Protein AF-A0A8S1KYD4-F1 (afdb_monomer)

Nearest PDB structures (foldseek):
  8vc2-assembly1_A  TM=4.734E-01  e=2.415E-01  Bombyx mori
  8vv3-assembly1_A  TM=3.948E-01  e=2.323E-01  Bombyx mori
  8vc1-assembly1_A  TM=5.417E-01  e=1.604E+00  Bombyx mori

Sequence (1238 aa):
MNNICITQVKTSLGDNGNINSLERNEKHRQAYSKVLQLKSFNLIQSETRVDTPAKDIDEAELPLREHFYKDTLKRSATFLKVASEEMNRYETEWHWKFFFEFLFYHIMFYNLFGPFMVLFFWKWPGMPLMINMRFLKHHPQFYFQLLLWLGSLAGGYWYMFDQKNIVTLTEVVFTQFALLIRAVVIAAKYATLSEERIKLYKQEVLSEEMFTFDLMMWDWRLQTPKVLFLEQLRFLKRRELDPDFYKIDFLCQPHPKTVKNLIQVDVGFYREWLEQQEESLIAPIIDNTFNCFFIFGFLVNAYQKVHTPGGFSKYVVIQSLILSLTPCLLRVQYFYEVDVGVIDILRIIINVLTTFQGFFGSFVFLQIGLYDLQRKFYILDQCCYMLNIKEQKYSSGRKLLPTINFNNPITFQAWSMLRGMAFDYGRTYDFRIQGFYSLIFIGWIFLFLFGIGVLLNFIHIDFFQTTILSEMLLILTGFIGYYLWHGARLNEYYERFDILLEDVRNMYVDMLRKKEQYFILNLEITNAIHKKFVNLLKSQTNSIETITQYINLIIEEIDDAIRQLNYDERHNPFKIYGIRITLNFLQSLVVGVFTLVGFAVHRVSYKMIQKFTPKLYQYKCLIIIFYKMQSRSSQSIKQIDADTPIQNTTEEGKFIKSVRRAQQIRQLLTVNTPVKTLAIYQLDAAPLKEYNPQKQLSKQITFDEVNNEELQRYKAEWHWDVFFEFLFYHLLFFIFFGPFVVLFLFKYPGIILLKNMRFIKPSASFYMQTLLWIGSALGGLMYFIQDKSVITMTEIIFMWFAISTRSVVIAAKYATLSTARIKLYKTEELPEEMFNFDLMFQDWFEQSSKVLFLEQYRALRRHEQEFSLYKFDFLLDPNKKTSEAIKTTNICFYVEWAMKQQMKQTDPIIENLYYNGFHIFGYLVNYYQKTNSSSSFYKYMIFFSLFYGISPIFIRLQHFMENIPDWQDIIRLIINFLTSLQAFFGSVIFLAIGIYDFRRKFFLLDQCLYMLSAKKVIYPTARKLIPTINFNNPLTLQAWSIIRSLSFDYGQTYNLRVQGFYSLIFVANIVLIFISLGLILDLIQIDMFQLILLGEMALILIGFTAYYLFLGASLNEYFDSFETLLDDVKSIYQDILRMREQYFQNNIQPINDVHKIFVSIIRDQIGIDVDTVKDYIELIIEELDNNQRQLAYDKRNNPFKLYGVVITFNLLKSVGVGLSTIFSYAIQQRLSNKEKLE

Mean predicted aligned error: 13.19 Å

Foldseek 3Di:
DDDDDDDDDDDDDDDDDPDDPVVVVVVVVVVVVVVVVVVVVVVVVPPPPPCPDDPPPPPVCVVVVVVVVVVVVVVLVVVVVVLVVVLVVLDWDFAVVLLVVQLVVLLCCQAPQQLNVCVVCCPPLHDLLCVLLLSDDPDVVNVLSSLLSVLLVLLVVCCVPPPQCLRPPLLNVLLSVLSSLLSSLVSLLRSGDDPVVVVCSSPDNDDPVVSVVSNCQVCLLVVDVVQLVSLVSSLCSVVLHDQVLLWFAFLDQFDVVLVVLLQVLDCVVVCVVVVVPPDDDPDCADPRIGGLSSVLSSLLVVLCVVCPCVVVLVVLLVVLLCLLCLLVVLCVVVPVVDPQDPVSVVSSVSSSVSSSSSSSSSSSLLSSVVSLLVSLVSQLVLLLQLLDLDPDPDDDDDNRGHNTDLLDLSNVVSSLSSNSSSLCRCVSSLSSNLSSLLVLVVVLVVLLVVLLCPLLVVDDDDPSSNVSSVVVNVVSCVSSLVVLVSLQVQLVSLVSVLVSLVVVLVLLVVCLVCVCCVLPVVHDDPRPSSNSSSVVLNVVDNDSVVVNVSSVVSNVSSVVSNVVSVCCSVPPGRDRVNHRRHPVVSVQVVVVSCVSVVLSVVLVVVVVCVVCVVVVVVVVVVVVVVCVVVVPDDDDDDDDDDDDDDDDDDDDDDDDDDHFDDDDDYDDDDDDDDDDDDDDDDDDDDDDDDDDDPPPPPDDPDPVVVVVVLLVPLDWAFAVVLLVVQLVLLLCQQANQNLNVCVVPCVPPHPLLCVLCLSPPDDPVSVLSSLLSVLLVCLVCQVPVDPDAPDDPLLNVLLSVLSSLLSSLVSLLRRGDDPVVVVCSSPDRDDPVVSVVSNCQPCVLQVPLVLLVSLLSSLCVVVVHDQVLLWFDFLDDQPPVLVVLLVPLPNCVVVVVVCVVPPPDDDVVVVVRTRRNSSVLSSLLVVLCVVVPSVVLLVVLLVVLLCLLCVLVVLVVVVCVVPPDDPVNVVSSVSSSVSSSSSNSSSSSLLSSLVSLLVSLLSQLLQLLQQLDPDDDPDRPDDHNGHHTDLLDLSNLVSSLSSNSSSLCRPVSSVSSNLSSLLVLVVVLVVLLVVVLCVLLVVDDDDPSSVVSSVVVSCVSVVSSLVSLVSLQVQLVSLVSVLVSLVVVLVLLVVCLVCLCCCQVVVDADPSPSNNSSSVVLCVVQNRDNVSSNVSSVVSNVSSVVSSVVSVVCSPPPGRDRVNHRRHVVVSSVPSRVVVVSVSVSNSNSSVVVVVVD

Secondary structure (DSSP, 8-state):
---------PPPP-------HHHHHHHHHHHHHHHHHHHHHHTTT-------------TTHHHHHHHHHHHHHHHHHHHHHHHHHHHT-------HHHHHHHHHHHHHIIIIIGGGHHHHHIIIIIHHHHHHTTSSSSSHHHHHHHHHHHHHHHHHHHHHH-TT--S-HHHHHHHHHHHHHHHHHHHHHHHTS-HHHHHHHHHSPPPHHHHHHHH-SHHHHHT-HHHHHHHHHHHHHHHT--GGG-EE-BSSPPPHHHHHHHHTS--HHHHHHHTTT------SEETTEEEHHHHHHHHHHHHHHHS-THHHHHHHHHHHHHHHHHHHHTTTTGGGTS---HHHHHHHHHHHHHHHHHHHHHHHHHHHHHHHHHHHHHHHHHHHHHH--S----SS----SPPB-TT-HHHHHHHHHHHHHHHHTTHHHHHHHHHHHHHHHHHHHHHHHHHHHHHTTSS---HHHHHHHHHHHHHHHHHHHHHHHHHHHHTHHHHHHHHHHHHHHHHHHHHHHTHIIIIIS-PPPSSHHHHHHHHHHHHH-S-HHHHHHHHHHHHHHHHHHHHHHHHHHHHSS-EETTEEP-HHHHHHHHHHHHHHHHHHHHHHHHHHHHHHHHHHHHHHHHHHHHHHHH--S-------------------------------------------PPPPPPPP-PPPPP--GGGSGGGPPPHHHHHHHHHH-------HHHHHHHHHHHHIIIIIIGGGGHHHHIIIIIHHHHHHTTSSS-SHHHHHHHHHHHHHHHHHHHHHH-TT-SS-HHHHHHHHHHHHHHHHHHHHHHHTS-HHHHHHHHHSPPPHHHHHHHHTSHHHHHT-HHHHHHHHHHHHHHTT--GGG-EE-BSSPPPHHHHHHHHT-S-HHHHHHHHHHH-S---TTHHHH-EEHHHHHHHHHHHHHHHS-HHHHHHHHHHHHHHHHHHHHHHHHHHHTSSPPPHHHHHHHHHHHHHHHHHHHHHHHHHHHHHHHHHHHHHHHHHHHHHH-SS--S--SSPP-SPPB-TT-HHHHHHHHHHHHHHHHTTHHHHHHHHHHHHHHHHHHHHHHHHHHHHHTTSS---HHHHHHHHHHHHHHHHHHHHHHHHHHHHHHHHHHHHHHHHHHHHHHHHHHHTHIIIIIS-PPPSSHHHHHHHHHHHHHH-S-HHHHHHHHHHHHHHHHHHHHHHHHHHHHSS-EETTEE--HHHHHHHHHHHHHHHHHHHHHHHHHHTTT-

Radius of gyration: 38.57 Å; Cα contacts (8 Å, |Δi|>4): 1069; chains: 1; bounding box: 122×98×120 Å

Structure (mmCIF, N/CA/C/O backbone):
data_AF-A0A8S1KYD4-F1
#
_entry.id   AF-A0A8S1KYD4-F1
#
loop_
_atom_site.group_PDB
_atom_site.id
_atom_site.type_symbol
_atom_site.label_atom_id
_atom_site.label_alt_id
_atom_site.label_comp_id
_atom_site.label_asym_id
_atom_site.label_entity_id
_atom_site.label_seq_id
_atom_site.pdbx_PDB_ins_code
_atom_site.Cartn_x
_atom_site.Cartn_y
_atom_site.Cartn_z
_atom_site.occupancy
_atom_site.B_iso_or_equiv
_atom_site.auth_seq_id
_atom_site.auth_comp_id
_atom_site.auth_asym_id
_atom_site.auth_atom_id
_atom_site.pdbx_PDB_model_num
ATOM 1 N N . MET A 1 1 ? -3.338 15.303 69.216 1.00 32.19 1 MET A N 1
ATOM 2 C CA . MET A 1 1 ? -4.446 16.259 69.004 1.00 32.19 1 MET A CA 1
ATOM 3 C C . MET A 1 1 ? -5.190 15.765 67.764 1.00 32.19 1 MET A C 1
ATOM 5 O O . MET A 1 1 ? -4.743 16.065 66.670 1.00 32.19 1 MET A O 1
ATOM 9 N N . ASN A 1 2 ? -6.173 14.854 67.819 1.00 29.73 2 ASN A N 1
ATOM 10 C CA . ASN A 1 2 ? -7.147 14.506 68.878 1.00 29.73 2 ASN A CA 1
ATOM 11 C C . ASN A 1 2 ? -8.016 15.733 69.208 1.00 29.73 2 ASN A C 1
ATOM 13 O O . ASN A 1 2 ? -7.482 16.678 69.776 1.00 29.73 2 ASN A O 1
ATOM 17 N N . ASN A 1 3 ? -9.303 15.787 68.843 1.00 31.06 3 ASN A N 1
ATOM 18 C CA . ASN A 1 3 ? -10.345 14.912 69.399 1.00 31.06 3 ASN A CA 1
ATOM 19 C C . ASN A 1 3 ? -11.659 14.842 68.573 1.00 31.06 3 ASN A C 1
ATOM 21 O O . ASN A 1 3 ? -12.039 15.818 67.945 1.00 31.06 3 ASN A O 1
ATOM 25 N N . ILE A 1 4 ? -12.368 13.709 68.720 1.00 33.22 4 ILE A N 1
ATOM 26 C CA . ILE A 1 4 ? -13.837 13.559 68.890 1.00 33.22 4 ILE A CA 1
ATOM 27 C C . ILE A 1 4 ? -14.771 14.213 67.840 1.00 33.22 4 ILE A C 1
ATOM 29 O O . ILE A 1 4 ? -15.013 15.412 67.878 1.00 33.22 4 ILE A O 1
ATOM 33 N N . CYS A 1 5 ? -15.502 13.384 67.078 1.00 25.30 5 CYS A N 1
ATOM 34 C CA . CYS A 1 5 ? -16.863 12.991 67.489 1.00 25.30 5 CYS A CA 1
ATOM 35 C C . CYS A 1 5 ? -17.354 11.711 66.780 1.00 25.30 5 CYS A C 1
ATOM 37 O O . CYS A 1 5 ? -17.036 11.476 65.618 1.00 25.30 5 CYS A O 1
ATOM 39 N N . ILE A 1 6 ? -18.136 10.891 67.488 1.00 32.72 6 ILE A N 1
ATOM 40 C CA . ILE A 1 6 ? -18.883 9.742 66.953 1.00 32.72 6 ILE A CA 1
ATOM 41 C C . ILE A 1 6 ? -20.345 9.956 67.338 1.00 32.72 6 ILE A C 1
ATOM 43 O O . ILE A 1 6 ? -20.637 10.197 68.509 1.00 32.72 6 ILE A O 1
ATOM 47 N N . THR A 1 7 ? -21.269 9.814 66.389 1.00 27.17 7 THR A N 1
ATOM 48 C CA . THR A 1 7 ? -22.710 9.847 66.670 1.00 27.17 7 THR A CA 1
ATOM 49 C C . THR A 1 7 ? -23.337 8.532 66.224 1.00 27.17 7 THR A C 1
ATOM 51 O O . THR A 1 7 ? -23.346 8.204 65.041 1.00 27.17 7 THR A O 1
ATOM 54 N N . GLN A 1 8 ? -23.837 7.752 67.183 1.00 28.97 8 GLN A N 1
ATOM 55 C CA . GLN A 1 8 ? -24.590 6.532 66.899 1.00 28.97 8 GLN A CA 1
ATOM 56 C C . GLN A 1 8 ? -26.005 6.891 66.433 1.00 28.97 8 GLN A C 1
ATOM 58 O O . GLN A 1 8 ? -26.682 7.682 67.087 1.00 28.97 8 GLN A O 1
ATOM 63 N N . VAL A 1 9 ? -26.491 6.233 65.381 1.00 27.05 9 VAL A N 1
ATOM 64 C CA . VAL A 1 9 ? -27.929 6.151 65.089 1.00 27.05 9 VAL A CA 1
ATOM 65 C C . VAL A 1 9 ? -28.392 4.752 65.479 1.00 27.05 9 VAL A C 1
ATOM 67 O O . VAL A 1 9 ? -27.976 3.767 64.873 1.00 27.05 9 VAL A O 1
ATOM 70 N N . LYS A 1 10 ? -29.228 4.653 66.518 1.00 28.36 10 LYS A N 1
ATOM 71 C CA . LYS A 1 10 ? -29.883 3.392 66.888 1.00 28.36 10 LYS A CA 1
ATOM 72 C C . LYS A 1 10 ? -30.996 3.085 65.888 1.00 28.36 10 LYS A C 1
ATOM 74 O O . LYS A 1 10 ? -31.871 3.918 65.675 1.00 28.36 10 LYS A O 1
ATOM 79 N N . THR A 1 11 ? -31.002 1.876 65.343 1.00 34.34 11 THR A N 1
ATOM 80 C CA . THR A 1 11 ? -32.152 1.319 64.627 1.00 34.34 11 THR A CA 1
ATOM 81 C C . THR A 1 11 ? -33.165 0.761 65.628 1.00 34.34 11 THR A C 1
ATOM 83 O O . THR A 1 11 ? -32.878 -0.190 66.353 1.00 34.34 11 THR A O 1
ATOM 86 N N . SER A 1 12 ? -34.365 1.339 65.673 1.00 30.02 12 SER A N 1
ATOM 87 C CA . SER A 1 12 ? -35.539 0.722 66.303 1.00 30.02 12 SER A CA 1
ATOM 88 C C . SER A 1 12 ? -36.321 -0.087 65.265 1.00 30.02 12 SER A C 1
ATOM 90 O O . SER A 1 12 ? -36.543 0.388 64.153 1.00 30.02 12 SER A O 1
ATOM 92 N N . LEU A 1 13 ? -36.726 -1.305 65.627 1.00 38.00 13 LEU A N 1
ATOM 93 C CA . LEU A 1 13 ? -37.612 -2.165 64.830 1.00 38.00 13 LEU A CA 1
ATOM 94 C C . LEU A 1 13 ? -39.088 -1.751 64.991 1.00 38.00 13 LEU A C 1
ATOM 96 O O . LEU A 1 13 ? -39.462 -1.246 66.047 1.00 38.00 13 LEU A O 1
ATOM 100 N N . GLY A 1 14 ? -39.908 -2.044 63.972 1.00 36.81 14 GLY A N 1
ATOM 101 C CA . GLY A 1 14 ? -41.341 -1.703 63.882 1.00 36.81 14 GLY A CA 1
ATOM 102 C C . GLY A 1 14 ? -41.542 -0.360 63.170 1.00 36.81 14 GLY A C 1
ATOM 103 O O . GLY A 1 14 ? -41.134 0.671 63.684 1.00 36.81 14 GLY A O 1
ATOM 104 N N . ASP A 1 15 ? -42.068 -0.308 61.945 1.00 31.56 15 ASP A N 1
ATOM 105 C CA . ASP A 1 15 ? -43.441 -0.730 61.637 1.00 31.56 15 ASP A CA 1
ATOM 106 C C . ASP A 1 15 ? -43.651 -1.189 60.175 1.00 31.56 15 ASP A C 1
ATOM 108 O O . ASP A 1 15 ? -42.830 -0.917 59.295 1.00 31.56 15 ASP A O 1
ATOM 112 N N . ASN A 1 16 ? -44.786 -1.841 59.894 1.00 44.22 16 ASN A N 1
ATOM 113 C CA . ASN A 1 16 ? -45.174 -2.243 58.532 1.00 44.22 16 ASN A CA 1
ATOM 114 C C . ASN A 1 16 ? -45.817 -1.072 57.763 1.00 44.22 16 ASN A C 1
ATOM 116 O O . ASN A 1 16 ? -47.027 -0.861 57.836 1.00 44.22 16 ASN A O 1
ATOM 120 N N . GLY A 1 17 ? -45.019 -0.333 56.986 1.00 37.38 17 GLY A N 1
ATOM 121 C CA . GLY A 1 17 ? -45.486 0.780 56.151 1.00 37.38 17 GLY A CA 1
ATOM 122 C C . GLY A 1 17 ? -45.016 0.677 54.700 1.00 37.38 17 GLY A C 1
ATOM 123 O O . GLY A 1 17 ? -43.816 0.634 54.431 1.00 37.38 17 GLY A O 1
ATOM 124 N N . ASN A 1 18 ? -45.958 0.682 53.753 1.00 49.31 18 ASN A N 1
ATOM 125 C CA . ASN A 1 18 ? -45.669 0.613 52.318 1.00 49.31 18 ASN A CA 1
ATOM 126 C C . ASN A 1 18 ? -45.222 1.998 51.797 1.00 49.31 18 ASN A C 1
ATOM 128 O O . ASN A 1 18 ? -46.024 2.774 51.279 1.00 49.31 18 ASN A O 1
ATOM 132 N N . ILE A 1 19 ? -43.950 2.349 52.014 1.00 43.16 19 ILE A N 1
ATOM 133 C CA . ILE A 1 19 ? -43.373 3.648 51.630 1.00 43.16 19 ILE A CA 1
ATOM 134 C C . ILE A 1 19 ? -42.789 3.557 50.216 1.00 43.16 19 ILE A C 1
ATOM 136 O O . ILE A 1 19 ? -41.868 2.780 49.965 1.00 43.16 19 ILE A O 1
ATOM 140 N N . ASN A 1 20 ? -43.296 4.392 49.304 1.00 50.53 20 ASN A N 1
ATOM 141 C CA . ASN A 1 20 ? -42.856 4.435 47.910 1.00 50.53 20 ASN A CA 1
ATOM 142 C C . ASN A 1 20 ? -41.340 4.672 47.795 1.00 50.53 20 ASN A C 1
ATOM 144 O O . ASN A 1 20 ? -40.815 5.693 48.247 1.00 50.53 20 ASN A O 1
ATOM 148 N N . SER A 1 21 ? -40.644 3.766 47.100 1.00 47.03 21 SER A N 1
ATOM 149 C CA . SER A 1 21 ? -39.211 3.891 46.791 1.00 47.03 21 SER A CA 1
ATOM 150 C C . SER A 1 21 ? -38.891 5.180 46.026 1.00 47.03 21 SER A C 1
ATOM 152 O O . SER A 1 21 ? -37.834 5.776 46.248 1.00 47.03 21 SER A O 1
ATOM 154 N N . LEU A 1 22 ? -39.839 5.657 45.208 1.00 52.69 22 LEU A N 1
ATOM 155 C CA . LEU A 1 22 ? -39.785 6.955 44.537 1.00 52.69 22 LEU A CA 1
ATOM 156 C C . LEU A 1 22 ? -39.503 8.097 45.521 1.00 52.69 22 LEU A C 1
ATOM 158 O O . LEU A 1 22 ? -38.555 8.840 45.317 1.00 52.69 22 LEU A O 1
ATOM 162 N N . GLU A 1 23 ? -40.255 8.209 46.620 1.00 55.19 23 GLU A N 1
ATOM 163 C CA . GLU A 1 23 ? -40.146 9.342 47.551 1.00 55.19 23 GLU A CA 1
ATOM 164 C C . GLU A 1 23 ? -38.813 9.334 48.321 1.00 55.19 23 GLU A C 1
ATOM 166 O O . GLU A 1 23 ? -38.245 10.383 48.636 1.00 55.19 23 GLU A O 1
ATOM 171 N N . ARG A 1 24 ? -38.266 8.139 48.582 1.00 53.31 24 ARG A N 1
ATOM 172 C CA . ARG A 1 24 ? -36.937 7.977 49.185 1.00 53.31 24 ARG A CA 1
ATOM 173 C C . ARG A 1 24 ? -35.830 8.411 48.219 1.00 53.31 24 ARG A C 1
ATOM 175 O O . ARG A 1 24 ? -34.892 9.086 48.643 1.00 53.31 24 ARG A O 1
ATOM 182 N N . ASN A 1 25 ? -35.969 8.089 46.932 1.00 57.16 25 ASN A N 1
ATOM 183 C CA . ASN A 1 25 ? -35.056 8.532 45.877 1.00 57.16 25 ASN A CA 1
ATOM 184 C C . ASN A 1 25 ? -35.199 10.034 45.574 1.00 57.16 25 ASN A C 1
ATOM 186 O O . ASN A 1 25 ? -34.192 10.706 45.373 1.00 57.16 25 ASN A O 1
ATOM 190 N N . GLU A 1 26 ? -36.416 10.578 45.625 1.00 61.47 26 GLU A N 1
ATOM 191 C CA . GLU A 1 26 ? -36.728 12.008 45.504 1.00 61.47 26 GLU A CA 1
ATOM 192 C C . GLU A 1 26 ? -36.025 12.805 46.612 1.00 61.47 26 GLU A C 1
ATOM 194 O O . GLU A 1 26 ? -35.261 13.733 46.344 1.00 61.47 26 GLU A O 1
ATOM 199 N N . LYS A 1 27 ? -36.179 12.376 47.873 1.00 59.94 27 LYS A N 1
ATOM 200 C CA . LYS A 1 27 ? -35.513 12.995 49.029 1.00 59.94 27 LYS A CA 1
ATOM 201 C C . LYS A 1 27 ? -33.990 12.842 48.980 1.00 59.94 27 LYS A C 1
ATOM 203 O O . LYS A 1 27 ? -33.290 13.791 49.330 1.00 59.94 27 LYS A O 1
ATOM 208 N N . HIS A 1 28 ? -33.458 11.721 48.481 1.00 53.34 28 HIS A N 1
ATOM 209 C CA . HIS A 1 28 ? -32.018 11.592 48.226 1.00 53.34 28 HIS A CA 1
ATOM 210 C C . HIS A 1 28 ? -31.530 12.529 47.110 1.00 53.34 28 HIS A C 1
ATOM 212 O O . HIS A 1 28 ? -30.513 13.193 47.305 1.00 53.34 28 HIS A O 1
ATOM 218 N N . ARG A 1 29 ? -32.252 12.660 45.987 1.00 55.88 29 ARG A N 1
ATOM 219 C CA . ARG A 1 29 ? -31.930 13.618 44.911 1.00 55.88 29 ARG A CA 1
ATOM 220 C C . ARG A 1 29 ? -31.967 15.061 45.409 1.00 55.88 29 ARG A C 1
ATOM 222 O O . ARG A 1 29 ? -31.025 15.805 45.157 1.00 55.88 29 ARG A O 1
ATOM 229 N N . GLN A 1 30 ? -32.988 15.449 46.172 1.00 62.81 30 GLN A N 1
ATOM 230 C CA . GLN A 1 30 ? -33.095 16.795 46.748 1.00 62.81 30 GLN A CA 1
ATOM 231 C C . GLN A 1 30 ? -31.995 17.080 47.785 1.00 62.81 30 GLN A C 1
ATOM 233 O O . GLN A 1 30 ? -31.451 18.186 47.812 1.00 62.81 30 GLN A O 1
ATOM 238 N N . ALA A 1 31 ? -31.605 16.090 48.596 1.00 52.38 31 ALA A N 1
ATOM 239 C CA . ALA A 1 31 ? -30.459 16.209 49.497 1.00 52.38 31 ALA A CA 1
ATOM 240 C C . ALA A 1 31 ? -29.138 16.369 48.722 1.00 52.38 31 ALA A C 1
ATOM 242 O O . ALA A 1 31 ? -28.358 17.270 49.027 1.00 52.38 31 ALA A O 1
ATOM 243 N N . TYR A 1 32 ? -28.907 15.559 47.683 1.00 48.53 32 TYR A N 1
ATOM 244 C CA . TYR A 1 32 ? -27.705 15.637 46.845 1.00 48.53 32 TYR A CA 1
ATOM 245 C C . TYR A 1 32 ? -27.633 16.964 46.070 1.00 48.53 32 TYR A C 1
ATOM 247 O O . TYR A 1 32 ? -26.585 17.605 46.034 1.00 48.53 32 TYR A O 1
ATOM 255 N N . SER A 1 33 ? -28.771 17.439 45.550 1.00 52.16 33 SER A N 1
ATOM 256 C CA . SER A 1 33 ? -28.925 18.756 44.921 1.00 52.16 33 SER A CA 1
ATOM 257 C C . SER A 1 33 ? -28.580 19.895 45.884 1.00 52.16 33 SER A C 1
ATOM 259 O O . SER A 1 33 ? -27.851 20.810 45.508 1.00 52.16 33 SER A O 1
ATOM 261 N N . LYS A 1 34 ? -29.046 19.842 47.140 1.00 49.34 34 LYS A N 1
ATOM 262 C CA . LYS A 1 34 ? -28.678 20.840 48.159 1.00 49.34 34 LYS A CA 1
ATOM 263 C C . LYS A 1 34 ? -27.200 20.768 48.544 1.00 49.34 34 LYS A C 1
ATOM 265 O O . LYS A 1 34 ? -26.590 21.812 48.740 1.00 49.34 34 LYS A O 1
ATOM 270 N N . VAL A 1 35 ? -26.601 19.577 48.606 1.00 52.72 35 VAL A N 1
ATOM 271 C CA . VAL A 1 35 ? -25.153 19.417 48.845 1.00 52.72 35 VAL A CA 1
ATOM 272 C C . VAL A 1 35 ? -24.324 19.971 47.678 1.00 52.72 35 VAL A C 1
ATOM 274 O O . VAL A 1 35 ? -23.296 20.601 47.918 1.00 52.72 35 VAL A O 1
ATOM 277 N N . LEU A 1 36 ? -24.782 19.816 46.431 1.00 42.66 36 LEU A N 1
ATOM 278 C CA . LEU A 1 36 ? -24.165 20.433 45.251 1.00 42.66 36 LEU A CA 1
ATOM 279 C C . LEU A 1 36 ? -24.289 21.964 45.266 1.00 42.66 36 LEU A C 1
ATOM 281 O O . LEU A 1 36 ? -23.274 22.642 45.127 1.00 42.66 36 LEU A O 1
ATOM 285 N N . GLN A 1 37 ? -25.479 22.512 45.532 1.00 45.59 37 GLN A N 1
ATOM 286 C CA . GLN A 1 37 ? -25.691 23.964 45.651 1.00 45.59 37 GLN A CA 1
ATOM 287 C C . GLN A 1 37 ? -24.893 24.589 46.810 1.00 45.59 37 GLN A C 1
ATOM 289 O O . GLN A 1 37 ? -24.357 25.688 46.681 1.00 45.59 37 GLN A O 1
ATOM 294 N N . LEU A 1 38 ? -24.754 23.879 47.936 1.00 41.72 38 LEU A N 1
ATOM 295 C CA . LEU A 1 38 ? -23.893 24.306 49.041 1.00 41.72 38 LEU A CA 1
ATOM 296 C C . LEU A 1 38 ? -22.402 24.190 48.694 1.00 41.72 38 LEU A C 1
ATOM 298 O O . LEU A 1 38 ? -21.616 24.996 49.186 1.00 41.72 38 LEU A O 1
ATOM 302 N N . LYS A 1 39 ? -21.986 23.255 47.830 1.00 40.69 39 LYS A N 1
ATOM 303 C CA . LYS A 1 39 ? -20.613 23.231 47.298 1.00 40.69 39 LYS A CA 1
ATOM 304 C C . LYS A 1 39 ? -20.344 24.400 46.352 1.00 40.69 39 LYS A C 1
ATOM 306 O O . LYS A 1 39 ? -19.317 25.049 46.515 1.00 40.69 39 LYS A O 1
ATOM 311 N N . SER A 1 40 ? -21.247 24.700 45.415 1.00 37.00 40 SER A N 1
ATOM 312 C CA . SER A 1 40 ? -21.054 25.805 44.465 1.00 37.00 40 SER A CA 1
ATOM 313 C C . SER A 1 40 ? -21.040 27.174 45.151 1.00 37.00 40 SER A C 1
ATOM 315 O O . SER A 1 40 ? -20.246 28.026 44.769 1.00 37.00 40 SER A O 1
ATOM 317 N N . PHE A 1 41 ? -21.837 27.377 46.209 1.00 37.03 41 PHE A N 1
ATOM 318 C CA . PHE A 1 41 ? -21.755 28.601 47.016 1.00 37.03 41 PHE A CA 1
ATOM 319 C C . PHE A 1 41 ? -20.476 28.680 47.863 1.00 37.03 41 PHE A C 1
ATOM 321 O O . PHE A 1 41 ? -19.841 29.731 47.903 1.00 37.03 41 PHE A O 1
ATOM 328 N N . ASN A 1 42 ? -20.057 27.587 48.514 1.00 37.53 42 ASN A N 1
ATOM 329 C CA . ASN A 1 42 ? -18.852 27.620 49.351 1.00 37.53 42 ASN A CA 1
ATOM 330 C C . ASN A 1 42 ? -17.552 27.733 48.537 1.00 37.53 42 ASN A C 1
ATOM 332 O O . ASN A 1 42 ? -16.622 28.376 49.015 1.00 37.53 42 ASN A O 1
ATOM 336 N N . LEU A 1 43 ? -17.478 27.212 47.302 1.00 38.12 43 LEU A N 1
ATOM 337 C CA . LEU A 1 43 ? -16.293 27.403 46.445 1.00 38.12 43 LEU A CA 1
ATOM 338 C C . LEU A 1 43 ? -16.018 28.878 46.093 1.00 38.12 43 LEU A C 1
ATOM 340 O O . LEU A 1 43 ? -14.887 29.206 45.753 1.00 38.12 43 LEU A O 1
ATOM 344 N N . ILE A 1 44 ? -17.014 29.764 46.207 1.00 40.50 44 ILE A N 1
ATOM 345 C CA . ILE A 1 44 ? -16.871 31.211 45.964 1.00 40.50 44 ILE A CA 1
ATOM 346 C C . ILE A 1 44 ? -16.410 31.964 47.235 1.00 40.50 44 ILE A C 1
ATOM 348 O O . ILE A 1 44 ? -16.033 33.130 47.160 1.00 40.50 44 ILE A O 1
ATOM 352 N N . GLN A 1 45 ? -16.392 31.313 48.408 1.00 38.81 45 GLN A N 1
ATOM 353 C CA . GLN A 1 45 ? -15.966 31.926 49.680 1.00 38.81 45 GLN A CA 1
ATOM 354 C C . GLN A 1 45 ? -14.877 31.156 50.446 1.00 38.81 45 GLN A C 1
ATOM 356 O O . GLN A 1 45 ? -14.369 31.670 51.440 1.00 38.81 45 GLN A O 1
ATOM 361 N N . SER A 1 46 ? -14.469 29.967 49.994 1.00 37.59 46 SER A N 1
ATOM 362 C CA . SER A 1 46 ? -13.374 29.195 50.593 1.00 37.59 46 SER A CA 1
ATOM 363 C C . SER A 1 46 ? -12.057 29.296 49.812 1.00 37.59 46 SER A C 1
ATOM 365 O O . SER A 1 46 ? -11.354 28.292 49.654 1.00 37.59 46 SER A O 1
ATOM 367 N N . GLU A 1 47 ? -11.676 30.498 49.364 1.00 38.56 47 GLU A N 1
ATOM 368 C CA . GLU A 1 47 ? -10.243 30.781 49.239 1.00 38.56 47 GLU A CA 1
ATOM 369 C C . GLU A 1 47 ? -9.623 30.612 50.628 1.00 38.56 47 GLU A C 1
ATOM 371 O O . GLU A 1 47 ? -10.040 31.244 51.602 1.00 38.56 47 GLU A O 1
ATOM 376 N N . THR A 1 48 ? -8.641 29.720 50.753 1.00 39.50 48 THR A N 1
ATOM 377 C CA . THR A 1 48 ? -7.943 29.535 52.023 1.00 39.50 48 THR A CA 1
ATOM 378 C C . THR A 1 48 ? -7.149 30.792 52.334 1.00 39.50 48 THR A C 1
ATOM 380 O O . THR A 1 48 ? -6.068 30.992 51.774 1.00 39.50 48 THR A O 1
ATOM 383 N N . ARG A 1 49 ? -7.667 31.604 53.260 1.00 36.88 49 ARG A N 1
ATOM 384 C CA . ARG A 1 49 ? -6.939 32.706 53.887 1.00 36.88 49 ARG A CA 1
ATOM 385 C C . ARG A 1 49 ? -5.767 32.130 54.683 1.00 36.88 49 ARG A C 1
ATOM 387 O O . ARG A 1 49 ? -5.854 31.865 55.877 1.00 36.88 49 ARG A O 1
ATOM 394 N N . VAL A 1 50 ? -4.669 31.872 53.981 1.00 38.31 50 VAL A N 1
ATOM 395 C CA . VAL A 1 50 ? -3.354 31.775 54.599 1.00 38.31 50 VAL A CA 1
ATOM 396 C C . VAL A 1 50 ? -3.048 33.188 55.062 1.00 38.31 50 VAL A C 1
ATOM 398 O O . VAL A 1 50 ? -2.864 34.069 54.225 1.00 38.31 50 VAL A O 1
ATOM 401 N N . ASP A 1 51 ? -3.013 33.408 56.373 1.00 39.28 51 ASP A N 1
ATOM 402 C CA . ASP A 1 51 ? -2.611 34.689 56.954 1.00 39.28 51 ASP A CA 1
ATOM 403 C C . ASP A 1 51 ? -1.091 34.884 56.786 1.00 39.28 51 ASP A C 1
ATOM 405 O O . ASP A 1 51 ? -0.310 34.898 57.739 1.00 39.28 51 ASP A O 1
ATOM 409 N N . THR A 1 52 ? -0.649 35.037 55.534 1.00 43.59 52 THR A N 1
ATOM 410 C CA . THR A 1 52 ? 0.575 35.777 55.242 1.00 43.59 52 THR A CA 1
ATOM 411 C C . THR A 1 52 ? 0.396 37.171 55.835 1.00 43.59 52 THR A C 1
ATOM 413 O O . THR A 1 52 ? -0.611 37.812 55.519 1.00 43.59 52 THR A O 1
ATOM 416 N N . PRO A 1 53 ? 1.322 37.656 56.682 1.00 42.38 53 PRO A N 1
ATOM 417 C CA . PRO A 1 53 ? 1.180 38.967 57.295 1.00 42.38 53 PRO A CA 1
ATOM 418 C C . PRO A 1 53 ? 1.045 40.025 56.204 1.00 42.38 53 PRO A C 1
ATOM 420 O O . PRO A 1 53 ? 1.723 39.942 55.176 1.00 42.38 53 PRO A O 1
ATOM 423 N N . ALA A 1 54 ? 0.178 41.008 56.440 1.00 42.19 54 ALA A N 1
ATOM 424 C CA . ALA A 1 54 ? -0.058 42.110 55.520 1.00 42.19 54 ALA A CA 1
ATOM 425 C C . ALA A 1 54 ? 1.210 42.969 55.380 1.00 42.19 54 ALA A C 1
ATOM 427 O O . ALA A 1 54 ? 1.398 43.963 56.072 1.00 42.19 54 ALA A O 1
ATOM 428 N N . LYS A 1 55 ? 2.091 42.564 54.462 1.00 50.59 55 LYS A N 1
ATOM 429 C CA . LYS A 1 55 ? 2.815 43.525 53.641 1.00 50.59 55 LYS A CA 1
ATOM 430 C C . LYS A 1 55 ? 1.770 44.236 52.802 1.00 50.59 55 LYS A C 1
ATOM 432 O O . LYS A 1 55 ? 1.012 43.563 52.101 1.00 50.59 55 LYS A O 1
ATOM 437 N N . ASP A 1 56 ? 1.766 45.558 52.858 1.00 53.22 56 ASP A N 1
ATOM 438 C CA . ASP A 1 56 ? 0.981 46.374 51.947 1.00 53.22 56 ASP A CA 1
ATOM 439 C C . ASP A 1 56 ? 1.341 45.976 50.511 1.00 53.22 56 ASP A C 1
ATOM 441 O O . ASP A 1 56 ? 2.500 46.061 50.093 1.00 53.22 56 ASP A O 1
ATOM 445 N N . ILE A 1 57 ? 0.357 45.444 49.785 1.00 56.53 57 ILE A N 1
ATOM 446 C CA . ILE A 1 57 ? 0.506 45.162 48.361 1.00 56.53 57 ILE A CA 1
ATOM 447 C C . ILE A 1 57 ? 0.397 46.519 47.684 1.00 56.53 57 ILE A C 1
ATOM 449 O O . ILE A 1 57 ? -0.702 47.052 47.552 1.00 56.53 57 ILE A O 1
ATOM 453 N N . ASP A 1 58 ? 1.555 47.073 47.329 1.00 62.47 58 ASP A N 1
ATOM 454 C CA . ASP A 1 58 ? 1.689 48.332 46.603 1.00 62.47 58 ASP A CA 1
ATOM 455 C C . ASP A 1 58 ? 0.678 48.367 45.445 1.00 62.47 58 ASP A C 1
ATOM 457 O O . ASP A 1 58 ? 0.611 47.428 44.644 1.00 62.47 58 ASP A O 1
ATOM 461 N N . GLU A 1 59 ? -0.132 49.426 45.359 1.00 63.25 59 GLU A N 1
ATOM 462 C CA . GLU A 1 59 ? -1.173 49.542 44.330 1.00 63.25 59 GLU A CA 1
ATOM 463 C C . GLU A 1 59 ? -0.574 49.514 42.909 1.00 63.25 59 GLU A C 1
ATOM 465 O O . GLU A 1 59 ? -1.264 49.163 41.951 1.00 63.25 59 GLU A O 1
ATOM 470 N N . ALA A 1 60 ? 0.736 49.762 42.771 1.00 65.81 60 ALA A N 1
ATOM 471 C CA . ALA A 1 60 ? 1.496 49.547 41.542 1.00 65.81 60 ALA A CA 1
ATOM 472 C C . ALA A 1 60 ? 1.577 48.070 41.075 1.00 65.81 60 ALA A C 1
ATOM 474 O O . ALA A 1 60 ? 1.748 47.826 39.877 1.00 65.81 60 ALA A O 1
ATOM 475 N N . GLU A 1 61 ? 1.433 47.067 41.956 1.00 59.31 61 GLU A N 1
ATOM 476 C CA . GLU A 1 61 ? 1.415 45.643 41.563 1.00 59.31 61 GLU A CA 1
ATOM 477 C C . GLU A 1 61 ? 0.067 45.184 40.981 1.00 59.31 61 GLU A C 1
ATOM 479 O O . GLU A 1 61 ? 0.028 44.219 40.211 1.00 59.31 61 GLU A O 1
ATOM 484 N N . LEU A 1 62 ? -1.044 45.847 41.315 1.00 72.12 62 LEU A N 1
ATOM 485 C CA . LEU A 1 62 ? -2.385 45.455 40.858 1.00 72.12 62 LEU A CA 1
ATOM 486 C C . LEU A 1 62 ? -2.518 45.467 39.319 1.00 72.12 62 LEU A C 1
ATOM 488 O O . LEU A 1 62 ? -2.926 44.441 38.766 1.00 72.12 62 LEU A O 1
ATOM 492 N N . PRO A 1 63 ? -2.095 46.525 38.592 1.00 71.69 63 PRO A N 1
ATOM 493 C CA . PRO A 1 63 ? -2.061 46.525 37.126 1.00 71.69 63 PRO A CA 1
ATOM 494 C C . PRO A 1 63 ? -1.162 45.433 36.528 1.00 71.69 63 PRO A C 1
ATOM 496 O O . PRO A 1 63 ? -1.487 44.868 35.483 1.00 71.69 63 PRO A O 1
ATOM 499 N N . LEU A 1 64 ? -0.047 45.098 37.190 1.00 67.00 64 LEU A N 1
ATOM 500 C CA . LEU A 1 64 ? 0.860 44.027 36.762 1.00 67.00 64 LEU A CA 1
ATOM 501 C C . LEU A 1 64 ? 0.208 42.645 36.903 1.00 67.00 64 LEU A C 1
ATOM 503 O O . LEU A 1 64 ? 0.282 41.841 35.972 1.00 67.00 64 LEU A O 1
ATOM 507 N N . ARG A 1 65 ? -0.490 42.382 38.017 1.00 69.75 65 ARG A N 1
ATOM 508 C CA . ARG A 1 65 ? -1.271 41.147 38.204 1.00 69.75 65 ARG A CA 1
ATOM 509 C C . ARG A 1 65 ? -2.439 41.055 37.229 1.00 69.75 65 ARG A C 1
ATOM 511 O O . ARG A 1 65 ? -2.637 40.000 36.632 1.00 69.75 65 ARG A O 1
ATOM 518 N N . GLU A 1 66 ? -3.182 42.141 37.023 1.00 72.56 66 GLU A N 1
ATOM 519 C CA . GLU A 1 66 ? -4.320 42.143 36.100 1.00 72.56 66 GLU A CA 1
ATOM 520 C C . GLU A 1 66 ? -3.864 41.947 34.642 1.00 72.56 66 GLU A C 1
ATOM 522 O O . GLU A 1 66 ? -4.475 41.173 33.901 1.00 72.56 66 GLU A O 1
ATOM 527 N N . HIS A 1 67 ? -2.744 42.560 34.235 1.00 71.19 67 HIS A N 1
ATOM 528 C CA . HIS A 1 67 ? -2.137 42.302 32.929 1.00 71.19 67 HIS A CA 1
ATOM 529 C C . HIS A 1 67 ? -1.661 40.847 32.807 1.00 71.19 67 HIS A C 1
ATOM 531 O O . HIS A 1 67 ? -1.944 40.210 31.790 1.00 71.19 67 HIS A O 1
ATOM 537 N N . PHE A 1 68 ? -0.983 40.297 33.820 1.00 71.38 68 PHE A N 1
ATOM 538 C CA . PHE A 1 68 ? -0.526 38.902 33.817 1.00 71.38 68 PHE A CA 1
ATOM 539 C C . PHE A 1 68 ? -1.699 37.915 33.709 1.00 71.38 68 PHE A C 1
ATOM 541 O O . PHE A 1 68 ? -1.636 36.955 32.936 1.00 71.38 68 PHE A O 1
ATOM 548 N N . TYR A 1 69 ? -2.799 38.178 34.418 1.00 66.88 69 TYR A N 1
ATOM 549 C CA . TYR A 1 69 ? -4.014 37.364 34.374 1.00 66.88 69 TYR A CA 1
ATOM 550 C C . TYR A 1 69 ? -4.716 37.453 33.009 1.00 66.88 69 TYR A C 1
ATOM 552 O O . TYR A 1 69 ? -5.020 36.424 32.405 1.00 66.88 69 TYR A O 1
ATOM 560 N N . LYS A 1 70 ? -4.884 38.665 32.456 1.00 69.69 70 LYS A N 1
ATOM 561 C CA . LYS A 1 70 ? -5.436 38.877 31.103 1.00 69.69 70 LYS A CA 1
ATOM 562 C C . LYS A 1 70 ? -4.581 38.226 30.014 1.00 69.69 70 LYS A C 1
ATOM 564 O O . LYS A 1 70 ? -5.132 37.658 29.073 1.00 69.69 70 LYS A O 1
ATOM 569 N N . ASP A 1 71 ? -3.254 38.271 30.128 1.00 66.00 71 ASP A N 1
ATOM 570 C CA . ASP A 1 71 ? -2.362 37.649 29.145 1.00 66.00 71 ASP A CA 1
ATOM 571 C C . ASP A 1 71 ? -2.344 36.115 29.279 1.00 66.00 71 ASP A C 1
ATOM 573 O O . ASP A 1 71 ? -2.360 35.412 28.270 1.00 66.00 71 ASP A O 1
ATOM 577 N N . THR A 1 72 ? -2.440 35.583 30.504 1.00 63.12 72 THR A N 1
ATOM 578 C CA . THR A 1 72 ? -2.628 34.142 30.757 1.00 63.12 72 THR A CA 1
ATOM 579 C C . THR A 1 72 ? -3.948 33.640 30.166 1.00 63.12 72 THR A C 1
ATOM 581 O O . THR A 1 72 ? -3.931 32.674 29.405 1.00 63.12 72 THR A O 1
ATOM 584 N N . LEU A 1 73 ? -5.070 34.333 30.408 1.00 65.00 73 LEU A N 1
ATOM 585 C CA . LEU A 1 73 ? -6.373 34.022 29.799 1.00 65.00 73 LEU A CA 1
ATOM 586 C C . LEU A 1 73 ? -6.339 34.104 28.266 1.00 65.00 73 LEU A C 1
ATOM 588 O O . LEU A 1 73 ? -6.916 33.269 27.573 1.00 65.00 73 LEU A O 1
ATOM 592 N N . LYS A 1 74 ? -5.635 35.093 27.707 1.00 69.75 74 LYS A N 1
ATOM 593 C CA . LYS A 1 74 ? -5.478 35.233 26.254 1.00 69.75 74 LYS A CA 1
ATOM 594 C C . LYS A 1 74 ? -4.664 34.083 25.656 1.00 69.75 74 LYS A C 1
ATOM 596 O O . LYS A 1 74 ? -5.005 33.600 24.573 1.00 69.75 74 LYS A O 1
ATOM 601 N N . ARG A 1 75 ? -3.618 33.617 26.346 1.00 62.31 75 ARG A N 1
ATOM 602 C CA . ARG A 1 75 ? -2.820 32.449 25.936 1.00 62.31 75 ARG A CA 1
ATOM 603 C C . ARG A 1 75 ? -3.594 31.144 26.088 1.00 62.31 75 ARG A C 1
ATOM 605 O O . ARG A 1 75 ? -3.560 30.346 25.155 1.00 62.31 75 ARG A O 1
ATOM 612 N N . SER A 1 76 ? -4.331 30.938 27.184 1.00 59.59 76 SER A N 1
ATOM 613 C CA . SER A 1 76 ? -5.156 29.736 27.359 1.00 59.59 76 SER A CA 1
ATOM 614 C C . SER A 1 76 ? -6.270 29.681 26.313 1.00 59.59 76 SER A C 1
ATOM 616 O O . SER A 1 76 ? -6.367 28.677 25.618 1.00 59.59 76 SER A O 1
ATOM 618 N N . ALA A 1 77 ? -7.010 30.769 26.071 1.00 64.31 77 ALA A N 1
ATOM 619 C CA . ALA A 1 77 ? -8.028 30.836 25.016 1.00 64.31 77 ALA A CA 1
ATOM 620 C C . ALA A 1 77 ? -7.447 30.612 23.604 1.00 64.31 77 ALA A C 1
ATOM 622 O O . ALA A 1 77 ? -8.010 29.861 22.804 1.00 64.31 77 ALA A O 1
ATOM 623 N N . THR A 1 78 ? -6.285 31.205 23.296 1.00 61.59 78 THR A N 1
ATOM 624 C CA . THR A 1 78 ? -5.589 30.967 22.017 1.00 61.59 78 THR A CA 1
ATOM 625 C C . THR A 1 78 ? -5.163 29.504 21.889 1.00 61.59 78 THR A C 1
ATOM 627 O O . THR A 1 78 ? -5.346 28.898 20.832 1.00 61.59 78 THR A O 1
ATOM 630 N N . PHE A 1 79 ? -4.639 28.904 22.962 1.00 60.53 79 PHE A N 1
ATOM 631 C CA . PHE A 1 79 ? -4.262 27.498 22.955 1.00 60.53 79 PHE A CA 1
ATOM 632 C C . PHE A 1 79 ? -5.475 26.562 22.911 1.00 60.53 79 PHE A C 1
ATOM 634 O O . PHE A 1 79 ? -5.395 25.565 22.214 1.00 60.53 79 PHE A O 1
ATOM 641 N N . LEU A 1 80 ? -6.604 26.877 23.546 1.00 61.66 80 LEU A N 1
ATOM 642 C CA . LEU A 1 80 ? -7.844 26.093 23.474 1.00 61.66 80 LEU A CA 1
ATOM 643 C C . LEU A 1 80 ? -8.455 26.117 22.067 1.00 61.66 80 LEU A C 1
ATOM 645 O O . LEU A 1 80 ? -8.920 25.085 21.577 1.00 61.66 80 LEU A O 1
ATOM 649 N N . LYS A 1 81 ? -8.362 27.249 21.354 1.00 67.94 81 LYS A N 1
ATOM 650 C CA . LYS A 1 81 ? -8.681 27.299 19.919 1.00 67.94 81 LYS A CA 1
ATOM 651 C C . LYS A 1 81 ? -7.749 26.391 19.107 1.00 67.94 81 LYS A C 1
ATOM 653 O O . LYS A 1 81 ? -8.223 25.589 18.309 1.00 67.94 81 LYS A O 1
ATOM 658 N N . VAL A 1 82 ? -6.434 26.460 19.335 1.00 62.00 82 VAL A N 1
ATOM 659 C CA . VAL A 1 82 ? -5.484 25.548 18.671 1.00 62.00 82 VAL A CA 1
ATOM 660 C C . VAL A 1 82 ? -5.766 24.091 19.054 1.00 62.00 82 VAL A C 1
ATOM 662 O O . VAL A 1 82 ? -5.766 23.235 18.184 1.00 62.00 82 VAL A O 1
ATOM 665 N N . ALA A 1 83 ? -6.067 23.786 20.314 1.00 62.75 83 ALA A N 1
ATOM 666 C CA . ALA A 1 83 ? -6.331 22.438 20.799 1.00 62.75 83 ALA A CA 1
ATOM 667 C C . ALA A 1 83 ? -7.611 21.853 20.192 1.00 62.75 83 ALA A C 1
ATOM 669 O O . ALA A 1 83 ? -7.587 20.707 19.769 1.00 62.75 83 ALA A O 1
ATOM 670 N N . SER A 1 84 ? -8.692 22.627 20.065 1.00 67.25 84 SER A N 1
ATOM 671 C CA . SER A 1 84 ? -9.921 22.184 19.386 1.00 67.25 84 SER A CA 1
ATOM 672 C C . SER A 1 84 ? -9.720 22.000 17.873 1.00 67.25 84 SER A C 1
ATOM 674 O O . SER A 1 84 ? -10.156 20.994 17.310 1.00 67.25 84 SER A O 1
ATOM 676 N N . GLU A 1 85 ? -8.968 22.888 17.216 1.00 68.62 85 GLU A N 1
ATOM 677 C CA . GLU A 1 85 ? -8.532 22.697 15.826 1.00 68.62 85 GLU A CA 1
ATOM 678 C C . GLU A 1 85 ? -7.648 21.445 15.635 1.00 68.62 85 GLU A C 1
ATOM 680 O O . GLU A 1 85 ? -7.805 20.717 14.656 1.00 68.62 85 GLU A O 1
ATOM 685 N N . GLU A 1 86 ? -6.728 21.166 16.561 1.00 65.56 86 GLU A N 1
ATOM 686 C CA . GLU A 1 86 ? -5.853 19.984 16.557 1.00 65.56 86 GLU A CA 1
ATOM 687 C C . GLU A 1 86 ? -6.603 18.699 16.953 1.00 65.56 86 GLU A C 1
ATOM 689 O O . GLU A 1 86 ? -6.316 17.631 16.417 1.00 65.56 86 GLU A O 1
ATOM 694 N N . MET A 1 87 ? -7.614 18.780 17.824 1.00 66.81 87 MET A N 1
ATOM 695 C CA . MET A 1 87 ? -8.537 17.678 18.127 1.00 66.81 87 MET A CA 1
ATOM 696 C C . MET A 1 87 ? -9.431 17.346 16.933 1.00 66.81 87 MET A C 1
ATOM 698 O O . MET A 1 87 ? -9.909 16.221 16.831 1.00 66.81 87 MET A O 1
ATOM 702 N N . ASN A 1 88 ? -9.663 18.271 16.004 1.00 67.06 88 ASN A N 1
ATOM 703 C CA . ASN A 1 88 ? -10.311 17.966 14.724 1.00 67.06 88 ASN A CA 1
ATOM 704 C C . ASN A 1 88 ? -9.325 17.432 13.665 1.00 67.06 88 ASN A C 1
ATOM 706 O O . ASN A 1 88 ? -9.748 16.994 12.600 1.00 67.06 88 ASN A O 1
ATOM 710 N N . ARG A 1 89 ? -8.026 17.383 13.987 1.00 65.94 89 ARG A N 1
ATOM 711 C CA . ARG A 1 89 ? -6.923 16.863 13.160 1.00 65.94 89 ARG A CA 1
ATOM 712 C C . ARG A 1 89 ? -6.184 15.734 13.904 1.00 65.94 89 ARG A C 1
ATOM 714 O O . ARG A 1 89 ? -4.966 15.755 14.056 1.00 65.94 89 ARG A O 1
ATOM 721 N N . TYR A 1 90 ? -6.949 14.768 14.420 1.00 76.12 90 TYR A N 1
ATOM 722 C CA . TYR A 1 90 ? -6.455 13.683 15.281 1.00 76.12 90 TYR A CA 1
ATOM 723 C C . TYR A 1 90 ? -5.695 12.574 14.526 1.00 76.12 90 TYR A C 1
ATOM 725 O O . TYR A 1 90 ? -4.870 11.866 15.112 1.00 76.12 90 TYR A O 1
ATOM 733 N N . GLU A 1 91 ? -5.931 12.435 13.223 1.00 76.38 91 GLU A N 1
ATOM 734 C CA . GLU A 1 91 ? -5.153 11.573 12.331 1.00 76.38 91 GLU A CA 1
ATOM 735 C C . GLU A 1 91 ? -3.854 12.254 11.877 1.00 76.38 91 GLU A C 1
ATOM 737 O O . GLU A 1 91 ? -3.740 13.477 11.818 1.00 76.38 91 GLU A O 1
ATOM 742 N N . THR A 1 92 ? -2.858 11.453 11.502 1.00 82.31 92 THR A N 1
ATOM 743 C CA . THR A 1 92 ? -1.669 11.941 10.796 1.00 82.31 92 THR A CA 1
ATOM 744 C C . THR A 1 92 ? -1.456 11.097 9.549 1.00 82.31 92 THR A C 1
ATOM 746 O O . THR A 1 92 ? -1.378 9.874 9.634 1.00 82.31 92 THR A O 1
ATOM 749 N N . GLU A 1 93 ? -1.330 11.769 8.410 1.00 84.06 93 GLU A N 1
ATOM 750 C CA . GLU A 1 93 ? -0.981 11.189 7.114 1.00 84.06 93 GLU A CA 1
ATOM 751 C C . GLU A 1 93 ? 0.442 11.619 6.711 1.00 84.06 93 GLU A C 1
ATOM 753 O O . GLU A 1 93 ? 0.992 12.582 7.251 1.00 84.06 93 GLU A O 1
ATOM 758 N N . TRP A 1 94 ? 1.050 10.920 5.745 1.00 88.06 94 TRP A N 1
ATOM 759 C CA . TRP A 1 94 ? 2.334 11.310 5.150 1.00 88.06 94 TRP A CA 1
ATOM 760 C C . TRP A 1 94 ? 2.136 11.809 3.715 1.00 88.06 94 TRP A C 1
ATOM 762 O O . TRP A 1 94 ? 1.987 11.038 2.762 1.00 88.06 94 TRP A O 1
ATOM 772 N N . HIS A 1 95 ? 2.165 13.126 3.540 1.00 87.50 95 HIS A N 1
ATOM 773 C CA . HIS A 1 95 ? 1.937 13.774 2.256 1.00 87.50 95 HIS A CA 1
ATOM 774 C C . HIS A 1 95 ? 3.247 13.917 1.460 1.00 87.50 95 HIS A C 1
ATOM 776 O O . HIS A 1 95 ? 3.949 14.928 1.549 1.00 87.50 95 HIS A O 1
ATOM 782 N N . TRP A 1 96 ? 3.551 12.935 0.600 1.00 86.50 96 TRP A N 1
ATOM 783 C CA . TRP A 1 96 ? 4.730 12.953 -0.290 1.00 86.50 96 TRP A CA 1
ATOM 784 C C . TRP A 1 96 ? 4.879 14.242 -1.117 1.00 86.50 96 TRP A C 1
ATOM 786 O O . TRP A 1 96 ? 5.996 14.692 -1.358 1.00 86.50 96 TRP A O 1
ATOM 796 N N . LYS A 1 97 ? 3.763 14.866 -1.514 1.00 91.19 97 LYS A N 1
ATOM 797 C CA . LYS A 1 97 ? 3.739 16.173 -2.192 1.00 91.19 97 LYS A CA 1
ATOM 798 C C . LYS A 1 97 ? 4.446 17.251 -1.365 1.00 91.19 97 LYS A C 1
ATOM 800 O O . LYS A 1 97 ? 5.343 17.911 -1.879 1.00 91.19 97 LYS A O 1
ATOM 805 N N . PHE A 1 98 ? 4.080 17.398 -0.090 1.00 94.12 98 PHE A N 1
ATOM 806 C CA . PHE A 1 98 ? 4.707 18.370 0.808 1.00 94.12 98 PHE A CA 1
ATOM 807 C C . PHE A 1 98 ? 6.128 17.945 1.174 1.00 94.12 98 PHE A C 1
ATOM 809 O O . PHE A 1 98 ? 7.008 18.797 1.225 1.00 94.12 98 PHE A O 1
ATOM 816 N N . PHE A 1 99 ? 6.393 16.642 1.325 1.00 93.81 99 PHE A N 1
ATOM 817 C CA . PHE A 1 99 ? 7.761 16.159 1.501 1.00 93.81 99 PHE A CA 1
ATOM 818 C C . PHE A 1 99 ? 8.694 16.675 0.387 1.00 93.81 99 PHE A C 1
ATOM 820 O O . PHE A 1 99 ? 9.691 17.332 0.678 1.00 93.81 99 PHE A O 1
ATOM 827 N N . PHE A 1 100 ? 8.363 16.442 -0.888 1.00 91.06 100 PHE A N 1
ATOM 828 C CA . PHE A 1 100 ? 9.217 16.881 -1.997 1.00 91.06 100 PHE A CA 1
ATOM 829 C C . PHE A 1 100 ? 9.214 18.404 -2.200 1.00 91.06 100 PHE A C 1
ATOM 831 O O . PHE A 1 100 ? 10.267 18.962 -2.502 1.00 91.06 100 PHE A O 1
ATOM 838 N N . GLU A 1 101 ? 8.083 19.086 -1.981 1.00 93.62 101 GLU A N 1
ATOM 839 C CA . GLU A 1 101 ? 7.991 20.554 -2.050 1.00 93.62 101 GLU A CA 1
ATOM 840 C C . GLU A 1 101 ? 8.950 21.224 -1.046 1.00 93.62 101 GLU A C 1
ATOM 842 O O . GLU A 1 101 ? 9.784 22.049 -1.422 1.00 93.62 101 GLU A O 1
ATOM 847 N N . PHE A 1 102 ? 8.893 20.821 0.226 1.00 95.19 102 PHE A N 1
ATOM 848 C CA . PHE A 1 102 ? 9.730 21.407 1.271 1.00 95.19 102 PHE A CA 1
ATOM 849 C C . PHE A 1 102 ? 11.175 20.894 1.240 1.00 95.19 102 PHE A C 1
ATOM 851 O O . PHE A 1 102 ? 12.077 21.662 1.580 1.00 95.19 102 PHE A O 1
ATOM 858 N N . LEU A 1 103 ? 11.433 19.658 0.789 1.00 93.56 103 LEU A N 1
ATOM 859 C CA . LEU A 1 103 ? 12.796 19.179 0.529 1.00 93.56 103 LEU A CA 1
ATOM 860 C C . LEU A 1 103 ? 13.474 20.046 -0.537 1.00 93.56 103 LEU A C 1
ATOM 862 O O . LEU A 1 103 ? 14.594 20.507 -0.321 1.00 93.56 103 LEU A O 1
ATOM 866 N N . PHE A 1 104 ? 12.780 20.322 -1.646 1.00 93.88 104 PHE A N 1
ATOM 867 C CA . PHE A 1 104 ? 13.275 21.215 -2.691 1.00 93.88 104 PHE A CA 1
ATOM 868 C C . PHE A 1 104 ? 13.596 22.604 -2.126 1.00 93.88 104 PHE A C 1
ATOM 870 O O . PHE A 1 104 ? 14.714 23.078 -2.313 1.00 93.88 104 PHE A O 1
ATOM 877 N N . TYR A 1 105 ? 12.690 23.224 -1.357 1.00 94.69 105 TYR A N 1
ATOM 878 C CA . TYR A 1 105 ? 12.958 24.544 -0.769 1.00 94.69 105 TYR A CA 1
ATOM 879 C C . TYR A 1 105 ? 14.219 24.579 0.110 1.00 94.69 105 TYR A C 1
ATOM 881 O O . TYR A 1 105 ? 15.010 25.514 -0.003 1.00 94.69 105 TYR A O 1
ATOM 889 N N . HIS A 1 106 ? 14.456 23.558 0.941 1.00 94.88 106 HIS A N 1
ATOM 890 C CA . HIS A 1 106 ? 15.634 23.524 1.816 1.00 94.88 106 HIS A CA 1
ATOM 891 C C . HIS A 1 106 ? 16.927 23.172 1.064 1.00 94.88 106 HIS A C 1
ATOM 893 O O . HIS A 1 106 ? 17.981 23.705 1.406 1.00 94.88 106 HIS A O 1
ATOM 899 N N . ILE A 1 107 ? 16.863 22.359 0.001 1.00 92.50 107 ILE A N 1
ATOM 900 C CA . ILE A 1 107 ? 18.003 22.150 -0.907 1.00 92.50 107 ILE A CA 1
ATOM 901 C C . ILE A 1 107 ? 18.378 23.474 -1.588 1.00 92.50 107 ILE A C 1
ATOM 903 O O . ILE A 1 107 ? 19.534 23.886 -1.495 1.00 92.50 107 ILE A O 1
ATOM 907 N N . MET A 1 108 ? 17.413 24.179 -2.194 1.00 92.81 108 MET A N 1
ATOM 908 C CA . MET A 1 108 ? 17.649 25.469 -2.861 1.00 92.81 108 MET A CA 1
ATOM 909 C C . MET A 1 108 ? 18.211 26.527 -1.896 1.00 92.81 108 MET A C 1
ATOM 911 O O . MET A 1 108 ? 19.097 27.292 -2.282 1.00 92.81 108 MET A O 1
ATOM 915 N N . PHE A 1 109 ? 17.751 26.549 -0.639 1.00 94.62 109 PHE A N 1
ATOM 916 C CA . PHE A 1 109 ? 18.302 27.427 0.393 1.00 94.62 109 PHE A CA 1
ATOM 917 C C . PHE A 1 109 ? 19.753 27.053 0.751 1.00 94.62 109 PHE A C 1
ATOM 919 O O . PHE A 1 109 ? 20.629 27.904 0.641 1.00 94.62 109 PHE A O 1
ATOM 926 N N . TYR A 1 110 ? 20.042 25.801 1.136 1.00 93.19 110 TYR A N 1
ATOM 927 C CA . TYR A 1 110 ? 21.380 25.412 1.621 1.00 93.19 110 TYR A CA 1
ATOM 928 C C . TYR A 1 110 ? 22.457 25.279 0.527 1.00 93.19 110 TYR A C 1
ATOM 930 O O . TYR A 1 110 ? 23.641 25.375 0.847 1.00 93.19 110 TYR A O 1
ATOM 938 N N . ASN A 1 111 ? 22.081 25.057 -0.739 1.00 88.81 111 ASN A N 1
ATOM 939 C CA . ASN A 1 111 ? 23.034 24.796 -1.833 1.00 88.81 111 ASN A CA 1
ATOM 940 C C . ASN A 1 111 ? 23.250 25.999 -2.764 1.00 88.81 111 ASN A C 1
ATOM 942 O O . ASN A 1 111 ? 24.314 26.103 -3.363 1.00 88.81 111 ASN A O 1
ATOM 946 N N . LEU A 1 112 ? 22.244 26.867 -2.943 1.00 88.88 112 LEU A N 1
ATOM 947 C CA . LEU A 1 112 ? 22.245 27.858 -4.029 1.00 88.88 112 LEU A CA 1
ATOM 948 C C . LEU A 1 112 ? 21.997 29.284 -3.532 1.00 88.88 112 LEU A C 1
ATOM 950 O O . LEU A 1 112 ? 22.876 30.134 -3.636 1.00 88.88 112 LEU A O 1
ATOM 954 N N . PHE A 1 113 ? 20.808 29.570 -2.998 1.00 93.06 113 PHE A N 1
ATOM 955 C CA . PHE A 1 113 ? 20.359 30.957 -2.835 1.00 93.06 113 PHE A CA 1
ATOM 956 C C . PHE A 1 113 ? 20.457 31.512 -1.409 1.00 93.06 113 PHE A C 1
ATOM 958 O O . PHE A 1 113 ? 20.564 32.728 -1.250 1.00 93.06 113 PHE A O 1
ATOM 965 N N . GLY A 1 114 ? 20.374 30.668 -0.375 1.00 93.44 114 GLY A N 1
ATOM 966 C CA . GLY A 1 114 ? 20.307 31.111 1.021 1.00 93.44 114 GLY A CA 1
ATOM 967 C C . GLY A 1 114 ? 19.290 32.248 1.230 1.00 93.44 114 GLY A C 1
ATOM 968 O O . GLY A 1 114 ? 18.151 32.133 0.766 1.00 93.44 114 GLY A O 1
ATOM 969 N N . PRO A 1 115 ? 19.664 33.377 1.865 1.00 91.88 115 PRO A N 1
ATOM 970 C CA . PRO A 1 115 ? 18.747 34.498 2.089 1.00 91.88 115 PRO A CA 1
ATOM 971 C C . PRO A 1 115 ? 18.242 35.142 0.783 1.00 91.88 115 PRO A C 1
ATOM 973 O O . PRO A 1 115 ? 17.130 35.668 0.752 1.00 91.88 115 PRO A O 1
ATOM 976 N N . PHE A 1 116 ? 18.991 35.052 -0.324 1.00 93.12 116 PHE A N 1
ATOM 977 C CA . PHE A 1 116 ? 18.564 35.578 -1.627 1.00 93.12 116 PHE A CA 1
ATOM 978 C C . PHE A 1 116 ? 17.427 34.769 -2.265 1.00 93.12 116 PHE A C 1
ATOM 980 O O . PHE A 1 116 ? 16.804 35.242 -3.214 1.00 93.12 116 PHE A O 1
ATOM 987 N N . MET A 1 117 ? 17.087 33.591 -1.723 1.00 89.81 117 MET A N 1
ATOM 988 C CA . MET A 1 117 ? 15.933 32.795 -2.162 1.00 89.81 117 MET A CA 1
ATOM 989 C C . MET A 1 117 ? 14.638 33.621 -2.148 1.00 89.81 117 MET A C 1
ATOM 991 O O . MET A 1 117 ? 13.772 33.460 -3.005 1.00 89.81 117 MET A O 1
ATOM 995 N N . VAL A 1 118 ? 14.542 34.569 -1.218 1.00 84.56 118 VAL A N 1
ATOM 996 C CA . VAL A 1 118 ? 13.421 35.500 -1.068 1.00 84.56 118 VAL A CA 1
ATOM 997 C C . VAL A 1 118 ? 13.163 36.314 -2.340 1.00 84.56 118 VAL A C 1
ATOM 999 O O . VAL A 1 118 ? 12.004 36.549 -2.665 1.00 84.56 118 VAL A O 1
ATOM 1002 N N . LEU A 1 119 ? 14.199 36.678 -3.106 1.00 86.94 119 LEU A N 1
ATOM 1003 C CA . LEU A 1 119 ? 14.052 37.434 -4.359 1.00 86.94 119 LEU A CA 1
ATOM 1004 C C . LEU A 1 119 ? 13.315 36.622 -5.436 1.00 86.94 119 LEU A C 1
ATOM 1006 O O . LEU A 1 119 ? 12.461 37.154 -6.142 1.00 86.94 119 LEU A O 1
ATOM 1010 N N . PHE A 1 120 ? 13.610 35.323 -5.529 1.00 82.81 120 PHE A N 1
ATOM 1011 C CA . PHE A 1 120 ? 12.992 34.416 -6.499 1.00 82.81 120 PHE A CA 1
ATOM 1012 C C . PHE A 1 120 ? 11.592 33.960 -6.066 1.00 82.81 120 PHE A C 1
ATOM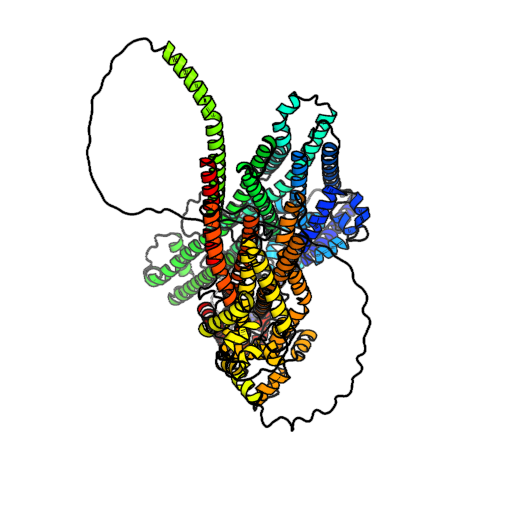 1014 O O . PHE A 1 120 ? 10.694 33.838 -6.897 1.00 82.81 120 PHE A O 1
ATOM 1021 N N . PHE A 1 121 ? 11.390 33.728 -4.764 1.00 82.12 121 PHE A N 1
ATOM 1022 C CA . PHE A 1 121 ? 10.179 33.100 -4.223 1.00 82.12 121 PHE A CA 1
ATOM 1023 C C . PHE A 1 121 ? 9.184 34.085 -3.558 1.00 82.12 121 PHE A C 1
ATOM 1025 O O . PHE A 1 121 ? 8.165 33.655 -3.010 1.00 82.12 121 PHE A O 1
ATOM 1032 N N . TRP A 1 122 ? 9.414 35.407 -3.646 1.00 80.12 122 TRP A N 1
ATOM 1033 C CA . TRP A 1 122 ? 8.537 36.453 -3.077 1.00 80.12 122 TRP A CA 1
ATOM 1034 C C . TRP A 1 122 ? 7.068 36.313 -3.503 1.00 80.12 122 TRP A C 1
ATOM 1036 O O . TRP A 1 122 ? 6.162 36.415 -2.676 1.00 80.12 122 TRP A O 1
ATOM 1046 N N . LYS A 1 123 ? 6.826 36.083 -4.803 1.00 79.56 123 LYS A N 1
ATOM 1047 C CA . LYS A 1 123 ? 5.473 35.963 -5.382 1.00 79.56 123 LYS A CA 1
ATOM 1048 C C . LYS A 1 123 ? 4.886 34.550 -5.293 1.00 79.56 123 LYS A C 1
ATOM 1050 O O . LYS A 1 123 ? 3.673 34.403 -5.396 1.00 79.56 123 LYS A O 1
ATOM 1055 N N . TRP A 1 124 ? 5.718 33.522 -5.132 1.00 76.38 124 TRP A N 1
ATOM 1056 C CA . TRP A 1 124 ? 5.294 32.123 -5.046 1.00 76.38 124 TRP A CA 1
ATOM 1057 C C . TRP A 1 124 ? 6.402 31.289 -4.381 1.00 76.38 124 TRP A C 1
ATOM 1059 O O . TRP A 1 124 ? 7.524 31.324 -4.879 1.00 76.38 124 TRP A O 1
ATOM 1069 N N . PRO A 1 125 ? 6.140 30.542 -3.289 1.00 74.44 125 PRO A N 1
ATOM 1070 C CA . PRO A 1 125 ? 4.854 30.349 -2.611 1.00 74.44 125 PRO A CA 1
ATOM 1071 C C . PRO A 1 125 ? 4.416 31.511 -1.699 1.00 74.44 125 PRO A C 1
ATOM 1073 O O . PRO A 1 125 ? 3.297 31.459 -1.201 1.00 74.44 125 PRO A O 1
ATOM 1076 N N . GLY A 1 126 ? 5.248 32.541 -1.491 1.00 86.31 126 GLY A N 1
ATOM 1077 C CA . GLY A 1 126 ? 4.880 33.749 -0.740 1.00 86.31 126 GLY A CA 1
ATOM 1078 C C . GLY A 1 126 ? 5.688 34.002 0.541 1.00 86.31 126 GLY A C 1
ATOM 1079 O O . GLY A 1 126 ? 6.250 33.093 1.157 1.00 86.31 126 GLY A O 1
ATOM 1080 N N . MET A 1 127 ? 5.720 35.272 0.955 1.00 92.25 127 MET A N 1
ATOM 1081 C CA . MET A 1 127 ? 6.491 35.765 2.108 1.00 92.25 127 MET A CA 1
ATOM 1082 C C . MET A 1 127 ? 6.172 35.109 3.466 1.00 92.25 127 MET A C 1
ATOM 1084 O O . MET A 1 127 ? 7.131 34.818 4.188 1.00 92.25 127 MET A O 1
ATOM 1088 N N . PRO A 1 128 ? 4.904 34.815 3.836 1.00 94.69 128 PRO A N 1
ATOM 1089 C CA . PRO A 1 128 ? 4.606 34.139 5.100 1.00 94.69 128 PRO A CA 1
ATOM 1090 C C . PRO A 1 128 ? 5.329 32.794 5.226 1.00 94.69 128 PRO A C 1
ATOM 1092 O O . PRO A 1 128 ? 5.910 32.512 6.272 1.00 94.69 128 PRO A O 1
ATOM 1095 N N . LEU A 1 129 ? 5.424 32.015 4.138 1.00 93.94 129 LEU A N 1
ATOM 1096 C CA . LEU A 1 129 ? 6.133 30.735 4.168 1.00 93.94 129 LEU A CA 1
ATOM 1097 C C . LEU A 1 129 ? 7.636 30.906 4.414 1.00 93.94 129 LEU A C 1
ATOM 1099 O O . LEU A 1 129 ? 8.210 30.161 5.203 1.00 93.94 129 LEU A O 1
ATOM 1103 N N . MET A 1 130 ? 8.278 31.897 3.790 1.00 94.12 130 MET A N 1
ATOM 1104 C CA . MET A 1 130 ? 9.711 32.172 3.989 1.00 94.12 130 MET A CA 1
ATOM 1105 C C . MET A 1 130 ? 10.011 32.608 5.433 1.00 94.12 130 MET A C 1
ATOM 1107 O O . MET A 1 130 ? 11.019 32.207 6.023 1.00 94.12 130 MET A O 1
ATOM 1111 N N . ILE A 1 131 ? 9.101 33.375 6.039 1.00 93.88 131 ILE A N 1
ATOM 1112 C CA . ILE A 1 131 ? 9.151 33.733 7.461 1.00 93.88 131 ILE A CA 1
ATOM 1113 C C . ILE A 1 131 ? 8.977 32.482 8.336 1.00 93.88 131 ILE A C 1
ATOM 1115 O O . ILE A 1 131 ? 9.802 32.243 9.220 1.00 93.88 131 ILE A O 1
ATOM 1119 N N . ASN A 1 132 ? 7.973 31.647 8.054 1.00 94.50 132 ASN A N 1
ATOM 1120 C CA . ASN A 1 132 ? 7.663 30.438 8.821 1.00 94.50 132 ASN A CA 1
ATOM 1121 C C . ASN A 1 132 ? 8.748 29.347 8.707 1.00 94.50 132 ASN A C 1
ATOM 1123 O O . ASN A 1 132 ? 9.020 28.661 9.689 1.00 94.50 132 ASN A O 1
ATOM 1127 N N . MET A 1 133 ? 9.433 29.222 7.563 1.00 93.75 133 MET A N 1
ATOM 1128 C CA . MET A 1 133 ? 10.619 28.360 7.386 1.00 93.75 133 MET A CA 1
ATOM 1129 C C . MET A 1 133 ? 11.895 28.935 8.037 1.00 93.75 133 MET A C 1
ATOM 1131 O O . MET A 1 133 ? 12.942 28.286 8.045 1.00 93.75 133 MET A O 1
ATOM 1135 N N . ARG A 1 134 ? 11.813 30.136 8.632 1.00 94.00 134 ARG A N 1
ATOM 1136 C CA . ARG A 1 134 ? 12.926 30.870 9.261 1.00 94.00 134 ARG A CA 1
ATOM 1137 C C . ARG A 1 134 ? 14.051 31.226 8.282 1.00 94.00 134 ARG A C 1
ATOM 1139 O O . ARG A 1 134 ? 15.215 31.234 8.668 1.00 94.00 134 ARG A O 1
ATOM 1146 N N . PHE A 1 135 ? 13.696 31.560 7.039 1.00 93.62 135 PHE A N 1
ATOM 1147 C CA . PHE A 1 135 ? 14.621 32.073 6.017 1.00 93.62 135 PHE A CA 1
ATOM 1148 C C . PHE A 1 135 ? 14.775 33.610 6.066 1.00 93.62 135 PHE A C 1
ATOM 1150 O O . PHE A 1 135 ? 15.594 34.158 5.336 1.00 93.62 135 PHE A O 1
ATOM 1157 N N . LEU A 1 136 ? 13.992 34.303 6.909 1.00 88.94 136 LEU A N 1
ATOM 1158 C CA . LEU A 1 136 ? 13.928 35.775 6.974 1.00 88.94 136 LEU A CA 1
ATOM 1159 C C . LEU A 1 136 ? 13.888 36.385 8.383 1.00 88.94 136 LEU A C 1
ATOM 1161 O O . LEU A 1 136 ? 14.515 37.410 8.630 1.00 88.94 136 LEU A O 1
ATOM 1165 N N . LYS A 1 137 ? 13.091 35.823 9.301 1.00 87.44 137 LYS A N 1
ATOM 1166 C CA . LYS A 1 137 ? 12.820 36.460 10.600 1.00 87.44 137 LYS A CA 1
ATOM 1167 C C . LYS A 1 137 ? 14.021 36.334 11.536 1.00 87.44 137 LYS A C 1
ATOM 1169 O O . LYS A 1 137 ? 14.469 35.216 11.789 1.00 87.44 137 LYS A O 1
ATOM 1174 N N . HIS A 1 138 ? 14.461 37.454 12.116 1.00 89.94 138 HIS A N 1
ATOM 1175 C CA . HIS A 1 138 ? 15.465 37.494 13.184 1.00 89.94 138 HIS A CA 1
ATOM 1176 C C . HIS A 1 138 ? 15.072 36.557 14.337 1.00 89.94 138 HIS A C 1
ATOM 1178 O O . HIS A 1 138 ? 14.153 36.823 15.107 1.00 89.94 138 HIS A O 1
ATOM 1184 N N . HIS A 1 139 ? 15.747 35.412 14.398 1.00 90.12 139 HIS A N 1
ATOM 1185 C CA . HIS A 1 139 ? 15.490 34.308 15.317 1.00 90.12 139 HIS A CA 1
ATOM 1186 C C . HIS A 1 139 ? 16.745 33.418 15.321 1.00 90.12 139 HIS A C 1
ATOM 1188 O O . HIS A 1 139 ? 17.349 33.271 14.254 1.00 90.12 139 HIS A O 1
ATOM 1194 N N . PRO A 1 140 ? 17.153 32.769 16.430 1.00 89.50 140 PRO A N 1
ATOM 1195 C CA . PRO A 1 140 ? 18.378 31.959 16.456 1.00 89.50 140 PRO A CA 1
ATOM 1196 C C . PRO A 1 140 ? 18.450 30.894 15.350 1.00 89.50 140 PRO A C 1
ATOM 1198 O O . PRO A 1 140 ? 19.522 30.629 14.813 1.00 89.50 140 PRO A O 1
ATOM 1201 N N . GLN A 1 141 ? 17.307 30.336 14.934 1.00 88.94 141 GLN A N 1
ATOM 1202 C CA . GLN A 1 141 ? 17.251 29.373 13.827 1.00 88.94 141 GLN A CA 1
ATOM 1203 C C . GLN A 1 141 ? 17.518 29.986 12.441 1.00 88.94 141 GLN A C 1
ATOM 1205 O O . GLN A 1 141 ? 18.006 29.271 11.573 1.00 88.94 141 GLN A O 1
ATOM 1210 N N . PHE A 1 142 ? 17.239 31.274 12.213 1.00 92.75 142 PHE A N 1
ATOM 1211 C CA . PHE A 1 142 ? 17.608 31.944 10.959 1.00 92.75 142 PHE A CA 1
ATOM 1212 C C . PHE A 1 142 ? 19.130 32.068 10.853 1.00 92.75 142 PHE A C 1
ATOM 1214 O O . PHE A 1 142 ? 19.713 31.584 9.888 1.00 92.75 142 PHE A O 1
ATOM 1221 N N . TYR A 1 143 ? 19.787 32.599 11.890 1.00 93.12 143 TYR A N 1
ATOM 1222 C CA . TYR A 1 143 ? 21.251 32.693 11.946 1.00 93.12 143 TYR A CA 1
ATOM 1223 C C . TYR A 1 143 ? 21.927 31.318 11.838 1.00 93.12 143 TYR A C 1
ATOM 1225 O O . TYR A 1 143 ? 22.915 31.164 11.124 1.00 93.12 143 TYR A O 1
ATOM 1233 N N . PHE A 1 144 ? 21.348 30.294 12.472 1.00 90.56 144 PHE A N 1
ATOM 1234 C CA . PHE A 1 144 ? 21.792 28.906 12.343 1.00 90.56 144 PHE A CA 1
ATOM 1235 C C . PHE A 1 144 ? 21.737 28.415 10.883 1.00 90.56 144 PHE A C 1
ATOM 1237 O O . PHE A 1 144 ? 22.680 27.786 10.410 1.00 90.56 144 PHE A O 1
ATOM 1244 N N . GLN A 1 145 ? 20.648 28.691 10.156 1.00 92.19 145 GLN A N 1
ATOM 1245 C CA . GLN A 1 145 ? 20.508 28.303 8.747 1.00 92.19 145 GLN A CA 1
ATOM 1246 C C . GLN A 1 145 ? 21.398 29.130 7.810 1.00 92.19 145 GLN A C 1
ATOM 1248 O O . GLN A 1 145 ? 21.947 28.582 6.857 1.00 92.19 145 GLN A O 1
ATOM 1253 N N . LEU A 1 146 ? 21.582 30.419 8.104 1.00 93.06 146 LEU A N 1
ATOM 1254 C CA . LEU A 1 146 ? 22.483 31.310 7.378 1.00 93.06 146 LEU A CA 1
ATOM 1255 C C . LEU A 1 146 ? 23.938 30.826 7.470 1.00 93.06 146 LEU A C 1
ATOM 1257 O O . LEU A 1 146 ? 24.623 30.785 6.453 1.00 93.06 146 LEU A O 1
ATOM 1261 N N . LEU A 1 147 ? 24.384 30.396 8.658 1.00 92.31 147 LEU A N 1
ATOM 1262 C CA . LEU A 1 147 ? 25.724 29.838 8.870 1.00 92.31 147 LEU A CA 1
ATOM 1263 C C . LEU A 1 147 ? 25.958 28.562 8.044 1.00 92.31 147 LEU A C 1
ATOM 1265 O O . LEU A 1 147 ? 27.007 28.432 7.418 1.00 92.31 147 LEU A O 1
ATOM 1269 N N . LEU A 1 148 ? 24.964 27.667 7.973 1.00 92.12 148 LEU A N 1
ATOM 1270 C CA . LEU A 1 148 ? 25.033 26.462 7.137 1.00 92.12 148 LEU A CA 1
ATOM 1271 C C . LEU A 1 148 ? 25.173 26.783 5.643 1.00 92.12 148 LEU A C 1
ATOM 1273 O O . LEU A 1 148 ? 25.975 26.154 4.959 1.00 92.12 148 LEU A O 1
ATOM 1277 N N . TRP A 1 149 ? 24.411 27.757 5.134 1.00 95.06 149 TRP A N 1
ATOM 1278 C CA . TRP A 1 149 ? 24.521 28.187 3.736 1.00 95.06 149 TRP A CA 1
ATOM 1279 C C . TRP A 1 149 ? 25.865 28.873 3.449 1.00 95.06 149 TRP A C 1
ATOM 1281 O O . TRP A 1 149 ? 26.506 28.545 2.454 1.00 95.06 149 TRP A O 1
ATOM 1291 N N . LEU A 1 150 ? 26.334 29.761 4.334 1.00 94.12 150 LEU A N 1
ATOM 1292 C CA . LEU A 1 150 ? 27.646 30.405 4.197 1.00 94.12 150 LEU A CA 1
ATOM 1293 C C . LEU A 1 150 ? 28.782 29.375 4.174 1.00 94.12 150 LEU A C 1
ATOM 1295 O O . LEU A 1 150 ? 29.666 29.468 3.329 1.00 94.12 150 LEU A O 1
ATOM 1299 N N . GLY A 1 151 ? 28.741 28.374 5.056 1.00 91.75 151 GLY A N 1
ATOM 1300 C CA . GLY A 1 151 ? 29.727 27.295 5.094 1.00 91.75 151 GLY A CA 1
ATOM 1301 C C . GLY A 1 151 ? 29.680 26.371 3.873 1.00 91.75 151 GLY A C 1
ATOM 1302 O O . GLY A 1 151 ? 30.725 26.023 3.327 1.00 91.75 151 GLY A O 1
ATOM 1303 N N . SER A 1 152 ? 28.476 26.039 3.396 1.00 92.56 152 SER A N 1
ATOM 1304 C CA . SER A 1 152 ? 28.239 25.293 2.150 1.00 92.56 152 SER A CA 1
ATOM 1305 C C . SER A 1 152 ? 28.849 26.005 0.936 1.00 92.56 152 SER A C 1
ATOM 1307 O O . SER A 1 152 ? 29.639 25.423 0.189 1.00 92.56 152 SER A O 1
ATOM 1309 N N . LEU A 1 153 ? 28.536 27.297 0.786 1.00 92.50 153 LEU A N 1
ATOM 1310 C CA . LEU A 1 153 ? 29.023 28.145 -0.299 1.00 92.50 153 LEU A CA 1
ATOM 1311 C C . LEU A 1 153 ? 30.537 28.363 -0.208 1.00 92.50 153 LEU A C 1
ATOM 1313 O O . LEU A 1 153 ? 31.217 28.302 -1.228 1.00 92.50 153 LEU A O 1
ATOM 1317 N N . ALA A 1 154 ? 31.080 28.559 0.997 1.00 91.38 154 ALA A N 1
ATOM 1318 C CA . ALA A 1 154 ? 32.516 28.692 1.214 1.00 91.38 154 ALA A CA 1
ATOM 1319 C C . ALA A 1 154 ? 33.275 27.401 0.865 1.00 91.38 154 ALA A C 1
ATOM 1321 O O . ALA A 1 154 ? 34.262 27.464 0.138 1.00 91.38 154 ALA A O 1
ATOM 1322 N N . GLY A 1 155 ? 32.787 26.231 1.296 1.00 88.75 155 GLY A N 1
ATOM 1323 C CA . GLY A 1 155 ? 33.377 24.934 0.949 1.00 88.75 155 GLY A CA 1
ATOM 1324 C C . GLY A 1 155 ? 33.392 24.674 -0.561 1.00 88.75 155 GLY A C 1
ATOM 1325 O O . GLY A 1 155 ? 34.425 24.293 -1.108 1.00 88.75 155 GLY A O 1
ATOM 1326 N N . GLY A 1 156 ? 32.277 24.953 -1.248 1.00 87.38 156 GLY A N 1
ATOM 1327 C CA . GLY A 1 156 ? 32.195 24.859 -2.710 1.00 87.38 156 GLY A CA 1
ATOM 1328 C C . GLY A 1 156 ? 33.105 25.860 -3.433 1.00 87.38 156 GLY A C 1
ATOM 1329 O O . GLY A 1 156 ? 33.802 25.485 -4.372 1.00 87.38 156 GLY A O 1
ATOM 1330 N N . TYR A 1 157 ? 33.155 27.114 -2.971 1.00 91.50 157 TYR A N 1
ATOM 1331 C CA . TYR A 1 157 ? 34.049 28.140 -3.514 1.00 91.50 157 TYR A CA 1
ATOM 1332 C C . TYR A 1 157 ? 35.524 27.755 -3.343 1.00 91.50 157 TYR A C 1
ATOM 1334 O O . TYR A 1 157 ? 36.294 27.845 -4.296 1.00 91.50 157 TYR A O 1
ATOM 1342 N N . TRP A 1 158 ? 35.930 27.284 -2.160 1.00 91.50 158 TRP A N 1
ATOM 1343 C CA . TRP A 1 158 ? 37.307 26.849 -1.935 1.00 91.50 158 TRP A CA 1
ATOM 1344 C C . TRP A 1 158 ? 37.660 25.647 -2.808 1.00 91.50 158 TRP A C 1
ATOM 1346 O O . TRP A 1 158 ? 38.677 25.707 -3.479 1.00 91.50 158 TRP A O 1
ATOM 1356 N N . TYR A 1 159 ? 36.811 24.623 -2.916 1.00 88.56 159 TYR A N 1
ATOM 1357 C CA . TYR A 1 159 ? 37.084 23.507 -3.830 1.00 88.56 159 TYR A CA 1
ATOM 1358 C C . TYR A 1 159 ? 37.251 23.945 -5.303 1.00 88.56 159 TYR A C 1
ATOM 1360 O O . TYR A 1 159 ? 38.107 23.417 -6.005 1.00 88.56 159 TYR A O 1
ATOM 1368 N N . MET A 1 160 ? 36.481 24.935 -5.769 1.00 88.31 160 MET A N 1
ATOM 1369 C CA . MET A 1 160 ? 36.552 25.418 -7.158 1.00 88.31 160 MET A CA 1
ATOM 1370 C C . MET A 1 160 ? 37.733 26.358 -7.457 1.00 88.31 160 MET A C 1
ATOM 1372 O O . MET A 1 160 ? 38.122 26.471 -8.619 1.00 88.31 160 MET A O 1
ATOM 1376 N N . PHE A 1 161 ? 38.280 27.058 -6.455 1.00 89.19 161 PHE A N 1
ATOM 1377 C CA . PHE A 1 161 ? 39.269 28.132 -6.659 1.00 89.19 161 PHE A CA 1
ATOM 1378 C C . PHE A 1 161 ? 40.571 27.990 -5.846 1.00 89.19 161 PHE A C 1
ATOM 1380 O O . PHE A 1 161 ? 41.512 28.753 -6.069 1.00 89.19 161 PHE A O 1
ATOM 1387 N N . ASP A 1 162 ? 40.671 27.037 -4.915 1.00 84.69 162 ASP A N 1
ATOM 1388 C CA . ASP A 1 162 ? 41.873 26.806 -4.110 1.00 84.69 162 ASP A CA 1
ATOM 1389 C C . ASP A 1 162 ? 42.856 25.850 -4.795 1.00 84.69 162 ASP A C 1
ATOM 1391 O O . ASP A 1 162 ? 42.730 24.630 -4.712 1.00 84.69 162 ASP A O 1
ATOM 1395 N N . GLN A 1 163 ? 43.909 26.404 -5.396 1.00 84.94 163 GLN A N 1
ATOM 1396 C CA . GLN A 1 163 ? 44.973 25.619 -6.036 1.00 84.94 163 GLN A CA 1
ATOM 1397 C C . GLN A 1 163 ? 45.684 24.644 -5.072 1.00 84.94 163 GLN A C 1
ATOM 1399 O O . GLN A 1 163 ? 46.235 23.641 -5.524 1.00 84.94 163 GLN A O 1
ATOM 1404 N N . LYS A 1 164 ? 45.639 24.885 -3.750 1.00 83.75 164 LYS A N 1
ATOM 1405 C CA . LYS A 1 164 ? 46.179 23.967 -2.729 1.00 83.75 164 LYS A CA 1
ATOM 1406 C C . LYS A 1 164 ? 45.302 22.728 -2.465 1.00 83.75 164 LYS A C 1
ATOM 1408 O O . LYS A 1 164 ? 45.768 21.809 -1.795 1.00 83.75 164 LYS A O 1
ATOM 1413 N N . ASN A 1 165 ? 44.057 22.681 -2.957 1.00 82.75 165 ASN A N 1
ATOM 1414 C CA . ASN A 1 165 ? 43.082 21.611 -2.691 1.00 82.75 165 ASN A CA 1
ATOM 1415 C C . ASN A 1 165 ? 42.855 21.320 -1.184 1.00 82.75 165 ASN A C 1
ATOM 1417 O O . ASN A 1 165 ? 42.662 20.171 -0.778 1.00 82.75 165 ASN A O 1
ATOM 1421 N N . ILE A 1 166 ? 42.871 22.350 -0.325 1.00 84.62 166 ILE A N 1
ATOM 1422 C CA . ILE A 1 166 ? 42.729 22.181 1.136 1.00 84.62 166 ILE A CA 1
ATOM 1423 C C . ILE A 1 166 ? 41.357 21.619 1.510 1.00 84.62 166 ILE A C 1
ATOM 1425 O O . ILE A 1 166 ? 41.263 20.814 2.439 1.00 84.62 166 ILE A O 1
ATOM 1429 N N . VAL A 1 167 ? 40.309 22.001 0.779 1.00 84.06 167 VAL A N 1
ATOM 1430 C CA . VAL A 1 167 ? 38.983 21.377 0.860 1.00 84.06 167 VAL A CA 1
ATOM 1431 C C . VAL A 1 167 ? 38.808 20.476 -0.356 1.00 84.06 167 VAL A C 1
ATOM 1433 O O . VAL A 1 167 ? 38.822 20.941 -1.493 1.00 84.06 167 VAL A O 1
ATOM 1436 N N . THR A 1 168 ? 38.662 19.178 -0.111 1.00 82.81 168 THR A N 1
ATOM 1437 C CA . THR A 1 168 ? 38.537 18.162 -1.163 1.00 82.81 168 THR A CA 1
ATOM 1438 C C . THR A 1 168 ? 37.103 18.034 -1.675 1.00 82.81 168 THR A C 1
ATOM 1440 O O . THR A 1 168 ? 36.143 18.299 -0.950 1.00 82.81 168 THR A O 1
ATOM 1443 N N . LEU A 1 169 ? 36.937 17.519 -2.901 1.00 81.25 169 LEU A N 1
ATOM 1444 C CA . LEU A 1 169 ? 35.622 17.134 -3.434 1.00 81.25 169 LEU A CA 1
ATOM 1445 C C . LEU A 1 169 ? 34.869 16.205 -2.467 1.00 81.25 169 LEU A C 1
ATOM 1447 O O . LEU A 1 169 ? 33.671 16.372 -2.253 1.00 81.25 169 LEU A O 1
ATOM 1451 N N . THR A 1 170 ? 35.584 15.262 -1.849 1.00 76.81 170 THR A N 1
ATOM 1452 C CA . THR A 1 170 ? 35.064 14.319 -0.850 1.00 76.81 170 THR A CA 1
ATOM 1453 C C . THR A 1 170 ? 34.401 15.041 0.323 1.00 76.81 170 THR A C 1
ATOM 1455 O O . THR A 1 170 ? 33.309 14.669 0.742 1.00 76.81 170 THR A O 1
ATOM 1458 N N . GLU A 1 171 ? 35.027 16.106 0.824 1.00 81.88 171 GLU A N 1
ATOM 1459 C CA . GLU A 1 171 ? 34.490 16.922 1.914 1.00 81.88 171 GLU A CA 1
ATOM 1460 C C . GLU A 1 171 ? 33.323 17.800 1.477 1.00 81.88 171 GLU A C 1
ATOM 1462 O O . GLU A 1 171 ? 32.353 17.902 2.221 1.00 81.88 171 GLU A O 1
ATOM 1467 N N . VAL A 1 172 ? 33.361 18.387 0.275 1.00 83.69 172 VAL A N 1
ATOM 1468 C CA . VAL A 1 172 ? 32.206 19.133 -0.253 1.00 83.69 172 VAL A CA 1
ATOM 1469 C C . VAL A 1 172 ? 31.001 18.202 -0.388 1.00 83.69 172 VAL A C 1
ATOM 1471 O O . VAL A 1 172 ? 29.921 18.530 0.098 1.00 83.69 172 VAL A O 1
ATOM 1474 N N . VAL A 1 173 ? 31.183 17.010 -0.965 1.00 80.94 173 VAL A N 1
ATOM 1475 C CA . VAL A 1 173 ? 30.138 15.976 -1.071 1.00 80.94 173 VAL A CA 1
ATOM 1476 C C . VAL A 1 173 ? 29.628 15.554 0.311 1.00 80.94 173 VAL A C 1
ATOM 1478 O O . VAL A 1 173 ? 28.420 15.408 0.494 1.00 80.94 173 VAL A O 1
ATOM 1481 N N . PHE A 1 174 ? 30.509 15.411 1.302 1.00 81.50 174 PHE A N 1
ATOM 1482 C CA . PHE A 1 174 ? 30.136 15.056 2.672 1.00 81.50 174 PHE A CA 1
ATOM 1483 C C . PHE A 1 174 ? 29.343 16.169 3.383 1.00 81.50 174 PHE A C 1
ATOM 1485 O O . PHE A 1 174 ? 28.311 15.892 3.999 1.00 81.50 174 PHE A O 1
ATOM 1492 N N . THR A 1 175 ? 29.741 17.433 3.213 1.00 86.38 175 THR A N 1
ATOM 1493 C CA . THR A 1 175 ? 28.996 18.611 3.684 1.00 86.38 175 THR A CA 1
ATOM 1494 C C . THR A 1 175 ? 27.620 18.693 3.016 1.00 86.38 175 THR A C 1
ATOM 1496 O O . THR A 1 175 ? 26.614 18.847 3.714 1.00 86.38 175 THR A O 1
ATOM 1499 N N . GLN A 1 176 ? 27.524 18.491 1.694 1.00 87.69 176 GLN A N 1
ATOM 1500 C CA . GLN A 1 176 ? 26.224 18.455 1.010 1.00 87.69 176 GLN A CA 1
ATOM 1501 C C . GLN A 1 176 ? 25.367 17.252 1.427 1.00 87.69 176 GLN A C 1
ATOM 1503 O O . GLN A 1 176 ? 24.149 17.383 1.530 1.00 87.69 176 GLN A O 1
ATOM 1508 N N . PHE A 1 177 ? 25.961 16.101 1.751 1.00 83.81 177 PHE A N 1
ATOM 1509 C CA . PHE A 1 177 ? 25.235 14.953 2.299 1.00 83.81 177 PHE A CA 1
ATOM 1510 C C . PHE A 1 177 ? 24.665 15.247 3.698 1.00 83.81 177 PHE A C 1
ATOM 1512 O O . PHE A 1 177 ? 23.496 14.955 3.959 1.00 83.81 177 PHE A O 1
ATOM 1519 N N . ALA A 1 178 ? 25.432 15.901 4.577 1.00 86.44 178 ALA A N 1
ATOM 1520 C CA . ALA A 1 178 ? 24.955 16.343 5.890 1.00 86.44 178 ALA A CA 1
ATOM 1521 C C . ALA A 1 178 ? 23.808 17.372 5.776 1.00 86.44 178 ALA A C 1
ATOM 1523 O O . ALA A 1 178 ? 22.819 17.297 6.514 1.00 86.44 178 ALA A O 1
ATOM 1524 N N . LEU A 1 179 ? 23.901 18.302 4.818 1.00 89.44 179 LEU A N 1
ATOM 1525 C CA . LEU A 1 179 ? 22.853 19.281 4.506 1.00 89.44 179 LEU A CA 1
ATOM 1526 C C . LEU A 1 179 ? 21.614 18.635 3.867 1.00 89.44 179 LEU A C 1
ATOM 1528 O O . LEU A 1 179 ? 20.491 19.024 4.194 1.00 89.44 179 LEU A O 1
ATOM 1532 N N . LEU A 1 180 ? 21.790 17.617 3.021 1.00 88.25 180 LEU A N 1
ATOM 1533 C CA . LEU A 1 180 ? 20.699 16.837 2.439 1.00 88.25 180 LEU A CA 1
ATOM 1534 C C . LEU A 1 180 ? 19.940 16.065 3.520 1.00 88.25 180 LEU A C 1
ATOM 1536 O O . LEU A 1 180 ? 18.721 16.197 3.601 1.00 88.25 180 LEU A O 1
ATOM 1540 N N . ILE A 1 181 ? 20.633 15.324 4.394 1.00 86.69 181 ILE A N 1
ATOM 1541 C CA . ILE A 1 181 ? 20.003 14.638 5.535 1.00 86.69 181 ILE A CA 1
ATOM 1542 C C . ILE A 1 181 ? 19.202 15.644 6.372 1.00 86.69 181 ILE A C 1
ATOM 1544 O O . ILE A 1 181 ? 18.028 15.411 6.667 1.00 86.69 181 ILE A O 1
ATOM 1548 N N . ARG A 1 182 ? 19.791 16.802 6.691 1.00 89.44 182 ARG A N 1
ATOM 1549 C CA . ARG A 1 182 ? 19.101 17.870 7.421 1.00 89.44 182 ARG A CA 1
ATOM 1550 C C . ARG A 1 182 ? 17.837 18.351 6.697 1.00 89.44 182 ARG A C 1
ATOM 1552 O O . ARG A 1 182 ? 16.794 18.511 7.333 1.00 89.44 182 ARG A O 1
ATOM 1559 N N . ALA A 1 183 ? 17.907 18.570 5.384 1.00 92.31 183 ALA A N 1
ATOM 1560 C CA . ALA A 1 183 ? 16.759 18.966 4.574 1.00 92.31 183 ALA A CA 1
ATOM 1561 C C . ALA A 1 183 ? 15.656 17.889 4.570 1.00 92.31 183 ALA A C 1
ATOM 1563 O O . ALA A 1 183 ? 14.479 18.238 4.631 1.00 92.31 183 ALA A O 1
ATOM 1564 N N . VAL A 1 184 ? 16.009 16.595 4.601 1.00 89.25 184 VAL A N 1
ATOM 1565 C CA . VAL A 1 184 ? 15.047 15.486 4.748 1.00 89.25 184 VAL A CA 1
ATOM 1566 C C . VAL A 1 184 ? 14.368 15.504 6.127 1.00 89.25 184 VAL A C 1
ATOM 1568 O O . VAL A 1 184 ? 13.151 15.335 6.171 1.00 89.25 184 VAL A O 1
ATOM 1571 N N . VAL A 1 185 ? 15.076 15.774 7.239 1.00 90.19 185 VAL A N 1
ATOM 1572 C CA . VAL A 1 185 ? 14.435 15.946 8.572 1.00 90.19 185 VAL A CA 1
ATOM 1573 C C . VAL A 1 185 ? 13.393 17.063 8.531 1.00 90.19 185 VAL A C 1
ATOM 1575 O O . VAL A 1 185 ? 12.268 16.905 9.009 1.00 90.19 185 VAL A O 1
ATOM 1578 N N . ILE A 1 186 ? 13.759 18.209 7.955 1.00 90.88 186 ILE A N 1
ATOM 1579 C CA . ILE A 1 186 ? 12.879 19.377 7.922 1.00 90.88 186 ILE A CA 1
ATOM 1580 C C . ILE A 1 186 ? 11.681 19.117 6.997 1.00 90.88 186 ILE A C 1
ATOM 1582 O O . ILE A 1 186 ? 10.545 19.404 7.371 1.00 90.88 186 ILE A O 1
ATOM 1586 N N . ALA A 1 187 ? 11.894 18.501 5.834 1.00 93.81 187 ALA A N 1
ATOM 1587 C CA . ALA A 1 187 ? 10.821 18.077 4.940 1.00 93.81 187 ALA A CA 1
ATOM 1588 C C . ALA A 1 187 ? 9.880 17.042 5.589 1.00 93.81 187 ALA A C 1
ATOM 1590 O O . ALA A 1 187 ? 8.668 17.112 5.386 1.00 93.81 187 ALA A O 1
ATOM 1591 N N . ALA A 1 188 ? 10.401 16.136 6.426 1.00 90.19 188 ALA A N 1
ATOM 1592 C CA . ALA A 1 188 ? 9.600 15.163 7.169 1.00 90.19 188 ALA A CA 1
ATOM 1593 C C . ALA A 1 188 ? 8.637 15.822 8.174 1.00 90.19 188 ALA A C 1
ATOM 1595 O O . ALA A 1 188 ? 7.513 15.344 8.322 1.00 90.19 188 ALA A O 1
ATOM 1596 N N . LYS A 1 189 ? 9.007 16.958 8.797 1.00 92.19 189 LYS A N 1
ATOM 1597 C CA . LYS A 1 189 ? 8.056 17.785 9.572 1.00 92.19 189 LYS A CA 1
ATOM 1598 C C . LYS A 1 189 ? 6.853 18.149 8.696 1.00 92.19 189 LYS A C 1
ATOM 1600 O O . LYS A 1 189 ? 5.729 17.783 9.033 1.00 92.19 189 LYS A O 1
ATOM 1605 N N . TYR A 1 190 ? 7.091 18.836 7.576 1.00 93.38 190 TYR A N 1
ATOM 1606 C CA . TYR A 1 190 ? 6.031 19.355 6.700 1.00 93.38 190 TYR A CA 1
ATOM 1607 C C . TYR A 1 190 ? 5.205 18.255 6.018 1.00 93.38 190 TYR A C 1
ATOM 1609 O O . TYR A 1 190 ? 4.015 18.448 5.791 1.00 93.38 190 TYR A O 1
ATOM 1617 N N . ALA A 1 191 ? 5.793 17.085 5.762 1.00 92.12 191 ALA A N 1
ATOM 1618 C CA . ALA A 1 191 ? 5.088 15.916 5.236 1.00 92.12 191 ALA A CA 1
ATOM 1619 C C . ALA A 1 191 ? 3.975 15.393 6.165 1.00 92.12 191 ALA A C 1
ATOM 1621 O O . ALA A 1 191 ? 3.033 14.779 5.675 1.00 92.12 191 ALA A O 1
ATOM 1622 N N . THR A 1 192 ? 4.072 15.650 7.476 1.00 91.25 192 THR A N 1
ATOM 1623 C CA . THR A 1 192 ? 3.088 15.232 8.501 1.00 91.25 192 THR A CA 1
ATOM 1624 C C . THR A 1 192 ? 2.115 16.336 8.931 1.00 91.25 192 THR A C 1
ATOM 1626 O O . THR A 1 192 ? 1.410 16.181 9.925 1.00 91.25 192 THR A O 1
ATOM 1629 N N . LEU A 1 193 ? 2.085 17.473 8.227 1.00 89.69 193 LEU A N 1
ATOM 1630 C CA . LEU A 1 193 ? 1.130 18.554 8.483 1.00 89.69 193 LEU A CA 1
ATOM 1631 C C . LEU A 1 193 ? -0.030 18.473 7.488 1.00 89.69 193 LEU A C 1
ATOM 1633 O O . LEU A 1 193 ? 0.203 18.347 6.286 1.00 89.69 193 LEU A O 1
ATOM 1637 N N . SER A 1 194 ? -1.265 18.609 7.978 1.00 86.56 194 SER A N 1
ATOM 1638 C CA . SER A 1 194 ? -2.466 18.584 7.136 1.00 86.56 194 SER A CA 1
ATOM 1639 C C . SER A 1 194 ? -2.443 19.671 6.054 1.00 86.56 194 SER A C 1
ATOM 1641 O O . SER A 1 194 ? -1.824 20.728 6.221 1.00 86.56 194 SER A O 1
ATOM 1643 N N . GLU A 1 195 ? -3.181 19.461 4.956 1.00 87.81 195 GLU A N 1
ATOM 1644 C CA . GLU A 1 195 ? -3.322 20.468 3.892 1.00 87.81 195 GLU A CA 1
ATOM 1645 C C . GLU A 1 195 ? -3.739 21.851 4.423 1.00 87.81 195 GLU A C 1
ATOM 1647 O O . GLU A 1 195 ? -3.311 22.871 3.891 1.00 87.81 195 GLU A O 1
ATOM 1652 N N . GLU A 1 196 ? -4.586 21.892 5.452 1.00 86.81 196 GLU A N 1
ATOM 1653 C CA . GLU A 1 196 ? -5.059 23.120 6.101 1.00 86.81 196 GLU A CA 1
ATOM 1654 C C . GLU A 1 196 ? -3.935 23.841 6.839 1.00 86.81 196 GLU A C 1
ATOM 1656 O O . GLU A 1 196 ? -3.745 25.041 6.653 1.00 86.81 196 GLU A O 1
ATOM 1661 N N . ARG A 1 197 ? -3.129 23.107 7.617 1.00 87.62 197 ARG A N 1
ATOM 1662 C CA . ARG A 1 197 ? -1.959 23.680 8.284 1.00 87.62 197 ARG A CA 1
ATOM 1663 C C . ARG A 1 197 ? -0.939 24.149 7.246 1.00 87.62 197 ARG A C 1
ATOM 1665 O O . ARG A 1 197 ? -0.406 25.239 7.398 1.00 87.62 197 ARG A O 1
ATOM 1672 N N . ILE A 1 198 ? -0.727 23.418 6.148 1.00 92.69 198 ILE A N 1
ATOM 1673 C CA . ILE A 1 198 ? 0.144 23.863 5.042 1.00 92.69 198 ILE A CA 1
ATOM 1674 C C . ILE A 1 198 ? -0.407 25.101 4.306 1.00 92.69 198 ILE A C 1
ATOM 1676 O O . ILE A 1 198 ? 0.386 25.943 3.884 1.00 92.69 198 ILE A O 1
ATOM 1680 N N . LYS A 1 199 ? -1.733 25.264 4.184 1.00 91.12 199 LYS A N 1
ATOM 1681 C CA . LYS A 1 199 ? -2.360 26.510 3.699 1.00 91.12 199 LYS A CA 1
ATOM 1682 C C . LYS A 1 199 ? -2.069 27.666 4.664 1.00 91.12 199 LYS A C 1
ATOM 1684 O O . LYS A 1 199 ? -1.520 28.673 4.225 1.00 91.12 199 LYS A O 1
ATOM 1689 N N . LEU A 1 200 ? -2.274 27.468 5.969 1.00 89.69 200 LEU A N 1
ATOM 1690 C CA . LEU A 1 200 ? -1.950 28.452 7.010 1.00 89.69 200 LEU A CA 1
ATOM 1691 C C . LEU A 1 200 ? -0.466 28.868 6.973 1.00 89.69 200 LEU A C 1
ATOM 1693 O O . LEU A 1 200 ? -0.170 30.055 6.911 1.00 89.69 200 LEU A O 1
ATOM 1697 N N . TYR A 1 201 ? 0.467 27.910 6.878 1.00 93.00 201 TYR A N 1
ATOM 1698 C CA . TYR A 1 201 ? 1.911 28.165 6.712 1.00 93.00 201 TYR A CA 1
ATOM 1699 C C . TYR A 1 201 ? 2.251 29.042 5.492 1.00 93.00 201 TYR A C 1
ATOM 1701 O O . TYR A 1 201 ? 3.298 29.691 5.493 1.00 93.00 201 TYR A O 1
ATOM 1709 N N . LYS A 1 202 ? 1.414 29.035 4.445 1.00 93.25 202 LYS A N 1
ATOM 1710 C CA . LYS A 1 202 ? 1.590 29.821 3.211 1.00 93.25 202 LYS A CA 1
ATOM 1711 C C . LYS A 1 202 ? 0.863 31.171 3.249 1.00 93.25 202 LYS A C 1
ATOM 1713 O O . LYS A 1 202 ? 1.305 32.097 2.576 1.00 93.25 202 LYS A O 1
ATOM 1718 N N . GLN A 1 203 ? -0.218 31.282 4.021 1.00 92.75 203 GLN A N 1
ATOM 1719 C CA . GLN A 1 203 ? -1.088 32.462 4.082 1.00 92.75 203 GLN A CA 1
ATOM 1720 C C . GLN A 1 203 ? -0.749 33.409 5.243 1.00 92.75 203 GLN A C 1
ATOM 1722 O O . GLN A 1 203 ? -0.805 34.623 5.065 1.00 92.75 203 GLN A O 1
ATOM 1727 N N . GLU A 1 204 ? -0.363 32.880 6.404 1.00 93.50 204 GLU A N 1
ATOM 1728 C CA . GLU A 1 204 ? -0.216 33.635 7.654 1.00 93.50 204 GLU A CA 1
ATOM 1729 C C . GLU A 1 204 ? 1.156 33.410 8.302 1.00 93.50 204 GLU A C 1
ATOM 1731 O O . GLU A 1 204 ? 1.780 32.361 8.142 1.00 93.50 204 GLU A O 1
ATOM 1736 N N . VAL A 1 205 ? 1.651 34.400 9.050 1.00 93.12 205 VAL A N 1
ATOM 1737 C CA . VAL A 1 205 ? 2.864 34.249 9.870 1.00 93.12 205 VAL A CA 1
ATOM 1738 C C . VAL A 1 205 ? 2.464 33.646 11.211 1.00 93.12 205 VAL A C 1
ATOM 1740 O O . VAL A 1 205 ? 1.726 34.266 11.973 1.00 93.12 205 VAL A O 1
ATOM 1743 N N . LEU A 1 206 ? 2.958 32.443 11.505 1.00 90.75 206 LEU A N 1
ATOM 1744 C CA . LEU A 1 206 ? 2.571 31.708 12.709 1.00 90.75 206 LEU A CA 1
ATOM 1745 C C . LEU A 1 206 ? 3.176 32.329 13.976 1.00 90.75 206 LEU A C 1
ATOM 1747 O O . LEU A 1 206 ? 4.260 32.925 13.950 1.00 90.75 206 LEU A O 1
ATOM 1751 N N . SER A 1 207 ? 2.499 32.135 15.111 1.00 89.31 207 SER A N 1
ATOM 1752 C CA . SER A 1 207 ? 3.057 32.491 16.418 1.00 89.31 207 SER A CA 1
ATOM 1753 C C . SER A 1 207 ? 4.264 31.609 16.761 1.00 89.31 207 SER A C 1
ATOM 1755 O O . SER A 1 207 ? 4.408 30.486 16.267 1.00 89.31 207 SER A O 1
ATOM 1757 N N . GLU A 1 208 ? 5.146 32.110 17.630 1.00 85.88 208 GLU A N 1
ATOM 1758 C CA . GLU A 1 208 ? 6.322 31.347 18.066 1.00 85.88 208 GLU A CA 1
ATOM 1759 C C . GLU A 1 208 ? 5.913 30.037 18.756 1.00 85.88 208 GLU A C 1
ATOM 1761 O O . GLU A 1 208 ? 6.446 28.987 18.406 1.00 85.88 208 GLU A O 1
ATOM 1766 N N . GLU A 1 209 ? 4.904 30.079 19.636 1.00 82.31 209 GLU A N 1
ATOM 1767 C CA . GLU A 1 209 ? 4.368 28.906 20.345 1.00 82.31 209 GLU A CA 1
ATOM 1768 C C . GLU A 1 209 ? 3.814 27.833 19.389 1.00 82.31 209 GLU A C 1
ATOM 1770 O O . GLU A 1 209 ? 4.049 26.638 19.575 1.00 82.31 209 GLU A O 1
ATOM 1775 N N . MET A 1 210 ? 3.106 28.254 18.335 1.00 83.06 210 MET A N 1
ATOM 1776 C CA . MET A 1 210 ? 2.544 27.360 17.317 1.00 83.06 210 MET A CA 1
ATOM 1777 C C . MET A 1 210 ? 3.650 26.711 16.475 1.00 83.06 210 MET A C 1
ATOM 1779 O O . MET A 1 210 ? 3.601 25.518 16.174 1.00 83.06 210 MET A O 1
ATOM 1783 N N . PHE A 1 211 ? 4.700 27.468 16.150 1.00 85.94 211 PHE A N 1
ATOM 1784 C CA . PHE A 1 211 ? 5.859 26.942 15.437 1.00 85.94 211 PHE A CA 1
ATOM 1785 C C . PHE A 1 211 ? 6.717 25.994 16.295 1.00 85.94 211 PHE A C 1
ATOM 1787 O O . PHE A 1 211 ? 7.212 24.994 15.764 1.00 85.94 211 PHE A O 1
ATOM 1794 N N . THR A 1 212 ? 6.914 26.273 17.592 1.00 83.50 212 THR A N 1
ATOM 1795 C CA . THR A 1 212 ? 7.653 25.373 18.499 1.00 83.50 212 THR A CA 1
ATOM 1796 C C . THR A 1 212 ? 6.890 24.078 18.742 1.00 83.50 212 THR A C 1
ATOM 1798 O O . THR A 1 212 ? 7.501 23.010 18.675 1.00 83.50 212 THR A O 1
ATOM 1801 N N . PHE A 1 213 ? 5.564 24.160 18.898 1.00 81.31 213 PHE A N 1
ATOM 1802 C CA . PHE A 1 213 ? 4.685 22.994 18.960 1.00 81.31 213 PHE A CA 1
ATOM 1803 C C . PHE A 1 213 ? 4.815 22.137 17.691 1.00 81.31 213 PHE A C 1
ATOM 1805 O O . PHE A 1 213 ? 5.177 20.964 17.774 1.00 81.31 213 PHE A O 1
ATOM 1812 N N . ASP A 1 214 ? 4.660 22.735 16.503 1.00 84.38 214 ASP A N 1
ATOM 1813 C CA . ASP A 1 214 ? 4.790 22.026 15.222 1.00 84.38 214 ASP A CA 1
ATOM 1814 C C . ASP A 1 214 ? 6.169 21.384 15.015 1.00 84.38 214 ASP A C 1
ATOM 1816 O O . ASP A 1 214 ? 6.293 20.389 14.293 1.00 84.38 214 ASP A O 1
ATOM 1820 N N . LEU A 1 215 ? 7.225 21.959 15.597 1.00 81.62 215 LEU A N 1
ATOM 1821 C CA . LEU A 1 215 ? 8.585 21.430 15.518 1.00 81.62 215 LEU A CA 1
ATOM 1822 C C . LEU A 1 215 ? 8.731 20.099 16.279 1.00 81.62 215 LEU A C 1
ATOM 1824 O O . LEU A 1 215 ? 9.532 19.269 15.857 1.00 81.62 215 LEU A O 1
ATOM 1828 N N . MET A 1 216 ? 7.953 19.874 17.348 1.00 77.94 216 MET A N 1
ATOM 1829 C CA . MET A 1 216 ? 7.929 18.646 18.167 1.00 77.94 216 MET A CA 1
ATOM 1830 C C . MET A 1 216 ? 9.320 18.119 18.585 1.00 77.94 216 MET A C 1
ATOM 1832 O O . MET A 1 216 ? 9.526 16.916 18.688 1.00 77.94 216 MET A O 1
ATOM 1836 N N . MET A 1 217 ? 10.304 18.997 18.805 1.00 78.69 217 MET A N 1
ATOM 1837 C CA . MET A 1 217 ? 11.662 18.592 19.213 1.00 78.69 217 MET A CA 1
ATOM 1838 C C . MET A 1 217 ? 11.839 18.679 20.732 1.00 78.69 217 MET A C 1
ATOM 1840 O O . MET A 1 217 ? 12.150 17.686 21.386 1.00 78.69 217 MET A O 1
ATOM 1844 N N . TRP A 1 218 ? 11.624 19.863 21.311 1.00 82.44 218 TRP A N 1
ATOM 1845 C CA . TRP A 1 218 ? 11.857 20.089 22.740 1.00 82.44 218 TRP A CA 1
ATOM 1846 C C . TRP A 1 218 ? 10.684 19.625 23.596 1.00 82.44 218 TRP A C 1
ATOM 1848 O O . TRP A 1 218 ? 10.892 18.808 24.489 1.00 82.44 218 TRP A O 1
ATOM 1858 N N . ASP A 1 219 ? 9.460 20.025 23.256 1.00 82.62 219 ASP A N 1
ATOM 1859 C CA . ASP A 1 219 ? 8.256 19.617 23.992 1.00 82.62 219 ASP A CA 1
ATOM 1860 C C . ASP A 1 219 ? 8.059 18.091 23.962 1.00 82.62 219 ASP A C 1
ATOM 1862 O O . ASP A 1 219 ? 7.651 17.499 24.958 1.00 82.62 219 ASP A O 1
ATOM 1866 N N . TRP A 1 220 ? 8.451 17.428 22.865 1.00 87.19 220 TRP A N 1
ATOM 1867 C CA . TRP A 1 220 ? 8.410 15.966 22.743 1.00 87.19 220 TRP A CA 1
ATOM 1868 C C . TRP A 1 220 ? 9.525 15.246 23.522 1.00 87.19 220 TRP A C 1
ATOM 1870 O O . TRP A 1 220 ? 9.316 14.152 24.051 1.00 87.19 220 TRP A O 1
ATOM 1880 N N . ARG A 1 221 ? 10.714 15.854 23.644 1.00 85.56 221 ARG A N 1
ATOM 1881 C CA . ARG A 1 221 ? 11.787 15.350 24.521 1.00 85.56 221 ARG A CA 1
ATOM 1882 C C . ARG A 1 221 ? 11.429 15.524 26.002 1.00 85.56 221 ARG A C 1
ATOM 1884 O O . ARG A 1 221 ? 11.798 14.680 26.817 1.00 85.56 221 ARG A O 1
ATOM 1891 N N . LEU A 1 222 ? 10.738 16.614 26.338 1.00 86.50 222 LEU A N 1
ATOM 1892 C CA . LEU A 1 222 ? 10.357 16.980 27.703 1.00 86.50 222 LEU A CA 1
ATOM 1893 C C . LEU A 1 222 ? 9.027 16.370 28.163 1.00 86.50 222 LEU A C 1
ATOM 1895 O O . LEU A 1 222 ? 8.844 16.257 29.368 1.00 86.50 222 LEU A O 1
ATOM 1899 N N . GLN A 1 223 ? 8.141 15.958 27.249 1.00 89.44 223 GLN A N 1
ATOM 1900 C CA . GLN A 1 223 ? 6.797 15.427 27.536 1.00 89.44 223 GLN A CA 1
ATOM 1901 C C . GLN A 1 223 ? 6.052 16.254 28.587 1.00 89.44 223 GLN A C 1
ATOM 1903 O O . GLN A 1 223 ? 5.658 15.764 29.643 1.00 89.44 223 GLN A O 1
ATOM 1908 N N . THR A 1 224 ? 5.881 17.542 28.290 1.00 86.50 224 THR A N 1
ATOM 1909 C CA . THR A 1 224 ? 5.079 18.432 29.135 1.00 86.50 224 THR A CA 1
ATOM 1910 C C . THR A 1 224 ? 3.645 17.885 29.262 1.00 86.50 224 THR A C 1
ATOM 1912 O O . THR A 1 224 ? 3.160 17.254 28.316 1.00 86.50 224 THR A O 1
ATOM 1915 N N . PRO A 1 225 ? 2.922 18.134 30.375 1.00 81.88 225 PRO A N 1
ATOM 1916 C CA . PRO A 1 225 ? 1.550 17.639 30.556 1.00 81.88 225 PRO A CA 1
ATOM 1917 C C . PRO A 1 225 ? 0.618 17.968 29.379 1.00 81.88 225 PRO A C 1
ATOM 1919 O O . PRO A 1 225 ? -0.184 17.139 28.959 1.00 81.88 225 PRO A O 1
ATOM 1922 N N . LYS A 1 226 ? 0.821 19.145 28.772 1.00 81.06 226 LYS A N 1
ATOM 1923 C CA . LYS A 1 226 ? 0.195 19.616 27.527 1.00 81.06 226 LYS A CA 1
ATOM 1924 C C . LYS A 1 226 ? 0.353 18.635 26.352 1.00 81.06 226 LYS A C 1
ATOM 1926 O O . LYS A 1 226 ? -0.615 18.373 25.646 1.00 81.06 226 LYS A O 1
ATOM 1931 N N . VAL A 1 227 ? 1.556 18.096 26.133 1.00 85.12 227 VAL A N 1
ATOM 1932 C CA . VAL A 1 227 ? 1.839 17.119 25.063 1.00 85.12 227 VAL A CA 1
ATOM 1933 C C . VAL A 1 227 ? 1.228 15.759 25.388 1.00 85.12 227 VAL A C 1
ATOM 1935 O O . VAL A 1 227 ? 0.611 15.154 24.514 1.00 85.12 227 VAL A O 1
ATOM 1938 N N . LEU A 1 228 ? 1.357 15.305 26.640 1.00 86.81 228 LEU A N 1
ATOM 1939 C CA . LEU A 1 228 ? 0.782 14.036 27.092 1.00 86.81 228 LEU A CA 1
ATOM 1940 C C . LEU A 1 228 ? -0.734 14.012 26.890 1.00 86.81 228 LEU A C 1
ATOM 1942 O O . LEU A 1 228 ? -1.244 13.121 26.216 1.00 86.81 228 LEU A O 1
ATOM 1946 N N . PHE A 1 229 ? -1.435 15.029 27.392 1.00 83.75 229 PHE A N 1
ATOM 1947 C CA . PHE A 1 229 ? -2.887 15.117 27.288 1.00 83.75 229 PHE A CA 1
ATOM 1948 C C . PHE A 1 229 ? -3.378 15.212 25.838 1.00 83.75 229 PHE A C 1
ATOM 1950 O O . PHE A 1 229 ? -4.310 14.500 25.466 1.00 83.75 229 PHE A O 1
ATOM 1957 N N . LEU A 1 230 ? -2.731 16.025 24.992 1.00 82.19 230 LEU A N 1
ATOM 1958 C CA . LEU A 1 230 ? -3.095 16.116 23.574 1.00 82.19 230 LEU A CA 1
ATOM 1959 C C . LEU A 1 230 ? -2.950 14.771 22.852 1.00 82.19 230 LEU A C 1
ATOM 1961 O O . LEU A 1 230 ? -3.816 14.421 22.054 1.00 82.19 230 LEU A O 1
ATOM 1965 N N . GLU A 1 231 ? -1.902 13.993 23.130 1.00 87.31 231 GLU A N 1
ATOM 1966 C CA . GLU A 1 231 ? -1.756 12.656 22.543 1.00 87.31 231 GLU A CA 1
ATOM 1967 C C . GLU A 1 231 ? -2.765 11.649 23.099 1.00 87.31 231 GLU A C 1
ATOM 1969 O O . GLU A 1 231 ? -3.249 10.805 22.347 1.00 87.31 231 G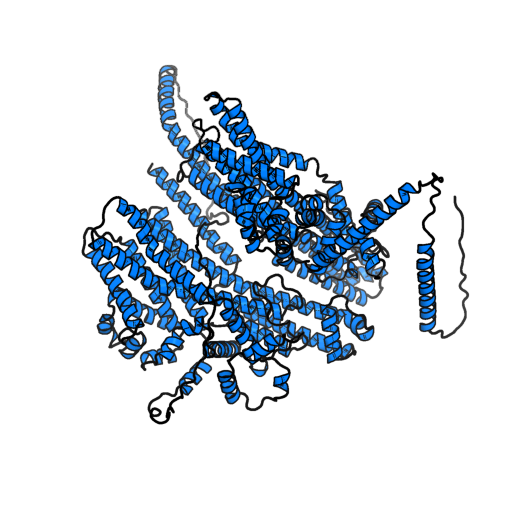LU A O 1
ATOM 1974 N N . GLN A 1 232 ? -3.137 11.757 24.377 1.00 87.50 232 GLN A N 1
ATOM 1975 C CA . GLN A 1 232 ? -4.170 10.912 24.980 1.00 87.50 232 GLN A CA 1
ATOM 1976 C C . GLN A 1 232 ? -5.558 11.193 24.381 1.00 87.50 232 GLN A C 1
ATOM 1978 O O . GLN A 1 232 ? -6.252 10.258 23.985 1.00 87.50 232 GLN A O 1
ATOM 1983 N N . LEU A 1 233 ? -5.927 12.469 24.222 1.00 82.69 233 LEU A N 1
ATOM 1984 C CA . LEU A 1 233 ? -7.138 12.891 23.509 1.00 82.69 233 LEU A CA 1
ATOM 1985 C C . LEU A 1 233 ? -7.135 12.437 22.044 1.00 82.69 233 LEU A C 1
ATOM 1987 O O . LEU A 1 233 ? -8.128 11.899 21.552 1.00 82.69 233 LEU A O 1
ATOM 1991 N N . ARG A 1 234 ? -6.014 12.642 21.337 1.00 86.00 234 ARG A N 1
ATOM 1992 C CA . ARG A 1 234 ? -5.854 12.203 19.944 1.00 86.00 234 ARG A CA 1
ATOM 1993 C C . ARG A 1 234 ? -5.986 10.684 19.819 1.00 86.00 234 ARG A C 1
ATOM 1995 O O . ARG A 1 234 ? -6.593 10.240 18.853 1.00 86.00 234 ARG A O 1
ATOM 2002 N N . PHE A 1 235 ? -5.483 9.899 20.776 1.00 87.81 235 PHE A N 1
ATOM 2003 C CA . PHE A 1 235 ? -5.696 8.449 20.819 1.00 87.81 235 PHE A CA 1
ATOM 2004 C C . PHE A 1 235 ? -7.177 8.087 20.990 1.00 87.81 235 PHE A C 1
ATOM 2006 O O . PHE A 1 235 ? -7.690 7.323 20.172 1.00 87.81 235 PHE A O 1
ATOM 2013 N N . LEU A 1 236 ? -7.874 8.646 21.994 1.00 83.94 236 LEU A N 1
ATOM 2014 C CA . LEU A 1 236 ? -9.296 8.338 22.207 1.00 83.94 236 LEU A CA 1
ATOM 2015 C C . LEU A 1 236 ? -10.113 8.653 20.952 1.00 83.94 236 LEU A C 1
ATOM 2017 O O . LEU A 1 236 ? -10.869 7.806 20.487 1.00 83.94 236 LEU A O 1
ATOM 2021 N N . LYS A 1 237 ? -9.882 9.817 20.331 1.00 81.12 237 LYS A N 1
ATOM 2022 C CA . LYS A 1 237 ? -10.590 10.212 19.107 1.00 81.12 237 LYS A CA 1
ATOM 2023 C C . LYS A 1 237 ? -10.171 9.405 17.867 1.00 81.12 237 LYS A C 1
ATOM 2025 O O . LYS A 1 237 ? -11.020 9.139 17.029 1.00 81.12 237 LYS A O 1
ATOM 2030 N N . ARG A 1 238 ? -8.917 8.928 17.773 1.00 82.25 238 ARG A N 1
ATOM 2031 C CA . ARG A 1 238 ? -8.468 7.955 16.745 1.00 82.25 238 ARG A CA 1
ATOM 2032 C C . ARG A 1 238 ? -9.111 6.571 16.887 1.00 82.25 238 ARG A C 1
ATOM 2034 O O . ARG A 1 238 ? -9.113 5.822 15.915 1.00 82.25 238 ARG A O 1
ATOM 2041 N N . ARG A 1 239 ? -9.587 6.204 18.080 1.00 80.12 239 ARG A N 1
ATOM 2042 C CA . ARG A 1 239 ? -10.232 4.910 18.365 1.00 80.12 239 ARG A CA 1
ATOM 2043 C C . ARG A 1 239 ? -11.745 5.014 18.597 1.00 80.12 239 ARG A C 1
ATOM 2045 O O . ARG A 1 239 ? -12.381 3.981 18.769 1.00 80.12 239 ARG A O 1
ATOM 2052 N N . GLU A 1 240 ? -12.295 6.230 18.578 1.00 77.12 240 GLU A N 1
ATOM 2053 C CA . GLU A 1 240 ? -13.700 6.555 18.880 1.00 77.12 240 GLU A CA 1
ATOM 2054 C C . GLU A 1 240 ? -14.143 6.083 20.284 1.00 77.12 240 GLU A C 1
ATOM 2056 O O . GLU A 1 240 ? -15.288 5.679 20.494 1.00 77.12 240 GLU A O 1
ATOM 2061 N N . LEU A 1 241 ? -13.210 6.122 21.245 1.00 76.31 241 LEU A N 1
ATOM 2062 C CA . LEU A 1 241 ? -13.384 5.612 22.608 1.00 76.31 241 LEU A CA 1
ATOM 2063 C C . LEU A 1 241 ? -13.975 6.652 23.560 1.00 76.31 241 LEU A C 1
ATOM 2065 O O . LEU A 1 241 ? -13.521 7.796 23.625 1.00 76.31 241 LEU A O 1
ATOM 2069 N N . ASP A 1 242 ? -14.924 6.186 24.363 1.00 71.81 242 ASP A N 1
ATOM 2070 C CA . ASP A 1 242 ? -15.559 6.915 25.454 1.00 71.81 242 ASP A CA 1
ATOM 2071 C C . ASP A 1 242 ? -14.630 6.970 26.700 1.00 71.81 242 ASP A C 1
ATOM 2073 O O . ASP A 1 242 ? -14.162 5.920 27.165 1.00 71.81 242 ASP A O 1
ATOM 2077 N N . PRO A 1 243 ? -14.331 8.166 27.258 1.00 72.19 243 PRO A N 1
ATOM 2078 C CA . PRO A 1 243 ? -13.504 8.322 28.457 1.00 72.19 243 PRO A CA 1
ATOM 2079 C C . PRO A 1 243 ? -14.034 7.634 29.725 1.00 72.19 243 PRO A C 1
ATOM 2081 O O . PRO A 1 243 ? -13.247 7.400 30.647 1.00 72.19 243 PRO A O 1
ATOM 2084 N N . ASP A 1 244 ? -15.328 7.322 29.827 1.00 70.81 244 ASP A N 1
ATOM 2085 C CA . ASP A 1 244 ? -15.900 6.795 31.071 1.00 70.81 244 ASP A CA 1
ATOM 2086 C C . ASP A 1 244 ? -15.568 5.311 31.308 1.00 70.81 244 ASP A C 1
ATOM 2088 O O . ASP A 1 244 ? -15.494 4.869 32.460 1.00 70.81 244 ASP A O 1
ATOM 2092 N N . PHE A 1 245 ? -15.244 4.565 30.248 1.00 75.00 245 PHE A N 1
ATOM 2093 C CA . PHE A 1 245 ? -14.724 3.192 30.321 1.00 75.00 245 PHE A CA 1
ATOM 2094 C C . PHE A 1 245 ? -13.225 3.145 30.664 1.00 75.00 245 PHE A C 1
ATOM 2096 O O . PHE A 1 245 ? -12.669 2.075 30.894 1.00 75.00 245 PHE A O 1
ATOM 2103 N N . TYR A 1 246 ? -12.542 4.293 30.748 1.00 84.19 246 TYR A N 1
ATOM 2104 C CA . TYR A 1 246 ? -11.082 4.395 30.871 1.00 84.19 246 TYR A CA 1
ATOM 2105 C C . TYR A 1 246 ? -10.546 4.128 32.300 1.00 84.19 246 TYR A C 1
ATOM 2107 O O . TYR A 1 246 ? -9.634 4.809 32.777 1.00 84.19 246 TYR A O 1
ATOM 2115 N N . LYS A 1 247 ? -11.114 3.145 33.017 1.00 88.75 247 LYS A N 1
ATOM 2116 C CA . LYS A 1 247 ? -10.923 2.891 34.461 1.00 88.75 247 LYS A CA 1
ATOM 2117 C C . LYS A 1 247 ? -10.429 1.458 34.722 1.00 88.75 247 LYS A C 1
ATOM 2119 O O . LYS A 1 247 ? -11.093 0.493 34.361 1.00 88.75 247 LYS A O 1
ATOM 2124 N N . ILE A 1 248 ? -9.277 1.318 35.384 1.00 92.50 248 ILE A N 1
ATOM 2125 C CA . ILE A 1 248 ? -8.664 0.026 35.750 1.00 92.50 248 ILE A CA 1
ATOM 2126 C C . ILE A 1 248 ? -8.765 -0.214 37.257 1.00 92.50 248 ILE A C 1
ATOM 2128 O O . ILE A 1 248 ? -8.298 0.601 38.052 1.00 92.50 248 ILE A O 1
ATOM 2132 N N . ASP A 1 249 ? -9.307 -1.366 37.643 1.00 93.62 249 ASP A N 1
ATOM 2133 C CA . ASP A 1 249 ? -9.171 -1.944 38.979 1.00 93.62 249 ASP A CA 1
ATOM 2134 C C . ASP A 1 249 ? -7.955 -2.892 39.058 1.00 93.62 249 ASP A C 1
ATOM 2136 O O . ASP A 1 249 ? -7.518 -3.495 38.072 1.00 93.62 249 ASP A O 1
ATOM 2140 N N . PHE A 1 250 ? -7.391 -3.049 40.252 1.00 91.75 250 PHE A N 1
ATOM 2141 C CA . PHE A 1 250 ? -6.201 -3.856 40.492 1.00 91.75 250 PHE A CA 1
ATOM 2142 C C . PHE A 1 250 ? -6.466 -4.966 41.505 1.00 91.75 250 PHE A C 1
ATOM 2144 O O . PHE A 1 250 ? -6.976 -4.728 42.597 1.00 91.75 250 PHE A O 1
ATOM 2151 N N . LEU A 1 251 ? -5.991 -6.181 41.206 1.00 86.62 251 LEU A N 1
ATOM 2152 C CA . LEU A 1 251 ? -6.155 -7.347 42.082 1.00 86.62 251 LEU A CA 1
ATOM 2153 C C . LEU A 1 251 ? -5.581 -7.111 43.493 1.00 86.62 251 LEU A C 1
ATOM 2155 O O . LEU A 1 251 ? -6.028 -7.717 44.465 1.00 86.62 251 LEU A O 1
ATOM 2159 N N . CYS A 1 252 ? -4.588 -6.231 43.623 1.00 86.62 252 CYS A N 1
ATOM 2160 C CA . CYS A 1 252 ? -4.070 -5.722 44.891 1.00 86.62 252 CYS A CA 1
ATOM 2161 C C . CYS A 1 252 ? -3.943 -4.198 44.810 1.00 86.62 252 CYS A C 1
ATOM 2163 O O . CYS A 1 252 ? -3.586 -3.683 43.758 1.00 86.62 252 CYS A O 1
ATOM 2165 N N . GLN A 1 253 ? -4.119 -3.489 45.926 1.00 84.75 253 GLN A N 1
ATOM 2166 C CA . GLN A 1 253 ? -3.849 -2.048 46.003 1.00 84.75 253 GLN A CA 1
ATOM 2167 C C . GLN A 1 253 ? -2.423 -1.705 45.523 1.00 84.75 253 GLN A C 1
ATOM 2169 O O . GLN A 1 253 ? -1.465 -2.344 45.979 1.00 84.75 253 GLN A O 1
ATOM 2174 N N . PRO A 1 254 ? -2.234 -0.697 44.646 1.00 87.31 254 PRO A N 1
ATOM 2175 C CA . PRO A 1 254 ? -0.906 -0.196 44.317 1.00 87.31 254 PRO A CA 1
ATOM 2176 C C . PRO A 1 254 ? -0.181 0.313 45.569 1.00 87.31 254 PRO A C 1
ATOM 2178 O O . PRO A 1 254 ? -0.784 0.878 46.480 1.00 87.31 254 PRO A O 1
ATOM 2181 N N . HIS A 1 255 ? 1.142 0.146 45.616 1.00 89.44 255 HIS A N 1
ATOM 2182 C CA . HIS A 1 255 ? 1.947 0.585 46.759 1.00 89.44 255 HIS A CA 1
ATOM 2183 C C . HIS A 1 255 ? 1.713 2.088 47.055 1.00 89.44 255 HIS A C 1
ATOM 2185 O O . HIS A 1 255 ? 1.717 2.876 46.107 1.00 89.44 255 HIS A O 1
ATOM 2191 N N . PRO A 1 256 ? 1.588 2.550 48.320 1.00 88.75 256 PRO A N 1
ATOM 2192 C CA . PRO A 1 256 ? 1.179 3.932 48.625 1.00 88.75 256 PRO A CA 1
ATOM 2193 C C . PRO A 1 256 ? 2.039 5.029 47.973 1.00 88.75 256 PRO A C 1
ATOM 2195 O O . PRO A 1 256 ? 1.540 6.094 47.616 1.00 88.75 256 PRO A O 1
ATOM 2198 N N . LYS A 1 257 ? 3.333 4.761 47.739 1.00 87.12 257 LYS A N 1
ATOM 2199 C CA . LYS A 1 257 ? 4.222 5.657 46.973 1.00 87.12 257 LYS A CA 1
ATOM 2200 C C . LYS A 1 257 ? 3.834 5.771 45.488 1.00 87.12 257 LYS A C 1
ATOM 2202 O O . LYS A 1 257 ? 3.972 6.848 44.922 1.00 87.12 257 LYS A O 1
ATOM 2207 N N . THR A 1 258 ? 3.352 4.693 44.868 1.00 86.75 258 THR A N 1
ATOM 2208 C CA . THR A 1 258 ? 2.786 4.693 43.508 1.00 86.75 258 THR A CA 1
ATOM 2209 C C . THR A 1 258 ? 1.499 5.513 43.476 1.00 86.75 258 THR A C 1
ATOM 2211 O O . THR A 1 258 ? 1.406 6.428 42.667 1.00 86.75 258 THR A O 1
ATOM 2214 N N . VAL A 1 259 ? 0.568 5.270 44.407 1.00 85.62 259 VAL A N 1
ATOM 2215 C CA . VAL A 1 259 ? -0.694 6.029 44.524 1.00 85.62 259 VAL A CA 1
ATOM 2216 C C . VAL A 1 259 ? -0.422 7.529 44.684 1.00 85.62 259 VAL A C 1
ATOM 2218 O O . VAL A 1 259 ? -0.938 8.336 43.914 1.00 85.62 259 VAL A O 1
ATOM 2221 N N . LYS A 1 260 ? 0.474 7.912 45.605 1.00 86.88 260 LYS A N 1
ATOM 2222 C CA . LYS A 1 260 ? 0.890 9.312 45.779 1.00 86.88 260 LYS A CA 1
ATOM 2223 C C . LYS A 1 260 ? 1.499 9.902 44.503 1.00 86.88 260 LYS A C 1
ATOM 2225 O O . LYS A 1 260 ? 1.137 11.010 44.132 1.00 86.88 260 LYS A O 1
ATOM 2230 N N . ASN A 1 261 ? 2.388 9.179 43.820 1.00 85.31 261 ASN A N 1
ATOM 2231 C CA . ASN A 1 261 ? 2.992 9.652 42.570 1.00 85.31 261 ASN A CA 1
ATOM 2232 C C . ASN A 1 261 ? 1.976 9.803 41.422 1.00 85.31 261 ASN A C 1
ATOM 2234 O O . ASN A 1 261 ? 2.194 10.646 40.559 1.00 85.31 261 ASN A O 1
ATOM 2238 N N . LEU A 1 262 ? 0.915 8.989 41.397 1.00 83.38 262 LEU A N 1
ATOM 2239 C CA . LEU A 1 262 ? -0.151 9.026 40.390 1.00 83.38 262 LEU A CA 1
ATOM 2240 C C . LEU A 1 262 ? -1.093 10.218 40.623 1.00 83.38 262 LEU A C 1
ATOM 2242 O O . LEU A 1 262 ? -1.414 10.933 39.681 1.00 83.38 262 LEU A O 1
ATOM 2246 N N . ILE A 1 263 ? -1.439 10.504 41.884 1.00 80.25 263 ILE A N 1
ATOM 2247 C CA . ILE A 1 263 ? -2.159 11.731 42.281 1.00 80.25 263 ILE A CA 1
ATOM 2248 C C . ILE A 1 263 ? -1.294 12.989 42.047 1.00 80.25 263 ILE A C 1
ATOM 2250 O O . ILE A 1 263 ? -1.820 14.061 41.777 1.00 80.25 263 ILE A O 1
ATOM 2254 N N . GLN A 1 264 ? 0.037 12.864 42.130 1.00 82.50 264 GLN A N 1
ATOM 2255 C CA . GLN A 1 264 ? 1.009 13.934 41.853 1.00 82.50 264 GLN A CA 1
ATOM 2256 C C . GLN A 1 264 ? 1.451 14.025 40.377 1.00 82.50 264 GLN A C 1
ATOM 2258 O O . GLN A 1 264 ? 2.453 14.682 40.084 1.00 82.50 264 GLN A O 1
ATOM 2263 N N . VAL A 1 265 ? 0.749 13.380 39.438 1.00 78.19 265 VAL A N 1
ATOM 2264 C CA . VAL A 1 265 ? 0.884 13.722 38.014 1.00 78.19 265 VAL A CA 1
ATOM 2265 C C . VAL A 1 265 ? 0.276 15.109 37.828 1.00 78.19 265 VAL A C 1
ATOM 2267 O O . VAL A 1 265 ? -0.884 15.316 38.169 1.00 78.19 265 VAL A O 1
ATOM 2270 N N . ASP A 1 266 ? 1.058 16.064 37.321 1.00 66.62 266 ASP A N 1
ATOM 2271 C CA . ASP A 1 266 ? 0.546 17.406 37.053 1.00 66.62 266 ASP A CA 1
ATOM 2272 C C . ASP A 1 266 ? -0.498 17.347 35.932 1.00 66.62 266 ASP A C 1
ATOM 2274 O O . ASP A 1 266 ? -0.196 17.029 34.781 1.00 66.62 266 ASP A O 1
ATOM 2278 N N . VAL A 1 267 ? -1.737 17.625 36.323 1.00 61.84 267 VAL A N 1
ATOM 2279 C CA . VAL A 1 267 ? -2.934 17.623 35.488 1.00 61.84 267 VAL A CA 1
ATOM 2280 C C . VAL A 1 267 ? -3.608 18.998 35.483 1.00 61.84 267 VAL A C 1
ATOM 2282 O O . VAL A 1 267 ? -4.805 19.083 35.225 1.00 61.84 267 VAL A O 1
ATOM 2285 N N . GLY A 1 268 ? -2.865 20.086 35.743 1.00 61.84 268 GLY A N 1
ATOM 2286 C CA . GLY A 1 268 ? -3.412 21.451 35.732 1.00 61.84 268 GLY A CA 1
ATOM 2287 C C . GLY A 1 268 ? -4.224 21.754 34.467 1.00 61.84 268 GLY A C 1
ATOM 2288 O O . GLY A 1 268 ? -5.384 22.141 34.556 1.00 61.84 268 GLY A O 1
ATOM 2289 N N . PHE A 1 269 ? -3.683 21.421 33.291 1.00 64.12 269 PHE A N 1
ATOM 2290 C CA . PHE A 1 269 ? -4.393 21.611 32.021 1.00 64.12 269 PHE A CA 1
ATOM 2291 C C . PHE A 1 269 ? -5.586 20.651 31.804 1.00 64.12 269 PHE A C 1
ATOM 2293 O O . PHE A 1 269 ? -6.546 21.005 31.128 1.00 64.12 269 PHE A O 1
ATOM 2300 N N . TYR A 1 270 ? -5.566 19.447 32.389 1.00 64.75 270 TYR A N 1
ATOM 2301 C CA . TYR A 1 270 ? -6.715 18.523 32.355 1.00 64.75 270 TYR A CA 1
ATOM 2302 C C . TYR A 1 270 ? -7.887 19.091 33.161 1.00 64.75 270 TYR A C 1
ATOM 2304 O O . TYR A 1 270 ? -9.033 19.016 32.730 1.00 64.75 270 TYR A O 1
ATOM 2312 N N . ARG A 1 271 ? -7.581 19.698 34.317 1.00 64.19 271 ARG A N 1
ATOM 2313 C CA . ARG A 1 271 ? -8.555 20.401 35.152 1.00 64.19 271 ARG A CA 1
ATOM 2314 C C . ARG A 1 271 ? -9.134 21.609 34.415 1.00 64.19 271 ARG A C 1
ATOM 2316 O O . ARG A 1 271 ? -10.347 21.667 34.280 1.00 64.19 271 ARG A O 1
ATOM 2323 N N . GLU A 1 272 ? -8.288 22.495 33.882 1.00 66.88 272 GLU A N 1
ATOM 2324 C CA . GLU A 1 272 ? -8.729 23.664 33.097 1.00 66.88 272 GLU A CA 1
ATOM 2325 C C . GLU A 1 272 ? -9.635 23.278 31.915 1.00 66.88 272 GLU A C 1
ATOM 2327 O O . GLU A 1 272 ? -10.562 24.013 31.583 1.00 66.88 272 GLU A O 1
ATOM 2332 N N . TRP A 1 273 ? -9.378 22.131 31.275 1.00 65.44 273 TRP A N 1
ATOM 2333 C CA . TRP A 1 273 ? -10.197 21.627 30.172 1.00 65.44 273 TRP A CA 1
ATOM 2334 C C . TRP A 1 273 ? -11.538 21.040 30.647 1.00 65.44 273 TRP A C 1
ATOM 2336 O O . TRP A 1 273 ? -12.572 21.352 30.062 1.00 65.44 273 TRP A O 1
ATOM 2346 N N . LEU A 1 274 ? -11.551 20.243 31.724 1.00 61.78 274 LEU A N 1
ATOM 2347 C CA . LEU A 1 274 ? -12.789 19.689 32.295 1.00 61.78 274 LEU A CA 1
ATOM 2348 C C . LEU A 1 274 ? -13.700 20.771 32.888 1.00 61.78 274 LEU A C 1
ATOM 2350 O O . LEU A 1 274 ? -14.909 20.736 32.676 1.00 61.78 274 LEU A O 1
ATOM 2354 N N . GLU A 1 275 ? -13.128 21.774 33.557 1.00 63.84 275 GLU A N 1
ATOM 2355 C CA . GLU A 1 275 ? -13.857 22.929 34.106 1.00 63.84 275 GLU A CA 1
ATOM 2356 C C . GLU A 1 275 ? -14.567 23.766 33.017 1.00 63.84 275 GLU A C 1
ATOM 2358 O O . GLU A 1 275 ? -15.415 24.592 33.343 1.00 63.84 275 GLU A O 1
ATOM 2363 N N . GLN A 1 276 ? -14.278 23.528 31.728 1.00 65.00 276 GLN A N 1
ATOM 2364 C CA . GLN A 1 276 ? -14.928 24.161 30.572 1.00 65.00 276 GLN A CA 1
ATOM 2365 C C . GLN A 1 276 ? -15.917 23.261 29.809 1.00 65.00 276 GLN A C 1
ATOM 2367 O O . GLN A 1 276 ? -16.492 23.713 28.819 1.00 65.00 276 GLN A O 1
ATOM 2372 N N . GLN A 1 277 ? -16.102 21.995 30.192 1.00 59.28 277 GLN A N 1
ATOM 2373 C CA . GLN A 1 277 ? -17.066 21.096 29.532 1.00 59.28 277 GLN A CA 1
ATOM 2374 C C . GLN A 1 277 ? -18.390 20.946 30.297 1.00 59.28 277 GLN A C 1
ATOM 2376 O O . GLN A 1 277 ? -19.300 20.317 29.777 1.00 59.28 277 GLN A O 1
ATOM 2381 N N . GLU A 1 278 ? -18.504 21.489 31.516 1.00 52.53 278 GLU A N 1
ATOM 2382 C CA . GLU A 1 278 ? -19.625 21.288 32.468 1.00 52.53 278 GLU A CA 1
ATOM 2383 C C . GLU A 1 278 ? -19.916 19.816 32.860 1.00 52.53 278 GLU A C 1
ATOM 2385 O O . GLU A 1 278 ? -20.737 19.554 33.741 1.00 52.53 278 GLU A O 1
ATOM 2390 N N . GLU A 1 279 ? -19.202 18.853 32.274 1.00 48.34 279 GLU A N 1
ATOM 2391 C CA . GLU A 1 279 ? -19.306 17.422 32.554 1.00 48.34 279 GLU A CA 1
ATOM 2392 C C . GLU A 1 279 ? -18.495 16.979 33.793 1.00 48.34 279 GLU A C 1
ATOM 2394 O O . GLU A 1 279 ? -17.831 17.764 34.474 1.00 48.34 279 GLU A O 1
ATOM 2399 N N . SER A 1 280 ? -18.649 15.706 34.169 1.00 50.53 280 SER A N 1
ATOM 2400 C CA . SER A 1 280 ? -18.453 15.258 35.553 1.00 50.53 280 SER A CA 1
ATOM 2401 C C . SER A 1 280 ? -17.009 15.308 36.090 1.00 50.53 280 SER A C 1
ATOM 2403 O O . SER A 1 280 ? -16.018 15.291 35.361 1.00 50.53 280 SER A O 1
ATOM 2405 N N . LEU A 1 281 ? -16.892 15.322 37.425 1.00 54.69 281 LEU A N 1
ATOM 2406 C CA . LEU A 1 281 ? -15.623 15.302 38.162 1.00 54.69 281 LEU A CA 1
ATOM 2407 C C . LEU A 1 281 ? -14.833 14.000 37.920 1.00 54.69 281 LEU A C 1
ATOM 2409 O O . LEU A 1 281 ? -14.915 13.064 38.719 1.00 54.69 281 LEU A O 1
ATOM 2413 N N . ILE A 1 282 ? -14.000 13.966 36.875 1.00 56.84 282 ILE A N 1
ATOM 2414 C CA . ILE A 1 282 ? -13.063 12.859 36.628 1.00 56.84 282 ILE A CA 1
ATOM 2415 C C . ILE A 1 282 ? -11.945 12.872 37.683 1.00 56.84 282 ILE A C 1
ATOM 2417 O O . ILE A 1 282 ? -10.865 13.440 37.502 1.00 56.84 282 ILE A O 1
ATOM 2421 N N . ALA A 1 283 ? -12.209 12.230 38.820 1.00 63.50 283 ALA A N 1
ATOM 2422 C CA . ALA A 1 283 ? -11.215 12.009 39.858 1.00 63.50 283 ALA A CA 1
ATOM 2423 C C . ALA A 1 283 ? -10.155 10.978 39.402 1.00 63.50 283 ALA A C 1
ATOM 2425 O O . ALA A 1 283 ? -10.483 10.023 38.695 1.00 63.50 283 ALA A O 1
ATOM 2426 N N . PRO A 1 284 ? -8.885 11.105 39.842 1.00 66.06 284 PRO A N 1
ATOM 2427 C CA . PRO A 1 284 ? -7.825 10.144 39.508 1.00 66.06 284 PRO A CA 1
ATOM 2428 C C . PRO A 1 284 ? -8.088 8.734 40.056 1.00 66.06 284 PRO A C 1
ATOM 2430 O O . PRO A 1 284 ? -7.542 7.758 39.536 1.00 66.06 284 PRO A O 1
ATOM 2433 N N . ILE A 1 285 ? -8.885 8.645 41.127 1.00 73.50 285 ILE A N 1
ATOM 2434 C CA . ILE A 1 285 ? -9.276 7.416 41.815 1.00 73.50 285 ILE A CA 1
ATOM 2435 C C . ILE A 1 285 ? -10.755 7.540 42.192 1.00 73.50 285 ILE A C 1
ATOM 2437 O O . ILE A 1 285 ? -11.137 8.530 42.818 1.00 73.50 285 ILE A O 1
ATOM 2441 N N . ILE A 1 286 ? -11.558 6.532 41.852 1.00 67.25 286 ILE A N 1
ATOM 2442 C CA . ILE A 1 286 ? -12.959 6.385 42.276 1.00 67.25 286 ILE A CA 1
ATOM 2443 C C . ILE A 1 286 ? -13.128 4.943 42.754 1.00 67.25 286 ILE A C 1
ATOM 2445 O O . ILE A 1 286 ? -12.885 4.017 41.985 1.00 67.25 286 ILE A O 1
ATOM 2449 N N . ASP A 1 287 ? -13.477 4.746 44.027 1.00 71.00 287 ASP A N 1
ATOM 2450 C CA . ASP A 1 287 ? -13.755 3.433 44.635 1.00 71.00 287 ASP A CA 1
ATOM 2451 C C . ASP A 1 287 ? -12.691 2.347 44.363 1.00 71.00 287 ASP A C 1
ATOM 2453 O O . ASP A 1 287 ? -12.985 1.168 44.184 1.00 71.00 287 ASP A O 1
ATOM 2457 N N . ASN A 1 288 ? -11.418 2.762 44.395 1.00 77.25 288 ASN A N 1
ATOM 2458 C CA . ASN A 1 288 ? -10.204 1.986 44.079 1.00 77.25 288 ASN A CA 1
ATOM 2459 C C . ASN A 1 288 ? -9.954 1.689 42.592 1.00 77.25 288 ASN A C 1
ATOM 2461 O O . ASN A 1 288 ? -8.883 1.183 42.263 1.00 77.25 288 ASN A O 1
ATOM 2465 N N . THR A 1 289 ? -10.855 2.077 41.689 1.00 85.00 289 THR A N 1
ATOM 2466 C CA . THR A 1 289 ? -10.549 2.144 40.254 1.00 85.00 289 THR A CA 1
ATOM 2467 C C . THR A 1 289 ? -9.663 3.358 39.961 1.00 85.00 289 THR A C 1
ATOM 2469 O O . THR A 1 289 ? -9.828 4.425 40.557 1.00 85.00 289 THR A O 1
ATOM 2472 N N . PHE A 1 290 ? -8.706 3.199 39.049 1.00 88.44 290 PHE A N 1
ATOM 2473 C CA . PHE A 1 290 ? -7.733 4.214 38.649 1.00 88.44 290 PHE A CA 1
ATOM 2474 C C . PHE A 1 290 ? -7.966 4.609 37.191 1.00 88.44 290 PHE A C 1
ATOM 2476 O O . PHE A 1 290 ? -8.016 3.748 36.309 1.00 88.44 290 PHE A O 1
ATOM 2483 N N . ASN A 1 291 ? -8.066 5.908 36.910 1.00 88.38 291 ASN A N 1
ATOM 2484 C CA . ASN A 1 291 ? -8.262 6.377 35.539 1.00 88.38 291 ASN A CA 1
ATOM 2485 C C . ASN A 1 291 ? -6.960 6.246 34.712 1.00 88.38 291 ASN A C 1
ATOM 2487 O O . ASN A 1 291 ? -5.877 6.683 35.119 1.00 88.38 291 ASN A O 1
ATOM 2491 N N . CYS A 1 292 ? -7.064 5.653 33.522 1.00 90.12 292 CYS A N 1
ATOM 2492 C CA . CYS A 1 292 ? -5.934 5.308 32.664 1.00 90.12 292 CYS A CA 1
ATOM 2493 C C . CYS A 1 292 ? -5.173 6.516 32.091 1.00 90.12 292 CYS A C 1
ATOM 2495 O O . CYS A 1 292 ? -3.987 6.369 31.789 1.00 90.12 292 CYS A O 1
ATOM 2497 N N . PHE A 1 293 ? -5.770 7.716 32.021 1.00 86.94 293 PHE A N 1
ATOM 2498 C CA . PHE A 1 293 ? -5.028 8.952 31.723 1.00 86.94 293 PHE A CA 1
ATOM 2499 C C . PHE A 1 293 ? -3.905 9.176 32.748 1.00 86.94 293 PHE A C 1
ATOM 2501 O O . PHE A 1 293 ? -2.755 9.439 32.381 1.00 86.94 293 PHE A O 1
ATOM 2508 N N . PHE A 1 294 ? -4.229 9.016 34.034 1.00 88.69 294 PHE A N 1
ATOM 2509 C CA . PHE A 1 294 ? -3.300 9.206 35.146 1.00 88.69 294 PHE A CA 1
ATOM 2510 C C . PHE A 1 294 ? -2.288 8.064 35.234 1.00 88.69 294 PHE A C 1
ATOM 2512 O O . PHE A 1 294 ? -1.112 8.323 35.483 1.00 88.69 294 PHE A O 1
ATOM 2519 N N . ILE A 1 295 ? -2.702 6.818 34.962 1.00 92.81 295 ILE A N 1
ATOM 2520 C CA . ILE A 1 295 ? -1.782 5.672 34.855 1.00 92.81 295 ILE A CA 1
ATOM 2521 C C . ILE A 1 295 ? -0.741 5.930 33.756 1.00 92.81 295 ILE A C 1
ATOM 2523 O O . ILE A 1 295 ? 0.459 5.836 34.010 1.00 92.81 295 ILE A O 1
ATOM 2527 N N . PHE A 1 296 ? -1.175 6.301 32.550 1.00 93.31 296 PHE A N 1
ATOM 2528 C CA . PHE A 1 296 ? -0.279 6.539 31.419 1.00 93.31 296 PHE A CA 1
ATOM 2529 C C . PHE A 1 296 ? 0.667 7.726 31.672 1.00 93.31 296 PHE A C 1
ATOM 2531 O O . PHE A 1 296 ? 1.883 7.601 31.501 1.00 93.31 296 PHE A O 1
ATOM 2538 N N . GLY A 1 297 ? 0.138 8.851 32.167 1.00 91.25 297 GLY A N 1
ATOM 2539 C CA . GLY A 1 297 ? 0.942 10.012 32.560 1.00 91.25 297 GLY A CA 1
ATOM 2540 C C . GLY A 1 297 ? 1.946 9.683 33.671 1.00 91.25 297 GLY A C 1
ATOM 2541 O O . GLY A 1 297 ? 3.100 10.111 33.615 1.00 91.25 297 GLY A O 1
ATOM 2542 N N . PHE A 1 298 ? 1.560 8.863 34.652 1.00 93.38 298 PHE A N 1
ATOM 2543 C CA . PHE A 1 298 ? 2.464 8.346 35.680 1.00 93.38 298 PHE A CA 1
ATOM 2544 C C . PHE A 1 298 ? 3.583 7.481 35.080 1.00 93.38 298 PHE A C 1
ATOM 2546 O O . PHE A 1 298 ? 4.742 7.662 35.455 1.00 93.38 298 PHE A O 1
ATOM 2553 N N . LEU A 1 299 ? 3.278 6.589 34.130 1.00 94.75 299 LEU A N 1
ATOM 2554 C CA . LEU A 1 299 ? 4.276 5.725 33.490 1.00 94.75 299 LEU A CA 1
ATOM 2555 C C . LEU A 1 299 ? 5.291 6.511 32.643 1.00 94.75 299 LEU A C 1
ATOM 2557 O O . LEU A 1 299 ? 6.490 6.237 32.741 1.00 94.75 299 LEU A O 1
ATOM 2561 N N . VAL A 1 300 ? 4.863 7.532 31.888 1.00 93.06 300 VAL A N 1
ATOM 2562 C CA . VAL A 1 300 ? 5.799 8.421 31.167 1.00 93.06 300 VAL A CA 1
ATOM 2563 C C . VAL A 1 300 ? 6.685 9.197 32.147 1.00 93.06 300 VAL A C 1
ATOM 2565 O O . VAL A 1 300 ? 7.912 9.184 32.016 1.00 93.06 300 VAL A O 1
ATOM 2568 N N . ASN A 1 301 ? 6.088 9.802 33.177 1.00 91.25 301 ASN A N 1
ATOM 2569 C CA . ASN A 1 301 ? 6.828 10.534 34.206 1.00 91.25 301 ASN A CA 1
ATOM 2570 C C . ASN A 1 301 ? 7.810 9.629 34.978 1.00 91.25 301 ASN A C 1
ATOM 2572 O O . ASN A 1 301 ? 8.899 10.067 35.356 1.00 91.25 301 ASN A O 1
ATOM 2576 N N . ALA A 1 302 ? 7.460 8.360 35.209 1.00 92.12 302 ALA A N 1
ATOM 2577 C CA . ALA A 1 302 ? 8.344 7.373 35.826 1.00 92.12 302 ALA A CA 1
ATOM 2578 C C . ALA A 1 302 ? 9.532 7.022 34.916 1.00 92.12 302 ALA A C 1
ATOM 2580 O O . ALA A 1 302 ? 10.672 7.012 35.388 1.00 92.12 302 ALA A O 1
ATOM 2581 N N . TYR A 1 303 ? 9.295 6.814 33.614 1.00 92.19 303 TYR A N 1
ATOM 2582 C CA . TYR A 1 303 ? 10.359 6.582 32.635 1.00 92.19 303 TYR A CA 1
ATOM 2583 C C . TYR A 1 303 ? 11.365 7.743 32.601 1.00 92.19 303 TYR A C 1
ATOM 2585 O O . TYR A 1 303 ? 12.570 7.507 32.717 1.00 92.19 303 TYR A O 1
ATOM 2593 N N . GLN A 1 304 ? 10.884 8.989 32.514 1.00 89.75 304 GLN A N 1
ATOM 2594 C CA . GLN A 1 304 ? 11.733 10.187 32.459 1.00 89.75 304 GLN A CA 1
ATOM 2595 C C . GLN A 1 304 ? 12.561 10.408 33.731 1.00 89.75 304 GLN A C 1
ATOM 2597 O O . GLN A 1 304 ? 13.734 10.772 33.643 1.00 89.75 304 GLN A O 1
ATOM 2602 N N . LYS A 1 305 ? 11.976 10.161 34.914 1.00 89.06 305 LYS A N 1
ATOM 2603 C CA . LYS A 1 305 ? 12.679 10.269 36.207 1.00 89.06 305 LYS A CA 1
ATOM 2604 C C . LYS A 1 305 ? 13.850 9.287 36.324 1.00 89.06 305 LYS A C 1
ATOM 2606 O O . LYS A 1 305 ? 14.815 9.589 37.020 1.00 89.06 305 LYS A O 1
ATOM 2611 N N . VAL A 1 306 ? 13.786 8.139 35.644 1.00 87.19 306 VAL A N 1
ATOM 2612 C CA . VAL A 1 306 ? 14.895 7.172 35.561 1.00 87.19 306 VAL A CA 1
ATOM 2613 C C . VAL A 1 306 ? 15.884 7.556 34.453 1.00 87.19 306 VAL A C 1
ATOM 2615 O O . VAL A 1 306 ? 17.091 7.594 34.684 1.00 87.19 306 VAL A O 1
ATOM 2618 N N . HIS A 1 307 ? 15.392 7.886 33.258 1.00 82.94 307 HIS A N 1
ATOM 2619 C CA . HIS A 1 307 ? 16.209 8.104 32.060 1.00 82.94 307 HIS A CA 1
ATOM 2620 C C . HIS A 1 307 ? 16.474 9.595 31.823 1.00 82.94 307 HIS A C 1
ATOM 2622 O O . HIS A 1 307 ? 16.044 10.164 30.815 1.00 82.94 307 HIS A O 1
ATOM 2628 N N . THR A 1 308 ? 17.165 10.246 32.765 1.00 71.06 308 THR A N 1
ATOM 2629 C CA . THR A 1 308 ? 17.396 11.700 32.695 1.00 71.06 308 THR A CA 1
ATOM 2630 C C . THR A 1 308 ? 18.175 12.096 31.422 1.00 71.06 308 THR A C 1
ATOM 2632 O O . THR A 1 308 ? 19.195 11.476 31.105 1.00 71.06 308 THR A O 1
ATOM 2635 N N . PRO A 1 309 ? 17.770 13.138 30.660 1.00 63.34 309 PRO A N 1
ATOM 2636 C CA . PRO A 1 309 ? 18.296 13.339 29.300 1.00 63.34 309 PRO A CA 1
ATOM 2637 C C . PRO A 1 309 ? 19.760 13.815 29.182 1.00 63.34 309 PRO A C 1
ATOM 2639 O O . PRO A 1 309 ? 20.210 14.083 28.066 1.00 63.34 309 PRO A O 1
ATOM 2642 N N . GLY A 1 310 ? 20.487 13.987 30.293 1.00 67.81 310 GLY A N 1
ATOM 2643 C CA . GLY A 1 310 ? 21.764 14.714 30.348 1.00 67.81 310 GLY A CA 1
ATOM 2644 C C . GLY A 1 310 ? 22.974 13.964 29.778 1.00 67.81 310 GLY A C 1
ATOM 2645 O O . GLY A 1 310 ? 23.789 14.561 29.074 1.00 67.81 310 GLY A O 1
ATOM 2646 N N . GLY A 1 311 ? 23.085 12.652 30.017 1.00 70.12 311 GLY A N 1
ATOM 2647 C CA . GLY A 1 311 ? 24.150 11.828 29.417 1.00 70.12 311 GLY A CA 1
ATOM 2648 C C . GLY A 1 311 ? 23.987 11.652 27.901 1.00 70.12 311 GLY A C 1
ATOM 2649 O O . GLY A 1 311 ? 24.956 11.479 27.168 1.00 70.12 311 GLY A O 1
ATOM 2650 N N . PHE A 1 312 ? 22.749 11.764 27.424 1.00 65.88 312 PHE A N 1
ATOM 2651 C CA . PHE A 1 312 ? 22.327 11.391 26.077 1.00 65.88 312 PHE A CA 1
ATOM 2652 C C . PHE A 1 312 ? 22.661 12.463 25.026 1.00 65.88 312 PHE A C 1
ATOM 2654 O O . PHE A 1 312 ? 23.111 12.142 23.926 1.00 65.88 312 PHE A O 1
ATOM 2661 N N . SER A 1 313 ? 22.544 13.749 25.384 1.00 71.19 313 SER A N 1
ATOM 2662 C CA . SER A 1 313 ? 22.999 14.861 24.532 1.00 71.19 313 SER A CA 1
ATOM 2663 C C . SER A 1 313 ? 24.517 14.900 24.351 1.00 71.19 313 SER A C 1
ATOM 2665 O O . SER A 1 313 ? 24.972 15.320 23.290 1.00 71.19 313 SER A O 1
ATOM 2667 N N . LYS A 1 314 ? 25.302 14.425 25.331 1.00 81.06 314 LYS A N 1
ATOM 2668 C CA . LYS A 1 314 ? 26.764 14.303 25.179 1.00 81.06 314 LYS A CA 1
ATOM 2669 C C . LYS A 1 314 ? 27.111 13.338 24.045 1.00 81.06 314 LYS A C 1
ATOM 2671 O O . LYS A 1 314 ? 27.942 13.668 23.210 1.00 81.06 314 LYS A O 1
ATOM 2676 N N . TYR A 1 315 ? 26.417 12.200 23.974 1.00 81.75 315 TYR A N 1
ATOM 2677 C CA . TYR A 1 315 ? 26.613 11.196 22.925 1.00 81.75 315 TYR A CA 1
ATOM 2678 C C . TYR A 1 315 ? 26.367 11.764 21.519 1.00 81.75 315 TYR A C 1
ATOM 2680 O O . TYR A 1 315 ? 27.209 11.608 20.642 1.00 81.75 315 TYR A O 1
ATOM 2688 N N . VAL A 1 316 ? 25.271 12.509 21.332 1.00 81.38 316 VAL A N 1
ATOM 2689 C CA . VAL A 1 316 ? 24.941 13.149 20.045 1.00 81.38 316 VAL A CA 1
ATOM 2690 C C . VAL A 1 316 ? 25.981 14.193 19.633 1.00 81.38 316 VAL A C 1
ATOM 2692 O O . VAL A 1 316 ? 26.378 14.227 18.468 1.00 81.38 316 VAL A O 1
ATOM 2695 N N . VAL A 1 317 ? 26.455 15.025 20.569 1.00 85.19 317 VAL A N 1
ATOM 2696 C CA . VAL A 1 317 ? 27.538 15.987 20.298 1.00 85.19 317 VAL A CA 1
ATOM 2697 C C . VAL A 1 317 ? 28.818 15.252 19.898 1.00 85.19 317 VAL A C 1
ATOM 2699 O O . VAL A 1 317 ? 29.401 15.589 18.875 1.00 85.19 317 VAL A O 1
ATOM 2702 N N . ILE A 1 318 ? 29.217 14.215 20.643 1.00 86.69 318 ILE A N 1
ATOM 2703 C CA . ILE A 1 318 ? 30.427 13.425 20.368 1.00 86.69 318 ILE A CA 1
ATOM 2704 C C . ILE A 1 318 ? 30.347 12.739 18.996 1.00 86.69 318 ILE A C 1
ATOM 2706 O O . ILE A 1 318 ? 31.287 12.845 18.218 1.00 86.69 318 ILE A O 1
ATOM 2710 N N . GLN A 1 319 ? 29.228 12.096 18.652 1.00 82.06 319 GLN A N 1
ATOM 2711 C CA . GLN A 1 319 ? 29.052 11.430 17.353 1.00 82.06 319 GLN A CA 1
ATOM 2712 C C . GLN A 1 319 ? 29.061 12.419 16.179 1.00 82.06 319 GLN A C 1
ATOM 2714 O O . GLN A 1 319 ? 29.689 12.152 15.157 1.00 82.06 319 GLN A O 1
ATOM 2719 N N . SER A 1 320 ? 28.415 13.579 16.342 1.00 86.50 320 SER A N 1
ATOM 2720 C CA . SER A 1 320 ? 28.438 14.653 15.336 1.00 86.50 320 SER A CA 1
ATOM 2721 C C . SER A 1 320 ? 29.850 15.216 15.156 1.00 86.50 320 SER A C 1
ATOM 2723 O O . SER A 1 320 ? 30.260 15.499 14.034 1.00 86.50 320 SER A O 1
ATOM 2725 N N . LEU A 1 321 ? 30.596 15.356 16.260 1.00 88.06 321 LEU A N 1
ATOM 2726 C CA . LEU A 1 321 ? 31.962 15.871 16.276 1.00 88.06 321 LEU A CA 1
ATOM 2727 C C . LEU A 1 321 ? 32.938 14.893 15.614 1.00 88.06 321 LEU A C 1
ATOM 2729 O O . LEU A 1 321 ? 33.675 15.313 14.729 1.00 88.06 321 LEU A O 1
ATOM 2733 N N . ILE A 1 322 ? 32.888 13.603 15.967 1.00 84.94 322 ILE A N 1
ATOM 2734 C CA . ILE A 1 322 ? 33.697 12.545 15.339 1.00 84.94 322 ILE A CA 1
ATOM 2735 C C . ILE A 1 322 ? 33.490 12.558 13.822 1.00 84.94 322 ILE A C 1
ATOM 2737 O O . ILE A 1 322 ? 34.452 12.759 13.090 1.00 84.94 322 ILE A O 1
ATOM 2741 N N . LEU A 1 323 ? 32.239 12.463 13.353 1.00 81.12 323 LEU A N 1
ATOM 2742 C CA . LEU A 1 323 ? 31.935 12.484 11.918 1.00 81.12 323 LEU A CA 1
ATOM 2743 C C . LEU A 1 323 ? 32.430 13.757 11.223 1.00 81.12 323 LEU A C 1
ATOM 2745 O O . LEU A 1 323 ? 32.957 13.673 10.120 1.00 81.12 323 LEU A O 1
ATOM 2749 N N . SER A 1 324 ? 32.300 14.926 11.858 1.00 83.94 324 SER A N 1
ATOM 2750 C CA . SER A 1 324 ? 32.818 16.178 11.292 1.00 83.94 324 SER A CA 1
ATOM 2751 C C . SER A 1 324 ? 34.345 16.268 11.265 1.00 83.94 324 SER A C 1
ATOM 2753 O O . SER A 1 324 ? 34.888 16.981 10.426 1.00 83.94 324 SER A O 1
ATOM 2755 N N . LEU A 1 325 ? 35.037 15.553 12.158 1.00 85.81 325 LEU A N 1
ATOM 2756 C CA . LEU A 1 325 ? 36.494 15.568 12.269 1.00 85.81 325 LEU A CA 1
ATOM 2757 C C . LEU A 1 325 ? 37.175 14.476 11.439 1.00 85.81 325 LEU A C 1
ATOM 2759 O O . LEU A 1 325 ? 38.293 14.724 10.997 1.00 85.81 325 LEU A O 1
ATOM 2763 N N . THR A 1 326 ? 36.545 13.322 11.179 1.00 80.75 326 THR A N 1
ATOM 2764 C CA . THR A 1 326 ? 37.132 12.216 10.388 1.00 80.75 326 THR A CA 1
ATOM 2765 C C . THR A 1 326 ? 37.831 12.702 9.099 1.00 80.75 326 THR A C 1
ATOM 2767 O O . THR A 1 326 ? 39.017 12.403 8.940 1.00 80.75 326 THR A O 1
ATOM 2770 N N . PRO A 1 327 ?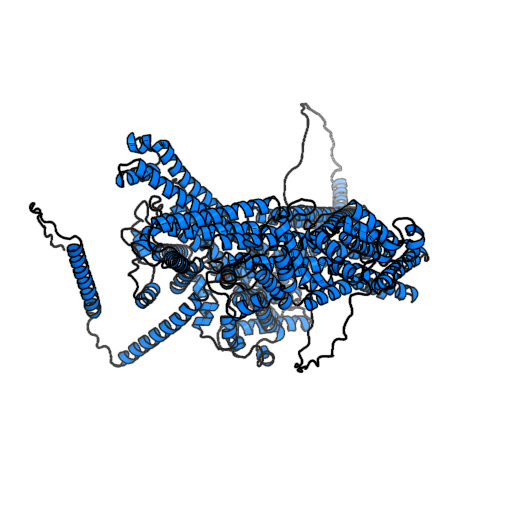 37.207 13.510 8.209 1.00 74.38 327 PRO A N 1
ATOM 2771 C CA . PRO A 1 327 ? 37.851 13.946 6.960 1.00 74.38 327 PRO A CA 1
ATOM 2772 C C . PRO A 1 327 ? 39.059 14.877 7.149 1.00 74.38 327 PRO A C 1
ATOM 2774 O O . PRO A 1 327 ? 39.907 14.980 6.263 1.00 74.38 327 PRO A O 1
ATOM 2777 N N . CYS A 1 328 ? 39.151 15.544 8.303 1.00 77.94 328 CYS A N 1
ATOM 2778 C CA . CYS A 1 328 ? 40.303 16.351 8.695 1.00 77.94 328 CYS A CA 1
ATOM 2779 C C . CYS A 1 328 ? 41.394 15.481 9.336 1.00 77.94 328 CYS A C 1
ATOM 2781 O O . CYS A 1 328 ? 42.562 15.591 8.974 1.00 77.94 328 CYS A O 1
ATOM 2783 N N . LEU A 1 329 ? 41.023 14.596 10.269 1.00 79.62 329 LEU A N 1
ATOM 2784 C CA . LEU A 1 329 ? 41.945 13.722 11.003 1.00 79.62 329 LEU A CA 1
ATOM 2785 C C . LEU A 1 329 ? 42.676 12.756 10.066 1.00 79.62 329 LEU A C 1
ATOM 2787 O O . LEU A 1 329 ? 43.896 12.634 10.145 1.00 79.62 329 LEU A O 1
ATOM 2791 N N . LEU A 1 330 ? 41.959 12.153 9.113 1.00 72.31 330 LEU A N 1
ATOM 2792 C CA . LEU A 1 330 ? 42.540 11.293 8.076 1.00 72.31 330 LEU A CA 1
ATOM 2793 C C . LEU A 1 330 ? 43.489 12.038 7.114 1.00 72.31 330 LEU A C 1
ATOM 2795 O O . LEU A 1 330 ? 44.235 11.389 6.386 1.00 72.31 330 LEU A O 1
ATOM 2799 N N . ARG A 1 331 ? 43.493 13.381 7.110 1.00 70.75 331 ARG A N 1
ATOM 2800 C CA . ARG A 1 331 ? 44.403 14.217 6.303 1.00 70.75 331 ARG A CA 1
ATOM 2801 C C . ARG A 1 331 ? 45.486 14.927 7.113 1.00 70.75 331 ARG A C 1
ATOM 2803 O O . ARG A 1 331 ? 46.299 15.625 6.518 1.00 70.75 331 ARG A O 1
ATOM 2810 N N . VAL A 1 332 ? 45.587 14.689 8.425 1.00 76.56 332 VAL A N 1
ATOM 2811 C CA . VAL A 1 332 ? 46.685 15.225 9.256 1.00 76.56 332 VAL A CA 1
ATOM 2812 C C . VAL A 1 332 ? 48.057 14.849 8.689 1.00 76.56 332 VAL A C 1
ATOM 2814 O O . VAL A 1 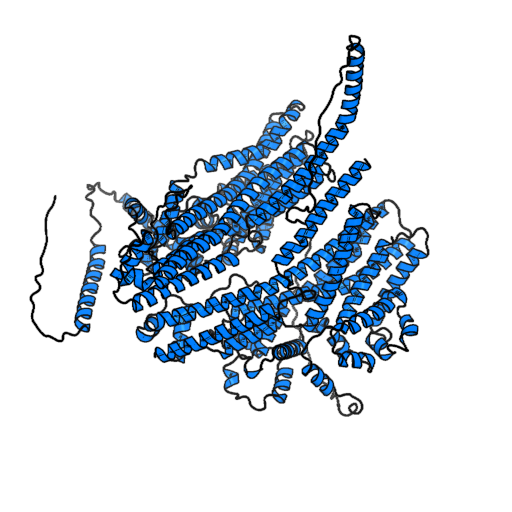332 ? 48.954 15.681 8.703 1.00 76.56 332 VAL A O 1
ATOM 2817 N N . GLN A 1 333 ? 48.208 13.654 8.104 1.00 68.38 333 GLN A N 1
ATOM 2818 C CA . GLN A 1 333 ? 49.445 13.263 7.419 1.00 68.38 333 GLN A CA 1
ATOM 2819 C C . GLN A 1 333 ? 49.748 14.136 6.185 1.00 68.38 333 GLN A C 1
ATOM 2821 O O . GLN A 1 333 ? 50.882 14.568 6.020 1.00 68.38 333 GLN A O 1
ATOM 2826 N N . TYR A 1 334 ? 48.745 14.460 5.363 1.00 71.12 334 TYR A N 1
ATOM 2827 C CA . TYR A 1 334 ? 48.900 15.345 4.199 1.00 71.12 334 TYR A CA 1
ATOM 2828 C C . TYR A 1 334 ? 49.185 16.801 4.612 1.00 71.12 334 TYR A C 1
ATOM 2830 O O . TYR A 1 334 ? 49.948 17.504 3.957 1.00 71.12 334 TYR A O 1
ATOM 2838 N N . PHE A 1 335 ? 48.645 17.249 5.750 1.00 76.56 335 PHE A N 1
ATOM 2839 C CA . PHE A 1 335 ? 48.943 18.567 6.322 1.00 76.56 335 PHE A CA 1
ATOM 2840 C C . PHE A 1 335 ? 50.375 18.710 6.877 1.00 76.56 335 PHE A C 1
ATOM 2842 O O . PHE A 1 335 ? 50.770 19.828 7.192 1.00 76.56 335 PHE A O 1
ATOM 2849 N N . TYR A 1 336 ? 51.164 17.631 6.966 1.00 78.25 336 TYR A N 1
ATOM 2850 C CA . TYR A 1 336 ? 52.616 17.712 7.196 1.00 78.25 336 TYR A CA 1
ATOM 2851 C C . TYR A 1 336 ? 53.432 17.881 5.899 1.00 78.25 336 TYR A C 1
ATOM 2853 O O . TYR A 1 336 ? 54.609 18.223 5.973 1.00 78.25 336 TYR A O 1
ATOM 2861 N N . GLU A 1 337 ? 52.832 17.651 4.726 1.00 78.62 337 GLU A N 1
ATOM 2862 C CA . GLU A 1 337 ? 53.493 17.731 3.410 1.00 78.62 337 GLU A CA 1
ATOM 2863 C C . GLU A 1 337 ? 53.187 19.050 2.666 1.00 78.62 337 GLU A C 1
ATOM 2865 O O . GLU A 1 337 ? 53.759 19.318 1.610 1.00 78.62 337 GLU A O 1
ATOM 2870 N N . VAL A 1 338 ? 52.298 19.889 3.213 1.00 79.00 338 VAL A N 1
ATOM 2871 C CA . VAL A 1 338 ? 51.820 21.145 2.612 1.00 79.00 338 VAL A CA 1
ATOM 2872 C C . VAL A 1 338 ? 51.928 22.287 3.623 1.00 79.00 338 VAL A C 1
ATOM 2874 O O . VAL A 1 338 ? 51.503 22.137 4.765 1.00 79.00 338 VAL A O 1
ATOM 2877 N N . ASP A 1 339 ? 52.404 23.462 3.199 1.00 84.62 339 ASP A N 1
ATOM 2878 C CA . ASP A 1 339 ? 52.403 24.676 4.030 1.00 84.62 339 ASP A CA 1
ATOM 2879 C C . ASP A 1 339 ? 50.966 25.151 4.325 1.00 84.62 339 ASP A C 1
ATOM 2881 O O . ASP A 1 339 ? 50.354 25.889 3.541 1.00 84.62 339 ASP A O 1
ATOM 2885 N N . VAL A 1 340 ? 50.408 24.726 5.461 1.00 85.88 340 VAL A N 1
ATOM 2886 C CA . VAL A 1 340 ? 49.071 25.107 5.946 1.00 85.88 340 VAL A CA 1
ATOM 2887 C C . VAL A 1 340 ? 49.145 26.445 6.695 1.00 85.88 340 VAL A C 1
ATOM 2889 O O . VAL A 1 340 ? 49.641 26.527 7.817 1.00 85.88 340 VAL A O 1
ATOM 2892 N N . GLY A 1 341 ? 48.625 27.514 6.087 1.00 89.38 341 GLY A N 1
ATOM 2893 C CA . GLY A 1 341 ? 48.551 28.841 6.705 1.00 89.38 341 GLY A CA 1
ATOM 2894 C C . GLY A 1 341 ? 47.350 29.021 7.644 1.00 89.38 341 GLY A C 1
ATOM 2895 O O . GLY A 1 341 ? 46.417 28.222 7.665 1.00 89.38 341 GLY A O 1
ATOM 2896 N N . VAL A 1 342 ? 47.303 30.140 8.378 1.00 88.19 342 VAL A N 1
ATOM 2897 C CA . VAL A 1 342 ? 46.179 30.471 9.289 1.00 88.19 342 VAL A CA 1
ATOM 2898 C C . VAL A 1 342 ? 44.829 30.533 8.557 1.00 88.19 342 VAL A C 1
ATOM 2900 O O . VAL A 1 342 ? 43.810 30.092 9.088 1.00 88.19 342 VAL A O 1
ATOM 2903 N N . ILE A 1 343 ? 44.819 31.025 7.312 1.00 85.56 343 ILE A N 1
ATOM 2904 C CA . ILE A 1 343 ? 43.632 31.019 6.440 1.00 85.56 343 ILE A CA 1
ATOM 2905 C C . ILE A 1 343 ? 43.181 29.581 6.156 1.00 85.56 343 ILE A C 1
ATOM 2907 O O . ILE A 1 343 ? 41.989 29.294 6.165 1.00 85.56 343 ILE A O 1
ATOM 2911 N N . ASP A 1 344 ? 44.126 28.671 5.952 1.00 85.62 344 ASP A N 1
ATOM 2912 C CA . ASP A 1 344 ? 43.871 27.286 5.563 1.00 85.62 344 ASP A CA 1
ATOM 2913 C C . ASP A 1 344 ? 43.282 26.493 6.745 1.00 85.62 344 ASP A C 1
ATOM 2915 O O . ASP A 1 344 ? 42.303 25.764 6.583 1.00 85.62 344 ASP A O 1
ATOM 2919 N N . ILE A 1 345 ? 43.771 26.756 7.965 1.00 86.62 345 ILE A N 1
ATOM 2920 C CA . ILE A 1 345 ? 43.162 26.292 9.223 1.00 86.62 345 ILE A CA 1
ATOM 2921 C C . ILE A 1 345 ? 41.727 26.830 9.370 1.00 86.62 345 ILE A C 1
ATOM 2923 O O . ILE A 1 345 ? 40.817 26.078 9.723 1.00 86.62 345 ILE A O 1
ATOM 2927 N N . LEU A 1 346 ? 41.487 28.111 9.064 1.00 86.50 346 LEU A N 1
ATOM 2928 C CA . LEU A 1 346 ? 40.149 28.708 9.141 1.00 86.50 346 LEU A CA 1
ATOM 2929 C C . LEU A 1 346 ? 39.163 28.066 8.144 1.00 86.50 346 LEU A C 1
ATOM 2931 O O . LEU A 1 346 ? 38.005 27.842 8.502 1.00 86.50 346 LEU A O 1
ATOM 2935 N N . ARG A 1 347 ? 39.616 27.705 6.932 1.00 87.25 347 ARG A N 1
ATOM 2936 C CA . ARG A 1 347 ? 38.811 26.951 5.948 1.00 87.25 347 ARG A CA 1
ATOM 2937 C C . ARG A 1 347 ? 38.370 25.598 6.505 1.00 87.25 347 ARG A C 1
ATOM 2939 O O . ARG A 1 347 ? 37.186 25.264 6.447 1.00 87.25 347 ARG A O 1
ATOM 2946 N N . ILE A 1 348 ? 39.313 24.855 7.089 1.00 85.62 348 ILE A N 1
ATOM 2947 C CA . ILE A 1 348 ? 39.060 23.557 7.729 1.00 85.62 348 ILE A CA 1
ATOM 2948 C C . ILE A 1 348 ? 38.044 23.719 8.868 1.00 85.62 348 ILE A C 1
ATOM 2950 O O . ILE A 1 348 ? 37.034 23.018 8.881 1.00 85.62 348 ILE A O 1
ATOM 2954 N N . ILE A 1 349 ? 38.245 24.684 9.774 1.00 88.62 349 ILE A N 1
ATOM 2955 C CA . ILE A 1 349 ? 37.327 24.956 10.894 1.00 88.62 349 ILE A CA 1
ATOM 2956 C C . ILE A 1 349 ? 35.907 25.254 10.395 1.00 88.62 349 ILE A C 1
ATOM 2958 O O . ILE A 1 349 ? 34.948 24.694 10.925 1.00 88.62 349 ILE A O 1
ATOM 2962 N N . ILE A 1 350 ? 35.746 26.088 9.363 1.00 88.75 350 ILE A N 1
ATOM 2963 C CA . ILE A 1 350 ? 34.425 26.425 8.810 1.00 88.75 350 ILE A CA 1
ATOM 2964 C C . ILE A 1 350 ? 33.749 25.191 8.194 1.00 88.75 350 ILE A C 1
ATOM 2966 O O . ILE A 1 350 ? 32.563 24.959 8.448 1.00 88.75 350 ILE A O 1
ATOM 2970 N N . ASN A 1 351 ? 34.479 24.355 7.448 1.00 86.88 351 ASN A N 1
ATOM 2971 C CA . ASN A 1 351 ? 33.915 23.133 6.868 1.00 86.88 351 ASN A CA 1
ATOM 2972 C C . ASN A 1 351 ? 33.527 22.097 7.945 1.00 86.88 351 ASN A C 1
ATOM 2974 O O . ASN A 1 351 ? 32.425 21.544 7.903 1.00 86.88 351 ASN A O 1
ATOM 2978 N N . VAL A 1 352 ? 34.380 21.895 8.958 1.00 88.06 352 VAL A N 1
ATOM 2979 C CA . VAL A 1 352 ? 34.107 21.024 10.118 1.00 88.06 352 VAL A CA 1
ATOM 2980 C C . VAL A 1 352 ? 32.873 21.511 10.882 1.00 88.06 352 VAL A C 1
ATOM 2982 O O . VAL A 1 352 ? 31.963 20.721 11.129 1.00 88.06 352 VAL A O 1
ATOM 2985 N N . LEU A 1 353 ? 32.781 22.807 11.204 1.00 88.94 353 LEU A N 1
ATOM 2986 C CA . LEU A 1 353 ? 31.624 23.380 11.902 1.00 88.94 353 LEU A CA 1
ATOM 2987 C C . LEU A 1 353 ? 30.327 23.216 11.098 1.00 88.94 353 LEU A C 1
ATOM 2989 O O . LEU A 1 353 ? 29.309 22.828 11.666 1.00 88.94 353 LEU A O 1
ATOM 2993 N N . THR A 1 354 ? 30.365 23.439 9.783 1.00 88.88 354 THR A N 1
ATOM 2994 C CA . THR A 1 354 ? 29.203 23.267 8.890 1.00 88.88 354 THR A CA 1
ATOM 2995 C C . THR A 1 354 ? 28.736 21.810 8.863 1.00 88.88 354 THR A C 1
ATOM 2997 O O . THR A 1 354 ? 27.548 21.522 9.033 1.00 88.88 354 THR A O 1
ATOM 3000 N N . THR A 1 355 ? 29.684 20.881 8.732 1.00 86.38 355 THR A N 1
ATOM 3001 C CA . THR A 1 355 ? 29.450 19.431 8.744 1.00 86.38 355 THR A CA 1
ATOM 3002 C C . THR A 1 355 ? 28.848 18.980 10.077 1.00 86.38 355 THR A C 1
ATOM 3004 O O . THR A 1 355 ? 27.783 18.356 10.107 1.00 86.38 355 THR A O 1
ATOM 3007 N N . PHE A 1 356 ? 29.473 19.373 11.193 1.00 90.94 356 PHE A N 1
ATOM 3008 C CA . PHE A 1 356 ? 28.985 19.148 12.555 1.00 90.94 356 PHE A CA 1
ATOM 3009 C C . PHE A 1 356 ? 27.551 19.655 12.723 1.00 90.94 356 PHE A C 1
ATOM 3011 O O . PHE A 1 356 ? 26.691 18.948 13.241 1.00 90.94 356 PHE A O 1
ATOM 3018 N N . GLN A 1 357 ? 27.271 20.869 12.253 1.00 88.06 357 GLN A N 1
ATOM 3019 C CA . GLN A 1 357 ? 25.987 21.546 12.403 1.00 88.06 357 GLN A CA 1
ATOM 3020 C C . GLN A 1 357 ? 24.867 20.907 11.549 1.00 88.06 357 GLN A C 1
ATOM 3022 O O . GLN A 1 357 ? 23.697 20.895 11.961 1.00 88.06 357 GLN A O 1
ATOM 3027 N N . GLY A 1 358 ? 25.212 20.327 10.393 1.00 82.88 358 GLY A N 1
ATOM 3028 C CA . GLY A 1 358 ? 24.323 19.491 9.578 1.00 82.88 358 GLY A CA 1
ATOM 3029 C C . GLY A 1 358 ? 23.970 18.169 10.269 1.00 82.88 358 GLY A C 1
ATOM 3030 O O . GLY A 1 358 ? 22.788 17.855 10.459 1.00 82.88 358 GLY A O 1
ATOM 3031 N N . PHE A 1 359 ? 24.987 17.435 10.730 1.00 85.00 359 PHE A N 1
ATOM 3032 C CA . PHE A 1 359 ? 24.809 16.164 11.436 1.00 85.00 359 PHE A CA 1
ATOM 3033 C C . PHE A 1 359 ? 24.115 16.314 12.793 1.00 85.00 359 PHE A C 1
ATOM 3035 O O . PHE A 1 359 ? 23.193 15.556 13.080 1.00 85.00 359 PHE A O 1
ATOM 3042 N N . PHE A 1 360 ? 24.475 17.314 13.600 1.00 88.50 360 PHE A N 1
ATOM 3043 C CA . PHE A 1 360 ? 23.958 17.499 14.959 1.00 88.50 360 PHE A CA 1
ATOM 3044 C C . PHE A 1 360 ? 22.432 17.611 15.007 1.00 88.50 360 PHE A C 1
ATOM 3046 O O . PHE A 1 360 ? 21.789 16.912 15.787 1.00 88.50 360 PHE A O 1
ATOM 3053 N N . GLY A 1 361 ? 21.825 18.426 14.136 1.00 85.06 361 GLY A N 1
ATOM 3054 C CA . GLY A 1 361 ? 20.360 18.525 14.068 1.00 85.06 361 GLY A CA 1
ATOM 3055 C C . GLY A 1 361 ? 19.690 17.197 13.695 1.00 85.06 361 GLY A C 1
ATOM 3056 O O . GLY A 1 361 ? 18.633 16.861 14.227 1.00 85.06 361 GLY A O 1
ATOM 3057 N N . SER A 1 362 ? 20.346 16.426 12.828 1.00 86.06 362 SER A N 1
ATOM 3058 C CA . SER A 1 362 ? 19.866 15.140 12.322 1.00 86.06 362 SER A CA 1
ATOM 3059 C C . SER A 1 362 ? 19.985 14.029 13.370 1.00 86.06 362 SER A C 1
ATOM 3061 O O . SER A 1 362 ? 19.032 13.282 13.590 1.00 86.06 362 SER A O 1
ATOM 3063 N N . PHE A 1 363 ? 21.106 13.965 14.094 1.00 86.44 363 PHE A N 1
ATOM 3064 C CA . PHE A 1 363 ? 21.293 13.027 15.199 1.00 86.44 363 PHE A CA 1
ATOM 3065 C C . PHE A 1 363 ? 20.446 13.380 16.422 1.00 86.44 363 PHE A C 1
ATOM 3067 O O . PHE A 1 363 ? 19.924 12.462 17.043 1.00 86.44 363 PHE A O 1
ATOM 3074 N N . VAL A 1 364 ? 20.206 14.661 16.742 1.00 87.31 364 VAL A N 1
ATOM 3075 C CA . VAL A 1 364 ? 19.225 15.030 17.785 1.00 87.31 364 VAL A CA 1
ATOM 3076 C C . VAL A 1 364 ? 17.842 14.459 17.450 1.00 87.31 364 VAL A C 1
ATOM 3078 O O . VAL A 1 364 ? 17.204 13.883 18.328 1.00 87.31 364 VAL A O 1
ATOM 3081 N N . PHE A 1 365 ? 17.400 14.559 16.192 1.00 87.81 365 PHE A N 1
ATOM 3082 C CA . PHE A 1 365 ? 16.112 14.018 15.753 1.00 87.81 365 PHE A CA 1
ATOM 3083 C C . PHE A 1 365 ? 16.051 12.477 15.843 1.00 87.81 365 PHE A C 1
ATOM 3085 O O . PHE A 1 365 ? 15.153 11.942 16.492 1.00 87.81 365 PHE A O 1
ATOM 3092 N N . LEU A 1 366 ? 17.047 11.765 15.291 1.00 85.94 366 LEU A N 1
ATOM 3093 C CA . LEU A 1 366 ? 17.182 10.298 15.413 1.00 85.94 366 LEU A CA 1
ATOM 3094 C C . LEU A 1 366 ? 17.125 9.835 16.875 1.00 85.94 366 LEU A C 1
ATOM 3096 O O . LEU A 1 366 ? 16.428 8.884 17.228 1.00 85.94 366 LEU A O 1
ATOM 3100 N N . GLN A 1 367 ? 17.863 10.536 17.732 1.00 86.25 367 GLN A N 1
ATOM 3101 C CA . GLN A 1 367 ? 18.071 10.169 19.123 1.00 86.25 367 GLN A CA 1
ATOM 3102 C C . GLN A 1 367 ? 16.817 10.396 19.984 1.00 86.25 367 GLN A C 1
ATOM 3104 O O . GLN A 1 367 ? 16.540 9.600 20.882 1.00 86.25 367 GLN A O 1
ATOM 3109 N N . ILE A 1 368 ? 16.016 11.431 19.699 1.00 88.50 368 ILE A N 1
ATOM 3110 C CA . ILE A 1 368 ? 14.701 11.609 20.338 1.00 88.50 368 ILE A CA 1
ATOM 3111 C C . ILE A 1 368 ? 13.742 10.486 19.897 1.00 88.50 368 ILE A C 1
ATOM 3113 O O . ILE A 1 368 ? 13.013 9.965 20.737 1.00 88.50 368 ILE A O 1
ATOM 3117 N N . GLY A 1 369 ? 13.796 10.037 18.637 1.00 89.31 369 GLY A N 1
ATOM 3118 C CA . GLY A 1 369 ? 13.019 8.879 18.169 1.00 89.31 369 GLY A CA 1
ATOM 3119 C C . GLY A 1 369 ? 13.391 7.556 18.848 1.00 89.31 369 GLY A C 1
ATOM 3120 O O . GLY A 1 369 ? 12.514 6.771 19.204 1.00 89.31 369 GLY A O 1
ATOM 3121 N N . LEU A 1 370 ? 14.680 7.328 19.119 1.00 88.06 370 LEU A N 1
ATOM 3122 C CA . LEU A 1 370 ? 15.132 6.175 19.909 1.00 88.06 370 LEU A CA 1
ATOM 3123 C C . LEU A 1 370 ? 14.667 6.247 21.373 1.00 88.06 370 LEU A C 1
ATOM 3125 O O . LEU A 1 370 ? 14.285 5.225 21.941 1.00 88.06 370 LEU A O 1
ATOM 3129 N N . TYR A 1 371 ? 14.652 7.440 21.974 1.00 88.12 371 TYR A N 1
ATOM 3130 C CA . TYR A 1 371 ? 14.108 7.662 23.321 1.00 88.12 371 TYR A CA 1
ATOM 3131 C C . TYR A 1 371 ? 12.591 7.439 23.383 1.00 88.12 371 TYR A C 1
ATOM 3133 O O . TYR A 1 371 ? 12.073 6.997 24.408 1.00 88.12 371 TYR A O 1
ATOM 3141 N N . ASP A 1 372 ? 11.875 7.711 22.289 1.00 91.12 372 ASP A N 1
ATOM 3142 C CA . ASP A 1 372 ? 10.441 7.447 22.200 1.00 91.12 372 ASP A CA 1
ATOM 3143 C C . ASP A 1 372 ? 10.134 5.948 22.158 1.00 91.12 372 ASP A C 1
ATOM 3145 O O . ASP A 1 372 ? 9.379 5.460 22.996 1.00 91.12 372 ASP A O 1
ATOM 3149 N N . LEU A 1 373 ? 10.815 5.188 21.289 1.00 91.00 373 LEU A N 1
ATOM 3150 C CA . LEU A 1 373 ? 10.707 3.723 21.273 1.00 91.00 373 LEU A CA 1
ATOM 3151 C C . LEU A 1 373 ? 11.048 3.111 22.642 1.00 91.00 373 LEU A C 1
ATOM 3153 O O . LEU A 1 373 ? 10.325 2.242 23.126 1.00 91.00 373 LEU A O 1
ATOM 3157 N N . GLN A 1 374 ? 12.095 3.602 23.316 1.00 91.56 374 GLN A N 1
ATOM 3158 C CA . GLN A 1 374 ? 12.440 3.160 24.673 1.00 91.56 374 GLN A CA 1
ATOM 3159 C C . GLN A 1 374 ? 11.342 3.467 25.705 1.00 91.56 374 GLN A C 1
ATOM 3161 O O . GLN A 1 374 ? 11.080 2.634 26.577 1.00 91.56 374 GLN A O 1
ATOM 3166 N N . ARG A 1 375 ? 10.663 4.614 25.589 1.00 92.50 375 ARG A N 1
ATOM 3167 C CA . ARG A 1 375 ? 9.493 4.951 26.413 1.00 92.50 375 ARG A CA 1
ATOM 3168 C C . ARG A 1 375 ? 8.315 4.018 26.118 1.00 92.50 375 ARG A C 1
ATOM 3170 O O . ARG A 1 375 ? 7.693 3.541 27.065 1.00 92.50 375 ARG A O 1
ATOM 3177 N N . LYS A 1 376 ? 8.052 3.690 24.845 1.00 94.69 376 LYS A N 1
ATOM 3178 C CA . LYS A 1 376 ? 7.026 2.704 24.456 1.00 94.69 376 LYS A CA 1
ATOM 3179 C C . LYS A 1 376 ? 7.308 1.334 25.069 1.00 94.69 376 LYS A C 1
ATOM 3181 O O . LYS A 1 376 ? 6.427 0.797 25.732 1.00 94.69 376 LYS A O 1
ATOM 3186 N N . PHE A 1 377 ? 8.533 0.805 24.964 1.00 94.19 377 PHE A N 1
ATOM 3187 C CA . PHE A 1 377 ? 8.889 -0.471 25.611 1.00 94.19 377 PHE A CA 1
ATOM 3188 C C . PHE A 1 377 ? 8.667 -0.442 27.119 1.00 94.19 377 PHE A C 1
ATOM 3190 O O . PHE A 1 377 ? 8.148 -1.405 27.665 1.00 94.19 377 PHE A O 1
ATOM 3197 N N . TYR A 1 378 ? 9.007 0.660 27.790 1.00 94.62 378 TYR A N 1
ATOM 3198 C CA . TYR A 1 378 ? 8.791 0.783 29.229 1.00 94.62 378 TYR A CA 1
ATOM 3199 C C . TYR A 1 378 ? 7.305 0.725 29.612 1.00 94.62 378 TYR A C 1
ATOM 3201 O O . TYR A 1 378 ? 6.949 0.062 30.585 1.00 94.62 378 TYR A O 1
ATOM 3209 N N . ILE A 1 379 ? 6.429 1.389 28.851 1.00 95.38 379 ILE A N 1
ATOM 3210 C CA . ILE A 1 379 ? 4.980 1.361 29.096 1.00 95.38 379 ILE A CA 1
ATOM 3211 C C . ILE A 1 379 ? 4.414 -0.032 28.771 1.00 95.38 379 ILE A C 1
ATOM 3213 O O . ILE A 1 379 ? 3.651 -0.581 29.565 1.00 95.38 379 ILE A O 1
ATOM 3217 N N . LEU A 1 380 ? 4.831 -0.640 27.656 1.00 95.81 380 LEU A N 1
ATOM 3218 C CA . LEU A 1 380 ? 4.387 -1.973 27.232 1.00 95.81 380 LEU A CA 1
ATOM 3219 C C . LEU A 1 380 ? 4.886 -3.091 28.168 1.00 95.81 380 LEU A C 1
ATOM 3221 O O . LEU A 1 380 ? 4.116 -3.999 28.471 1.00 95.81 380 LEU A O 1
ATOM 3225 N N . ASP A 1 381 ? 6.110 -3.001 28.704 1.00 94.44 381 ASP A N 1
ATOM 3226 C CA . ASP A 1 381 ? 6.619 -3.898 29.757 1.00 94.44 381 ASP A CA 1
ATOM 3227 C C . ASP A 1 381 ? 5.721 -3.823 31.009 1.00 94.44 381 ASP A C 1
ATOM 3229 O O . ASP A 1 381 ? 5.355 -4.857 31.567 1.00 94.44 381 ASP A O 1
ATOM 3233 N N . GLN A 1 382 ? 5.283 -2.627 31.429 1.00 95.00 382 GLN A N 1
ATOM 3234 C CA . GLN A 1 382 ? 4.346 -2.488 32.558 1.00 95.00 382 GLN A CA 1
ATOM 3235 C C . GLN A 1 382 ? 2.942 -3.020 32.209 1.00 95.00 382 GLN A C 1
ATOM 3237 O O . GLN A 1 382 ? 2.314 -3.646 33.061 1.00 95.00 382 GLN A O 1
ATOM 3242 N N . CYS A 1 383 ? 2.481 -2.878 30.961 1.00 95.94 383 CYS A N 1
ATOM 3243 C CA . CYS A 1 383 ? 1.241 -3.513 30.493 1.00 95.94 383 CYS A CA 1
ATOM 3244 C C . CYS A 1 383 ? 1.339 -5.053 30.514 1.00 95.94 383 CYS A C 1
ATOM 3246 O O . CYS A 1 383 ? 0.365 -5.714 30.867 1.00 95.94 383 CYS A O 1
ATOM 3248 N N . CYS A 1 384 ? 2.510 -5.635 30.217 1.00 94.81 384 CYS A N 1
ATOM 3249 C CA . CYS A 1 384 ? 2.763 -7.074 30.379 1.00 94.81 384 CYS A CA 1
ATOM 3250 C C . CYS A 1 384 ? 2.751 -7.475 31.864 1.00 94.81 384 CYS A C 1
ATOM 3252 O O . CYS A 1 384 ? 2.156 -8.484 32.241 1.00 94.81 384 CYS A O 1
ATOM 3254 N N . TYR A 1 385 ? 3.361 -6.665 32.738 1.00 92.81 385 TYR A N 1
ATOM 3255 C CA . TYR A 1 385 ? 3.342 -6.896 34.186 1.00 92.81 385 TYR A CA 1
ATOM 3256 C C . TYR A 1 385 ? 1.930 -6.822 34.780 1.00 92.81 385 TYR A C 1
ATOM 3258 O O . TYR A 1 385 ? 1.672 -7.485 35.785 1.00 92.81 385 TYR A O 1
ATOM 3266 N N . MET A 1 386 ? 1.035 -6.046 34.168 1.00 94.69 386 MET A N 1
ATOM 3267 C CA . MET A 1 386 ? -0.381 -5.945 34.524 1.00 94.69 386 MET A CA 1
ATOM 3268 C C . MET A 1 386 ? -1.186 -7.202 34.150 1.00 94.69 386 MET A C 1
ATOM 3270 O O . MET A 1 386 ? -2.108 -7.532 34.892 1.00 94.69 386 MET A O 1
ATOM 3274 N N . LEU A 1 387 ? -0.807 -7.938 33.094 1.00 94.25 387 LEU A N 1
ATOM 3275 C CA . LEU A 1 387 ? -1.403 -9.242 32.749 1.00 94.25 387 LEU A CA 1
ATOM 3276 C C . LEU A 1 387 ? -0.826 -10.434 33.531 1.00 94.25 387 LEU A C 1
ATOM 3278 O O . LEU A 1 387 ? -1.495 -11.450 33.687 1.00 94.25 387 LEU A O 1
ATOM 3282 N N . ASN A 1 388 ? 0.434 -10.381 33.967 1.00 90.31 388 ASN A N 1
ATOM 3283 C CA . ASN A 1 388 ? 1.116 -11.619 34.350 1.00 90.31 388 ASN A CA 1
ATOM 3284 C C . ASN A 1 388 ? 0.548 -12.277 35.636 1.00 90.31 388 ASN A C 1
ATOM 3286 O O . ASN A 1 388 ? 0.567 -11.683 36.722 1.00 90.31 388 ASN A O 1
ATOM 3290 N N . ILE A 1 389 ? 0.101 -13.534 35.486 1.00 86.31 389 ILE A N 1
ATOM 3291 C CA . ILE A 1 389 ? -0.424 -14.451 36.519 1.00 86.31 389 ILE A CA 1
ATOM 3292 C C . ILE A 1 389 ? 0.638 -15.375 37.155 1.00 86.31 389 ILE A C 1
ATOM 3294 O O . ILE A 1 389 ? 0.317 -16.205 38.008 1.00 86.31 389 ILE A O 1
ATOM 3298 N N . LYS A 1 390 ? 1.905 -15.260 36.741 1.00 83.94 390 LYS A N 1
ATOM 3299 C CA . LYS A 1 390 ? 3.059 -16.035 37.227 1.00 83.94 390 LYS A CA 1
ATOM 3300 C C . LYS A 1 390 ? 4.080 -15.087 37.868 1.00 83.94 390 LYS A C 1
ATOM 3302 O O . LYS A 1 390 ? 4.338 -14.001 37.351 1.00 83.94 390 LYS A O 1
ATOM 3307 N N . GLU A 1 391 ? 4.721 -15.501 38.963 1.00 68.50 391 GLU A N 1
ATOM 3308 C CA . GLU A 1 391 ? 5.808 -14.728 39.592 1.00 68.50 391 GLU A CA 1
ATOM 3309 C C . GLU A 1 391 ? 7.109 -14.804 38.771 1.00 68.50 391 GLU A C 1
ATOM 3311 O O . GLU A 1 391 ? 8.064 -15.503 39.111 1.00 68.50 391 GLU A O 1
ATOM 3316 N N . GLN A 1 392 ? 7.160 -14.081 37.652 1.00 62.72 392 GLN A N 1
ATOM 3317 C CA . GLN A 1 392 ? 8.362 -13.995 36.826 1.00 62.72 392 GLN A CA 1
ATOM 3318 C C . GLN A 1 392 ? 9.356 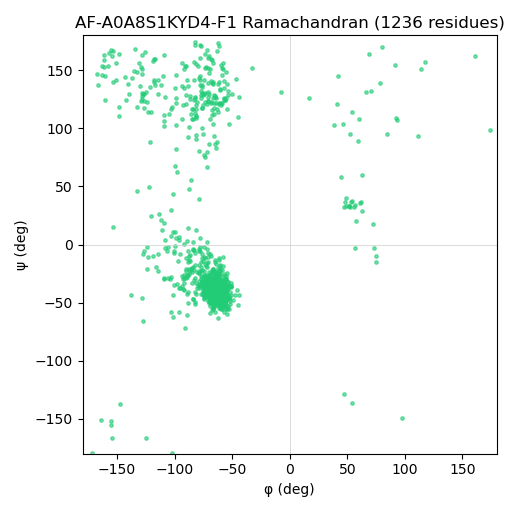-12.963 37.377 1.00 62.72 392 GLN A C 1
ATOM 3320 O O . GLN A 1 392 ? 9.046 -11.780 37.539 1.00 62.72 392 GLN A O 1
ATOM 3325 N N . LYS A 1 393 ? 10.603 -13.403 37.593 1.00 56.72 393 LYS A N 1
ATOM 3326 C CA . LYS A 1 393 ? 11.756 -12.531 37.867 1.00 56.72 393 LYS A CA 1
ATOM 3327 C C . LYS A 1 393 ? 12.204 -11.828 36.579 1.00 56.72 393 LYS A C 1
ATOM 3329 O O . LYS A 1 393 ? 13.191 -12.220 35.961 1.00 56.72 393 LYS A O 1
ATOM 3334 N N . TYR A 1 394 ? 11.463 -10.804 36.165 1.00 54.34 394 TYR A N 1
ATOM 3335 C CA . TYR A 1 394 ? 11.830 -9.970 35.020 1.00 54.34 394 TYR A CA 1
ATOM 3336 C C . TYR A 1 394 ? 13.165 -9.243 35.241 1.00 54.34 394 TYR A C 1
ATOM 3338 O O . TYR A 1 394 ? 13.455 -8.746 36.329 1.00 54.34 394 TYR A O 1
ATOM 3346 N N . SER A 1 395 ? 13.981 -9.177 34.189 1.00 47.81 395 SER A N 1
ATOM 3347 C CA . SER A 1 395 ? 15.399 -8.802 34.262 1.00 47.81 395 SER A CA 1
ATOM 3348 C C . SER A 1 395 ? 15.698 -7.304 34.115 1.00 47.81 395 SER A C 1
ATOM 3350 O O . SER A 1 395 ? 16.829 -6.895 34.366 1.00 47.81 395 SER A O 1
ATOM 3352 N N . SER A 1 396 ? 14.726 -6.482 33.702 1.00 50.22 396 SER A N 1
ATOM 3353 C CA . SER A 1 396 ? 14.969 -5.109 33.218 1.00 50.22 396 SER A CA 1
ATOM 3354 C C . SER A 1 396 ? 14.231 -3.988 33.958 1.00 50.22 396 SER A C 1
ATOM 3356 O O . SER A 1 396 ? 14.541 -2.820 33.728 1.00 50.22 396 SER A O 1
ATOM 3358 N N . GLY A 1 397 ? 13.267 -4.277 34.840 1.00 60.91 397 GLY A N 1
ATOM 3359 C CA . GLY A 1 397 ? 12.465 -3.218 35.461 1.00 60.91 397 GLY A CA 1
ATOM 3360 C C . GLY A 1 397 ? 11.728 -3.624 36.733 1.00 60.91 397 GLY A C 1
ATOM 3361 O O . GLY A 1 397 ? 11.354 -4.777 36.922 1.00 60.91 397 GLY A O 1
ATOM 3362 N N . ARG A 1 398 ? 11.480 -2.642 37.608 1.00 74.25 398 ARG A N 1
ATOM 3363 C CA . ARG A 1 398 ? 10.591 -2.812 38.766 1.00 74.25 398 ARG A CA 1
ATOM 3364 C C . ARG A 1 398 ? 9.136 -2.746 38.289 1.00 74.25 398 ARG A C 1
ATOM 3366 O O . ARG A 1 398 ? 8.763 -1.775 37.630 1.00 74.25 398 ARG A O 1
ATOM 3373 N N . LYS A 1 399 ? 8.320 -3.739 38.652 1.00 87.50 399 LYS A N 1
ATOM 3374 C CA . LYS A 1 399 ? 6.856 -3.695 38.504 1.00 87.50 399 LYS A CA 1
ATOM 3375 C C . LYS A 1 399 ? 6.317 -2.542 39.363 1.00 87.50 399 LYS A C 1
ATOM 3377 O O . LYS A 1 399 ? 6.488 -2.559 40.580 1.00 87.50 399 LYS A O 1
ATOM 3382 N N . LEU A 1 400 ? 5.760 -1.506 38.729 1.00 90.62 400 LEU A N 1
ATOM 3383 C CA . LEU A 1 400 ? 5.228 -0.319 39.419 1.00 90.62 400 LEU A CA 1
ATOM 3384 C C . LEU A 1 400 ? 3.742 -0.452 39.750 1.00 90.62 400 LEU A C 1
ATOM 3386 O O . LEU A 1 400 ? 3.288 0.092 40.761 1.00 90.62 400 LEU A O 1
ATOM 3390 N N . LEU A 1 401 ? 3.014 -1.154 38.882 1.00 92.69 401 LEU A N 1
ATOM 3391 C CA . LEU A 1 401 ? 1.576 -1.374 38.951 1.00 92.69 401 LEU A CA 1
ATOM 3392 C C . LEU A 1 401 ? 1.286 -2.847 39.301 1.00 92.69 401 LEU A C 1
ATOM 3394 O O . LEU A 1 401 ? 2.045 -3.725 38.883 1.00 92.69 401 LEU A O 1
ATOM 3398 N N . PRO A 1 402 ? 0.228 -3.146 40.071 1.00 91.31 402 PRO A N 1
ATOM 3399 C CA . PRO A 1 402 ? -0.212 -4.518 40.336 1.00 91.31 402 PRO A CA 1
ATOM 3400 C C . PRO A 1 402 ? -0.659 -5.268 39.067 1.00 91.31 402 PRO A C 1
ATOM 3402 O O . PRO A 1 402 ? -0.776 -4.691 37.989 1.00 91.31 402 PRO A O 1
ATOM 3405 N N . THR A 1 403 ? -0.941 -6.567 39.205 1.00 92.62 403 THR A N 1
ATOM 3406 C CA . THR A 1 403 ? -1.763 -7.294 38.216 1.00 92.62 403 THR A CA 1
ATOM 3407 C C . THR A 1 403 ? -3.195 -6.741 38.271 1.00 92.62 403 THR A C 1
ATOM 3409 O O . THR A 1 403 ? -3.682 -6.437 39.366 1.00 92.62 403 THR A O 1
ATOM 3412 N N . ILE A 1 404 ? -3.853 -6.567 37.123 1.00 94.75 404 ILE A N 1
ATOM 3413 C CA . ILE A 1 404 ? -5.224 -6.025 37.063 1.00 94.75 404 ILE A CA 1
ATOM 3414 C C . ILE A 1 404 ? -6.255 -7.018 37.613 1.00 94.75 404 ILE A C 1
ATOM 3416 O O . ILE A 1 404 ? -5.976 -8.210 37.758 1.00 94.75 404 ILE A O 1
ATOM 3420 N N . ASN A 1 405 ? -7.447 -6.528 37.945 1.00 92.56 405 ASN A N 1
ATOM 3421 C CA . ASN A 1 405 ? -8.550 -7.393 38.349 1.00 92.56 405 ASN A CA 1
ATOM 3422 C C . ASN A 1 405 ? -9.264 -7.991 37.118 1.00 92.56 405 ASN A C 1
ATOM 3424 O O . ASN A 1 405 ? -10.218 -7.406 36.612 1.00 92.56 405 ASN A O 1
ATOM 3428 N N . PHE A 1 406 ? -8.825 -9.168 36.653 1.00 89.19 406 PHE A N 1
ATOM 3429 C CA . PHE A 1 406 ? -9.445 -9.872 35.513 1.00 89.19 406 PHE A CA 1
ATOM 3430 C C . PHE A 1 406 ? -10.920 -10.249 35.727 1.00 89.19 406 PHE A C 1
ATOM 3432 O O . PHE A 1 406 ? -11.629 -10.465 34.752 1.00 89.19 406 PHE A O 1
ATOM 3439 N N . ASN A 1 407 ? -11.416 -10.280 36.973 1.00 88.12 407 ASN A N 1
ATOM 3440 C CA . ASN A 1 407 ? -12.843 -10.500 37.225 1.00 88.12 407 ASN A CA 1
ATOM 3441 C C . ASN A 1 407 ? -13.716 -9.296 36.826 1.00 88.12 407 ASN A C 1
ATOM 3443 O O . ASN A 1 407 ? -14.934 -9.413 36.904 1.00 88.12 407 ASN A O 1
ATOM 3447 N N . ASN A 1 408 ? -13.147 -8.144 36.453 1.00 89.62 408 ASN A N 1
ATOM 3448 C CA . ASN A 1 408 ? -13.900 -6.990 35.967 1.00 89.62 408 ASN A CA 1
ATOM 3449 C C . ASN A 1 408 ? -13.650 -6.799 34.453 1.00 89.62 408 ASN A C 1
ATOM 3451 O O . ASN A 1 408 ? -12.540 -6.402 34.082 1.00 89.62 408 ASN A O 1
ATOM 3455 N N . PRO A 1 409 ? -14.648 -7.021 33.573 1.00 86.75 409 PRO A N 1
ATOM 3456 C CA . PRO A 1 409 ? -14.459 -6.889 32.127 1.00 86.75 409 PRO A CA 1
ATOM 3457 C C . PRO A 1 409 ? -14.086 -5.455 31.717 1.00 86.75 409 PRO A C 1
ATOM 3459 O O . PRO A 1 409 ? -13.164 -5.272 30.929 1.00 86.75 409 PRO A O 1
ATOM 3462 N N . ILE A 1 410 ? -14.663 -4.426 32.354 1.00 87.00 410 ILE A N 1
ATOM 3463 C CA . ILE A 1 410 ? -14.337 -3.009 32.084 1.00 87.00 410 ILE A CA 1
ATOM 3464 C C . ILE A 1 410 ? -12.848 -2.734 32.347 1.00 87.00 410 ILE A C 1
ATOM 3466 O O . ILE A 1 410 ? -12.180 -2.060 31.570 1.00 87.00 410 ILE A O 1
ATOM 3470 N N . THR A 1 411 ? -12.294 -3.312 33.416 1.00 91.38 411 THR A N 1
ATOM 3471 C CA . THR A 1 411 ? -10.860 -3.203 33.744 1.00 91.38 411 THR A CA 1
ATOM 3472 C C . THR A 1 411 ? -9.971 -3.841 32.679 1.00 91.38 411 THR A C 1
ATOM 3474 O O . THR A 1 411 ? -8.889 -3.333 32.377 1.00 91.38 411 THR A O 1
ATOM 3477 N N . PHE A 1 412 ? -10.412 -4.959 32.111 1.00 88.81 412 PHE A N 1
ATOM 3478 C CA . PHE A 1 412 ? -9.682 -5.677 31.079 1.00 88.81 412 PHE A CA 1
ATOM 3479 C C . PHE A 1 412 ? -9.760 -4.957 29.719 1.00 88.81 412 PHE A C 1
ATOM 3481 O O . PHE A 1 412 ? -8.730 -4.751 29.069 1.00 88.81 412 PHE A O 1
ATOM 3488 N N . GLN A 1 413 ? -10.940 -4.447 29.357 1.00 88.56 413 GLN A N 1
ATOM 3489 C CA . GLN A 1 413 ? -11.152 -3.564 28.210 1.00 88.56 413 GLN A CA 1
ATOM 3490 C C . GLN A 1 413 ? -10.260 -2.310 28.320 1.00 88.56 413 GLN A C 1
ATOM 3492 O O . GLN A 1 413 ? -9.464 -2.028 27.421 1.00 88.56 413 GLN A O 1
ATOM 3497 N N . ALA A 1 414 ? -10.283 -1.621 29.469 1.00 91.56 414 ALA A N 1
ATOM 3498 C CA . ALA A 1 414 ? -9.453 -0.450 29.758 1.00 91.56 414 ALA A CA 1
ATOM 3499 C C . ALA A 1 414 ? -7.942 -0.749 29.705 1.00 91.56 414 ALA A C 1
ATOM 3501 O O . ALA A 1 414 ? -7.164 0.077 29.221 1.00 91.56 414 ALA A O 1
ATOM 3502 N N . TRP A 1 415 ? -7.504 -1.940 30.133 1.00 95.00 415 TRP A N 1
ATOM 3503 C CA . TRP A 1 415 ? -6.123 -2.395 29.931 1.00 95.00 415 TRP A CA 1
ATOM 3504 C C . TRP A 1 415 ? -5.782 -2.558 28.441 1.00 95.00 415 TRP A C 1
ATOM 3506 O O . TRP A 1 415 ? -4.716 -2.107 28.010 1.00 95.00 415 TRP A O 1
ATOM 3516 N N . SER A 1 416 ? -6.677 -3.135 27.631 1.00 92.62 416 SER A N 1
ATOM 3517 C CA . SER A 1 416 ? -6.445 -3.294 26.187 1.00 92.62 416 SER A CA 1
ATOM 3518 C C . SER A 1 416 ? -6.374 -1.938 25.476 1.00 92.62 416 SER A C 1
ATOM 3520 O O . SER A 1 416 ? -5.543 -1.748 24.580 1.00 92.62 416 SER A O 1
ATOM 3522 N N . MET A 1 417 ? -7.159 -0.955 25.932 1.00 89.88 417 MET A N 1
ATOM 3523 C CA . MET A 1 417 ? -7.050 0.428 25.470 1.00 89.88 417 MET A CA 1
ATOM 3524 C C . MET A 1 417 ? -5.737 1.091 25.920 1.00 89.88 417 MET A C 1
ATOM 3526 O O . MET A 1 417 ? -5.074 1.720 25.099 1.00 89.88 417 MET A O 1
ATOM 3530 N N . LEU A 1 418 ? -5.298 0.909 27.174 1.00 94.69 418 LEU A N 1
ATOM 3531 C CA . LEU A 1 418 ? -4.016 1.428 27.682 1.00 94.69 418 LEU A CA 1
ATOM 3532 C C . LEU A 1 418 ? -2.815 0.862 26.897 1.00 94.69 418 LEU A C 1
ATOM 3534 O O . LEU A 1 418 ? -1.891 1.605 26.553 1.00 94.69 418 LEU A O 1
ATOM 3538 N N . ARG A 1 419 ? -2.855 -0.430 26.546 1.00 95.44 419 ARG A N 1
ATOM 3539 C CA . ARG A 1 419 ? -1.926 -1.076 25.602 1.00 95.44 419 ARG A CA 1
ATOM 3540 C C . ARG A 1 419 ? -1.989 -0.405 24.225 1.00 95.44 419 ARG A C 1
ATOM 3542 O O . ARG A 1 419 ? -0.947 -0.045 23.678 1.00 95.44 419 ARG A O 1
ATOM 3549 N N . GLY A 1 420 ? -3.187 -0.218 23.669 1.00 92.38 420 GLY A N 1
ATOM 3550 C CA . GLY A 1 420 ? -3.390 0.460 22.384 1.00 92.38 420 GLY A CA 1
ATOM 3551 C C . GLY A 1 420 ? -2.810 1.879 22.369 1.00 92.38 420 GLY A C 1
ATOM 3552 O O . GLY A 1 420 ? -2.108 2.249 21.427 1.00 92.38 420 GLY A O 1
ATOM 3553 N N . MET A 1 421 ? -3.022 2.635 23.449 1.00 93.50 421 MET A N 1
ATOM 3554 C CA . MET A 1 421 ? -2.470 3.972 23.671 1.00 93.50 421 MET A CA 1
ATOM 3555 C C . MET A 1 421 ? -0.939 3.939 23.718 1.00 93.50 421 MET A C 1
ATOM 3557 O O . MET A 1 421 ? -0.300 4.798 23.125 1.00 93.50 421 MET A O 1
ATOM 3561 N N . ALA A 1 422 ? -0.326 2.930 24.341 1.00 94.62 422 ALA A N 1
ATOM 3562 C CA . ALA A 1 422 ? 1.131 2.784 24.391 1.00 94.62 422 ALA A CA 1
ATOM 3563 C C . ALA A 1 422 ? 1.786 2.494 23.025 1.00 94.62 422 ALA A C 1
ATOM 3565 O O . ALA A 1 422 ? 2.911 2.940 22.787 1.00 94.62 422 ALA A O 1
ATOM 3566 N N . PHE A 1 423 ? 1.096 1.800 22.113 1.00 93.31 423 PHE A N 1
ATOM 3567 C CA . PHE A 1 423 ? 1.549 1.647 20.725 1.00 93.31 423 PHE A CA 1
ATOM 3568 C C . PHE A 1 423 ? 1.349 2.934 19.903 1.00 93.31 423 PHE A C 1
ATOM 3570 O O . PHE A 1 423 ? 2.271 3.371 19.209 1.00 93.31 423 PHE A O 1
ATOM 3577 N N . ASP A 1 424 ? 0.164 3.545 19.991 1.00 91.75 424 ASP A N 1
ATOM 3578 C CA . ASP A 1 424 ? -0.292 4.669 19.153 1.00 91.75 424 ASP A CA 1
ATOM 3579 C C . ASP A 1 424 ? 0.206 6.057 19.613 1.00 91.75 424 ASP A C 1
ATOM 3581 O O . ASP A 1 424 ? 0.216 7.018 18.844 1.00 91.75 424 ASP A O 1
ATOM 3585 N N . TYR A 1 425 ? 0.669 6.173 20.855 1.00 92.19 425 TYR A N 1
ATOM 3586 C CA . TYR A 1 425 ? 1.287 7.374 21.414 1.00 92.19 425 TYR A CA 1
ATOM 3587 C C . TYR A 1 425 ? 2.400 7.925 20.515 1.00 92.19 425 TYR A C 1
ATOM 3589 O O . TYR A 1 425 ? 3.293 7.189 20.098 1.00 92.19 425 TYR A O 1
ATOM 3597 N N . GLY A 1 426 ? 2.369 9.221 20.197 1.00 89.00 426 GLY A N 1
ATOM 3598 C CA . GLY A 1 426 ? 3.406 9.842 19.376 1.00 89.00 426 GLY A CA 1
ATOM 3599 C C . GLY A 1 426 ? 3.364 9.458 17.899 1.00 89.00 426 GLY A C 1
ATOM 3600 O O . GLY A 1 426 ? 4.345 9.697 17.199 1.00 89.00 426 GLY A O 1
ATOM 3601 N N . ARG A 1 427 ? 2.248 8.912 17.390 1.00 88.38 427 ARG A N 1
ATOM 3602 C CA . ARG A 1 427 ? 2.046 8.544 15.972 1.00 88.38 427 ARG A CA 1
ATOM 3603 C C . ARG A 1 427 ? 2.492 9.625 14.983 1.00 88.38 427 ARG A C 1
ATOM 3605 O O . ARG A 1 427 ? 3.120 9.306 13.976 1.00 88.38 427 ARG A O 1
ATOM 3612 N N . THR A 1 428 ? 2.248 10.903 15.283 1.00 85.81 428 THR A N 1
ATOM 3613 C CA . THR A 1 428 ? 2.720 12.032 14.459 1.00 85.81 428 THR A CA 1
ATOM 3614 C C . THR A 1 428 ? 4.246 12.089 14.374 1.00 85.81 428 THR A C 1
ATOM 3616 O O . THR A 1 428 ? 4.804 12.348 13.310 1.00 85.81 428 THR A O 1
ATOM 3619 N N . TYR A 1 429 ? 4.932 11.827 15.487 1.00 87.75 429 TYR A N 1
ATOM 3620 C CA . TYR A 1 429 ? 6.388 11.812 15.570 1.00 87.75 429 TYR A CA 1
ATOM 3621 C C . TYR A 1 429 ? 6.970 10.541 14.930 1.00 87.75 429 TYR A C 1
ATOM 3623 O O . TYR A 1 429 ? 7.894 10.639 14.123 1.00 87.75 429 TYR A O 1
ATOM 3631 N N . ASP A 1 430 ? 6.357 9.377 15.171 1.00 88.38 430 ASP A N 1
ATOM 3632 C CA . ASP A 1 430 ? 6.698 8.110 14.511 1.00 88.38 430 ASP A CA 1
ATOM 3633 C C . ASP A 1 430 ? 6.626 8.214 12.983 1.00 88.38 430 ASP A C 1
ATOM 3635 O O . ASP A 1 430 ? 7.558 7.776 12.314 1.00 88.38 430 ASP A O 1
ATOM 3639 N N . PHE A 1 431 ? 5.605 8.856 12.400 1.00 87.31 431 PHE A N 1
ATOM 3640 C CA . PHE A 1 431 ? 5.559 9.072 10.946 1.00 87.31 431 PHE A CA 1
ATOM 3641 C C . PHE A 1 431 ? 6.727 9.927 10.431 1.00 87.31 431 PHE A C 1
ATOM 3643 O O . PHE A 1 431 ? 7.304 9.607 9.387 1.00 87.31 431 PHE A O 1
ATOM 3650 N N . ARG A 1 432 ? 7.132 10.976 11.167 1.00 89.88 432 ARG A N 1
ATOM 3651 C CA . ARG A 1 432 ? 8.315 11.788 10.818 1.00 89.88 432 ARG A CA 1
ATOM 3652 C C . ARG A 1 432 ? 9.583 10.937 10.837 1.00 89.88 432 ARG A C 1
ATOM 3654 O O . ARG A 1 432 ? 10.390 11.023 9.913 1.00 89.88 432 ARG A O 1
ATOM 3661 N N . ILE A 1 433 ? 9.748 10.105 11.866 1.00 88.94 433 ILE A N 1
ATOM 3662 C CA . ILE A 1 433 ? 10.915 9.233 12.025 1.00 88.94 433 ILE A CA 1
ATOM 3663 C C . ILE A 1 433 ? 10.920 8.128 10.958 1.00 88.94 433 ILE A C 1
ATOM 3665 O O . ILE A 1 433 ? 11.935 7.937 10.292 1.00 88.94 433 ILE A O 1
ATOM 3669 N N . GLN A 1 434 ? 9.800 7.437 10.736 1.00 86.31 434 GLN A N 1
ATOM 3670 C CA . GLN A 1 434 ? 9.671 6.381 9.728 1.00 86.31 434 GLN A CA 1
ATOM 3671 C C . GLN A 1 434 ? 9.955 6.917 8.323 1.00 86.31 434 GLN A C 1
ATOM 3673 O O . GLN A 1 434 ? 10.716 6.287 7.590 1.00 86.31 434 GLN A O 1
ATOM 3678 N N . GLY A 1 435 ? 9.418 8.084 7.949 1.00 84.12 435 GLY A N 1
ATOM 3679 C CA . GLY A 1 435 ? 9.715 8.730 6.666 1.00 84.12 435 GLY A CA 1
ATOM 3680 C C . GLY A 1 435 ? 11.184 9.151 6.526 1.00 84.12 435 GLY A C 1
ATOM 3681 O O . GLY A 1 435 ? 11.778 9.000 5.456 1.00 84.12 435 GLY A O 1
ATOM 3682 N N . PHE A 1 436 ? 11.809 9.591 7.620 1.00 87.75 436 PHE A N 1
ATOM 3683 C CA . PHE A 1 436 ? 13.228 9.941 7.660 1.00 87.75 436 PHE A CA 1
ATOM 3684 C C . PHE A 1 436 ? 14.155 8.720 7.525 1.00 87.75 436 PHE A C 1
ATOM 3686 O O . PHE A 1 436 ? 14.988 8.679 6.618 1.00 87.75 436 PHE A O 1
ATOM 3693 N N . TYR A 1 437 ? 13.975 7.689 8.361 1.00 85.06 437 TYR A N 1
ATOM 3694 C CA . TYR A 1 437 ? 14.732 6.434 8.274 1.00 85.06 437 TYR A CA 1
ATOM 3695 C C . TYR A 1 437 ? 14.488 5.704 6.956 1.00 85.06 437 TYR A C 1
ATOM 3697 O O . TYR A 1 437 ? 15.419 5.105 6.434 1.00 85.06 437 TYR A O 1
ATOM 3705 N N . SER A 1 438 ? 13.279 5.781 6.390 1.00 81.62 438 SER A N 1
ATOM 3706 C CA . SER A 1 438 ? 12.982 5.277 5.045 1.00 81.62 438 SER A CA 1
ATOM 3707 C C . SER A 1 438 ? 13.963 5.864 4.019 1.00 81.62 438 SER A C 1
ATOM 3709 O O . SER A 1 438 ? 14.652 5.131 3.309 1.00 81.62 438 SER A O 1
ATOM 3711 N N . LEU A 1 439 ? 14.100 7.190 3.980 1.00 81.88 439 LEU A N 1
ATOM 3712 C CA . LEU A 1 439 ? 14.947 7.861 2.991 1.00 81.88 439 LEU A CA 1
ATOM 3713 C C . LEU A 1 439 ? 16.445 7.707 3.282 1.00 81.88 439 LEU A C 1
ATOM 3715 O O . LEU A 1 439 ? 17.214 7.483 2.346 1.00 81.88 439 LEU A O 1
ATOM 3719 N N . ILE A 1 440 ? 16.853 7.714 4.556 1.00 83.31 440 ILE A N 1
ATOM 3720 C CA . ILE A 1 440 ? 18.213 7.314 4.947 1.00 83.31 440 ILE A CA 1
ATOM 3721 C C . ILE A 1 440 ? 18.501 5.866 4.527 1.00 83.31 440 ILE A C 1
ATOM 3723 O O . ILE A 1 440 ? 19.603 5.591 4.068 1.00 83.31 440 ILE A O 1
ATOM 3727 N N . PHE A 1 441 ? 17.539 4.946 4.620 1.00 80.19 441 PHE A N 1
ATOM 3728 C CA . PHE A 1 441 ? 17.722 3.548 4.226 1.00 80.19 441 PHE A CA 1
ATOM 3729 C C . PHE A 1 441 ? 17.888 3.384 2.709 1.00 80.19 441 PHE A C 1
ATOM 3731 O O . PHE A 1 441 ? 18.739 2.606 2.290 1.00 80.19 441 PHE A O 1
ATOM 3738 N N . ILE A 1 442 ? 17.184 4.162 1.872 1.00 75.56 442 ILE A N 1
ATOM 3739 C CA . ILE A 1 442 ? 17.485 4.214 0.425 1.00 75.56 442 ILE A CA 1
ATOM 3740 C C . ILE A 1 442 ? 18.880 4.802 0.169 1.00 75.56 442 ILE A C 1
ATOM 3742 O O . ILE A 1 442 ? 19.634 4.236 -0.622 1.00 75.56 442 ILE A O 1
ATOM 3746 N N . GLY A 1 443 ? 19.247 5.895 0.846 1.00 76.75 443 GLY A N 1
ATOM 3747 C CA . GLY A 1 443 ? 20.588 6.481 0.737 1.00 76.75 443 GLY A CA 1
ATOM 3748 C C . GLY A 1 443 ? 21.692 5.507 1.164 1.00 76.75 443 GLY A C 1
ATOM 3749 O O . GLY A 1 443 ? 22.717 5.403 0.500 1.00 76.75 443 GLY A O 1
ATOM 3750 N N . TRP A 1 444 ? 21.451 4.730 2.219 1.00 83.56 444 TRP A N 1
ATOM 3751 C CA . TRP A 1 444 ? 22.339 3.677 2.700 1.00 83.56 444 TRP A CA 1
ATOM 3752 C C . TRP A 1 444 ? 22.414 2.494 1.732 1.00 83.56 444 TRP A C 1
ATOM 3754 O O . TRP A 1 444 ? 23.521 2.054 1.455 1.00 83.56 444 TRP A O 1
ATOM 3764 N N . ILE A 1 445 ? 21.303 2.027 1.142 1.00 72.50 445 ILE A N 1
ATOM 3765 C CA . ILE A 1 445 ? 21.341 1.003 0.078 1.00 72.50 445 ILE A CA 1
ATOM 3766 C C . ILE A 1 445 ? 22.200 1.498 -1.093 1.00 72.50 445 ILE A C 1
ATOM 3768 O O . ILE A 1 445 ? 23.041 0.753 -1.588 1.00 72.50 445 ILE A O 1
ATOM 3772 N N . PHE A 1 446 ? 22.037 2.757 -1.512 1.00 73.06 446 PHE A N 1
ATOM 3773 C CA . PHE A 1 446 ? 22.845 3.337 -2.585 1.00 73.06 446 PHE A CA 1
ATOM 3774 C C . PHE A 1 446 ? 24.336 3.419 -2.213 1.00 73.06 446 PHE A C 1
ATOM 3776 O O . PHE A 1 446 ? 25.172 2.943 -2.975 1.00 73.06 446 PHE A O 1
ATOM 3783 N N . LEU A 1 447 ? 24.679 3.941 -1.029 1.00 75.00 447 LEU A N 1
ATOM 3784 C CA . LEU A 1 447 ? 26.063 4.002 -0.534 1.00 75.00 447 LEU A CA 1
ATOM 3785 C C . LEU A 1 447 ? 26.681 2.608 -0.327 1.00 75.00 447 LEU A C 1
ATOM 3787 O O . LEU A 1 447 ? 27.873 2.429 -0.553 1.00 75.00 447 LEU A O 1
ATOM 3791 N N . PHE A 1 448 ? 25.881 1.614 0.060 1.00 74.94 448 PHE A N 1
ATOM 3792 C CA . PHE A 1 448 ? 26.295 0.222 0.226 1.00 74.94 448 PHE A CA 1
ATOM 3793 C C . PHE A 1 448 ? 26.583 -0.446 -1.125 1.00 74.94 448 PHE A C 1
ATOM 3795 O O . PHE A 1 448 ? 27.626 -1.075 -1.289 1.00 74.94 448 PHE A O 1
ATOM 3802 N N . LEU A 1 449 ? 25.718 -0.248 -2.125 1.00 70.81 449 LEU A N 1
ATOM 3803 C CA . LEU A 1 449 ? 25.944 -0.714 -3.498 1.00 70.81 449 LEU A CA 1
ATOM 3804 C C . LEU A 1 449 ? 27.130 0.005 -4.161 1.00 70.81 449 LEU A C 1
ATOM 3806 O O . LEU A 1 449 ? 27.920 -0.636 -4.849 1.00 70.81 449 LEU A O 1
ATOM 3810 N N . PHE A 1 450 ? 27.303 1.306 -3.910 1.00 72.00 450 PHE A N 1
ATOM 3811 C CA . PHE A 1 450 ? 28.467 2.078 -4.351 1.00 72.00 450 PHE A CA 1
ATOM 3812 C C . PHE A 1 450 ? 29.758 1.576 -3.683 1.00 72.00 450 PHE A C 1
ATOM 3814 O O . PHE A 1 450 ? 30.742 1.327 -4.372 1.00 72.00 450 PHE A O 1
ATOM 3821 N N . GLY A 1 451 ? 29.740 1.324 -2.369 1.00 70.88 451 GLY A N 1
ATOM 3822 C CA . GLY A 1 451 ? 30.855 0.724 -1.629 1.00 70.88 451 GLY A CA 1
ATOM 3823 C C . GLY A 1 451 ? 31.206 -0.689 -2.095 1.00 70.88 451 GLY A C 1
ATOM 3824 O O . GLY A 1 451 ? 32.384 -1.020 -2.199 1.00 70.88 451 GLY A O 1
ATOM 3825 N N . ILE A 1 452 ? 30.215 -1.499 -2.475 1.00 68.12 452 ILE A N 1
ATOM 3826 C CA . ILE A 1 452 ? 30.450 -2.764 -3.180 1.00 68.12 452 ILE A CA 1
ATOM 3827 C C . ILE A 1 452 ? 31.093 -2.496 -4.550 1.00 68.12 452 ILE A C 1
ATOM 3829 O O . ILE A 1 452 ? 32.095 -3.124 -4.870 1.00 68.12 452 ILE A O 1
ATOM 3833 N N . GLY A 1 453 ? 30.603 -1.533 -5.335 1.00 69.00 453 GLY A N 1
ATOM 3834 C CA . GLY A 1 453 ? 31.216 -1.136 -6.611 1.00 69.00 453 GLY A CA 1
ATOM 3835 C C . GLY A 1 453 ? 32.693 -0.735 -6.485 1.00 69.00 453 GLY A C 1
ATOM 3836 O O . GLY A 1 453 ? 33.511 -1.131 -7.315 1.00 69.00 453 GLY A O 1
ATOM 3837 N N . VAL A 1 454 ? 33.048 -0.027 -5.413 1.00 70.19 454 VAL A N 1
ATOM 3838 C CA . VAL A 1 454 ? 34.431 0.319 -5.046 1.00 70.19 454 VAL A CA 1
ATOM 3839 C C . VAL A 1 454 ? 35.244 -0.920 -4.669 1.00 70.19 454 VAL A C 1
ATOM 3841 O O . VAL A 1 454 ? 36.277 -1.185 -5.277 1.00 70.19 454 VAL A O 1
ATOM 3844 N N . LEU A 1 455 ? 34.776 -1.717 -3.701 1.00 65.75 455 LEU A N 1
ATOM 3845 C CA . LEU A 1 455 ? 35.491 -2.908 -3.216 1.00 65.75 455 LEU A CA 1
ATOM 3846 C C . LEU A 1 455 ? 35.650 -3.985 -4.302 1.00 65.75 455 LEU A C 1
ATOM 3848 O O . LEU A 1 455 ? 36.575 -4.796 -4.253 1.00 65.75 455 LEU A O 1
ATOM 3852 N N . LEU A 1 456 ? 34.767 -3.986 -5.303 1.00 66.25 456 LEU A N 1
ATOM 3853 C CA . LEU A 1 456 ? 34.853 -4.843 -6.480 1.00 66.25 456 LEU A CA 1
ATOM 3854 C C . LEU A 1 456 ? 35.653 -4.223 -7.643 1.00 66.25 456 LEU A C 1
ATOM 3856 O O . LEU A 1 456 ? 35.781 -4.866 -8.688 1.00 66.25 456 LEU A O 1
ATOM 3860 N N . ASN A 1 457 ? 36.230 -3.030 -7.469 1.00 67.94 457 ASN A N 1
ATOM 3861 C CA . ASN A 1 457 ? 36.991 -2.303 -8.489 1.00 67.94 457 ASN A CA 1
ATOM 3862 C C . ASN A 1 457 ? 36.184 -2.117 -9.799 1.00 67.94 457 ASN A C 1
ATOM 3864 O O . ASN A 1 457 ? 36.714 -2.210 -10.904 1.00 67.94 457 ASN A O 1
ATOM 3868 N N . PHE A 1 458 ? 34.877 -1.869 -9.679 1.00 64.19 458 PHE A N 1
ATOM 3869 C CA . PHE A 1 458 ? 34.058 -1.298 -10.756 1.00 64.19 458 PHE A CA 1
ATOM 3870 C C . PHE A 1 458 ? 34.108 0.236 -10.740 1.00 64.19 458 PHE A C 1
ATOM 3872 O O . PHE A 1 458 ? 33.860 0.872 -11.760 1.00 64.19 458 PHE A O 1
ATOM 3879 N N . ILE A 1 459 ? 34.432 0.827 -9.586 1.00 68.81 459 ILE A N 1
ATOM 3880 C CA . ILE A 1 459 ? 34.568 2.270 -9.388 1.00 68.81 459 ILE A CA 1
ATOM 3881 C C . ILE A 1 459 ? 35.940 2.526 -8.765 1.00 68.81 459 ILE A C 1
ATOM 3883 O O . ILE A 1 459 ? 36.221 2.057 -7.663 1.00 68.81 459 ILE A O 1
ATOM 3887 N N . HIS A 1 460 ? 36.796 3.264 -9.470 1.00 74.62 460 HIS A N 1
ATOM 3888 C CA . HIS A 1 460 ? 38.084 3.698 -8.939 1.00 74.62 460 HIS A CA 1
ATOM 3889 C C . HIS A 1 460 ? 37.896 4.956 -8.083 1.00 74.62 460 HIS A C 1
ATOM 3891 O O . HIS A 1 460 ? 37.558 6.015 -8.605 1.00 74.62 460 HIS A O 1
ATOM 3897 N N . ILE A 1 461 ? 38.135 4.826 -6.778 1.00 75.56 461 ILE A N 1
ATOM 3898 C CA . ILE A 1 461 ? 38.277 5.939 -5.828 1.00 75.56 461 ILE A CA 1
ATOM 3899 C C . ILE A 1 461 ? 39.579 5.770 -5.041 1.00 75.56 461 ILE A C 1
ATOM 3901 O O . ILE A 1 461 ? 40.157 4.679 -5.021 1.00 75.56 461 ILE A O 1
ATOM 3905 N N . ASP A 1 462 ? 40.052 6.834 -4.398 1.00 76.62 462 ASP A N 1
ATOM 3906 C CA . ASP A 1 462 ? 41.270 6.766 -3.589 1.00 76.62 462 ASP A CA 1
ATOM 3907 C C . ASP A 1 462 ? 41.042 6.091 -2.212 1.00 76.62 462 ASP A C 1
ATOM 3909 O O . ASP A 1 462 ? 39.919 5.780 -1.793 1.00 76.62 462 ASP A O 1
ATOM 3913 N N . PHE A 1 463 ? 42.135 5.822 -1.490 1.00 72.94 463 PHE A N 1
ATOM 3914 C CA . PHE A 1 463 ? 42.096 5.165 -0.178 1.00 72.94 463 PHE A CA 1
ATOM 3915 C C . PHE A 1 463 ? 41.406 6.016 0.908 1.00 72.94 463 PHE A C 1
ATOM 3917 O O . PHE A 1 463 ? 40.744 5.478 1.798 1.00 72.94 463 PHE A O 1
ATOM 3924 N N . PHE A 1 464 ? 41.512 7.342 0.826 1.00 67.19 464 PHE A N 1
ATOM 3925 C CA . PHE A 1 464 ? 40.906 8.284 1.767 1.00 67.19 464 PHE A CA 1
ATOM 3926 C C . PHE A 1 464 ? 39.382 8.355 1.565 1.00 67.19 464 PHE A C 1
ATOM 3928 O O . PHE A 1 464 ? 38.621 8.201 2.522 1.00 67.19 464 PHE A O 1
ATOM 3935 N N . GLN A 1 465 ? 38.932 8.447 0.312 1.00 72.06 465 GLN A N 1
ATOM 3936 C CA . GLN A 1 465 ? 37.534 8.317 -0.101 1.00 72.06 465 GLN A CA 1
ATOM 3937 C C . GLN A 1 465 ? 36.948 6.960 0.315 1.00 72.06 465 GLN A C 1
ATOM 3939 O O . GLN A 1 465 ? 35.841 6.907 0.850 1.00 72.06 465 GLN A O 1
ATOM 3944 N N . THR A 1 466 ? 37.706 5.870 0.141 1.00 72.06 466 THR A N 1
ATOM 3945 C CA . THR A 1 466 ? 37.311 4.523 0.593 1.00 72.06 466 THR A CA 1
ATOM 3946 C C . THR A 1 466 ? 37.128 4.470 2.112 1.00 72.06 466 THR A C 1
ATOM 3948 O O . THR A 1 466 ? 36.143 3.911 2.596 1.00 72.06 466 THR A O 1
ATOM 3951 N N . THR A 1 467 ? 38.038 5.089 2.871 1.00 71.69 467 THR A N 1
ATOM 3952 C CA . THR A 1 467 ? 37.981 5.121 4.340 1.00 71.69 467 THR A CA 1
ATOM 3953 C C . THR A 1 467 ? 36.758 5.902 4.828 1.00 71.69 467 THR A C 1
ATOM 3955 O O . THR A 1 467 ? 35.954 5.349 5.580 1.00 71.69 467 THR A O 1
ATOM 3958 N N . ILE A 1 468 ? 36.535 7.123 4.321 1.00 70.31 468 ILE A N 1
ATOM 3959 C CA . ILE A 1 468 ? 35.351 7.940 4.651 1.00 70.31 468 ILE A CA 1
ATOM 3960 C C . ILE A 1 468 ? 34.053 7.202 4.307 1.00 70.31 468 ILE A C 1
ATOM 3962 O O . ILE A 1 468 ? 33.147 7.129 5.139 1.00 70.31 468 ILE A O 1
ATOM 3966 N N . LEU A 1 469 ? 33.967 6.603 3.115 1.00 74.44 469 LEU A N 1
ATOM 3967 C CA . LEU A 1 469 ? 32.805 5.815 2.704 1.00 74.44 469 LEU A CA 1
ATOM 3968 C C . LEU A 1 469 ? 32.550 4.640 3.662 1.00 74.44 469 LEU A C 1
ATOM 3970 O O . LEU A 1 469 ? 31.397 4.368 3.995 1.00 74.44 469 LEU A O 1
ATOM 3974 N N . SER A 1 470 ? 33.605 3.973 4.140 1.00 72.69 470 SER A N 1
ATOM 3975 C CA . SER A 1 470 ? 33.486 2.864 5.092 1.00 72.69 470 SER A CA 1
ATOM 3976 C C . SER A 1 470 ? 32.999 3.309 6.479 1.00 72.69 470 SER A C 1
ATOM 3978 O O . SER A 1 470 ? 32.127 2.649 7.044 1.00 72.69 470 SER A O 1
ATOM 3980 N N . GLU A 1 471 ? 33.459 4.456 6.996 1.00 75.44 471 GLU A N 1
ATOM 3981 C CA . GLU A 1 471 ? 32.975 5.023 8.264 1.00 75.44 471 GLU A CA 1
ATOM 3982 C C . GLU A 1 471 ? 31.518 5.494 8.159 1.00 75.44 471 GLU A C 1
ATOM 3984 O O . GLU A 1 471 ? 30.700 5.180 9.028 1.00 75.44 471 GLU A O 1
ATOM 3989 N N . MET A 1 472 ? 31.159 6.176 7.065 1.00 73.88 472 MET A N 1
ATOM 3990 C CA . MET A 1 472 ? 29.772 6.555 6.771 1.00 73.88 472 MET A CA 1
ATOM 3991 C C . MET A 1 472 ? 28.858 5.330 6.741 1.00 73.88 472 MET A C 1
ATOM 3993 O O . MET A 1 472 ? 27.807 5.317 7.385 1.00 73.88 472 MET A O 1
ATOM 3997 N N . LEU A 1 473 ? 29.263 4.290 6.010 1.00 77.75 473 LEU A N 1
ATOM 3998 C CA . LEU A 1 473 ? 28.516 3.047 5.867 1.00 77.75 473 LEU A CA 1
ATOM 3999 C C . LEU A 1 473 ? 28.388 2.337 7.220 1.00 77.75 473 LEU A C 1
ATOM 4001 O O . LEU A 1 473 ? 27.280 1.942 7.576 1.00 77.75 473 LEU A O 1
ATOM 4005 N N . LEU A 1 474 ? 29.460 2.240 8.013 1.00 80.25 474 LEU A N 1
ATOM 4006 C CA . LEU A 1 474 ? 29.441 1.649 9.354 1.00 80.25 474 LEU A CA 1
ATOM 4007 C C . LEU A 1 474 ? 28.471 2.383 10.293 1.00 80.25 474 LEU A C 1
ATOM 4009 O O . LEU A 1 474 ? 27.618 1.749 10.915 1.00 80.25 474 LEU A O 1
ATOM 4013 N N . ILE A 1 475 ? 28.561 3.713 10.371 1.00 77.75 475 ILE A N 1
ATOM 4014 C CA . ILE A 1 475 ? 27.759 4.515 11.304 1.00 77.75 475 ILE A CA 1
ATOM 4015 C C . ILE A 1 475 ? 26.284 4.542 10.881 1.00 77.75 475 ILE A C 1
ATOM 4017 O O . ILE A 1 475 ? 25.405 4.353 11.726 1.00 77.75 475 ILE A O 1
ATOM 4021 N N . LEU A 1 476 ? 25.989 4.680 9.583 1.00 79.69 476 LEU A N 1
ATOM 4022 C CA . LEU A 1 476 ? 24.623 4.553 9.067 1.00 79.69 476 LEU A CA 1
ATOM 4023 C C . LEU A 1 476 ? 24.060 3.145 9.317 1.00 79.69 476 LEU A C 1
ATOM 4025 O O . LEU A 1 476 ? 22.936 3.031 9.802 1.00 79.69 476 LEU A O 1
ATOM 4029 N N . THR A 1 477 ? 24.839 2.080 9.087 1.00 82.31 477 THR A N 1
ATOM 4030 C CA . THR A 1 477 ? 24.423 0.698 9.407 1.00 82.31 477 THR A CA 1
ATOM 4031 C C . THR A 1 477 ? 24.114 0.547 10.896 1.00 82.31 477 THR A C 1
ATOM 4033 O O . THR A 1 477 ? 23.104 -0.058 11.247 1.00 82.31 477 THR A O 1
ATOM 4036 N N . GLY A 1 478 ? 24.931 1.140 11.773 1.00 85.06 478 GLY A N 1
ATOM 4037 C CA . GLY A 1 478 ? 24.709 1.150 13.219 1.00 85.06 478 GLY A CA 1
ATOM 4038 C C . GLY A 1 478 ? 23.388 1.817 13.609 1.00 85.06 478 GLY A C 1
ATOM 4039 O O . GLY A 1 478 ? 22.558 1.192 14.267 1.00 85.06 478 GLY A O 1
ATOM 4040 N N . PHE A 1 479 ? 23.145 3.055 13.165 1.00 82.50 479 PHE A N 1
ATOM 4041 C CA . PHE A 1 479 ? 21.909 3.784 13.485 1.00 82.50 479 PHE A CA 1
ATOM 4042 C C . PHE A 1 479 ? 20.652 3.136 12.888 1.00 82.50 479 PHE A C 1
ATOM 4044 O O . PHE A 1 479 ? 19.641 3.012 13.584 1.00 82.50 479 PHE A O 1
ATOM 4051 N N . ILE A 1 480 ? 20.700 2.722 11.617 1.00 85.81 480 ILE A N 1
ATOM 4052 C CA . ILE A 1 480 ? 19.570 2.079 10.932 1.00 85.81 480 ILE A CA 1
ATOM 4053 C C . ILE A 1 480 ? 19.301 0.705 11.551 1.00 85.81 480 ILE A C 1
ATOM 4055 O O . ILE A 1 480 ? 18.159 0.404 11.884 1.00 85.81 480 ILE A O 1
ATOM 4059 N N . GLY A 1 481 ? 20.338 -0.110 11.761 1.00 87.69 481 GLY A N 1
ATOM 4060 C CA . GLY A 1 481 ? 20.229 -1.442 12.355 1.00 87.69 481 GLY A CA 1
ATOM 4061 C C . GLY A 1 481 ? 19.703 -1.412 13.790 1.00 87.69 481 GLY A C 1
ATOM 4062 O O . GLY A 1 481 ? 18.829 -2.205 14.130 1.00 87.69 481 GLY A O 1
ATOM 4063 N N . TYR A 1 482 ? 20.157 -0.461 14.611 1.00 89.56 482 TYR A N 1
ATOM 4064 C CA . TYR A 1 482 ? 19.677 -0.283 15.986 1.00 89.56 482 TYR A CA 1
ATOM 4065 C C . TYR A 1 482 ? 18.200 0.143 16.038 1.00 89.56 482 TYR A C 1
ATOM 4067 O O . TYR A 1 482 ? 17.427 -0.389 16.835 1.00 89.56 482 TYR A O 1
ATOM 4075 N N . TYR A 1 483 ? 17.773 1.046 15.149 1.00 88.94 483 TYR A N 1
ATOM 4076 C CA . TYR A 1 483 ? 16.370 1.461 15.050 1.00 88.94 483 TYR A CA 1
ATOM 4077 C C . TYR A 1 483 ? 15.468 0.364 14.463 1.00 88.94 483 TYR A C 1
ATOM 4079 O O . TYR A 1 483 ? 14.391 0.111 14.996 1.00 88.94 483 TYR A O 1
ATOM 4087 N N . LEU A 1 484 ? 15.928 -0.362 13.436 1.00 89.56 484 LEU A N 1
ATOM 4088 C CA . LEU A 1 484 ? 15.249 -1.553 12.910 1.00 89.56 484 LEU A CA 1
ATOM 4089 C C . LEU A 1 484 ? 15.119 -2.655 13.968 1.00 89.56 484 LEU A C 1
ATOM 4091 O O . LEU A 1 484 ? 14.097 -3.335 14.001 1.00 89.56 484 LEU A O 1
ATOM 4095 N N . TRP A 1 485 ? 16.123 -2.839 14.831 1.00 94.06 485 TRP A N 1
ATOM 4096 C CA . TRP A 1 485 ? 16.077 -3.817 15.920 1.00 94.06 485 TRP A CA 1
ATOM 4097 C C . TRP A 1 485 ? 15.035 -3.444 16.975 1.00 94.06 485 TRP A C 1
ATOM 4099 O O . TRP A 1 485 ? 14.216 -4.283 17.347 1.00 94.06 485 TRP A O 1
ATOM 4109 N N . HIS A 1 486 ? 14.995 -2.178 17.394 1.00 92.38 486 HIS A N 1
ATOM 4110 C CA . HIS A 1 486 ? 13.942 -1.683 18.284 1.00 92.38 486 HIS A CA 1
ATOM 4111 C C . HIS A 1 486 ? 12.554 -1.764 17.631 1.00 92.38 486 HIS A C 1
ATOM 4113 O O . HIS A 1 486 ? 11.616 -2.237 18.263 1.00 92.38 486 HIS A O 1
ATOM 4119 N N . GLY A 1 487 ? 12.415 -1.409 16.352 1.00 92.25 487 GLY A N 1
ATOM 4120 C CA . GLY A 1 487 ? 11.164 -1.565 15.601 1.00 92.25 487 GLY A CA 1
ATOM 4121 C C . GLY A 1 487 ? 10.704 -3.025 15.466 1.00 92.25 487 GLY A C 1
ATOM 4122 O O . GLY A 1 487 ? 9.516 -3.317 15.597 1.00 92.25 487 GLY A O 1
ATOM 4123 N N . ALA A 1 488 ? 11.640 -3.962 15.276 1.00 92.81 488 ALA A N 1
ATOM 4124 C CA . ALA A 1 488 ? 11.366 -5.399 15.323 1.00 92.81 488 ALA A CA 1
ATOM 4125 C C . ALA A 1 488 ? 10.894 -5.843 16.714 1.00 92.81 488 ALA A C 1
ATOM 4127 O O . ALA A 1 488 ? 9.905 -6.565 16.813 1.00 92.81 488 ALA A O 1
ATOM 4128 N N . ARG A 1 489 ? 11.564 -5.380 17.778 1.00 94.31 489 ARG A N 1
ATOM 4129 C CA . ARG A 1 489 ? 11.193 -5.670 19.168 1.00 94.31 489 ARG A CA 1
ATOM 4130 C C . ARG A 1 489 ? 9.842 -5.056 19.550 1.00 94.31 489 ARG A C 1
ATOM 4132 O O . ARG A 1 489 ? 9.110 -5.671 20.312 1.00 94.31 489 ARG A O 1
ATOM 4139 N N . LEU A 1 490 ? 9.458 -3.899 19.001 1.00 93.44 490 LEU A N 1
ATOM 4140 C CA . LEU A 1 490 ? 8.116 -3.335 19.206 1.00 93.44 490 LEU A CA 1
ATOM 4141 C C . LEU A 1 490 ? 7.035 -4.287 18.683 1.00 93.44 490 LEU A C 1
ATOM 4143 O O . LEU A 1 490 ? 6.034 -4.515 19.353 1.00 93.44 490 LEU A O 1
ATOM 4147 N N . ASN A 1 491 ? 7.288 -4.913 17.532 1.00 94.31 491 ASN A N 1
ATOM 4148 C CA . ASN A 1 491 ? 6.396 -5.911 16.945 1.00 94.31 491 ASN A CA 1
ATOM 4149 C C . ASN A 1 491 ? 6.409 -7.278 17.657 1.00 94.31 491 ASN A C 1
ATOM 4151 O O . ASN A 1 491 ? 5.533 -8.089 17.374 1.00 94.31 491 ASN A O 1
ATOM 4155 N N . GLU A 1 492 ? 7.364 -7.527 18.557 1.00 94.50 492 GLU A N 1
ATOM 4156 C CA . GLU A 1 492 ? 7.430 -8.716 19.424 1.00 94.50 492 GLU A CA 1
ATOM 4157 C C . GLU A 1 492 ? 6.466 -8.601 20.621 1.00 94.50 492 GLU A C 1
ATOM 4159 O O . GLU A 1 492 ? 6.044 -9.606 21.185 1.00 94.50 492 GLU A O 1
ATOM 4164 N N . TYR A 1 493 ? 6.065 -7.382 21.014 1.00 95.44 493 TYR A N 1
ATOM 4165 C CA . TYR A 1 493 ? 5.104 -7.208 22.110 1.00 95.44 493 TYR A CA 1
ATOM 4166 C C . TYR A 1 493 ? 3.713 -7.756 21.773 1.00 95.44 493 TYR A C 1
ATOM 4168 O O . TYR A 1 493 ? 3.028 -8.183 22.693 1.00 95.44 493 TYR A O 1
ATOM 4176 N N . TYR A 1 494 ? 3.314 -7.811 20.497 1.00 94.88 494 TYR A N 1
ATOM 4177 C CA . TYR A 1 494 ? 2.061 -8.461 20.090 1.00 94.88 494 TYR A CA 1
ATOM 4178 C C . TYR A 1 494 ? 2.053 -9.947 20.484 1.00 94.88 494 TYR A C 1
ATOM 4180 O O . TYR A 1 494 ? 1.216 -10.350 21.282 1.00 94.88 494 TYR A O 1
ATOM 4188 N N . GLU A 1 495 ? 3.061 -10.712 20.056 1.00 92.12 495 GLU A N 1
ATOM 4189 C CA . GLU A 1 495 ? 3.263 -12.126 20.423 1.00 92.12 495 GLU A CA 1
ATOM 4190 C C . GLU A 1 495 ? 3.344 -12.327 21.951 1.00 92.12 495 GLU A C 1
ATOM 4192 O O . GLU A 1 495 ? 2.761 -13.257 22.503 1.00 92.12 495 GLU A O 1
ATOM 4197 N N . ARG A 1 496 ? 4.001 -11.409 22.674 1.00 94.25 496 ARG A N 1
ATOM 4198 C CA . ARG A 1 496 ? 4.073 -11.452 24.147 1.00 94.25 496 ARG A CA 1
ATOM 4199 C C . ARG A 1 496 ? 2.730 -11.193 24.835 1.00 94.25 496 ARG A C 1
ATOM 4201 O O . ARG A 1 496 ? 2.483 -11.789 25.880 1.00 94.25 496 ARG A O 1
ATOM 4208 N N . PHE A 1 497 ? 1.893 -10.298 24.306 1.00 96.12 497 PHE A N 1
ATOM 4209 C CA . PHE A 1 497 ? 0.546 -10.080 24.838 1.00 96.12 497 PHE A CA 1
ATOM 4210 C C . PHE A 1 497 ? -0.366 -11.262 24.516 1.00 96.12 497 PHE A C 1
ATOM 4212 O O . PHE A 1 497 ? -1.080 -11.694 25.408 1.00 96.12 497 PHE A O 1
ATOM 4219 N N . ASP A 1 498 ? -0.288 -11.817 23.307 1.00 94.31 498 ASP A N 1
ATOM 4220 C CA . ASP A 1 498 ? -1.076 -12.971 22.856 1.00 94.31 498 ASP A CA 1
ATOM 4221 C C . ASP A 1 498 ? -0.853 -14.179 23.785 1.00 94.31 498 ASP A C 1
ATOM 4223 O O . ASP A 1 498 ? -1.790 -14.680 24.404 1.00 94.31 498 ASP A O 1
ATOM 4227 N N . ILE A 1 499 ? 0.416 -14.524 24.044 1.00 94.31 499 ILE A N 1
ATOM 4228 C CA . ILE A 1 499 ? 0.808 -15.578 24.997 1.00 94.31 499 ILE A CA 1
ATOM 4229 C C . ILE A 1 499 ? 0.307 -15.291 26.425 1.00 94.31 499 ILE A C 1
ATOM 4231 O O . ILE A 1 499 ? -0.115 -16.215 27.120 1.00 94.31 499 ILE A O 1
ATOM 4235 N N . LEU A 1 500 ? 0.360 -14.036 26.891 1.00 95.00 500 LEU A N 1
ATOM 4236 C CA . LEU A 1 500 ? -0.107 -13.665 28.236 1.00 95.00 500 LEU A CA 1
ATOM 4237 C C . LEU A 1 500 ? -1.638 -13.674 28.358 1.00 95.00 500 LEU A C 1
ATOM 4239 O O . LEU A 1 500 ? -2.150 -13.992 29.431 1.00 95.00 500 LEU A O 1
ATOM 4243 N N . LEU A 1 501 ? -2.362 -13.339 27.289 1.00 95.50 501 LEU A N 1
ATOM 4244 C CA . LEU A 1 501 ? -3.819 -13.409 27.240 1.00 95.50 501 LEU A CA 1
ATOM 4245 C C . LEU A 1 501 ? -4.292 -14.862 27.194 1.00 95.50 501 LEU A C 1
ATOM 4247 O O . LEU A 1 501 ? -5.144 -15.231 27.997 1.00 95.50 501 LEU A O 1
ATOM 4251 N N . GLU A 1 502 ? -3.675 -15.709 26.368 1.00 94.88 502 GLU A N 1
ATOM 4252 C CA . GLU A 1 502 ? -3.973 -17.145 26.328 1.00 94.88 502 GLU A CA 1
ATOM 4253 C C . GLU A 1 502 ? -3.629 -17.833 27.671 1.00 94.88 502 GLU A C 1
ATOM 4255 O O . GLU A 1 502 ? -4.353 -18.724 28.115 1.00 94.88 502 GLU A O 1
ATOM 4260 N N . ASP A 1 503 ? -2.599 -17.377 28.399 1.00 94.06 503 ASP A N 1
ATOM 4261 C CA . ASP A 1 503 ? -2.306 -17.809 29.781 1.00 94.06 503 ASP A CA 1
ATOM 4262 C C . ASP A 1 503 ? -3.464 -17.498 30.759 1.00 94.06 503 ASP A C 1
ATOM 4264 O O . ASP A 1 503 ? -3.857 -18.352 31.561 1.00 94.06 503 ASP A O 1
ATOM 4268 N N . VAL A 1 504 ? -4.025 -16.281 30.703 1.00 94.50 504 VAL A N 1
ATOM 4269 C CA . VAL A 1 504 ? -5.166 -15.856 31.544 1.00 94.50 504 VAL A CA 1
ATOM 4270 C C . VAL A 1 504 ? -6.448 -16.583 31.127 1.00 94.50 504 VAL A C 1
ATOM 4272 O O . VAL A 1 504 ? -7.201 -17.058 31.977 1.00 94.50 504 VAL A O 1
ATOM 4275 N N . ARG A 1 505 ? -6.666 -16.746 29.823 1.00 95.56 505 ARG A N 1
ATOM 4276 C CA . ARG A 1 505 ? -7.784 -17.488 29.240 1.00 95.56 505 ARG A CA 1
ATOM 4277 C C . ARG A 1 505 ? -7.809 -18.942 29.707 1.00 95.56 505 ARG A C 1
ATOM 4279 O O . ARG A 1 505 ? -8.821 -19.408 30.226 1.00 95.56 505 ARG A O 1
ATOM 4286 N N . ASN A 1 506 ? -6.677 -19.644 29.612 1.00 94.06 506 ASN A N 1
ATOM 4287 C CA . ASN A 1 506 ? -6.569 -21.035 30.056 1.00 94.06 506 ASN A CA 1
ATOM 4288 C C . ASN A 1 506 ? -6.753 -21.189 31.573 1.00 94.06 506 ASN A C 1
ATOM 4290 O O . ASN A 1 506 ? -7.277 -22.212 32.012 1.00 94.06 506 ASN A O 1
ATOM 4294 N N . MET A 1 507 ? -6.405 -20.179 32.381 1.00 94.06 507 MET A N 1
ATOM 4295 C CA . MET A 1 507 ? -6.747 -20.164 33.809 1.00 94.06 507 MET A CA 1
ATOM 4296 C C . MET A 1 507 ? -8.273 -20.188 34.022 1.00 94.06 507 MET A C 1
ATOM 4298 O O . MET A 1 507 ? -8.755 -20.975 34.836 1.00 94.06 507 MET A O 1
ATOM 4302 N N . TYR A 1 508 ? -9.038 -19.382 33.280 1.00 94.88 508 TYR A N 1
ATOM 4303 C CA . TYR A 1 508 ? -10.503 -19.360 33.369 1.00 94.88 508 TYR A CA 1
ATOM 4304 C C . TYR A 1 508 ? -11.167 -20.616 32.776 1.00 94.88 508 TYR A C 1
ATOM 4306 O O . TYR A 1 508 ? -12.106 -21.151 33.369 1.00 94.88 508 TYR A O 1
ATOM 4314 N N . VAL A 1 509 ? -10.638 -21.164 31.678 1.00 93.81 509 VAL A N 1
ATOM 4315 C CA . VAL A 1 509 ? -11.083 -22.459 31.126 1.00 93.81 509 VAL A CA 1
ATOM 4316 C C . VAL A 1 509 ? -10.850 -23.602 32.127 1.00 93.81 509 VAL A C 1
ATOM 4318 O O . VAL A 1 509 ? -11.708 -24.474 32.281 1.00 93.81 509 VAL A O 1
ATOM 4321 N N . ASP A 1 510 ? -9.739 -23.591 32.869 1.00 93.06 510 ASP A N 1
ATOM 4322 C CA . ASP A 1 510 ? -9.476 -24.570 33.931 1.00 93.06 510 ASP A CA 1
ATOM 4323 C C . ASP A 1 510 ? -10.407 -24.384 35.148 1.00 93.06 510 ASP A C 1
ATOM 4325 O O . ASP A 1 510 ? -10.887 -25.377 35.703 1.00 93.06 510 ASP A O 1
ATOM 4329 N N . MET A 1 511 ? -10.750 -23.137 35.513 1.00 93.56 511 MET A N 1
ATOM 4330 C CA . MET A 1 511 ? -11.782 -22.851 36.525 1.00 93.56 511 MET A CA 1
ATOM 4331 C C . MET A 1 511 ? -13.153 -23.409 36.124 1.00 93.56 511 MET A C 1
ATOM 4333 O O . MET A 1 511 ? -13.810 -24.031 36.957 1.00 93.56 511 MET A O 1
ATOM 4337 N N . LEU A 1 512 ? -13.576 -23.238 34.864 1.00 94.56 512 LEU A N 1
ATOM 4338 C CA . LEU A 1 512 ? -14.819 -23.824 34.343 1.00 94.56 512 LEU A CA 1
ATOM 4339 C C . LEU A 1 512 ? -14.780 -25.354 34.383 1.00 94.56 512 LEU A C 1
ATOM 4341 O O . LEU A 1 512 ? -15.704 -25.988 34.895 1.00 94.56 512 LEU A O 1
ATOM 4345 N N . ARG A 1 513 ? -13.690 -25.951 33.885 1.00 94.19 513 ARG A N 1
ATOM 4346 C CA . ARG A 1 513 ? -13.503 -27.407 33.822 1.00 94.19 513 ARG A CA 1
ATOM 4347 C C . ARG A 1 513 ? -13.516 -28.071 35.202 1.00 94.19 513 ARG A C 1
ATOM 4349 O O . ARG A 1 513 ? -13.920 -29.225 35.314 1.00 94.19 513 ARG A O 1
ATOM 4356 N N . LYS A 1 514 ? -13.075 -27.361 36.244 1.00 94.69 514 LYS A N 1
ATOM 4357 C CA . LYS A 1 514 ? -12.996 -27.845 37.633 1.00 94.69 514 LYS A CA 1
ATOM 4358 C C . LYS A 1 514 ? -13.981 -27.141 38.569 1.00 94.69 514 LYS A C 1
ATOM 4360 O O . LYS A 1 514 ? -13.785 -27.167 39.785 1.00 94.69 514 LYS A O 1
ATOM 4365 N N . LYS A 1 515 ? -15.046 -26.528 38.040 1.00 94.81 515 LYS A N 1
ATOM 4366 C CA . LYS A 1 515 ? -15.947 -25.665 38.823 1.00 94.81 515 LYS A CA 1
ATOM 4367 C C . LYS A 1 515 ? -16.518 -26.348 40.071 1.00 94.81 515 LYS A C 1
ATOM 4369 O O . LYS A 1 515 ? -16.554 -25.744 41.135 1.00 94.81 515 LYS A O 1
ATOM 4374 N N . GLU A 1 516 ? -16.851 -27.632 39.995 1.00 94.06 516 GLU A N 1
ATOM 4375 C CA . GLU A 1 516 ? -17.298 -28.417 41.154 1.00 94.06 516 GLU A CA 1
ATOM 4376 C C . GLU A 1 516 ? -16.204 -28.554 42.228 1.00 94.06 516 GLU A C 1
ATOM 4378 O O . GLU A 1 516 ? -16.455 -28.341 43.413 1.00 94.06 516 GLU A O 1
ATOM 4383 N N . GLN A 1 517 ? -14.961 -28.834 41.825 1.00 93.19 517 GLN A N 1
ATOM 4384 C CA . GLN A 1 517 ? -13.826 -28.992 42.740 1.00 93.19 517 GLN A CA 1
ATOM 4385 C C . GLN A 1 517 ? -13.487 -27.676 43.452 1.00 93.19 517 GLN A C 1
ATOM 4387 O O . GLN A 1 517 ? -13.226 -27.664 44.656 1.00 93.19 517 GLN A O 1
ATOM 4392 N N . TYR A 1 518 ? -13.516 -26.562 42.718 1.00 92.44 518 TYR A N 1
ATOM 4393 C CA . TYR A 1 518 ? -13.159 -25.252 43.252 1.00 92.44 518 TYR A CA 1
ATOM 4394 C C . TYR A 1 518 ? -14.298 -24.579 44.019 1.00 92.44 518 TYR A C 1
ATOM 4396 O O . TYR A 1 518 ? -14.033 -24.005 45.078 1.00 92.44 518 TYR A O 1
ATOM 4404 N N . PHE A 1 519 ? -15.547 -24.661 43.548 1.00 92.12 519 PHE A N 1
ATOM 4405 C CA . PHE A 1 519 ? -16.682 -23.940 44.138 1.00 92.12 519 PHE A CA 1
ATOM 4406 C C . PHE A 1 519 ? -17.531 -24.783 45.106 1.00 92.12 519 PHE A C 1
ATOM 4408 O O . PHE A 1 519 ? -17.946 -24.232 46.121 1.00 92.12 519 PHE A O 1
ATOM 4415 N N . ILE A 1 520 ? -17.708 -26.097 44.886 1.00 90.38 520 ILE A N 1
ATOM 4416 C CA . ILE A 1 520 ? -18.409 -26.991 45.838 1.00 90.38 520 ILE A CA 1
ATOM 4417 C C . ILE A 1 520 ? -17.423 -27.578 46.853 1.00 90.38 520 ILE A C 1
ATOM 4419 O O . ILE A 1 520 ? -17.546 -27.364 48.057 1.00 90.38 520 ILE A O 1
ATOM 4423 N N . LEU A 1 521 ? -16.423 -28.322 46.368 1.00 91.12 521 LEU A N 1
ATOM 4424 C CA . LEU A 1 521 ? -15.546 -29.138 47.219 1.00 91.12 521 LEU A CA 1
ATOM 4425 C C . LEU A 1 521 ? -14.450 -28.326 47.929 1.00 91.12 521 LEU A C 1
ATOM 4427 O O . LEU A 1 521 ? -13.704 -28.880 48.730 1.00 91.12 521 LEU A O 1
ATOM 4431 N N . ASN A 1 522 ? -14.361 -27.018 47.656 1.00 88.69 522 ASN A N 1
ATOM 4432 C CA . ASN A 1 522 ? -13.409 -26.084 48.268 1.00 88.69 522 ASN A CA 1
ATOM 4433 C C . ASN A 1 522 ? -11.935 -26.536 48.191 1.00 88.69 522 ASN A C 1
ATOM 4435 O O . ASN A 1 522 ? -11.137 -26.221 49.073 1.00 88.69 522 ASN A O 1
ATOM 4439 N N . LEU A 1 523 ? -11.565 -27.251 47.123 1.00 90.69 523 LEU A N 1
ATOM 4440 C CA . LEU A 1 523 ? -10.232 -27.825 46.950 1.00 90.69 523 LEU A CA 1
ATOM 4441 C C . LEU A 1 523 ? -9.143 -26.737 46.923 1.00 90.69 523 LEU A C 1
ATOM 4443 O O . LEU A 1 523 ? -9.267 -25.728 46.225 1.00 90.69 523 LEU A O 1
ATOM 4447 N N . GLU A 1 524 ? -8.064 -26.943 47.684 1.00 86.50 524 GLU A N 1
ATOM 4448 C CA . GLU A 1 524 ? -6.980 -25.967 47.830 1.00 86.50 524 GLU A CA 1
ATOM 4449 C C . GLU A 1 524 ? -6.214 -25.743 46.516 1.00 86.50 524 GLU A C 1
ATOM 4451 O O . GLU A 1 524 ? -5.547 -26.631 45.985 1.00 86.50 524 GLU A O 1
ATOM 4456 N N . ILE A 1 525 ? -6.267 -24.511 46.011 1.00 86.25 525 ILE A N 1
ATOM 4457 C CA . ILE A 1 525 ? -5.574 -24.099 44.788 1.00 86.25 525 ILE A CA 1
ATOM 4458 C C . ILE A 1 525 ? -4.141 -23.673 45.129 1.00 86.25 525 ILE A C 1
ATOM 4460 O O . ILE A 1 525 ? -3.930 -22.783 45.953 1.00 86.25 525 ILE A O 1
ATOM 4464 N N . THR A 1 526 ? -3.151 -24.280 44.474 1.00 80.81 526 THR A N 1
ATOM 4465 C CA . THR A 1 526 ? -1.719 -24.048 44.746 1.00 80.81 526 THR A CA 1
ATOM 4466 C C . THR A 1 526 ? -1.189 -22.724 44.188 1.00 80.81 526 THR A C 1
ATOM 4468 O O . THR A 1 526 ? -0.316 -22.107 44.795 1.00 80.81 526 THR A O 1
ATOM 4471 N N . ASN A 1 527 ? -1.715 -22.246 43.055 1.00 82.62 527 ASN A N 1
ATOM 4472 C CA . ASN A 1 527 ? -1.381 -20.924 42.521 1.00 82.62 527 ASN A CA 1
ATOM 4473 C C . ASN A 1 527 ? -2.118 -19.839 43.330 1.00 82.62 527 ASN A C 1
ATOM 4475 O O . ASN A 1 527 ? -3.347 -19.776 43.317 1.00 82.62 527 ASN A O 1
ATOM 4479 N N . ALA A 1 528 ? -1.371 -18.957 44.000 1.00 79.06 528 ALA A N 1
ATOM 4480 C CA . ALA A 1 528 ? -1.923 -17.924 44.879 1.00 79.06 528 ALA A CA 1
ATOM 4481 C C . ALA A 1 528 ? -2.850 -16.912 44.171 1.00 79.06 528 ALA A C 1
ATOM 4483 O O . ALA A 1 528 ? -3.806 -16.431 44.780 1.00 79.06 528 ALA A O 1
ATOM 4484 N N . ILE A 1 529 ? -2.606 -16.610 42.891 1.00 77.06 529 ILE A N 1
ATOM 4485 C CA . ILE A 1 529 ? -3.443 -15.708 42.086 1.00 77.06 529 ILE A CA 1
ATOM 4486 C C . ILE A 1 529 ? -4.751 -16.410 41.696 1.00 77.06 529 ILE A C 1
ATOM 4488 O O . ILE A 1 529 ? -5.825 -15.860 41.927 1.00 77.06 529 ILE A O 1
ATOM 4492 N N . HIS A 1 530 ? -4.686 -17.661 41.229 1.00 84.25 530 HIS A N 1
ATOM 4493 C CA . HIS A 1 530 ? -5.870 -18.487 40.947 1.00 84.25 530 HIS A CA 1
ATOM 4494 C C . HIS A 1 530 ? -6.714 -18.691 42.229 1.00 84.25 530 HIS A C 1
ATOM 4496 O O . HIS A 1 530 ? -7.923 -18.456 42.215 1.00 84.25 530 HIS A O 1
ATOM 4502 N N . LYS A 1 531 ? -6.082 -19.007 43.373 1.00 88.06 531 LYS A N 1
ATOM 4503 C CA . LYS A 1 531 ? -6.742 -19.106 44.692 1.00 88.06 531 LYS A CA 1
ATOM 4504 C C . LYS A 1 531 ? -7.463 -17.808 45.064 1.00 88.06 531 LYS A C 1
ATOM 4506 O O . LYS A 1 531 ? -8.591 -17.846 45.551 1.00 88.06 531 LYS A O 1
ATOM 4511 N N . LYS A 1 532 ? -6.840 -16.655 44.800 1.00 86.44 532 LYS A N 1
ATOM 4512 C CA . LYS A 1 532 ? -7.447 -15.345 45.049 1.00 86.44 532 LYS A CA 1
ATOM 4513 C C . LYS A 1 532 ? -8.647 -15.069 44.136 1.00 86.44 532 LYS A C 1
ATOM 4515 O O . LYS A 1 532 ? -9.654 -14.587 44.644 1.00 86.44 532 LYS A O 1
ATOM 4520 N N . PHE A 1 533 ? -8.586 -15.413 42.849 1.00 85.81 533 PHE A N 1
ATOM 4521 C CA . PHE A 1 533 ? -9.720 -15.245 41.930 1.00 85.81 533 PHE A CA 1
ATOM 4522 C C . PHE A 1 533 ? -10.916 -16.132 42.285 1.00 85.81 533 PHE A C 1
ATOM 4524 O O . PHE A 1 533 ? -12.036 -15.629 42.339 1.00 85.81 533 PHE A O 1
ATOM 4531 N N . VAL A 1 534 ? -10.697 -17.408 42.620 1.00 89.25 534 VAL A N 1
ATOM 4532 C CA . VAL A 1 534 ? -11.777 -18.304 43.079 1.00 89.25 534 VAL A CA 1
ATOM 4533 C C . VAL A 1 534 ? -12.405 -17.804 44.383 1.00 89.25 534 VAL A C 1
ATOM 4535 O O . VAL A 1 534 ? -13.628 -17.821 44.511 1.00 89.25 534 VAL A O 1
ATOM 4538 N N . ASN A 1 535 ? -11.609 -17.288 45.324 1.00 90.50 535 ASN A N 1
ATOM 4539 C CA . ASN A 1 535 ? -12.141 -16.665 46.540 1.00 90.50 535 ASN A CA 1
ATOM 4540 C C . ASN A 1 535 ? -12.945 -15.384 46.245 1.00 90.50 535 ASN A C 1
ATOM 4542 O O . ASN A 1 535 ? -13.947 -15.135 46.911 1.00 90.50 535 ASN A O 1
ATOM 4546 N N . LEU A 1 536 ? -12.538 -14.590 45.248 1.00 88.12 536 LEU A N 1
ATOM 4547 C CA . LEU A 1 536 ? -13.245 -13.370 44.852 1.00 88.12 536 LEU A CA 1
ATOM 4548 C C . LEU A 1 536 ? -14.593 -13.710 44.189 1.00 88.12 536 LEU A C 1
ATOM 4550 O O . LEU A 1 536 ? -15.612 -13.171 44.610 1.00 88.12 536 LEU A O 1
ATOM 4554 N N . LEU A 1 537 ? -14.633 -14.688 43.276 1.00 89.19 537 LEU A N 1
ATOM 4555 C CA . LEU A 1 537 ? -15.881 -15.187 42.671 1.00 89.19 537 LEU A CA 1
ATOM 4556 C C . LEU A 1 537 ? -16.861 -15.724 43.731 1.00 89.19 537 LEU A C 1
ATOM 4558 O O . LEU A 1 537 ? -18.029 -15.339 43.734 1.00 89.19 537 LEU A O 1
ATOM 4562 N N . LYS A 1 538 ? -16.376 -16.524 44.695 1.00 89.94 538 LYS A N 1
ATOM 4563 C CA . LYS A 1 538 ? -17.178 -16.993 45.846 1.00 89.94 538 LYS A CA 1
ATOM 4564 C C . LYS A 1 538 ? -17.737 -15.860 46.706 1.00 89.94 538 LYS A C 1
ATOM 4566 O O . LYS A 1 538 ? -18.795 -16.015 47.301 1.00 89.94 538 LYS A O 1
ATOM 4571 N N . SER A 1 539 ? -17.032 -14.731 46.801 1.00 90.56 539 SER A N 1
ATOM 4572 C CA . SER A 1 539 ? -17.518 -13.562 47.546 1.00 90.56 539 SER A CA 1
ATOM 4573 C C . SER A 1 539 ? -18.584 -12.754 46.794 1.00 90.56 539 SER A C 1
ATOM 4575 O O . SER A 1 539 ? -19.275 -11.952 47.416 1.00 90.56 539 SER A O 1
ATOM 4577 N N . GLN A 1 540 ? -18.735 -12.972 45.481 1.00 88.31 540 GLN A N 1
ATOM 4578 C CA . GLN A 1 540 ? -19.727 -12.299 44.637 1.00 88.31 540 GLN A CA 1
ATOM 4579 C C . GLN A 1 540 ? -21.032 -13.103 44.505 1.00 88.31 540 GLN A C 1
ATOM 4581 O O . GLN A 1 540 ? -22.104 -12.505 44.450 1.00 88.31 540 GLN A O 1
ATOM 4586 N N . THR A 1 541 ? -20.975 -14.439 44.456 1.00 88.69 541 THR A N 1
ATOM 4587 C CA . THR A 1 541 ? -22.172 -15.298 44.374 1.00 88.69 541 THR A CA 1
ATOM 4588 C C . THR A 1 541 ? -21.908 -16.730 44.858 1.00 88.69 541 THR A C 1
ATOM 4590 O O . THR A 1 541 ? -20.793 -17.241 44.764 1.00 88.69 541 THR A O 1
ATOM 4593 N N . ASN A 1 542 ? -22.967 -17.389 45.339 1.00 88.69 542 ASN A N 1
ATOM 4594 C CA . ASN A 1 542 ? -22.974 -18.808 45.712 1.00 88.69 542 ASN A CA 1
ATOM 4595 C C . ASN A 1 542 ? -23.493 -19.736 44.588 1.00 88.69 542 ASN A C 1
ATOM 4597 O O . ASN A 1 542 ? -23.425 -20.953 44.743 1.00 88.69 542 ASN A O 1
ATOM 4601 N N . SER A 1 543 ? -24.037 -19.203 43.482 1.00 95.12 543 SER A N 1
ATOM 4602 C CA . SER A 1 543 ? -24.548 -20.021 42.365 1.00 95.12 543 SER A CA 1
ATOM 4603 C C . SER A 1 543 ? -23.439 -20.372 41.376 1.00 95.12 543 SER A C 1
ATOM 4605 O O . SER A 1 543 ? -22.745 -19.500 40.849 1.00 95.12 543 SER A O 1
ATOM 4607 N N . ILE A 1 544 ? -23.313 -21.664 41.077 1.00 92.81 544 ILE A N 1
ATOM 4608 C CA . ILE A 1 544 ? -22.326 -22.200 40.132 1.00 92.81 544 ILE A CA 1
ATOM 4609 C C . ILE A 1 544 ? -22.712 -21.833 38.698 1.00 92.81 544 ILE A C 1
ATOM 4611 O O . ILE A 1 544 ? -21.841 -21.631 37.856 1.00 92.81 544 ILE A O 1
ATOM 4615 N N . GLU A 1 545 ? -24.004 -21.704 38.419 1.00 93.69 545 GLU A N 1
ATOM 4616 C CA . GLU A 1 545 ? -24.582 -21.287 37.143 1.00 93.69 545 GLU A CA 1
ATOM 4617 C C . GLU A 1 545 ? -24.201 -19.832 36.865 1.00 93.69 545 GLU A C 1
ATOM 4619 O O . GLU A 1 545 ? -23.620 -19.548 35.818 1.00 93.69 545 GLU A O 1
ATOM 4624 N N . THR A 1 546 ? -24.401 -18.937 37.842 1.00 91.75 546 THR A N 1
ATOM 4625 C CA . THR A 1 546 ? -23.960 -17.537 37.753 1.00 91.75 546 THR A CA 1
ATOM 4626 C C . THR A 1 546 ? -22.441 -17.433 37.597 1.00 91.75 546 THR A C 1
ATOM 4628 O O . THR A 1 546 ? -21.972 -16.688 36.742 1.00 91.75 546 THR A O 1
ATOM 4631 N N . ILE A 1 547 ? -21.652 -18.216 38.346 1.00 91.75 547 ILE A N 1
ATOM 4632 C CA . ILE A 1 547 ? -20.185 -18.262 38.178 1.00 91.75 547 ILE A CA 1
ATOM 4633 C C . ILE A 1 547 ? -19.800 -18.780 36.780 1.00 91.75 547 ILE A C 1
ATOM 4635 O O . ILE A 1 547 ? -18.884 -18.245 36.162 1.00 91.75 547 ILE A O 1
ATOM 4639 N N . THR A 1 548 ? -20.507 -19.784 36.251 1.00 93.56 548 THR A N 1
ATOM 4640 C CA . THR A 1 548 ? -20.273 -20.334 34.902 1.00 93.56 548 THR A CA 1
ATOM 4641 C C . THR A 1 548 ? -20.528 -19.267 33.834 1.00 93.56 548 THR A C 1
ATOM 4643 O O . THR A 1 548 ? -19.681 -19.053 32.972 1.00 93.56 548 THR A O 1
ATOM 4646 N N . GLN A 1 549 ? -21.662 -18.563 33.915 1.00 91.88 549 GLN A N 1
ATOM 4647 C CA . GLN A 1 549 ? -22.009 -17.462 33.009 1.00 91.88 549 GLN A CA 1
ATOM 4648 C C . GLN A 1 549 ? -20.986 -16.319 33.088 1.00 91.88 549 GLN A C 1
ATOM 4650 O O . GLN A 1 549 ? -20.532 -15.825 32.059 1.00 91.88 549 GLN A O 1
ATOM 4655 N N . TYR A 1 550 ? -20.571 -15.944 34.299 1.00 91.62 550 TYR A N 1
ATOM 4656 C CA . TYR A 1 550 ? -19.615 -14.861 34.527 1.00 91.62 550 TYR A CA 1
ATOM 4657 C C . TYR A 1 550 ? -18.210 -15.184 34.000 1.00 91.62 550 TYR A C 1
ATOM 4659 O O . TYR A 1 550 ? -17.565 -14.328 33.400 1.00 91.62 550 TYR A O 1
ATOM 4667 N N . ILE A 1 551 ? -17.735 -16.425 34.166 1.00 93.06 551 ILE A N 1
ATOM 4668 C CA . ILE A 1 551 ? -16.445 -16.840 33.600 1.00 93.06 551 ILE A CA 1
ATOM 4669 C C . ILE A 1 551 ? -16.519 -16.934 32.067 1.00 93.06 551 ILE A C 1
ATOM 4671 O O . ILE A 1 551 ? -15.565 -16.533 31.405 1.00 93.06 551 ILE A O 1
ATOM 4675 N N . ASN A 1 552 ? -17.636 -17.398 31.491 1.00 92.81 552 ASN A N 1
ATOM 4676 C CA . ASN A 1 552 ? -17.822 -17.388 30.034 1.00 92.81 552 ASN A CA 1
ATOM 4677 C C . ASN A 1 552 ? -17.717 -15.962 29.463 1.00 92.81 552 ASN A C 1
ATOM 4679 O O . ASN A 1 552 ? -16.991 -15.763 28.495 1.00 92.81 552 ASN A O 1
ATOM 4683 N N . LEU A 1 553 ? -18.359 -14.974 30.102 1.00 89.44 553 LEU A N 1
ATOM 4684 C CA . LEU A 1 553 ? -18.267 -13.560 29.716 1.00 89.44 553 LEU A CA 1
ATOM 4685 C C . LEU A 1 553 ? -16.821 -13.030 29.776 1.00 89.44 553 LEU A C 1
ATOM 4687 O O . LEU A 1 553 ? -16.385 -12.319 28.878 1.00 89.44 553 LEU A O 1
ATOM 4691 N N . ILE A 1 554 ? -16.052 -13.402 30.806 1.00 91.56 554 ILE A N 1
ATOM 4692 C CA . ILE A 1 554 ? -14.633 -13.017 30.909 1.00 91.56 554 ILE A CA 1
ATOM 4693 C C . ILE A 1 554 ? -13.792 -13.673 29.800 1.00 91.56 554 ILE A C 1
ATOM 4695 O O . ILE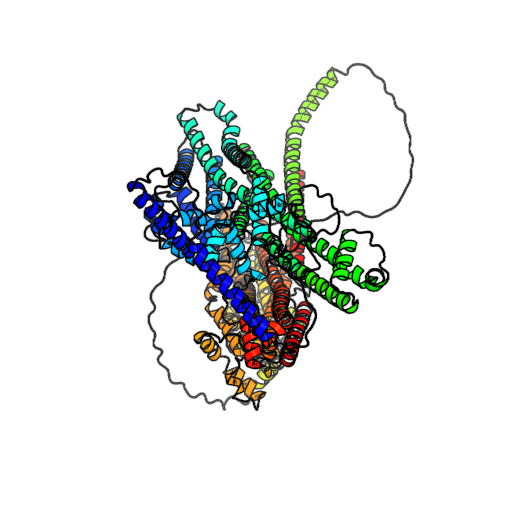 A 1 554 ? -12.878 -13.040 29.280 1.00 91.56 554 ILE A O 1
ATOM 4699 N N . ILE A 1 555 ? -14.086 -14.919 29.412 1.00 93.69 555 ILE A N 1
ATOM 4700 C CA . ILE A 1 555 ? -13.397 -15.591 28.296 1.00 93.69 555 ILE A CA 1
ATOM 4701 C C . ILE A 1 555 ? -13.733 -14.921 26.958 1.00 93.69 555 ILE A C 1
ATOM 4703 O O . ILE A 1 555 ? -12.821 -14.718 26.162 1.00 93.69 555 ILE A O 1
ATOM 4707 N N . GLU A 1 556 ? -14.993 -14.539 26.734 1.00 88.69 556 GLU A N 1
ATOM 4708 C CA . GLU A 1 556 ? -15.430 -13.802 25.539 1.00 88.69 556 GLU A CA 1
ATOM 4709 C C . GLU A 1 556 ? -14.669 -12.473 25.402 1.00 88.69 556 GLU A C 1
ATOM 4711 O O . GLU A 1 556 ? -14.048 -12.226 24.373 1.00 88.69 556 GLU A O 1
ATOM 4716 N N . GLU A 1 557 ? -14.588 -11.684 26.479 1.00 88.62 557 GLU A N 1
ATOM 4717 C CA . GLU A 1 557 ? -13.815 -10.435 26.506 1.00 88.62 557 GLU A CA 1
ATOM 4718 C C . GLU A 1 557 ? -12.305 -10.659 26.276 1.00 88.62 557 GLU A C 1
ATOM 4720 O O . GLU A 1 557 ? -11.654 -9.854 25.605 1.00 88.62 557 GLU A O 1
ATOM 4725 N N . ILE A 1 558 ? -11.723 -11.757 26.782 1.00 93.06 558 ILE A N 1
ATOM 4726 C CA . ILE A 1 558 ? -10.319 -12.115 26.499 1.00 93.06 558 ILE A CA 1
ATOM 4727 C C . ILE A 1 558 ? -10.127 -12.470 25.020 1.00 93.06 558 ILE A C 1
ATOM 4729 O O . ILE A 1 558 ? -9.167 -11.988 24.411 1.00 93.06 558 ILE A O 1
ATOM 4733 N N . ASP A 1 559 ? -11.039 -13.243 24.430 1.00 91.62 559 ASP A N 1
ATOM 4734 C CA . ASP A 1 559 ? -11.027 -13.559 22.999 1.00 91.62 559 ASP A CA 1
ATOM 4735 C C . ASP A 1 559 ? -11.222 -12.287 22.145 1.00 91.62 559 ASP A C 1
ATOM 4737 O O . ASP A 1 559 ? -10.545 -12.122 21.126 1.00 91.62 559 ASP A O 1
ATOM 4741 N N . ASP A 1 560 ? -12.023 -11.318 22.596 1.00 84.81 560 ASP A N 1
ATOM 4742 C CA . ASP A 1 560 ? -12.169 -9.995 21.970 1.00 84.81 560 ASP A CA 1
ATOM 4743 C C . ASP A 1 560 ? -10.872 -9.170 22.027 1.00 84.81 560 ASP A C 1
ATOM 4745 O O . ASP A 1 560 ? -10.452 -8.589 21.019 1.00 84.81 560 ASP A O 1
ATOM 4749 N N . ALA A 1 561 ? -10.156 -9.171 23.156 1.00 89.31 561 ALA A N 1
ATOM 4750 C CA . ALA A 1 561 ? -8.848 -8.523 23.235 1.00 89.31 561 ALA A CA 1
ATOM 4751 C C . ALA A 1 561 ? -7.779 -9.232 22.387 1.00 89.31 561 ALA A C 1
ATOM 4753 O O . ALA A 1 561 ? -6.939 -8.544 21.801 1.00 89.31 561 ALA A O 1
ATOM 4754 N N . ILE A 1 562 ? -7.814 -10.565 22.269 1.00 91.94 562 ILE A N 1
ATOM 4755 C CA . ILE A 1 562 ? -6.941 -11.336 21.366 1.00 91.94 562 ILE A CA 1
ATOM 4756 C C . ILE A 1 562 ? -7.247 -10.983 19.901 1.00 91.94 562 ILE A C 1
ATOM 4758 O O . ILE A 1 562 ? -6.316 -10.717 19.131 1.00 91.94 562 ILE A O 1
ATOM 4762 N N . ARG A 1 563 ? -8.527 -10.877 19.510 1.00 85.62 563 ARG A N 1
ATOM 4763 C CA . ARG A 1 563 ? -8.944 -10.402 18.175 1.00 85.62 563 ARG A CA 1
ATOM 4764 C C . ARG A 1 563 ? -8.441 -8.979 17.898 1.00 85.62 563 ARG A C 1
ATOM 4766 O O . ARG A 1 563 ? -7.762 -8.748 16.895 1.00 85.62 563 ARG A O 1
ATOM 4773 N N . GLN A 1 564 ? -8.675 -8.044 18.819 1.00 85.94 564 GLN A N 1
ATOM 4774 C CA . GLN A 1 564 ? -8.228 -6.648 18.721 1.00 85.94 564 GLN A CA 1
ATOM 4775 C C . GLN A 1 564 ? -6.691 -6.515 18.661 1.00 85.94 564 GLN A C 1
ATOM 4777 O O . GLN A 1 564 ? -6.171 -5.655 17.942 1.00 85.94 564 GLN A O 1
ATOM 4782 N N . LEU A 1 565 ? -5.958 -7.367 19.383 1.00 91.19 565 LEU A N 1
ATOM 4783 C CA . LEU A 1 565 ? -4.496 -7.440 19.369 1.00 91.19 565 LEU A CA 1
ATOM 4784 C C . LEU A 1 565 ? -3.966 -7.943 18.017 1.00 91.19 565 LEU A C 1
ATOM 4786 O O . LEU A 1 565 ? -3.066 -7.326 17.446 1.00 91.19 565 LEU A O 1
ATOM 4790 N N . ASN A 1 566 ? -4.560 -9.014 17.485 1.00 88.06 566 ASN A N 1
ATOM 4791 C CA . ASN A 1 566 ? -4.234 -9.578 16.174 1.00 88.06 566 ASN A CA 1
ATOM 4792 C C . ASN A 1 566 ? -4.530 -8.588 15.030 1.00 88.06 566 ASN A C 1
ATOM 4794 O O . ASN A 1 566 ? -3.755 -8.491 14.074 1.00 88.06 566 ASN A O 1
ATOM 4798 N N . TYR A 1 567 ? -5.612 -7.807 15.127 1.00 85.50 567 TYR A N 1
ATOM 4799 C CA . TYR A 1 567 ? -5.886 -6.709 14.196 1.00 85.50 567 TYR A CA 1
ATOM 4800 C C . TYR A 1 567 ? -4.809 -5.615 14.263 1.00 85.50 567 TYR A C 1
ATOM 4802 O O . TYR A 1 567 ? -4.249 -5.232 13.229 1.00 85.50 567 TYR A O 1
ATOM 4810 N N . ASP A 1 568 ? -4.457 -5.150 15.468 1.00 87.38 568 ASP A N 1
ATOM 4811 C CA . ASP A 1 568 ? -3.393 -4.156 15.650 1.00 87.38 568 ASP A CA 1
ATOM 4812 C C . ASP A 1 568 ? -2.048 -4.656 15.075 1.00 87.38 568 ASP A C 1
ATOM 4814 O O . ASP A 1 568 ? -1.358 -3.900 14.388 1.00 87.38 568 ASP A O 1
ATOM 4818 N N . GLU A 1 569 ? -1.708 -5.937 15.261 1.00 89.31 569 GLU A N 1
ATOM 4819 C CA . GLU A 1 569 ? -0.486 -6.568 14.736 1.00 89.31 569 GLU A CA 1
ATOM 4820 C C . GLU A 1 569 ? -0.440 -6.641 13.196 1.00 89.31 569 GLU A C 1
ATOM 4822 O O . GLU A 1 569 ? 0.635 -6.570 12.588 1.00 89.31 569 GLU A O 1
ATOM 4827 N N . ARG A 1 570 ? -1.589 -6.783 12.528 1.00 80.00 570 ARG A N 1
ATOM 4828 C CA . ARG A 1 570 ? -1.678 -6.817 11.056 1.00 80.00 570 ARG A CA 1
ATOM 4829 C C . ARG A 1 570 ? -1.679 -5.399 10.468 1.00 80.00 570 ARG A C 1
ATOM 4831 O O . ARG A 1 570 ? -0.864 -5.061 9.596 1.00 80.00 570 ARG A O 1
ATOM 4838 N N . HIS A 1 571 ? -2.551 -4.532 10.979 1.00 80.44 571 HIS A N 1
ATOM 4839 C CA . HIS A 1 571 ? -2.859 -3.237 10.367 1.00 80.44 571 HIS A CA 1
ATOM 4840 C C . HIS A 1 571 ? -1.974 -2.097 10.899 1.00 80.44 571 HIS A C 1
ATOM 4842 O O . HIS A 1 571 ? -1.455 -1.307 10.097 1.00 80.44 571 HIS A O 1
ATOM 4848 N N . ASN A 1 572 ? -1.675 -2.078 12.203 1.00 86.50 572 ASN A N 1
ATOM 4849 C CA . ASN A 1 572 ? -0.882 -1.048 12.892 1.00 86.50 572 ASN A CA 1
ATOM 4850 C C . ASN A 1 572 ? 0.501 -1.499 13.463 1.00 86.50 572 ASN A C 1
ATOM 4852 O O . ASN A 1 572 ? 0.988 -0.851 14.394 1.00 86.50 572 ASN A O 1
ATOM 4856 N N . PRO A 1 573 ? 1.211 -2.533 12.952 1.00 91.75 573 PRO A N 1
ATOM 4857 C CA . PRO A 1 573 ? 2.546 -2.855 13.450 1.00 91.75 573 PRO A CA 1
ATOM 4858 C C . PRO A 1 573 ? 3.570 -1.821 12.966 1.00 91.75 573 PRO A C 1
ATOM 4860 O O . PRO A 1 573 ? 3.365 -1.114 11.974 1.00 91.75 573 PRO A O 1
ATOM 4863 N N . PHE A 1 574 ? 4.733 -1.801 13.609 1.00 89.88 574 PHE A N 1
ATOM 4864 C CA . PHE A 1 574 ? 5.859 -0.973 13.206 1.00 89.88 574 PHE A CA 1
ATOM 4865 C C . PHE A 1 574 ? 6.341 -1.338 11.788 1.00 89.88 574 PHE A C 1
ATOM 4867 O O . PHE A 1 574 ? 6.728 -2.484 11.512 1.00 89.88 574 PHE A O 1
ATOM 4874 N N . LYS A 1 575 ? 6.315 -0.349 10.888 1.00 87.31 575 LYS A N 1
ATOM 4875 C CA . LYS A 1 575 ? 6.558 -0.480 9.444 1.00 87.31 575 LYS A CA 1
ATOM 4876 C C . LYS A 1 575 ? 7.613 0.535 8.979 1.00 87.31 575 LYS A C 1
ATOM 4878 O O . LYS A 1 575 ? 7.651 1.658 9.467 1.00 87.31 575 LYS A O 1
ATOM 4883 N N . ILE A 1 576 ? 8.426 0.170 7.986 1.00 80.69 576 ILE A N 1
ATOM 4884 C CA . ILE A 1 576 ? 9.242 1.112 7.189 1.00 80.69 576 ILE A CA 1
ATOM 4885 C C . ILE A 1 576 ? 8.962 0.811 5.712 1.00 80.69 576 ILE A C 1
ATOM 4887 O O . ILE A 1 576 ? 8.931 -0.353 5.321 1.00 80.69 576 ILE A O 1
ATOM 4891 N N . TYR A 1 577 ? 8.660 1.833 4.901 1.00 72.56 577 TYR A N 1
ATOM 4892 C CA . TYR A 1 577 ? 8.063 1.662 3.559 1.00 72.56 577 TYR A CA 1
ATOM 4893 C C . TYR A 1 577 ? 6.832 0.723 3.522 1.00 72.56 577 TYR A C 1
ATOM 4895 O O . TYR A 1 577 ? 6.627 -0.011 2.559 1.00 72.56 577 TYR A O 1
ATOM 4903 N N . GLY A 1 578 ? 6.028 0.693 4.592 1.00 73.81 578 GLY A N 1
ATOM 4904 C CA . GLY A 1 578 ? 4.898 -0.240 4.739 1.00 73.81 578 GLY A CA 1
ATOM 4905 C C . GLY A 1 578 ? 5.292 -1.691 5.064 1.00 73.81 578 GLY A C 1
ATOM 4906 O O . GLY A 1 578 ? 4.436 -2.484 5.450 1.00 73.81 578 GLY A O 1
ATOM 4907 N N . ILE A 1 579 ? 6.579 -2.045 4.987 1.00 78.56 579 ILE A N 1
ATOM 4908 C CA . ILE A 1 579 ? 7.093 -3.374 5.330 1.00 78.56 579 ILE A CA 1
ATOM 4909 C C . ILE A 1 579 ? 7.133 -3.506 6.855 1.00 78.56 579 ILE A C 1
ATOM 4911 O O . ILE A 1 579 ? 7.878 -2.781 7.516 1.00 78.56 579 ILE A O 1
ATOM 4915 N N . ARG A 1 580 ? 6.364 -4.451 7.418 1.00 88.31 580 ARG A N 1
ATOM 4916 C CA . ARG A 1 580 ? 6.447 -4.816 8.843 1.00 88.31 580 ARG A CA 1
ATOM 4917 C C . ARG A 1 580 ? 7.858 -5.311 9.163 1.00 88.31 580 ARG A C 1
ATOM 4919 O O . ARG A 1 580 ? 8.308 -6.317 8.609 1.00 88.31 580 ARG A O 1
ATOM 4926 N N . ILE A 1 581 ? 8.537 -4.627 10.078 1.00 89.56 581 ILE A N 1
ATOM 4927 C CA . ILE A 1 581 ? 9.892 -4.994 10.497 1.00 89.56 581 ILE A CA 1
ATOM 4928 C C . ILE A 1 581 ? 9.804 -6.111 11.539 1.00 89.56 581 ILE A C 1
ATOM 4930 O O . ILE A 1 581 ? 9.083 -5.999 12.525 1.00 89.56 581 ILE A O 1
ATOM 4934 N N . THR A 1 582 ? 10.513 -7.214 11.314 1.00 90.44 582 THR A N 1
ATOM 4935 C CA . THR A 1 582 ? 10.530 -8.388 12.204 1.00 90.44 582 THR A CA 1
ATOM 4936 C C . THR A 1 582 ? 11.966 -8.809 12.475 1.00 90.44 582 THR A C 1
ATOM 4938 O O . THR A 1 582 ? 12.852 -8.547 11.655 1.00 90.44 582 THR A O 1
ATOM 4941 N N . LEU A 1 583 ? 12.214 -9.498 13.593 1.00 87.44 583 LEU A N 1
ATOM 4942 C CA . LEU A 1 583 ? 13.566 -9.945 13.939 1.00 87.44 583 LEU A CA 1
ATOM 4943 C C . LEU A 1 583 ? 14.132 -10.880 12.855 1.00 87.44 583 LEU A C 1
ATOM 4945 O O . LEU A 1 583 ? 15.269 -10.711 12.427 1.00 87.44 583 LEU A O 1
ATOM 4949 N N . ASN A 1 584 ? 13.294 -11.766 12.307 1.00 82.38 584 ASN A N 1
ATOM 4950 C CA . ASN A 1 584 ? 13.640 -12.658 11.195 1.00 82.38 584 ASN A CA 1
ATOM 4951 C C . ASN A 1 584 ? 13.959 -11.902 9.888 1.00 82.38 584 ASN A C 1
ATOM 4953 O O . ASN A 1 584 ? 14.808 -12.342 9.108 1.00 82.38 584 ASN A O 1
ATOM 4957 N N . PHE A 1 585 ? 13.306 -10.763 9.619 1.00 82.69 585 PHE A N 1
ATOM 4958 C CA . PHE A 1 585 ? 13.666 -9.887 8.496 1.00 82.69 585 PHE A CA 1
ATOM 4959 C C . PHE A 1 585 ? 15.019 -9.206 8.732 1.00 82.69 585 PHE A C 1
ATOM 4961 O O . PHE A 1 585 ? 15.869 -9.237 7.844 1.00 82.69 585 PHE A O 1
ATOM 4968 N N . LEU A 1 586 ? 15.253 -8.663 9.932 1.00 82.12 586 LEU A N 1
ATOM 4969 C CA . LEU A 1 586 ? 16.521 -8.017 10.269 1.00 82.12 586 LEU A CA 1
ATOM 4970 C C . LEU A 1 586 ? 17.692 -9.009 10.241 1.00 82.12 586 LEU A C 1
ATOM 4972 O O . LEU A 1 586 ? 18.715 -8.706 9.643 1.00 82.12 586 LEU A O 1
ATOM 4976 N N . GLN A 1 587 ? 17.526 -10.217 10.787 1.00 81.94 587 GLN A N 1
ATOM 4977 C CA . GLN A 1 587 ? 18.511 -11.299 10.670 1.00 81.94 587 GLN A CA 1
ATOM 4978 C C . GLN A 1 587 ? 18.809 -11.644 9.204 1.00 81.94 587 GLN A C 1
ATOM 4980 O O . GLN A 1 587 ? 19.972 -11.796 8.843 1.00 81.94 587 GLN A O 1
ATOM 4985 N N . SER A 1 588 ? 17.784 -11.703 8.340 1.00 78.94 588 SER A N 1
ATOM 4986 C CA . SER A 1 588 ? 17.979 -11.933 6.898 1.00 78.94 588 SER A CA 1
ATOM 4987 C C . SER A 1 588 ? 18.823 -10.825 6.255 1.00 78.94 588 SER A C 1
ATOM 4989 O O . SER A 1 588 ? 19.736 -11.112 5.487 1.00 78.94 588 SER A O 1
ATOM 4991 N N . LEU A 1 589 ? 18.536 -9.560 6.585 1.00 76.88 589 LEU A N 1
ATOM 4992 C CA . LEU A 1 589 ? 19.266 -8.396 6.077 1.00 76.88 589 LEU A CA 1
ATOM 4993 C C . LEU A 1 589 ? 20.716 -8.380 6.579 1.00 76.88 589 LEU A C 1
ATOM 4995 O O . LEU A 1 589 ? 21.631 -8.169 5.790 1.00 76.88 589 LEU A O 1
ATOM 4999 N N . VAL A 1 590 ? 20.930 -8.656 7.867 1.00 77.81 590 VAL A N 1
ATOM 5000 C CA . VAL A 1 590 ? 22.257 -8.734 8.495 1.00 77.81 590 VAL A CA 1
ATOM 5001 C C . VAL A 1 590 ? 23.096 -9.853 7.871 1.00 77.81 590 VAL A C 1
ATOM 5003 O O . VAL A 1 590 ? 24.250 -9.614 7.526 1.00 77.81 590 VAL A O 1
ATOM 5006 N N . VAL A 1 591 ? 22.524 -11.042 7.644 1.00 75.12 591 VAL A N 1
ATOM 5007 C CA . VAL A 1 591 ? 23.206 -12.145 6.941 1.00 75.12 591 VAL A CA 1
ATOM 5008 C C . VAL A 1 591 ? 23.546 -11.759 5.499 1.00 75.12 591 VAL A C 1
ATOM 5010 O O . VAL A 1 591 ? 24.679 -11.983 5.075 1.00 75.12 591 VAL A O 1
ATOM 5013 N N . GLY A 1 592 ? 22.629 -11.125 4.761 1.00 73.62 592 GLY A N 1
ATOM 5014 C CA . GLY A 1 592 ? 22.898 -10.637 3.403 1.00 73.62 592 GLY A CA 1
ATOM 5015 C C . GLY A 1 592 ? 24.042 -9.616 3.354 1.00 73.62 592 GLY A C 1
ATOM 5016 O O . GLY A 1 592 ? 24.963 -9.755 2.550 1.00 73.62 592 GLY A O 1
ATOM 5017 N N . VAL A 1 593 ? 24.038 -8.638 4.268 1.00 71.81 593 VAL A N 1
ATOM 5018 C CA . VAL A 1 593 ? 25.103 -7.629 4.404 1.00 71.81 593 VAL A CA 1
ATOM 5019 C C . VAL A 1 593 ? 26.444 -8.278 4.747 1.00 71.81 593 VAL A C 1
ATOM 5021 O O . VAL A 1 593 ? 27.421 -8.031 4.045 1.00 71.81 593 VAL A O 1
ATOM 5024 N N . PHE A 1 594 ? 26.511 -9.141 5.766 1.00 74.62 594 PHE A N 1
ATOM 5025 C CA . PHE A 1 594 ? 27.764 -9.810 6.137 1.00 74.62 594 PHE A CA 1
ATOM 5026 C C . PHE A 1 594 ? 28.265 -10.789 5.070 1.00 74.62 594 PHE A C 1
ATOM 5028 O O . PHE A 1 594 ? 29.475 -10.941 4.929 1.00 74.62 594 PHE A O 1
ATOM 5035 N N . THR A 1 595 ? 27.381 -11.402 4.279 1.00 72.56 595 THR A N 1
ATOM 5036 C CA . THR A 1 595 ? 27.783 -12.249 3.143 1.00 72.56 595 THR A CA 1
ATOM 5037 C C . THR A 1 595 ? 28.449 -11.409 2.050 1.00 72.56 595 THR A C 1
ATOM 5039 O O . THR A 1 595 ? 29.532 -11.756 1.584 1.00 72.56 595 THR A O 1
ATOM 5042 N N . LEU A 1 596 ? 27.858 -10.263 1.691 1.00 63.94 596 LEU A N 1
ATOM 5043 C CA . LEU A 1 596 ? 28.416 -9.345 0.691 1.00 63.94 596 LEU A CA 1
ATOM 5044 C C . LEU A 1 596 ? 29.720 -8.681 1.166 1.00 63.94 596 LEU A C 1
ATOM 5046 O O . LEU A 1 596 ? 30.682 -8.611 0.403 1.00 63.94 596 LEU A O 1
ATOM 5050 N N . VAL A 1 597 ? 29.789 -8.249 2.430 1.00 67.88 597 VAL A N 1
ATOM 5051 C CA . VAL A 1 597 ? 31.009 -7.678 3.028 1.00 67.88 597 VAL A CA 1
ATOM 5052 C C . VAL A 1 597 ? 32.098 -8.741 3.177 1.00 67.88 597 VAL A C 1
ATOM 5054 O O . VAL A 1 597 ? 33.239 -8.485 2.809 1.00 67.88 597 VAL A O 1
ATOM 5057 N N . GLY A 1 598 ? 31.769 -9.945 3.651 1.00 68.25 598 GLY A N 1
ATOM 5058 C CA . GLY A 1 598 ? 32.720 -11.052 3.776 1.00 68.25 598 GLY A CA 1
ATOM 5059 C C . GLY A 1 598 ? 33.301 -11.477 2.427 1.00 68.25 598 GLY A C 1
ATOM 5060 O O . GLY A 1 598 ? 34.507 -11.688 2.319 1.00 68.25 598 GLY A O 1
ATOM 5061 N N . PHE A 1 599 ? 32.473 -11.510 1.379 1.00 65.81 599 PHE A N 1
ATOM 5062 C CA . PHE A 1 599 ? 32.918 -11.726 0.004 1.00 65.81 599 PHE A CA 1
ATOM 5063 C C . PHE A 1 599 ? 33.850 -10.604 -0.495 1.00 65.81 599 PHE A C 1
ATOM 5065 O O . PHE A 1 599 ? 34.924 -10.885 -1.029 1.00 65.81 599 PHE A O 1
ATOM 5072 N N . ALA A 1 600 ? 33.489 -9.338 -0.273 1.00 62.91 600 ALA A N 1
ATOM 5073 C CA . ALA A 1 600 ? 34.313 -8.193 -0.662 1.00 62.91 600 ALA A CA 1
ATOM 5074 C C . ALA A 1 600 ? 35.664 -8.152 0.084 1.00 62.91 600 ALA A C 1
ATOM 5076 O O . ALA A 1 600 ? 36.704 -7.911 -0.529 1.00 62.91 600 ALA A O 1
ATOM 5077 N N . VAL A 1 601 ? 35.676 -8.458 1.386 1.00 67.88 601 VAL A N 1
ATOM 5078 C CA . VAL A 1 601 ? 36.901 -8.570 2.195 1.00 67.88 601 VAL A CA 1
ATOM 5079 C C . VAL A 1 601 ? 37.754 -9.747 1.727 1.00 67.88 601 VAL A C 1
ATOM 5081 O O . VAL A 1 601 ? 38.941 -9.551 1.488 1.00 67.88 601 VAL A O 1
ATOM 5084 N N . HIS A 1 602 ? 37.168 -10.932 1.508 1.00 69.75 602 HIS A N 1
ATOM 5085 C CA . HIS A 1 602 ? 37.879 -12.086 0.944 1.00 69.75 602 HIS A CA 1
ATOM 5086 C C . HIS A 1 602 ? 38.589 -11.715 -0.364 1.00 69.75 602 HIS A C 1
ATOM 5088 O O . HIS A 1 602 ? 39.760 -12.038 -0.544 1.00 69.75 602 HIS A O 1
ATOM 5094 N N . ARG A 1 603 ? 37.910 -10.976 -1.247 1.00 61.28 603 ARG A N 1
ATOM 5095 C CA . ARG A 1 603 ? 38.459 -10.500 -2.520 1.00 61.28 603 ARG A CA 1
ATOM 5096 C C . ARG A 1 603 ? 39.638 -9.537 -2.344 1.00 61.28 603 ARG A C 1
ATOM 5098 O O . ARG A 1 603 ? 40.683 -9.719 -2.967 1.00 61.28 603 ARG A O 1
ATOM 5105 N N . VAL A 1 604 ? 39.505 -8.540 -1.469 1.00 63.56 604 VAL A N 1
ATOM 5106 C CA . VAL A 1 604 ? 40.580 -7.577 -1.163 1.00 63.56 604 VAL A CA 1
ATOM 5107 C C . VAL A 1 604 ? 41.778 -8.273 -0.501 1.00 63.56 604 VAL A C 1
ATOM 5109 O O . VAL A 1 604 ? 42.923 -8.020 -0.880 1.00 63.56 604 VAL A O 1
ATOM 5112 N N . SER A 1 605 ? 41.536 -9.203 0.427 1.00 65.50 605 SER A N 1
ATOM 5113 C CA . SER A 1 605 ? 42.572 -10.046 1.031 1.00 65.50 605 SER A CA 1
ATOM 5114 C C . SER A 1 605 ? 43.255 -10.945 0.000 1.00 65.50 605 SER A C 1
ATOM 5116 O O . SER A 1 605 ? 44.481 -11.017 -0.001 1.00 65.50 605 SER A O 1
ATOM 5118 N N . TYR A 1 606 ? 42.507 -11.575 -0.911 1.00 67.81 606 TYR A N 1
ATOM 5119 C CA . TYR A 1 606 ? 43.061 -12.407 -1.982 1.00 67.81 606 TYR A CA 1
ATOM 5120 C C . TYR A 1 606 ? 43.960 -11.592 -2.919 1.00 67.81 606 TYR A C 1
ATOM 5122 O O . TYR A 1 606 ? 45.103 -11.982 -3.152 1.00 67.81 606 TYR A O 1
ATOM 5130 N N . LYS A 1 607 ? 43.520 -10.402 -3.358 1.00 64.50 607 LYS A N 1
ATOM 5131 C CA . LYS A 1 607 ? 44.348 -9.501 -4.180 1.00 64.50 607 LYS A CA 1
ATOM 5132 C C . LYS A 1 607 ? 45.569 -8.956 -3.432 1.00 64.50 607 LYS A C 1
ATOM 5134 O O . LYS A 1 607 ? 46.633 -8.820 -4.036 1.00 64.50 607 LYS A O 1
ATOM 5139 N N . MET A 1 608 ? 45.483 -8.705 -2.122 1.00 61.25 608 MET A N 1
ATOM 5140 C CA . MET A 1 608 ? 46.674 -8.407 -1.314 1.00 61.25 608 MET A CA 1
ATOM 5141 C C . MET A 1 608 ? 47.626 -9.606 -1.244 1.00 61.25 608 MET A C 1
ATOM 5143 O O . MET A 1 608 ? 48.820 -9.433 -1.480 1.00 61.25 608 MET A O 1
ATOM 5147 N N . ILE A 1 609 ? 47.125 -10.819 -0.993 1.00 66.06 609 ILE A N 1
ATOM 5148 C CA . ILE A 1 609 ? 47.939 -12.042 -0.967 1.00 66.06 609 ILE A CA 1
ATOM 5149 C C . ILE A 1 609 ? 48.609 -12.264 -2.328 1.00 66.06 609 ILE A C 1
ATOM 5151 O O . ILE A 1 609 ? 49.824 -12.442 -2.356 1.00 66.06 609 ILE A O 1
ATOM 5155 N N . GLN A 1 610 ? 47.893 -12.162 -3.452 1.00 68.38 610 GLN A N 1
ATOM 5156 C CA . GLN A 1 610 ? 48.484 -12.215 -4.797 1.00 68.38 610 GLN A CA 1
ATOM 5157 C C . GLN A 1 610 ? 49.559 -11.133 -4.997 1.00 68.38 610 GLN A C 1
ATOM 5159 O O . GLN A 1 610 ? 50.644 -11.443 -5.474 1.00 68.38 610 GLN A O 1
ATOM 5164 N N . LYS A 1 611 ? 49.322 -9.879 -4.583 1.00 72.00 611 LYS A N 1
ATOM 5165 C CA . LYS A 1 611 ? 50.289 -8.773 -4.742 1.00 72.00 611 LYS A CA 1
ATOM 5166 C C . LYS A 1 611 ? 51.536 -8.918 -3.858 1.00 72.00 611 LYS A C 1
ATOM 5168 O O . LYS A 1 611 ? 52.624 -8.496 -4.255 1.00 72.00 611 LYS A O 1
ATOM 5173 N N . PHE A 1 612 ? 51.402 -9.512 -2.672 1.00 66.00 612 PHE A N 1
ATOM 5174 C CA . PHE A 1 612 ? 52.524 -9.767 -1.767 1.00 66.00 612 PHE A CA 1
ATOM 5175 C C . PHE A 1 612 ? 53.234 -11.099 -2.037 1.00 66.00 612 PHE A C 1
ATOM 5177 O O . PHE A 1 612 ? 54.425 -11.181 -1.757 1.00 66.00 612 PHE A O 1
ATOM 5184 N N . THR A 1 613 ? 52.581 -12.110 -2.619 1.00 69.81 613 THR A N 1
ATOM 5185 C CA . THR A 1 613 ? 53.161 -13.454 -2.820 1.00 69.81 613 THR A CA 1
ATOM 5186 C C . THR A 1 613 ? 54.435 -13.451 -3.680 1.00 69.81 613 THR A C 1
ATOM 5188 O O . THR A 1 613 ? 55.402 -14.065 -3.240 1.00 69.81 613 THR A O 1
ATOM 5191 N N . PRO A 1 614 ? 54.546 -12.728 -4.814 1.00 64.50 614 PRO A N 1
ATOM 5192 C CA . PRO A 1 614 ? 55.799 -12.611 -5.566 1.00 64.50 614 PRO A CA 1
ATOM 5193 C C . PRO A 1 614 ? 56.934 -11.972 -4.757 1.00 64.50 614 PRO A C 1
ATOM 5195 O O . PRO A 1 614 ? 58.065 -12.454 -4.798 1.00 64.50 614 PRO A O 1
ATOM 5198 N N . LYS A 1 615 ? 56.638 -10.937 -3.956 1.00 63.38 615 LYS A N 1
ATOM 5199 C CA . LYS A 1 615 ? 57.625 -10.327 -3.047 1.00 63.38 615 LYS A CA 1
ATOM 5200 C C . LYS A 1 615 ? 58.013 -11.288 -1.926 1.00 63.38 615 LYS A C 1
ATOM 5202 O O . LYS A 1 615 ? 59.191 -11.426 -1.625 1.00 63.38 615 LYS A O 1
ATOM 5207 N N . LEU A 1 616 ? 57.047 -12.003 -1.352 1.00 55.88 616 LEU A N 1
ATOM 5208 C CA . LEU A 1 616 ? 57.284 -13.075 -0.388 1.00 55.88 616 LEU A CA 1
ATOM 5209 C C . LEU A 1 616 ? 58.090 -14.220 -1.001 1.00 55.88 616 LEU A C 1
ATOM 5211 O O . LEU A 1 616 ? 58.910 -14.776 -0.291 1.00 55.88 616 LEU A O 1
ATOM 5215 N N . TYR A 1 617 ? 57.946 -14.532 -2.292 1.00 61.84 617 TYR A N 1
ATOM 5216 C CA . TYR A 1 617 ? 58.792 -15.494 -3.005 1.00 61.84 617 TYR A CA 1
ATOM 5217 C C . TYR A 1 617 ? 60.207 -14.959 -3.248 1.00 61.84 617 TYR A C 1
ATOM 5219 O O . TYR A 1 617 ? 61.152 -15.710 -3.046 1.00 61.84 617 TYR A O 1
ATOM 5227 N N . GLN A 1 618 ? 60.393 -13.672 -3.568 1.00 59.38 618 GLN A N 1
ATOM 5228 C CA . GLN A 1 618 ? 61.727 -13.051 -3.587 1.00 59.38 618 GLN A CA 1
ATOM 5229 C C . GLN A 1 618 ? 62.386 -13.091 -2.199 1.00 59.38 618 GLN A C 1
ATOM 5231 O O . GLN A 1 618 ? 63.541 -13.501 -2.081 1.00 59.38 618 GLN A O 1
ATOM 5236 N N . TYR A 1 619 ? 61.642 -12.775 -1.133 1.00 57.47 619 TYR A N 1
ATOM 5237 C CA . TYR A 1 619 ? 62.111 -12.952 0.243 1.00 57.47 619 TYR A CA 1
ATOM 5238 C C . TYR A 1 619 ? 62.322 -14.426 0.607 1.00 57.47 619 TYR A C 1
ATOM 5240 O O . TYR A 1 619 ? 63.259 -14.727 1.333 1.00 57.47 619 TYR A O 1
ATOM 5248 N N . LYS A 1 620 ? 61.541 -15.369 0.067 1.00 53.12 620 LYS A N 1
ATOM 5249 C CA . LYS A 1 620 ? 61.746 -16.813 0.261 1.00 53.12 620 LYS A CA 1
ATOM 5250 C C . LYS A 1 620 ? 62.997 -17.292 -0.469 1.00 53.12 620 LYS A C 1
ATOM 5252 O O . LYS A 1 620 ? 63.715 -18.106 0.087 1.00 53.12 620 LYS A O 1
ATOM 5257 N N . CYS A 1 621 ? 63.322 -16.750 -1.643 1.00 55.09 621 CYS A N 1
ATOM 5258 C CA . CYS A 1 621 ? 64.601 -16.973 -2.316 1.00 55.09 621 CYS A CA 1
ATOM 5259 C C . CYS A 1 621 ? 65.771 -16.385 -1.513 1.00 55.09 621 CYS A C 1
ATOM 5261 O O . CYS A 1 621 ? 66.761 -17.081 -1.324 1.00 55.09 621 CYS A O 1
ATOM 5263 N N . LEU A 1 622 ? 65.645 -15.170 -0.965 1.00 54.41 622 LEU A N 1
ATOM 5264 C CA . LEU A 1 622 ? 66.638 -14.579 -0.054 1.00 54.41 622 LEU A CA 1
ATOM 5265 C C . LEU A 1 622 ? 66.818 -15.399 1.234 1.00 54.41 622 LEU A C 1
ATOM 5267 O O . LEU A 1 622 ? 67.948 -15.657 1.635 1.00 54.41 622 LEU A O 1
ATOM 5271 N N . ILE A 1 623 ? 65.730 -15.871 1.845 1.00 56.78 623 ILE A N 1
ATOM 5272 C CA . ILE A 1 623 ? 65.748 -16.726 3.041 1.00 56.78 623 ILE A CA 1
ATOM 5273 C C . ILE A 1 623 ? 66.288 -18.122 2.711 1.00 56.78 623 ILE A C 1
ATOM 5275 O O . ILE A 1 623 ? 67.014 -18.680 3.522 1.00 56.78 623 ILE A O 1
ATOM 5279 N N . ILE A 1 624 ? 66.017 -18.675 1.524 1.00 58.69 624 ILE A N 1
ATOM 5280 C CA . ILE A 1 624 ? 66.622 -19.927 1.044 1.00 58.69 624 ILE A CA 1
ATOM 5281 C C . ILE A 1 624 ? 68.117 -19.733 0.771 1.00 58.69 624 ILE A C 1
ATOM 5283 O O . ILE A 1 624 ? 68.892 -20.629 1.082 1.00 58.69 624 ILE A O 1
ATOM 5287 N N . ILE A 1 625 ? 68.556 -18.577 0.261 1.00 58.16 625 ILE A N 1
ATOM 5288 C CA . ILE A 1 625 ? 69.982 -18.235 0.138 1.00 58.16 625 ILE A CA 1
ATOM 5289 C C . ILE A 1 625 ? 70.623 -18.143 1.533 1.00 58.16 625 ILE A C 1
ATOM 5291 O O . ILE A 1 625 ? 71.648 -18.781 1.759 1.00 58.16 625 ILE A O 1
ATOM 5295 N N . PHE A 1 626 ? 69.985 -17.463 2.492 1.00 50.72 626 PHE A N 1
ATOM 5296 C CA . PHE A 1 626 ? 70.450 -17.385 3.883 1.00 50.72 626 PHE A CA 1
ATOM 5297 C C . PHE A 1 626 ? 70.526 -18.768 4.549 1.00 50.72 626 PHE A C 1
ATOM 5299 O O . PHE A 1 626 ? 71.577 -19.148 5.059 1.00 50.72 626 PHE A O 1
ATOM 5306 N N . TYR A 1 627 ? 69.470 -19.583 4.459 1.00 49.75 627 TYR A N 1
ATOM 5307 C CA . TYR A 1 627 ? 69.473 -20.963 4.953 1.00 49.75 627 TYR A CA 1
ATOM 5308 C C . TYR A 1 627 ? 70.527 -21.820 4.248 1.00 49.75 627 TYR A C 1
ATOM 5310 O O . TYR A 1 627 ? 71.171 -22.637 4.897 1.00 49.75 627 TYR A O 1
ATOM 5318 N N . LYS A 1 628 ? 70.771 -21.631 2.948 1.00 47.09 628 LYS A N 1
ATOM 5319 C CA . LYS A 1 628 ? 71.800 -22.369 2.194 1.00 47.09 628 LYS A CA 1
ATOM 5320 C C . LYS A 1 628 ? 73.230 -21.913 2.523 1.00 47.09 628 LYS A C 1
ATOM 5322 O O . LYS A 1 628 ? 74.164 -22.671 2.271 1.00 47.09 628 LYS A O 1
ATOM 5327 N N . MET A 1 629 ? 73.403 -20.739 3.137 1.00 48.66 629 MET A N 1
ATOM 5328 C CA . MET A 1 629 ? 74.650 -20.335 3.799 1.00 48.66 629 MET A CA 1
ATOM 5329 C C . MET A 1 629 ? 74.743 -20.847 5.248 1.00 48.66 629 MET A C 1
ATOM 5331 O O . MET A 1 629 ? 75.836 -21.189 5.688 1.00 48.66 629 MET A O 1
ATOM 5335 N N . GLN A 1 630 ? 73.624 -20.949 5.975 1.00 42.59 630 GLN A N 1
ATOM 5336 C CA . GLN A 1 630 ? 73.608 -21.239 7.417 1.00 42.59 630 GLN A CA 1
ATOM 5337 C C . GLN A 1 630 ? 73.381 -22.722 7.794 1.00 42.59 630 GLN A C 1
ATOM 5339 O O . GLN A 1 630 ? 73.656 -23.102 8.926 1.00 42.59 630 GLN A O 1
ATOM 5344 N N . SER A 1 631 ? 72.939 -23.584 6.868 1.00 39.38 631 SER A N 1
ATOM 5345 C CA . SER A 1 631 ? 72.662 -25.022 7.105 1.00 39.38 631 SER A CA 1
ATOM 5346 C C . SER A 1 631 ? 73.742 -25.982 6.573 1.00 39.38 631 SER A C 1
ATOM 5348 O O . SER A 1 631 ? 73.466 -27.130 6.229 1.00 39.38 631 SER A O 1
ATOM 5350 N N . ARG A 1 632 ? 75.008 -25.544 6.526 1.00 40.72 632 ARG A N 1
ATOM 5351 C CA . ARG A 1 632 ? 76.170 -26.413 6.235 1.00 40.72 632 ARG A CA 1
ATOM 5352 C C . ARG A 1 632 ? 76.750 -27.088 7.496 1.00 40.72 632 ARG A C 1
ATOM 5354 O O . ARG A 1 632 ? 77.962 -27.121 7.687 1.00 40.72 632 ARG A O 1
ATOM 5361 N N . SER A 1 633 ? 75.894 -27.677 8.330 1.00 39.66 633 SER A N 1
ATOM 5362 C CA . SER A 1 633 ? 76.297 -28.538 9.455 1.00 39.66 633 SER A CA 1
ATOM 5363 C C . SER A 1 633 ? 75.211 -29.566 9.816 1.00 39.66 633 SER A C 1
ATOM 5365 O O . SER A 1 633 ? 74.032 -29.240 9.793 1.00 39.66 633 SER A O 1
ATOM 5367 N N . SER A 1 634 ? 75.644 -30.798 10.136 1.00 35.34 634 SER A N 1
ATOM 5368 C CA . SER A 1 634 ? 74.926 -31.896 10.842 1.00 35.34 634 SER A CA 1
ATOM 5369 C C . SER A 1 634 ? 73.419 -32.107 10.543 1.00 35.34 634 SER A C 1
ATOM 5371 O O . SER A 1 634 ? 72.592 -31.333 11.005 1.00 35.34 634 SER A O 1
ATOM 5373 N N . GLN A 1 635 ? 72.981 -33.100 9.753 1.00 34.66 635 GLN A N 1
ATOM 5374 C CA . GLN A 1 635 ? 73.014 -34.579 9.933 1.00 34.66 635 GLN A CA 1
ATOM 5375 C C . GLN A 1 635 ? 71.771 -35.205 10.620 1.00 34.66 635 GLN A C 1
ATOM 5377 O O . GLN A 1 635 ? 71.075 -34.573 11.402 1.00 34.66 635 GLN A O 1
ATOM 5382 N N . SER A 1 636 ? 71.552 -36.493 10.302 1.00 32.94 636 SER A N 1
ATOM 5383 C CA . SER A 1 636 ? 70.682 -37.492 10.964 1.00 32.94 636 SER A CA 1
ATOM 5384 C C . SER A 1 636 ? 69.172 -37.224 11.094 1.00 32.94 636 SER A C 1
ATOM 5386 O O . SER A 1 636 ? 68.674 -36.794 12.128 1.00 32.94 636 SER A O 1
ATOM 5388 N N . ILE A 1 637 ? 68.438 -37.646 10.059 1.00 35.00 637 ILE A N 1
ATOM 5389 C CA . ILE A 1 637 ? 67.497 -38.793 10.099 1.00 35.00 637 ILE A CA 1
ATOM 5390 C C . ILE A 1 637 ? 67.058 -39.279 11.501 1.00 35.00 637 ILE A C 1
ATOM 5392 O O . ILE A 1 637 ? 67.883 -39.794 12.257 1.00 35.00 637 ILE A O 1
ATOM 5396 N N . LYS A 1 638 ? 65.735 -39.349 11.722 1.00 31.17 638 LYS A N 1
ATOM 5397 C CA . LYS A 1 638 ? 65.064 -40.563 12.234 1.00 31.17 638 LYS A CA 1
ATOM 5398 C C . LYS A 1 638 ? 63.606 -40.659 11.750 1.00 31.17 638 LYS A C 1
ATOM 5400 O O . LYS A 1 638 ? 63.019 -39.662 11.344 1.00 31.17 638 LYS A O 1
ATOM 5405 N N . GLN A 1 639 ? 63.099 -41.889 11.731 1.00 33.25 639 GLN A N 1
ATOM 5406 C CA . GLN A 1 639 ? 61.802 -42.357 11.209 1.00 33.25 639 GLN A CA 1
ATOM 5407 C C . GLN A 1 639 ? 61.069 -43.116 12.348 1.00 33.25 639 GLN A C 1
ATOM 5409 O O . GLN A 1 639 ? 61.565 -43.058 13.475 1.00 33.25 639 GLN A O 1
ATOM 5414 N N . ILE A 1 640 ? 59.999 -43.873 12.042 1.00 29.84 640 ILE A N 1
ATOM 5415 C CA . ILE A 1 640 ? 59.080 -44.640 12.926 1.00 29.84 640 ILE A CA 1
ATOM 5416 C C . ILE A 1 640 ? 57.857 -43.764 13.296 1.00 29.84 640 ILE A C 1
ATOM 5418 O O . ILE A 1 640 ? 58.048 -42.695 13.869 1.00 29.84 640 ILE A O 1
ATOM 5422 N N . ASP A 1 641 ? 56.631 -43.982 12.781 1.00 28.45 641 ASP A N 1
ATOM 5423 C CA . ASP A 1 641 ? 55.714 -45.163 12.792 1.00 28.45 641 ASP A CA 1
ATOM 5424 C C . ASP A 1 641 ? 54.976 -45.291 14.158 1.00 28.45 641 ASP A C 1
ATOM 5426 O O . ASP A 1 641 ? 55.597 -45.048 15.188 1.00 28.45 641 ASP A O 1
ATOM 5430 N N . ALA A 1 642 ? 53.678 -45.626 14.293 1.00 30.47 642 ALA A N 1
ATOM 5431 C CA . ALA A 1 642 ? 52.581 -45.890 13.337 1.00 30.47 642 ALA A CA 1
ATOM 5432 C C . ALA A 1 642 ? 51.178 -45.623 13.990 1.00 30.47 642 ALA A C 1
ATOM 5434 O O . ALA A 1 642 ? 51.071 -44.809 14.903 1.00 30.47 642 ALA A O 1
ATOM 5435 N N . ASP A 1 643 ? 50.141 -46.339 13.511 1.00 29.11 643 ASP A N 1
ATOM 5436 C CA . ASP A 1 643 ? 48.875 -46.742 14.178 1.00 29.11 643 ASP A CA 1
ATOM 5437 C C . ASP A 1 643 ? 47.515 -46.135 13.734 1.00 29.11 643 ASP A C 1
ATOM 5439 O O . ASP A 1 643 ? 46.995 -45.139 14.232 1.00 29.11 643 ASP A O 1
ATOM 5443 N N . THR A 1 644 ? 46.886 -46.878 12.813 1.00 33.81 644 THR A N 1
ATOM 5444 C CA . THR A 1 644 ? 45.432 -47.120 12.609 1.00 33.81 644 THR A CA 1
ATOM 5445 C C . THR A 1 644 ? 44.790 -47.856 13.821 1.00 33.81 644 THR A C 1
ATOM 5447 O O . THR A 1 644 ? 45.579 -48.443 14.559 1.00 33.81 644 THR A O 1
ATOM 5450 N N . PRO A 1 645 ? 43.436 -47.975 14.026 1.00 41.97 645 PRO A N 1
ATOM 5451 C CA . PRO A 1 645 ? 42.435 -48.223 12.963 1.00 41.97 645 PRO A CA 1
ATOM 5452 C C . PRO A 1 645 ? 40.940 -47.786 13.121 1.00 41.97 645 PRO A C 1
ATOM 5454 O O . PRO A 1 645 ? 40.406 -47.601 14.204 1.00 41.97 645 PRO A O 1
ATOM 5457 N N . ILE A 1 646 ? 40.262 -47.737 11.958 1.00 31.03 646 ILE A N 1
ATOM 5458 C CA . ILE A 1 646 ? 38.910 -48.261 11.610 1.00 31.03 646 ILE A CA 1
ATOM 5459 C C . ILE A 1 646 ? 37.736 -48.115 12.615 1.00 31.03 646 ILE A C 1
ATOM 5461 O O . ILE A 1 646 ? 37.690 -48.823 13.615 1.00 31.03 646 ILE A O 1
ATOM 5465 N N . GLN A 1 647 ? 36.655 -47.428 12.194 1.00 26.66 647 GLN A N 1
ATOM 5466 C CA . GLN A 1 647 ? 35.326 -48.056 11.986 1.00 26.66 647 GLN A CA 1
ATOM 5467 C C . GLN A 1 647 ? 34.384 -47.219 11.089 1.00 26.66 647 GLN A C 1
ATOM 5469 O O . GLN A 1 647 ? 34.644 -46.051 10.810 1.00 26.66 647 GLN A O 1
ATOM 5474 N N . ASN A 1 648 ? 33.330 -47.863 10.569 1.00 30.09 648 ASN A N 1
ATOM 5475 C CA . ASN A 1 648 ? 32.407 -47.339 9.549 1.00 30.09 648 ASN A CA 1
ATOM 5476 C C . ASN A 1 648 ? 31.165 -46.671 10.169 1.00 30.09 648 ASN A C 1
ATOM 5478 O O . ASN A 1 648 ? 30.727 -47.128 11.216 1.00 30.09 648 ASN A O 1
ATOM 5482 N N . THR A 1 649 ? 30.504 -45.758 9.435 1.00 28.31 649 THR A N 1
ATOM 5483 C CA . THR A 1 649 ? 29.112 -45.976 8.956 1.00 28.31 649 THR A CA 1
ATOM 5484 C C . THR A 1 649 ? 28.675 -44.968 7.880 1.00 28.31 649 THR A C 1
ATOM 5486 O O . THR A 1 649 ? 28.930 -43.773 7.975 1.00 28.31 649 THR A O 1
ATOM 5489 N N . THR A 1 650 ? 28.003 -45.527 6.876 1.00 29.02 650 THR A N 1
ATOM 5490 C CA . THR A 1 650 ? 27.010 -44.998 5.919 1.00 29.02 650 THR A CA 1
ATOM 5491 C C . THR A 1 650 ? 26.424 -43.578 6.073 1.00 29.02 650 THR A C 1
ATOM 5493 O O . THR A 1 650 ? 25.794 -43.257 7.075 1.00 29.02 650 THR A O 1
ATOM 5496 N N . GLU A 1 651 ? 26.452 -42.871 4.934 1.00 28.31 651 GLU A N 1
ATOM 5497 C CA . GLU A 1 651 ? 25.299 -42.204 4.286 1.00 28.31 651 GLU A CA 1
ATOM 5498 C C . GLU A 1 651 ? 24.754 -40.832 4.757 1.00 28.31 651 GLU A C 1
ATOM 5500 O O . GLU A 1 651 ? 25.198 -40.190 5.702 1.00 28.31 651 GLU A O 1
ATOM 5505 N N . GLU A 1 652 ? 23.870 -40.359 3.879 1.00 25.59 652 GLU A N 1
ATOM 5506 C CA . GLU A 1 652 ? 23.155 -39.100 3.661 1.00 25.59 652 GLU A CA 1
ATOM 5507 C C . GLU A 1 652 ? 22.745 -38.251 4.891 1.00 25.59 652 GLU A C 1
ATOM 5509 O O . GLU A 1 652 ? 22.461 -38.746 5.972 1.00 25.59 652 GLU A O 1
ATOM 5514 N N . GLY A 1 653 ? 22.619 -36.922 4.779 1.00 24.69 653 GLY A N 1
ATOM 5515 C CA . GLY A 1 653 ? 22.751 -36.077 3.588 1.00 24.69 653 GLY A CA 1
ATOM 5516 C C . GLY A 1 653 ? 22.844 -34.586 3.941 1.00 24.69 653 GLY A C 1
ATOM 5517 O O . GLY A 1 653 ? 22.267 -34.112 4.920 1.00 24.69 653 GLY A O 1
ATOM 5518 N N . LYS A 1 654 ? 23.610 -33.818 3.156 1.00 26.83 654 LYS A N 1
ATOM 5519 C CA . LYS A 1 654 ? 23.819 -32.376 3.381 1.00 26.83 654 LYS A CA 1
ATOM 5520 C C . LYS A 1 654 ? 22.768 -31.552 2.638 1.00 26.83 654 LYS A C 1
ATOM 5522 O O . LYS A 1 654 ? 22.654 -31.698 1.432 1.00 26.83 654 LYS A O 1
ATOM 5527 N N . PHE A 1 655 ? 22.100 -30.637 3.343 1.00 22.41 655 PHE A N 1
ATOM 5528 C CA . PHE A 1 655 ? 22.152 -29.170 3.144 1.00 22.41 655 PHE A CA 1
ATOM 5529 C C . PHE A 1 655 ? 21.103 -28.524 4.071 1.00 22.41 655 PHE A C 1
ATOM 5531 O O . PHE A 1 655 ? 19.903 -28.616 3.858 1.00 22.41 655 PHE A O 1
ATOM 5538 N N . ILE A 1 656 ? 21.490 -28.010 5.239 1.00 23.55 656 ILE A N 1
ATOM 5539 C CA . ILE A 1 656 ? 22.023 -26.646 5.420 1.00 23.55 656 ILE A CA 1
ATOM 5540 C C . ILE A 1 656 ? 21.105 -25.563 4.821 1.00 23.55 656 ILE A C 1
ATOM 5542 O O . ILE A 1 656 ? 21.220 -25.173 3.666 1.00 23.55 656 ILE A O 1
ATOM 5546 N N . LYS A 1 657 ? 20.262 -25.026 5.711 1.00 25.77 657 LYS A N 1
ATOM 5547 C CA . LYS A 1 657 ? 20.081 -23.585 5.967 1.00 25.77 657 LYS A CA 1
ATOM 5548 C C . LYS A 1 657 ? 19.927 -22.632 4.759 1.00 25.77 657 LYS A C 1
ATOM 5550 O O . LYS A 1 657 ? 20.886 -22.078 4.244 1.00 25.77 657 LYS A O 1
ATOM 5555 N N . SER A 1 658 ? 18.668 -22.236 4.563 1.00 28.77 658 SER A N 1
ATOM 5556 C CA . SER A 1 658 ? 18.187 -20.863 4.829 1.00 28.77 658 SER A CA 1
ATOM 5557 C C . SER A 1 658 ? 18.685 -19.655 3.999 1.00 28.77 658 SER A C 1
ATOM 5559 O O . SER A 1 658 ? 19.846 -19.278 4.054 1.00 28.77 658 SER A O 1
ATOM 5561 N N . VAL A 1 659 ? 17.692 -18.870 3.547 1.00 27.59 659 VAL A N 1
ATOM 5562 C CA . VAL A 1 659 ? 17.636 -17.387 3.663 1.00 27.59 659 VAL A CA 1
ATOM 5563 C C . VAL A 1 659 ? 18.357 -16.511 2.601 1.00 27.59 659 VAL A C 1
ATOM 5565 O O . VAL A 1 659 ? 19.492 -16.092 2.755 1.00 27.59 659 VAL A O 1
ATOM 5568 N N . ARG A 1 660 ? 17.546 -16.103 1.606 1.00 24.14 660 ARG A N 1
ATOM 5569 C CA . ARG A 1 660 ? 17.178 -14.713 1.199 1.00 24.14 660 ARG A CA 1
ATOM 5570 C C . ARG A 1 660 ? 18.159 -13.718 0.511 1.00 24.14 660 ARG A C 1
ATOM 5572 O O . ARG A 1 660 ? 19.194 -13.405 1.070 1.00 24.14 660 ARG A O 1
ATOM 5579 N N . ARG A 1 661 ? 17.656 -13.088 -0.588 1.00 34.94 661 ARG A N 1
ATOM 5580 C CA . ARG A 1 661 ? 17.452 -11.626 -0.955 1.00 34.94 661 ARG A CA 1
ATOM 5581 C C . ARG A 1 661 ? 18.581 -10.602 -0.600 1.00 34.94 661 ARG A C 1
ATOM 5583 O O . ARG A 1 661 ? 19.143 -10.705 0.473 1.00 34.94 661 ARG A O 1
ATOM 5590 N N . ALA A 1 662 ? 18.926 -9.525 -1.345 1.00 32.81 662 ALA A N 1
ATOM 5591 C CA . ALA A 1 662 ? 18.129 -8.526 -2.111 1.00 32.81 662 ALA A CA 1
ATOM 5592 C C . ALA A 1 662 ? 18.964 -7.674 -3.138 1.00 32.81 662 ALA A C 1
ATOM 5594 O O . ALA A 1 662 ? 20.017 -8.124 -3.567 1.00 32.81 662 ALA A O 1
ATOM 5595 N N . GLN A 1 663 ? 18.604 -6.417 -3.485 1.00 40.16 663 GLN A N 1
ATOM 5596 C CA . GLN A 1 663 ? 17.808 -6.005 -4.674 1.00 40.16 663 GLN A CA 1
ATOM 5597 C C . GLN A 1 663 ? 18.133 -4.562 -5.196 1.00 40.16 663 GLN A C 1
ATOM 5599 O O . GLN A 1 663 ? 18.139 -3.635 -4.394 1.00 40.16 663 GLN A O 1
ATOM 5604 N N . GLN A 1 664 ? 18.154 -4.367 -6.534 1.00 49.62 664 GLN A N 1
ATOM 5605 C CA . GLN A 1 664 ? 17.807 -3.119 -7.300 1.00 49.62 664 GLN A CA 1
ATOM 5606 C C . GLN A 1 664 ? 18.738 -1.869 -7.194 1.00 49.62 664 GLN A C 1
ATOM 5608 O O . GLN A 1 664 ? 19.670 -1.896 -6.405 1.00 49.62 664 GLN A O 1
ATOM 5613 N N . ILE A 1 665 ? 18.660 -0.848 -8.098 1.00 39.00 665 ILE A N 1
ATOM 5614 C CA . ILE A 1 665 ? 18.000 0.520 -8.033 1.00 39.00 665 ILE A CA 1
ATOM 5615 C C . ILE A 1 665 ? 18.640 1.433 -9.159 1.00 39.00 665 ILE A C 1
ATOM 5617 O O . ILE A 1 665 ? 19.758 1.083 -9.515 1.00 39.00 665 ILE A O 1
ATOM 5621 N N . ARG A 1 666 ? 18.227 2.599 -9.753 1.00 46.03 666 ARG A N 1
ATOM 5622 C CA . ARG A 1 666 ? 17.063 3.501 -10.165 1.00 46.03 666 ARG A CA 1
ATOM 5623 C C . ARG A 1 666 ? 17.698 4.654 -11.063 1.00 46.03 666 ARG A C 1
ATOM 5625 O O . ARG A 1 666 ? 18.913 4.610 -11.183 1.00 46.03 666 ARG A O 1
ATOM 5632 N N . GLN A 1 667 ? 17.150 5.730 -11.696 1.00 43.25 667 GLN A N 1
ATOM 5633 C CA . GLN A 1 667 ? 15.860 6.440 -12.028 1.00 43.25 667 GLN A CA 1
ATOM 5634 C C . GLN A 1 667 ? 16.111 7.302 -13.344 1.00 43.25 667 GLN A C 1
ATOM 5636 O O . GLN A 1 667 ? 17.014 6.892 -14.058 1.00 43.25 667 GLN A O 1
ATOM 5641 N N . LEU A 1 668 ? 15.516 8.426 -13.847 1.00 37.38 668 LEU A N 1
ATOM 5642 C CA . LEU A 1 668 ? 14.521 9.514 -13.529 1.00 37.38 668 LEU A CA 1
ATOM 5643 C C . LEU A 1 668 ? 13.784 9.954 -14.872 1.00 37.38 668 LEU A C 1
ATOM 5645 O O . LEU A 1 668 ? 13.447 9.015 -15.578 1.00 37.38 668 LEU A O 1
ATOM 5649 N N . LEU A 1 669 ? 13.426 11.169 -15.394 1.00 41.44 669 LEU A N 1
ATOM 5650 C CA . LEU A 1 669 ? 13.358 12.644 -15.088 1.00 41.44 669 LEU A CA 1
ATOM 5651 C C . LEU A 1 669 ? 12.238 13.355 -15.966 1.00 41.44 669 LEU A C 1
ATOM 5653 O O . LEU A 1 669 ? 11.400 12.647 -16.516 1.00 41.44 669 LEU A O 1
ATOM 5657 N N . THR A 1 670 ? 12.145 14.710 -16.079 1.00 36.50 670 THR A N 1
ATOM 5658 C CA . THR A 1 670 ? 10.929 15.489 -16.537 1.00 36.50 670 THR A CA 1
ATOM 5659 C C . THR A 1 670 ? 11.130 16.964 -17.027 1.00 36.50 670 THR A C 1
ATOM 5661 O O . THR A 1 670 ? 12.044 17.604 -16.516 1.00 36.50 670 THR A O 1
ATOM 5664 N N . VAL A 1 671 ? 10.201 17.564 -17.830 1.00 36.94 671 VAL A N 1
ATOM 5665 C CA . VAL A 1 671 ? 9.974 19.046 -18.081 1.00 36.94 671 VAL A CA 1
ATOM 5666 C C . VAL A 1 671 ? 8.462 19.383 -18.365 1.00 36.94 671 VAL A C 1
ATOM 5668 O O . VAL A 1 671 ? 7.696 18.460 -18.629 1.00 36.94 671 VAL A O 1
ATOM 5671 N N . ASN A 1 672 ? 8.013 20.664 -18.295 1.00 33.44 672 ASN A N 1
ATOM 5672 C CA . ASN A 1 672 ? 6.605 21.179 -18.340 1.00 33.44 672 ASN A CA 1
ATOM 5673 C C . ASN A 1 672 ? 6.358 22.411 -19.281 1.00 33.44 672 ASN A C 1
ATOM 5675 O O . ASN A 1 672 ? 7.315 23.071 -19.672 1.00 33.44 672 ASN A O 1
ATOM 5679 N N . THR A 1 673 ? 5.088 22.791 -19.565 1.00 34.00 673 THR A N 1
ATOM 5680 C CA . THR A 1 673 ? 4.639 24.100 -20.162 1.00 34.00 673 THR A CA 1
ATOM 5681 C C . THR A 1 673 ? 3.144 24.443 -19.839 1.00 34.00 673 THR A C 1
ATOM 5683 O O . THR A 1 673 ? 2.445 23.559 -19.344 1.00 34.00 673 THR A O 1
ATOM 5686 N N . PRO A 1 674 ? 2.639 25.699 -20.024 1.00 33.88 674 PRO A N 1
ATOM 5687 C CA . PRO A 1 674 ? 1.410 26.214 -19.366 1.00 33.88 674 PRO A CA 1
ATOM 5688 C C . PRO A 1 674 ? 0.098 26.288 -20.205 1.00 33.88 674 PRO A C 1
ATOM 5690 O O . PRO A 1 674 ? 0.047 25.925 -21.376 1.00 33.88 674 PRO A O 1
ATOM 5693 N N . VAL A 1 675 ? -0.982 26.774 -19.564 1.00 32.22 675 VAL A N 1
ATOM 5694 C CA . VAL A 1 675 ? -2.411 26.716 -19.974 1.00 32.22 675 VAL A CA 1
ATOM 5695 C C . VAL A 1 675 ? -2.896 27.936 -20.794 1.00 32.22 675 VAL A C 1
ATOM 5697 O O . VAL A 1 675 ? -2.438 29.055 -20.575 1.00 32.22 675 VAL A O 1
ATOM 5700 N N . LYS A 1 676 ? -3.893 27.732 -21.677 1.00 33.16 676 LYS A N 1
ATOM 5701 C CA . LYS A 1 676 ? -4.709 28.775 -22.347 1.00 33.16 676 LYS A CA 1
ATOM 5702 C C . LYS A 1 676 ? -6.204 28.663 -21.984 1.00 33.16 676 LYS A C 1
ATOM 5704 O O . LYS A 1 676 ? -6.660 27.615 -21.538 1.00 33.16 676 LYS A O 1
ATOM 5709 N N . THR A 1 677 ? -6.949 29.752 -22.176 1.00 29.42 677 THR A N 1
ATOM 5710 C CA . THR A 1 677 ? -8.389 29.895 -21.888 1.00 29.42 677 THR A CA 1
ATOM 5711 C C . THR A 1 677 ? -9.298 29.076 -22.816 1.00 29.42 677 THR A C 1
ATOM 5713 O O . THR A 1 677 ? -8.970 28.847 -23.978 1.00 29.42 677 THR A O 1
ATOM 5716 N N . LEU A 1 678 ? -10.466 28.663 -22.302 1.00 30.84 678 LEU A N 1
ATOM 5717 C CA . LEU A 1 678 ? -11.524 28.014 -23.087 1.00 30.84 678 LEU A CA 1
ATOM 5718 C C . LEU A 1 678 ? -12.322 29.035 -23.911 1.00 30.84 678 LEU A C 1
ATOM 5720 O O . LEU A 1 678 ? -12.685 30.094 -23.403 1.00 30.84 678 LEU A O 1
ATOM 5724 N N . ALA A 1 679 ? -12.680 28.648 -25.135 1.00 28.03 679 ALA A N 1
ATOM 5725 C CA . ALA A 1 679 ? -13.787 29.233 -25.886 1.00 28.03 679 ALA A CA 1
ATOM 5726 C C . ALA A 1 679 ? -15.030 28.336 -25.747 1.00 28.03 679 ALA A C 1
ATOM 5728 O O . ALA A 1 679 ? -14.907 27.111 -25.677 1.00 28.03 679 ALA A O 1
ATOM 5729 N N . ILE A 1 680 ? -16.217 28.940 -25.711 1.00 29.81 680 ILE A N 1
ATOM 5730 C CA . ILE A 1 680 ? -17.494 28.217 -25.697 1.00 29.81 680 ILE A CA 1
ATOM 5731 C C . ILE A 1 680 ? -17.852 27.863 -27.143 1.00 29.81 680 ILE A C 1
ATOM 5733 O O . ILE A 1 680 ? -17.949 28.754 -27.981 1.00 29.81 680 ILE A O 1
ATOM 5737 N N . TYR A 1 681 ? -18.068 26.577 -27.423 1.00 31.14 681 TYR A N 1
ATOM 5738 C CA . TYR A 1 681 ? -18.657 26.117 -28.681 1.00 31.14 681 TYR A CA 1
ATOM 5739 C C . TYR A 1 681 ? -20.147 25.842 -28.485 1.00 31.14 681 TYR A C 1
ATOM 5741 O O . TYR A 1 681 ? -20.528 25.063 -27.611 1.00 31.14 681 TYR A O 1
ATOM 5749 N N . GLN A 1 682 ? -20.978 26.452 -29.327 1.00 29.58 682 GLN A N 1
ATOM 5750 C CA . GLN A 1 682 ? -22.337 25.977 -29.579 1.00 29.58 682 GLN A CA 1
ATOM 5751 C C . GLN A 1 682 ? -22.257 24.794 -30.558 1.00 29.58 682 GLN A C 1
ATOM 5753 O O . GLN A 1 682 ? -21.407 24.791 -31.449 1.00 29.58 682 GLN A O 1
ATOM 5758 N N . LEU A 1 683 ? -23.116 23.786 -30.386 1.00 32.41 683 LEU A N 1
ATOM 5759 C CA . LEU A 1 683 ? -23.332 22.739 -31.387 1.00 32.41 683 LEU A CA 1
ATOM 5760 C C . LEU A 1 683 ? -24.636 23.032 -32.127 1.00 32.41 683 LEU A C 1
ATOM 5762 O O . LEU A 1 683 ? -25.703 22.993 -31.515 1.00 32.41 683 LEU A O 1
ATOM 5766 N N . ASP A 1 684 ? -24.548 23.251 -33.436 1.00 32.03 684 ASP A N 1
ATOM 5767 C CA . ASP A 1 684 ? -25.716 23.224 -34.313 1.00 32.03 684 ASP A CA 1
ATOM 5768 C C . ASP A 1 684 ? -26.133 21.774 -34.590 1.00 32.03 684 ASP A C 1
ATOM 5770 O O . ASP A 1 684 ? -25.310 20.914 -34.921 1.00 32.03 684 ASP A O 1
ATOM 5774 N N . ALA A 1 685 ? -27.428 21.489 -34.456 1.00 34.97 685 ALA A N 1
ATOM 5775 C CA . ALA A 1 685 ? -27.982 20.163 -34.695 1.00 34.97 685 ALA A CA 1
ATOM 5776 C C . ALA A 1 685 ? -28.286 19.960 -36.190 1.00 34.97 685 ALA A C 1
ATOM 5778 O O . ALA A 1 685 ? -29.252 20.507 -36.721 1.00 34.97 685 ALA A O 1
ATOM 5779 N N . ALA A 1 686 ? -27.482 19.140 -36.870 1.00 33.06 686 ALA A N 1
ATOM 5780 C CA . ALA A 1 686 ? -27.776 18.714 -38.237 1.00 33.06 686 ALA A CA 1
ATOM 5781 C C . ALA A 1 686 ? -28.967 17.725 -38.266 1.00 33.06 686 ALA A C 1
ATOM 5783 O O . ALA A 1 686 ? -29.034 16.832 -37.416 1.00 33.06 686 ALA A O 1
ATOM 5784 N N . PRO A 1 687 ? -29.896 17.830 -39.237 1.00 40.31 687 PRO A N 1
ATOM 5785 C CA . PRO A 1 687 ? -31.060 16.953 -39.306 1.00 40.31 687 PRO A CA 1
ATOM 5786 C C . PRO A 1 687 ? -30.672 15.519 -39.695 1.00 40.31 687 PRO A C 1
ATOM 5788 O O . PRO A 1 687 ? -29.994 15.285 -40.700 1.00 40.31 687 PRO A O 1
ATOM 5791 N N . LEU A 1 688 ? -31.150 14.548 -38.915 1.00 35.59 688 LEU A N 1
ATOM 5792 C CA . LEU A 1 688 ? -31.020 13.123 -39.219 1.00 35.59 688 LEU A CA 1
ATOM 5793 C C . LEU A 1 688 ? -31.821 12.773 -40.481 1.00 35.59 688 LEU A C 1
ATOM 5795 O O . LEU A 1 688 ? -33.011 13.069 -40.571 1.00 35.59 688 LEU A O 1
ATOM 5799 N N . LYS A 1 689 ? -31.181 12.100 -41.444 1.00 36.84 689 LYS A N 1
ATOM 5800 C CA . LYS A 1 689 ? -31.892 11.444 -42.551 1.00 36.84 689 LYS A CA 1
ATOM 5801 C C . LYS A 1 689 ? -32.536 10.155 -42.050 1.00 36.84 689 LYS A C 1
ATOM 5803 O O . LYS A 1 689 ? -31.887 9.388 -41.342 1.00 36.84 689 LYS A O 1
ATOM 5808 N N . GLU A 1 690 ? -33.772 9.894 -42.465 1.00 41.84 690 GLU A N 1
ATOM 5809 C CA . GLU A 1 690 ? -34.467 8.648 -42.138 1.00 41.84 690 GLU A CA 1
ATOM 5810 C C . GLU A 1 690 ? -33.708 7.426 -42.673 1.00 41.84 690 GLU A C 1
ATOM 5812 O O . GLU A 1 690 ? -33.464 7.282 -43.874 1.00 41.84 690 GLU A O 1
ATOM 5817 N N . TYR A 1 691 ? -33.345 6.527 -41.761 1.00 36.81 691 TYR A N 1
ATOM 5818 C CA . TYR A 1 691 ? -32.739 5.240 -42.072 1.00 36.81 691 TYR A CA 1
ATOM 5819 C C . TYR A 1 691 ? -33.844 4.182 -42.167 1.00 36.81 691 TYR A C 1
ATOM 5821 O O . TYR A 1 691 ? -34.424 3.805 -41.153 1.00 36.81 691 TYR A O 1
ATOM 5829 N N . ASN A 1 692 ? -34.154 3.712 -43.379 1.00 41.81 692 ASN A N 1
ATOM 5830 C CA . ASN A 1 692 ? -35.190 2.698 -43.600 1.00 41.81 692 ASN A CA 1
ATOM 5831 C C . ASN A 1 692 ? -34.632 1.281 -43.321 1.00 41.81 692 ASN A C 1
ATOM 5833 O O . ASN A 1 692 ? -33.840 0.788 -44.131 1.00 41.81 692 ASN A O 1
ATOM 5837 N N . PRO A 1 693 ? -35.031 0.588 -42.231 1.00 43.94 693 PRO A N 1
ATOM 5838 C CA . PRO A 1 693 ? -34.349 -0.639 -41.805 1.00 43.94 693 PRO A CA 1
ATOM 5839 C C . PRO A 1 693 ? -34.724 -1.887 -42.620 1.00 43.94 693 PRO A C 1
ATOM 5841 O O . PRO A 1 693 ? -34.027 -2.897 -42.569 1.00 43.94 693 PRO A O 1
ATOM 5844 N N . GLN A 1 694 ? -35.838 -1.863 -43.358 1.00 39.88 694 GLN A N 1
ATOM 5845 C CA . GLN A 1 694 ? -36.496 -3.094 -43.819 1.00 39.88 694 GLN A CA 1
ATOM 5846 C C . GLN A 1 694 ? -35.809 -3.794 -45.007 1.00 39.88 694 GLN A C 1
ATOM 5848 O O . GLN A 1 694 ? -36.187 -4.911 -45.354 1.00 39.88 694 GLN A O 1
ATOM 5853 N N . LYS A 1 695 ? -34.797 -3.181 -45.642 1.00 43.50 695 LYS A N 1
ATOM 5854 C CA . LYS A 1 695 ? -34.251 -3.651 -46.934 1.00 43.50 695 LYS A CA 1
ATOM 5855 C C . LYS A 1 695 ? -32.937 -4.452 -46.871 1.00 43.50 695 LYS A C 1
ATOM 5857 O O . LYS A 1 695 ? -32.351 -4.717 -47.917 1.00 43.50 695 LYS A O 1
ATOM 5862 N N . GLN A 1 696 ? -32.482 -4.864 -45.683 1.00 45.00 696 GLN A N 1
ATOM 5863 C CA . GLN A 1 696 ? -31.309 -5.752 -45.508 1.00 45.00 696 GLN A CA 1
ATOM 5864 C C . GLN A 1 696 ? -31.588 -7.040 -44.705 1.00 45.00 696 GLN A C 1
ATOM 5866 O O . GLN A 1 696 ? -30.703 -7.883 -44.567 1.00 45.00 696 GLN A O 1
ATOM 5871 N N . LEU A 1 697 ? -32.817 -7.233 -44.214 1.00 43.06 697 LEU A N 1
ATOM 5872 C CA . LEU A 1 697 ? -33.123 -8.220 -43.171 1.00 43.06 697 LEU A CA 1
ATOM 5873 C C . LEU A 1 697 ? -32.976 -9.698 -43.597 1.00 43.06 697 LEU A C 1
ATOM 5875 O O . LEU A 1 697 ? -32.798 -10.567 -42.754 1.00 43.06 697 LEU A O 1
ATOM 5879 N N . SER A 1 698 ? -33.027 -10.015 -44.896 1.00 39.94 698 SER A N 1
ATOM 5880 C CA . SER A 1 698 ? -33.145 -11.399 -45.393 1.00 39.94 698 SER A CA 1
ATOM 5881 C C . SER A 1 698 ? -31.834 -12.203 -45.449 1.00 39.94 698 SER A C 1
ATOM 5883 O O . SER A 1 698 ? -31.785 -13.236 -46.121 1.00 39.94 698 SER A O 1
ATOM 5885 N N . LYS A 1 699 ? -30.748 -11.720 -44.831 1.00 44.84 699 LYS A N 1
ATOM 5886 C CA . LYS A 1 699 ? -29.491 -12.484 -44.705 1.00 44.84 699 LYS A CA 1
ATOM 5887 C C . LYS A 1 699 ? -28.617 -12.114 -43.502 1.00 44.84 699 LYS A C 1
ATOM 5889 O O . LYS A 1 699 ? -27.450 -12.496 -43.463 1.00 44.84 699 LYS A O 1
ATOM 5894 N N . GLN A 1 700 ? -29.171 -11.397 -42.528 1.00 44.00 700 GLN A N 1
ATOM 5895 C CA . GLN A 1 700 ? -28.555 -11.285 -41.210 1.00 44.00 700 GLN A CA 1
ATOM 5896 C C . GLN A 1 700 ? -28.907 -12.547 -40.416 1.00 44.00 700 GLN A C 1
ATOM 5898 O O . GLN A 1 700 ? -30.085 -12.807 -40.186 1.00 44.00 700 GLN A O 1
ATOM 5903 N N . ILE A 1 701 ? -27.898 -13.288 -39.948 1.00 46.94 701 ILE A N 1
ATOM 5904 C CA . ILE A 1 701 ? -28.023 -13.920 -38.627 1.00 46.94 701 ILE A CA 1
ATOM 5905 C C . ILE A 1 701 ? -28.287 -12.764 -37.671 1.00 46.94 701 ILE A C 1
ATOM 5907 O O . ILE A 1 701 ? -27.580 -11.750 -37.726 1.00 46.94 701 ILE A O 1
ATOM 5911 N N . THR A 1 702 ? -29.374 -12.836 -36.911 1.00 48.94 702 THR A N 1
ATOM 5912 C CA . THR A 1 702 ? -29.866 -11.635 -36.242 1.00 48.94 702 THR A CA 1
ATOM 5913 C C . THR A 1 702 ? -28.863 -11.192 -35.184 1.00 48.94 702 THR A C 1
ATOM 5915 O O . THR A 1 702 ? -28.285 -11.997 -34.451 1.00 48.94 702 THR A O 1
ATOM 5918 N N . PHE A 1 703 ? -28.638 -9.880 -35.100 1.00 49.44 703 PHE A N 1
ATOM 5919 C CA . PHE A 1 703 ? -27.774 -9.306 -34.067 1.00 49.44 703 PHE A CA 1
ATOM 5920 C C . PHE A 1 703 ? -28.273 -9.705 -32.666 1.00 49.44 703 PHE A C 1
ATOM 5922 O O . PHE A 1 703 ? -27.479 -9.916 -31.754 1.00 49.44 703 PHE A O 1
ATOM 5929 N N . ASP A 1 704 ? -29.586 -9.911 -32.538 1.00 54.34 704 ASP A N 1
ATOM 5930 C CA . ASP A 1 704 ? -30.273 -10.417 -31.356 1.00 54.34 704 ASP A CA 1
ATOM 5931 C C . ASP A 1 704 ? -29.926 -11.875 -31.009 1.00 54.34 704 ASP A C 1
ATOM 5933 O O . ASP A 1 704 ? -29.726 -12.164 -29.835 1.00 54.34 704 ASP A O 1
ATOM 5937 N N . GLU A 1 705 ? -29.771 -12.793 -31.972 1.00 59.06 705 GLU A N 1
ATOM 5938 C CA . GLU A 1 705 ? -29.274 -14.159 -31.704 1.00 59.06 705 GLU A CA 1
ATOM 5939 C C . GLU A 1 705 ? -27.850 -14.138 -31.130 1.00 59.06 705 GLU A C 1
ATOM 5941 O O . GLU A 1 705 ? -27.575 -14.803 -30.129 1.00 59.06 705 GLU A O 1
ATOM 5946 N N . VAL A 1 706 ? -26.959 -13.321 -31.705 1.00 55.03 706 VAL A N 1
ATOM 5947 C CA . VAL A 1 706 ? -25.576 -13.172 -31.217 1.00 55.03 706 VAL A CA 1
ATOM 5948 C C . VAL A 1 706 ? -25.541 -12.497 -29.840 1.00 55.03 706 VAL A C 1
ATOM 5950 O O . VAL A 1 706 ? -24.785 -12.925 -28.969 1.00 55.03 706 VAL A O 1
ATOM 5953 N N . ASN A 1 707 ? -26.383 -11.485 -29.605 1.00 60.72 707 ASN A N 1
ATOM 5954 C CA . ASN A 1 707 ? -26.526 -10.852 -28.291 1.00 60.72 707 ASN A CA 1
ATOM 5955 C C . ASN A 1 707 ? -27.088 -11.835 -27.251 1.00 60.72 707 ASN A C 1
ATOM 5957 O O . ASN A 1 707 ? -26.578 -11.891 -26.135 1.00 60.72 707 ASN A O 1
ATOM 5961 N N . ASN A 1 708 ? -28.087 -12.646 -27.608 1.00 63.66 708 ASN A N 1
ATOM 5962 C CA . ASN A 1 708 ? -28.645 -13.673 -26.728 1.00 63.66 708 ASN A CA 1
ATOM 5963 C C . ASN A 1 708 ? -27.592 -14.731 -26.361 1.00 63.66 708 ASN A C 1
ATOM 5965 O O . ASN A 1 708 ? -27.488 -15.098 -25.190 1.00 63.66 708 ASN A O 1
ATOM 5969 N N . GLU A 1 709 ? -26.749 -15.162 -27.305 1.00 65.81 709 GLU A N 1
ATOM 5970 C CA . GLU A 1 709 ? -25.619 -16.054 -27.011 1.00 65.81 709 GLU A CA 1
ATOM 5971 C C . GLU A 1 709 ? -24.555 -15.366 -26.121 1.00 65.81 709 GLU A C 1
ATOM 5973 O O . GLU A 1 709 ? -24.077 -15.969 -25.158 1.00 65.81 709 GLU A O 1
ATOM 5978 N N . GLU A 1 710 ? -24.229 -14.086 -26.359 1.00 63.19 710 GLU A N 1
ATOM 5979 C CA . GLU A 1 710 ? -23.315 -13.291 -25.512 1.00 63.19 710 GLU A CA 1
ATOM 5980 C C . GLU A 1 710 ? -23.850 -12.997 -24.095 1.00 63.19 710 GLU A C 1
ATOM 5982 O O . GLU A 1 710 ? -23.051 -12.731 -23.190 1.00 63.19 710 GLU A O 1
ATOM 5987 N N . LEU A 1 711 ? -25.172 -13.040 -23.895 1.00 63.34 711 LEU A N 1
ATOM 5988 C CA . LEU A 1 711 ? -25.847 -12.883 -22.600 1.00 63.34 711 LEU A CA 1
ATOM 5989 C C . LEU A 1 711 ? -26.023 -14.219 -21.865 1.00 63.34 711 LEU A C 1
ATOM 5991 O O . LEU A 1 711 ? -26.044 -14.242 -20.633 1.00 63.34 711 LEU A O 1
ATOM 5995 N N . GLN A 1 712 ? -26.122 -15.333 -22.593 1.00 65.56 712 GLN A N 1
ATOM 5996 C CA . GLN A 1 712 ? -26.084 -16.681 -22.018 1.00 65.56 712 GLN A CA 1
ATOM 5997 C C . GLN A 1 712 ? -24.652 -17.110 -21.653 1.00 65.56 712 GLN A C 1
ATOM 5999 O O . GLN A 1 712 ? -24.464 -17.891 -20.722 1.00 65.56 712 GLN A O 1
ATOM 6004 N N . ARG A 1 713 ? -23.621 -16.579 -22.328 1.00 66.81 713 ARG A N 1
ATOM 6005 C CA . ARG A 1 713 ? -22.206 -16.886 -22.048 1.00 66.81 713 ARG A CA 1
ATOM 6006 C C . ARG A 1 713 ? -21.523 -15.829 -21.188 1.00 66.81 713 ARG A C 1
ATOM 6008 O O . ARG A 1 713 ? -20.793 -14.962 -21.660 1.00 66.81 713 ARG A O 1
ATOM 6015 N N . TYR A 1 714 ? -21.741 -15.964 -19.885 1.00 78.25 714 TYR A N 1
ATOM 6016 C CA . TYR A 1 714 ? -21.131 -15.138 -18.844 1.00 78.25 714 TYR A CA 1
ATOM 6017 C C . TYR A 1 714 ? -19.795 -15.682 -18.308 1.00 78.25 714 TYR A C 1
ATOM 6019 O O . TYR A 1 714 ? -18.985 -14.914 -17.783 1.00 78.25 714 TYR A O 1
ATOM 6027 N N . LYS A 1 715 ? -19.539 -16.990 -18.446 1.00 81.44 715 LYS A N 1
ATOM 6028 C CA . LYS A 1 715 ? -18.274 -17.624 -18.042 1.00 81.44 715 LYS A CA 1
ATOM 6029 C C . LYS A 1 715 ? -17.148 -17.209 -18.993 1.00 81.44 715 LYS A C 1
ATOM 6031 O O . LYS A 1 715 ? -17.282 -17.333 -20.208 1.00 81.44 715 LYS A O 1
ATOM 6036 N N . ALA A 1 716 ? -16.054 -16.707 -18.424 1.00 84.31 716 ALA A N 1
ATOM 6037 C CA . ALA A 1 716 ? -14.834 -16.385 -19.152 1.00 84.31 716 ALA A CA 1
ATOM 6038 C C . ALA A 1 716 ? -13.844 -17.545 -18.980 1.00 84.31 716 ALA A C 1
ATOM 6040 O O . ALA A 1 716 ? -13.500 -17.904 -17.854 1.00 84.31 716 ALA A O 1
ATOM 6041 N N . GLU A 1 717 ? -13.415 -18.139 -20.090 1.00 89.94 717 GLU A N 1
ATOM 6042 C CA . GLU A 1 717 ? -12.576 -19.342 -20.130 1.00 89.94 717 GLU A CA 1
ATOM 6043 C C . GLU A 1 717 ? -11.311 -19.089 -20.969 1.00 89.94 717 GLU A C 1
ATOM 6045 O O . GLU A 1 717 ? -11.213 -18.081 -21.673 1.00 89.94 717 GLU A O 1
ATOM 6050 N N . TRP A 1 718 ? -10.320 -19.981 -20.865 1.00 91.94 718 TRP A N 1
ATOM 6051 C CA . TRP A 1 718 ? -9.069 -19.910 -21.626 1.00 91.94 718 TRP A CA 1
ATOM 6052 C C . TRP A 1 718 ? -8.854 -21.194 -22.431 1.00 91.94 718 TRP A C 1
ATOM 6054 O O . TRP A 1 718 ? -8.638 -22.269 -21.869 1.00 91.94 718 TRP A O 1
ATOM 6064 N N . HIS A 1 719 ? -8.889 -21.071 -23.754 1.00 93.56 719 HIS A N 1
ATOM 6065 C CA . HIS A 1 719 ? -8.769 -22.177 -24.700 1.00 93.56 719 HIS A CA 1
ATOM 6066 C C . HIS A 1 719 ? -7.324 -22.268 -25.227 1.00 93.56 719 HIS A C 1
ATOM 6068 O O . HIS A 1 719 ? -6.889 -21.457 -26.048 1.00 93.56 719 HIS A O 1
ATOM 6074 N N . TRP A 1 720 ? -6.547 -23.230 -24.711 1.00 91.00 720 TRP A N 1
ATOM 6075 C CA . TRP A 1 720 ? -5.123 -23.405 -25.047 1.00 91.00 720 TRP A CA 1
ATOM 6076 C C . TRP A 1 720 ? -4.879 -23.842 -26.497 1.00 91.00 720 TRP A C 1
ATOM 6078 O O . TRP A 1 720 ? -3.904 -23.417 -27.111 1.00 91.00 720 TRP A O 1
ATOM 6088 N N . ASP A 1 721 ? -5.766 -24.661 -27.050 1.00 93.25 721 ASP A N 1
ATOM 6089 C CA . ASP A 1 721 ? -5.787 -25.060 -28.457 1.00 93.25 721 ASP A CA 1
ATOM 6090 C C . ASP A 1 721 ? -5.933 -23.836 -29.376 1.00 93.25 721 ASP A C 1
ATOM 6092 O O . ASP A 1 721 ? -5.101 -23.617 -30.259 1.00 93.25 721 ASP A O 1
ATOM 6096 N N . VAL A 1 722 ? -6.912 -22.972 -29.087 1.00 95.19 722 VAL A N 1
ATOM 6097 C CA . VAL A 1 722 ? -7.129 -21.701 -29.794 1.00 95.19 722 VAL A CA 1
ATOM 6098 C C . VAL A 1 722 ? -5.937 -20.761 -29.595 1.00 95.19 722 VAL A C 1
ATOM 6100 O O . VAL A 1 722 ? -5.504 -20.109 -30.546 1.00 95.19 722 VAL A O 1
ATOM 6103 N N . PHE A 1 723 ? -5.361 -20.703 -28.389 1.00 95.31 723 PHE A N 1
ATOM 6104 C CA . PHE A 1 723 ? -4.162 -19.907 -28.128 1.00 95.31 723 PHE A CA 1
ATOM 6105 C C . PHE A 1 723 ? -3.000 -20.307 -29.049 1.00 95.31 723 PHE A C 1
ATOM 6107 O O . PHE A 1 723 ? -2.433 -19.446 -29.723 1.00 95.31 723 PHE A O 1
ATOM 6114 N N . PHE A 1 724 ? -2.653 -21.597 -29.112 1.00 93.62 724 PHE A N 1
ATOM 6115 C CA . PHE A 1 724 ? -1.531 -22.060 -29.931 1.00 93.62 724 PHE A CA 1
ATOM 6116 C C . PHE A 1 724 ? -1.827 -21.996 -31.437 1.00 93.62 724 PHE A C 1
ATOM 6118 O O . PHE A 1 724 ? -0.939 -21.600 -32.194 1.00 93.62 724 PHE A O 1
ATOM 6125 N N . GLU A 1 725 ? -3.062 -22.284 -31.870 1.00 94.38 725 GLU A N 1
ATOM 6126 C CA . GLU A 1 725 ? -3.503 -22.102 -33.261 1.00 94.38 725 GLU A CA 1
ATOM 6127 C C . GLU A 1 725 ? -3.262 -20.655 -33.728 1.00 94.38 725 GLU A C 1
ATOM 6129 O O . GLU A 1 725 ? -2.566 -20.407 -34.717 1.00 94.38 725 GLU A O 1
ATOM 6134 N N . PHE A 1 726 ? -3.801 -19.678 -32.994 1.00 96.12 726 PHE A N 1
ATOM 6135 C CA . PHE A 1 726 ? -3.701 -18.276 -33.388 1.00 96.12 726 PHE A CA 1
ATOM 6136 C C . PHE A 1 726 ? -2.300 -17.698 -33.164 1.00 96.12 726 PHE A C 1
ATOM 6138 O O . PHE A 1 726 ? -1.877 -16.856 -33.957 1.00 96.12 726 PHE A O 1
ATOM 6145 N N . LEU A 1 727 ? -1.547 -18.153 -32.154 1.00 94.50 727 LEU A N 1
ATOM 6146 C CA . LEU A 1 727 ? -0.140 -17.776 -31.990 1.00 94.50 727 LEU A CA 1
ATOM 6147 C C . LEU A 1 727 ? 0.683 -18.202 -33.212 1.00 94.50 727 LEU A C 1
ATOM 6149 O O . LEU A 1 727 ? 1.423 -17.386 -33.759 1.00 94.50 727 LEU A O 1
ATOM 6153 N N . PHE A 1 728 ? 0.506 -19.440 -33.684 1.00 94.81 728 PHE A N 1
ATOM 6154 C CA . PHE A 1 728 ? 1.196 -19.949 -34.867 1.00 94.81 728 PHE A CA 1
ATOM 6155 C C . PHE A 1 728 ? 0.881 -19.114 -36.117 1.00 94.81 728 PHE A C 1
ATOM 6157 O O . PHE A 1 728 ? 1.807 -18.667 -36.792 1.00 94.81 728 PHE A O 1
ATOM 6164 N N . TYR A 1 729 ? -0.394 -18.798 -36.383 1.00 95.81 729 TYR A N 1
ATOM 6165 C CA . TYR A 1 729 ? -0.768 -17.948 -37.525 1.00 95.81 729 TYR A CA 1
ATOM 6166 C C . TYR A 1 729 ? -0.129 -16.548 -37.481 1.00 95.81 729 TYR A C 1
ATOM 6168 O O . TYR A 1 729 ? 0.287 -16.036 -38.522 1.00 95.81 729 TYR A O 1
ATOM 6176 N N . HIS A 1 730 ? -0.015 -15.928 -36.301 1.00 95.50 730 HIS A N 1
ATOM 6177 C CA . HIS A 1 730 ? 0.595 -14.600 -36.174 1.00 95.50 730 HIS A CA 1
ATOM 6178 C C . HIS A 1 730 ? 2.127 -14.645 -36.253 1.00 95.50 730 HIS A C 1
ATOM 6180 O O . HIS A 1 730 ? 2.712 -13.754 -36.863 1.00 95.50 730 HIS A O 1
ATOM 6186 N N . LEU A 1 731 ? 2.784 -15.695 -35.747 1.00 92.50 731 LEU A N 1
ATOM 6187 C CA . LEU A 1 731 ? 4.225 -15.898 -35.954 1.00 92.50 731 LEU A CA 1
ATOM 6188 C C . LEU A 1 731 ? 4.549 -16.144 -37.440 1.00 92.50 731 LEU A C 1
ATOM 6190 O O . LEU A 1 731 ? 5.486 -15.542 -37.966 1.00 92.50 731 LEU A O 1
ATOM 6194 N N . LEU A 1 732 ? 3.739 -16.950 -38.142 1.00 93.38 732 LEU A N 1
ATOM 6195 C CA . LEU A 1 732 ? 3.855 -17.145 -39.593 1.00 93.38 732 LEU A CA 1
ATOM 6196 C C . LEU A 1 732 ? 3.707 -15.833 -40.376 1.00 93.38 732 LEU A C 1
ATOM 6198 O O . LEU A 1 732 ? 4.459 -15.616 -41.326 1.00 93.38 732 LEU A O 1
ATOM 6202 N N . PHE A 1 733 ? 2.781 -14.950 -39.983 1.00 95.06 733 PHE A N 1
ATOM 6203 C CA . PHE A 1 733 ? 2.657 -13.628 -40.598 1.00 95.06 733 PHE A CA 1
ATOM 6204 C C . PHE A 1 733 ? 3.857 -12.731 -40.246 1.00 95.06 733 PHE A C 1
ATOM 6206 O O . PHE A 1 733 ? 4.559 -12.278 -41.141 1.00 95.06 733 PHE A O 1
ATOM 6213 N N . PHE A 1 734 ? 4.126 -12.459 -38.967 1.00 92.62 734 PHE A N 1
ATOM 6214 C CA . PHE A 1 734 ? 5.066 -11.394 -38.597 1.00 92.62 734 PHE A CA 1
ATOM 6215 C C . PHE A 1 734 ? 6.549 -11.734 -38.778 1.00 92.62 734 PHE A C 1
ATOM 6217 O O . PHE A 1 734 ? 7.330 -10.810 -38.986 1.00 92.62 734 PHE A O 1
ATOM 6224 N N . ILE A 1 735 ? 6.944 -13.009 -38.684 1.00 88.88 735 ILE A N 1
ATOM 6225 C CA . ILE A 1 735 ? 8.360 -13.415 -38.756 1.00 88.88 735 ILE A CA 1
ATOM 6226 C C . ILE A 1 735 ? 8.711 -13.974 -40.139 1.00 88.88 735 ILE A C 1
ATOM 6228 O O . ILE A 1 735 ? 9.757 -13.633 -40.683 1.00 88.88 735 ILE A O 1
ATOM 6232 N N . PHE A 1 736 ? 7.849 -14.815 -40.721 1.00 90.12 736 PHE A N 1
ATOM 6233 C CA . PHE A 1 736 ? 8.209 -15.610 -41.901 1.00 90.12 736 PHE A CA 1
ATOM 6234 C C . PHE A 1 736 ? 7.669 -15.040 -43.221 1.00 90.12 736 PHE A C 1
ATOM 6236 O O . PHE A 1 736 ? 8.450 -14.680 -44.098 1.00 90.12 736 PHE A O 1
ATOM 6243 N N . PHE A 1 737 ? 6.346 -14.950 -43.387 1.00 94.00 737 PHE A N 1
ATOM 6244 C CA . PHE A 1 737 ? 5.727 -14.808 -44.715 1.00 94.00 737 PHE A CA 1
ATOM 6245 C C . PHE A 1 737 ? 4.963 -13.499 -44.957 1.00 94.00 737 PHE A C 1
ATOM 6247 O O . PHE A 1 737 ? 4.704 -13.162 -46.112 1.00 94.00 737 PHE A O 1
ATOM 6254 N N . GLY A 1 738 ? 4.565 -12.764 -43.916 1.00 93.56 738 GLY A N 1
ATOM 6255 C CA . GLY A 1 738 ? 3.802 -11.522 -44.062 1.00 93.56 738 GLY A CA 1
ATOM 6256 C C . GLY A 1 738 ? 2.526 -11.705 -44.892 1.00 93.56 738 GLY A C 1
ATOM 6257 O O . GLY A 1 738 ? 1.839 -12.721 -44.747 1.00 93.56 738 GLY A O 1
ATOM 6258 N N . PRO A 1 739 ? 2.218 -10.782 -45.825 1.00 93.94 739 PRO A N 1
ATOM 6259 C CA . PRO A 1 739 ? 1.105 -10.932 -46.766 1.00 93.94 739 PRO A CA 1
ATOM 6260 C C . PRO A 1 739 ? 1.137 -12.230 -47.594 1.00 93.94 739 PRO A C 1
ATOM 6262 O O . PRO A 1 739 ? 0.083 -12.710 -48.009 1.00 93.94 739 PRO A O 1
ATOM 6265 N N . PHE A 1 740 ? 2.306 -12.847 -47.806 1.00 95.19 740 PHE A N 1
ATOM 6266 C CA . PHE A 1 740 ? 2.409 -14.119 -48.531 1.00 95.19 740 PHE A CA 1
ATOM 6267 C C . PHE A 1 740 ? 1.929 -15.327 -47.713 1.00 95.19 740 PHE A C 1
ATOM 6269 O O . PHE A 1 740 ? 1.706 -16.388 -48.295 1.00 95.19 740 PHE A O 1
ATOM 6276 N N . VAL A 1 741 ? 1.672 -15.187 -46.400 1.00 93.94 741 VAL A N 1
ATOM 6277 C CA . VAL A 1 741 ? 1.124 -16.277 -45.563 1.00 93.94 741 VAL A CA 1
ATOM 6278 C C . VAL A 1 741 ? -0.212 -16.807 -46.103 1.00 93.94 741 VAL A C 1
ATOM 6280 O O . VAL A 1 741 ? -0.562 -17.971 -45.911 1.00 93.94 741 VAL A O 1
ATOM 6283 N N . VAL A 1 742 ? -0.938 -15.966 -46.845 1.00 91.69 742 VAL A N 1
ATOM 6284 C CA . VAL A 1 742 ? -2.187 -16.297 -47.539 1.00 91.69 742 VAL A CA 1
ATOM 6285 C C . VAL A 1 742 ? -2.009 -17.481 -48.492 1.00 91.69 742 VAL A C 1
ATOM 6287 O O . VAL A 1 742 ? -2.883 -18.341 -48.544 1.00 91.69 742 VAL A O 1
ATOM 6290 N N . LEU A 1 743 ? -0.868 -17.580 -49.183 1.00 92.88 743 LEU A N 1
ATOM 6291 C CA . LEU A 1 743 ? -0.573 -18.669 -50.124 1.00 92.88 743 LEU A CA 1
ATOM 6292 C C . LEU A 1 743 ? -0.468 -20.039 -49.433 1.00 92.88 743 LEU A C 1
ATOM 6294 O O . LEU A 1 743 ? -0.705 -21.063 -50.067 1.00 92.88 743 LEU A O 1
ATOM 6298 N N . PHE A 1 744 ? -0.170 -20.056 -48.133 1.00 91.00 744 PHE A N 1
ATOM 6299 C CA . PHE A 1 744 ? -0.089 -21.268 -47.318 1.00 91.00 744 PHE A CA 1
ATOM 6300 C C . PHE A 1 744 ? -1.402 -21.546 -46.568 1.00 91.00 744 PHE A C 1
ATOM 6302 O O . PHE A 1 744 ? -1.818 -22.697 -46.452 1.00 91.00 744 PHE A O 1
ATOM 6309 N N . LEU A 1 745 ? -2.082 -20.497 -46.088 1.00 90.94 745 LEU A N 1
ATOM 6310 C CA . LEU A 1 745 ? -3.231 -20.604 -45.179 1.00 90.94 745 LEU A CA 1
ATOM 6311 C C . LEU A 1 745 ? -4.621 -20.467 -45.843 1.00 90.94 745 LEU A C 1
ATOM 6313 O O . LEU A 1 745 ? -5.645 -20.582 -45.163 1.00 90.94 745 LEU A O 1
ATOM 6317 N N . PHE A 1 746 ? -4.712 -20.232 -47.160 1.00 88.12 746 PHE A N 1
ATOM 6318 C CA . PHE A 1 746 ? -6.009 -20.063 -47.843 1.00 88.12 746 PHE A CA 1
ATOM 6319 C C . PHE A 1 746 ? -6.916 -21.303 -47.776 1.00 88.12 746 PHE A C 1
ATOM 6321 O O . PHE A 1 746 ? -8.137 -21.151 -47.820 1.00 88.12 746 PHE A O 1
ATOM 6328 N N . LYS A 1 747 ? -6.335 -22.511 -47.690 1.00 87.25 747 LYS A N 1
ATOM 6329 C CA . LYS A 1 747 ? -7.070 -23.789 -47.658 1.00 87.25 747 LYS A CA 1
ATOM 6330 C C . LYS A 1 747 ? -7.464 -24.204 -46.237 1.00 87.25 747 LYS A C 1
ATOM 6332 O O . LYS A 1 747 ? -8.580 -24.664 -46.027 1.00 87.25 747 LYS A O 1
ATOM 6337 N N . TYR A 1 748 ? -6.562 -24.007 -45.278 1.00 86.38 748 TYR A N 1
ATOM 6338 C CA . TYR A 1 748 ? -6.785 -24.169 -43.841 1.00 86.38 748 TYR A CA 1
ATOM 6339 C C . TYR A 1 748 ? -6.010 -23.051 -43.131 1.00 86.38 748 TYR A C 1
ATOM 6341 O O . TYR A 1 748 ? -4.808 -22.940 -43.375 1.00 86.38 748 TYR A O 1
ATOM 6349 N N . PRO A 1 749 ? -6.641 -22.210 -42.290 1.00 83.62 749 PRO A N 1
ATOM 6350 C CA . PRO A 1 749 ? -8.024 -22.268 -41.801 1.00 83.62 749 PRO A CA 1
ATOM 6351 C C . PRO A 1 749 ? -9.081 -21.682 -42.756 1.00 83.62 749 PRO A C 1
ATOM 6353 O O . PRO A 1 749 ? -10.268 -21.812 -42.471 1.00 83.62 749 PRO A O 1
ATOM 6356 N N . GLY A 1 750 ? -8.684 -21.045 -43.864 1.00 92.31 750 GLY A N 1
ATOM 6357 C CA . GLY A 1 750 ? -9.616 -20.476 -44.845 1.00 92.31 750 GLY A CA 1
ATOM 6358 C C . GLY A 1 750 ? -9.585 -18.946 -44.945 1.00 92.31 750 GLY A C 1
ATOM 6359 O O . GLY A 1 750 ? -9.311 -18.232 -43.979 1.00 92.31 750 GLY A O 1
ATOM 6360 N N . ILE A 1 751 ? -9.913 -18.429 -46.136 1.00 95.31 751 ILE A N 1
ATOM 6361 C CA . ILE A 1 751 ? -9.831 -16.996 -46.491 1.00 95.31 751 ILE A CA 1
ATOM 6362 C C . ILE A 1 751 ? -10.623 -16.091 -45.528 1.00 95.31 751 ILE A C 1
ATOM 6364 O O . ILE A 1 751 ? -10.188 -14.976 -45.247 1.00 95.31 751 ILE A O 1
ATOM 6368 N N . ILE A 1 752 ? -11.758 -16.555 -44.995 1.00 96.44 752 ILE A N 1
ATOM 6369 C CA . ILE A 1 752 ? -12.609 -15.761 -44.094 1.00 96.44 752 ILE A CA 1
ATOM 6370 C C . ILE A 1 752 ? -11.882 -15.447 -42.778 1.00 96.44 752 ILE A C 1
ATOM 6372 O O . ILE A 1 752 ? -11.833 -14.282 -42.378 1.00 96.44 752 ILE A O 1
ATOM 6376 N N . LEU A 1 753 ? -11.203 -16.426 -42.161 1.00 95.56 753 LEU A N 1
ATOM 6377 C CA . LEU A 1 753 ? -10.408 -16.147 -40.962 1.00 95.56 753 LEU A CA 1
ATOM 6378 C C . LEU A 1 753 ? -9.226 -15.216 -41.275 1.00 95.56 753 LEU A C 1
ATOM 6380 O O . LEU A 1 753 ? -8.947 -14.307 -40.499 1.00 95.56 753 LEU A O 1
ATOM 6384 N N . LEU A 1 754 ? -8.573 -15.370 -42.433 1.00 95.62 754 LEU A N 1
ATOM 6385 C CA . LEU A 1 754 ? -7.482 -14.479 -42.860 1.00 95.62 754 LEU A CA 1
ATOM 6386 C C . LEU A 1 754 ? -7.950 -13.026 -43.078 1.00 95.62 754 LEU A C 1
ATOM 6388 O O . LEU A 1 754 ? -7.222 -12.083 -42.751 1.00 95.62 754 LEU A O 1
ATOM 6392 N N . LYS A 1 755 ? -9.180 -12.818 -43.573 1.00 95.44 755 LYS A N 1
ATOM 6393 C CA . LYS A 1 755 ? -9.815 -11.490 -43.595 1.00 95.44 755 LYS A CA 1
ATOM 6394 C C . LYS A 1 755 ? -10.044 -10.962 -42.180 1.00 95.44 755 LYS A C 1
ATOM 6396 O O . LYS A 1 755 ? -9.667 -9.823 -41.911 1.00 95.44 755 LYS A O 1
ATOM 6401 N N . ASN A 1 756 ? -10.614 -11.771 -41.286 1.00 95.75 756 ASN A N 1
ATOM 6402 C CA . ASN A 1 756 ? -10.945 -11.367 -39.916 1.00 95.75 756 ASN A CA 1
ATOM 6403 C C . ASN A 1 756 ? -9.700 -11.068 -39.058 1.00 95.75 756 ASN A C 1
ATOM 6405 O O . ASN A 1 756 ? -9.711 -10.099 -38.305 1.00 95.75 756 ASN A O 1
ATOM 6409 N N . MET A 1 757 ? -8.595 -11.804 -39.233 1.00 94.69 757 MET A N 1
ATOM 6410 C CA . MET A 1 757 ? -7.283 -11.498 -38.628 1.00 94.69 757 MET A CA 1
ATOM 6411 C C . MET A 1 757 ? -6.591 -10.267 -39.255 1.00 94.69 757 MET A C 1
ATOM 6413 O O . MET A 1 757 ? -5.545 -9.826 -38.784 1.00 94.69 757 MET A O 1
ATOM 6417 N N . ARG A 1 758 ? -7.190 -9.668 -40.297 1.00 95.81 758 ARG A N 1
ATOM 6418 C CA . ARG A 1 758 ? -6.665 -8.523 -41.063 1.00 95.81 758 ARG A CA 1
ATOM 6419 C C . ARG A 1 758 ? -5.328 -8.813 -41.764 1.00 95.81 758 ARG A C 1
ATOM 6421 O O . ARG A 1 758 ? -4.499 -7.918 -41.890 1.00 95.81 758 ARG A O 1
ATOM 6428 N N . PHE A 1 759 ? -5.139 -10.044 -42.254 1.00 95.56 759 PHE A N 1
ATOM 6429 C CA . PHE A 1 759 ? -3.990 -10.437 -43.090 1.00 95.56 759 PHE A CA 1
ATOM 6430 C C . PHE A 1 759 ? -4.225 -10.178 -44.593 1.00 95.56 759 PHE A C 1
ATOM 6432 O O . PHE A 1 759 ? -3.280 -10.233 -45.372 1.00 95.56 759 PHE A O 1
ATOM 6439 N N . ILE A 1 760 ? -5.477 -9.915 -45.002 1.00 95.00 760 ILE A N 1
ATOM 6440 C CA . ILE A 1 760 ? -5.872 -9.663 -46.407 1.00 95.00 760 ILE A CA 1
ATOM 6441 C C . ILE A 1 760 ? -6.687 -8.373 -46.557 1.00 95.00 760 ILE A C 1
ATOM 6443 O O . ILE A 1 760 ? -6.477 -7.602 -47.489 1.00 95.00 760 ILE A O 1
ATOM 6447 N N . LYS A 1 761 ? -7.674 -8.158 -45.676 1.00 93.19 761 LYS A N 1
ATOM 6448 C CA . LYS A 1 761 ? -8.646 -7.063 -45.800 1.00 93.19 761 LYS A CA 1
ATOM 6449 C C . LYS A 1 761 ? -7.934 -5.712 -45.609 1.00 93.19 761 LYS A C 1
ATOM 6451 O O . LYS A 1 761 ? -7.448 -5.480 -44.500 1.00 93.19 761 LYS A O 1
ATOM 6456 N N . PRO A 1 762 ? -7.880 -4.826 -46.625 1.00 93.19 762 PRO A N 1
ATOM 6457 C CA . PRO A 1 762 ? -7.152 -3.567 -46.521 1.00 93.19 762 PRO A CA 1
ATOM 6458 C C . PRO A 1 762 ? -7.774 -2.684 -45.436 1.00 93.19 762 PRO A C 1
ATOM 6460 O O . PRO A 1 762 ? -8.933 -2.286 -45.513 1.00 93.19 762 PRO A O 1
ATOM 6463 N N . SER A 1 763 ? -6.991 -2.404 -44.398 1.00 92.69 763 SER A N 1
ATOM 6464 C CA . SER A 1 763 ? -7.332 -1.527 -43.279 1.00 92.69 763 SER A CA 1
ATOM 6465 C C . SER A 1 763 ? -6.048 -0.975 -42.662 1.00 92.69 763 SER A C 1
ATOM 6467 O O . SER A 1 763 ? -4.960 -1.501 -42.912 1.00 92.69 763 SER A O 1
ATOM 6469 N N . ALA A 1 764 ? -6.154 0.042 -41.801 1.00 89.88 764 ALA A N 1
ATOM 6470 C CA . ALA A 1 764 ? -5.003 0.551 -41.049 1.00 89.88 764 ALA A CA 1
ATOM 6471 C C . ALA A 1 764 ? -4.264 -0.570 -40.285 1.00 89.88 764 ALA A C 1
ATOM 6473 O O . ALA A 1 764 ? -3.035 -0.592 -40.249 1.00 89.88 764 ALA A O 1
ATOM 6474 N N . SER A 1 765 ? -4.995 -1.555 -39.746 1.00 90.00 765 SER A N 1
ATOM 6475 C CA . SER A 1 765 ? -4.411 -2.731 -39.091 1.00 90.00 765 SER A CA 1
ATOM 6476 C C . SER A 1 765 ? -3.602 -3.601 -40.057 1.00 90.00 765 SER A C 1
ATOM 6478 O O . SER A 1 765 ? -2.511 -4.026 -39.696 1.00 90.00 765 SER A O 1
ATOM 6480 N N . PHE A 1 766 ? -4.097 -3.861 -41.272 1.00 94.38 766 PHE A N 1
ATOM 6481 C CA . PHE A 1 766 ? -3.367 -4.636 -42.286 1.00 94.38 766 PHE A CA 1
ATOM 6482 C C . PHE A 1 766 ? -2.072 -3.933 -42.717 1.00 94.38 766 PHE A C 1
ATOM 6484 O O . PHE A 1 766 ? -1.009 -4.556 -42.728 1.00 94.38 766 PHE A O 1
ATOM 6491 N N . TYR A 1 767 ? -2.131 -2.628 -43.005 1.00 94.56 767 TYR A N 1
ATOM 6492 C CA . TYR A 1 767 ? -0.950 -1.867 -43.422 1.00 94.56 767 TYR A CA 1
ATOM 6493 C C . TYR A 1 767 ? 0.099 -1.777 -42.308 1.00 94.56 767 TYR A C 1
ATOM 6495 O O . TYR A 1 767 ? 1.275 -2.031 -42.561 1.00 94.56 767 TYR A O 1
ATOM 6503 N N . MET A 1 768 ? -0.313 -1.523 -41.060 1.00 90.88 768 MET A N 1
ATOM 6504 C CA . MET A 1 768 ? 0.611 -1.518 -39.920 1.00 90.88 768 MET A CA 1
ATOM 6505 C C . MET A 1 768 ? 1.214 -2.906 -39.656 1.00 90.88 768 MET A C 1
ATOM 6507 O O . MET A 1 768 ? 2.409 -3.004 -39.388 1.00 90.88 768 MET A O 1
ATOM 6511 N N . GLN A 1 769 ? 0.435 -3.989 -39.752 1.00 93.06 769 GLN A N 1
ATOM 6512 C CA . GLN A 1 769 ? 0.973 -5.351 -39.619 1.00 93.06 769 GLN A CA 1
ATOM 6513 C C . GLN A 1 769 ? 1.984 -5.674 -40.729 1.00 93.06 769 GLN A C 1
ATOM 6515 O O . GLN A 1 769 ? 3.046 -6.225 -40.448 1.00 93.06 769 GLN A O 1
ATOM 6520 N N . THR A 1 770 ? 1.687 -5.275 -41.968 1.00 94.75 770 THR A N 1
ATOM 6521 C CA . THR A 1 770 ? 2.575 -5.462 -43.124 1.00 94.75 770 THR A CA 1
ATOM 6522 C C . THR A 1 770 ? 3.873 -4.668 -42.978 1.00 94.75 770 THR A C 1
ATOM 6524 O O . THR A 1 770 ? 4.940 -5.216 -43.232 1.00 94.75 770 THR A O 1
ATOM 6527 N N . LEU A 1 771 ? 3.813 -3.419 -42.500 1.00 92.88 771 LEU A N 1
ATOM 6528 C CA . LEU A 1 771 ? 4.995 -2.595 -42.225 1.00 92.88 771 LEU A CA 1
ATOM 6529 C C . LEU A 1 771 ? 5.919 -3.235 -41.175 1.00 92.88 771 LEU A C 1
ATOM 6531 O O . LEU A 1 771 ? 7.134 -3.245 -41.360 1.00 92.88 771 LEU A O 1
ATOM 6535 N N . LEU A 1 772 ? 5.347 -3.826 -40.117 1.00 92.12 772 LEU A N 1
ATOM 6536 C CA . LEU A 1 772 ? 6.113 -4.529 -39.083 1.00 92.12 772 LEU A CA 1
ATOM 6537 C C . LEU A 1 772 ? 6.842 -5.760 -39.647 1.00 92.12 772 LEU A C 1
ATOM 6539 O O . LEU A 1 772 ? 8.008 -5.981 -39.325 1.00 92.12 772 LEU A O 1
ATOM 6543 N N . TRP A 1 773 ? 6.176 -6.537 -40.511 1.00 94.94 773 TRP A N 1
ATOM 6544 C CA . TRP A 1 773 ? 6.813 -7.660 -41.205 1.00 94.94 773 TRP A CA 1
ATOM 6545 C C . TRP A 1 773 ? 7.902 -7.187 -42.180 1.00 94.94 773 TRP A C 1
ATOM 6547 O O . TRP A 1 773 ? 8.996 -7.740 -42.150 1.00 94.94 773 TRP A O 1
ATOM 6557 N N . ILE A 1 774 ? 7.661 -6.139 -42.984 1.00 94.38 774 ILE A N 1
ATOM 6558 C CA . ILE A 1 774 ? 8.676 -5.568 -43.892 1.00 94.38 774 ILE A CA 1
ATOM 6559 C C . ILE A 1 774 ? 9.925 -5.159 -43.105 1.00 94.38 774 ILE A C 1
ATOM 6561 O O . ILE A 1 774 ? 11.034 -5.514 -43.494 1.00 94.38 774 ILE A O 1
ATOM 6565 N N . GLY A 1 775 ? 9.754 -4.457 -41.981 1.00 91.00 775 GLY A N 1
ATOM 6566 C CA . GLY A 1 775 ? 10.865 -4.056 -41.122 1.00 91.00 775 GLY A CA 1
ATOM 6567 C C . GLY A 1 775 ? 11.650 -5.247 -40.563 1.00 91.00 775 GLY A C 1
ATOM 6568 O O . GLY A 1 775 ? 12.880 -5.258 -40.625 1.00 91.00 775 GLY A O 1
ATOM 6569 N N . SER A 1 776 ? 10.953 -6.297 -40.111 1.00 91.56 776 SER A N 1
ATOM 6570 C CA . SER A 1 776 ? 11.600 -7.506 -39.588 1.00 91.56 776 SER A CA 1
ATOM 6571 C C . SER A 1 776 ? 12.315 -8.327 -40.663 1.00 91.56 776 SER A C 1
ATOM 6573 O O . SER A 1 776 ? 13.453 -8.754 -40.456 1.00 91.56 776 SER A O 1
ATOM 6575 N N . ALA A 1 777 ? 11.687 -8.495 -41.828 1.00 92.50 777 ALA A N 1
ATOM 6576 C CA . ALA A 1 777 ? 12.254 -9.202 -42.968 1.00 92.50 777 ALA A CA 1
ATOM 6577 C C . ALA A 1 777 ? 13.482 -8.470 -43.527 1.00 92.50 777 ALA A C 1
ATOM 6579 O O . ALA A 1 777 ? 14.507 -9.104 -43.762 1.00 92.50 777 ALA A O 1
ATOM 6580 N N . LEU A 1 778 ? 13.427 -7.139 -43.675 1.00 90.50 778 LEU A N 1
ATOM 6581 C CA . LEU A 1 778 ? 14.582 -6.341 -44.095 1.00 90.50 778 LEU A CA 1
ATOM 6582 C C . LEU A 1 778 ? 15.711 -6.382 -43.059 1.00 90.50 778 LEU A C 1
ATOM 6584 O O . LEU A 1 778 ? 16.857 -6.578 -43.448 1.00 90.50 778 LEU A O 1
ATOM 6588 N N . GLY A 1 779 ? 15.407 -6.263 -41.762 1.00 86.81 779 GLY A N 1
ATOM 6589 C CA . GLY A 1 779 ? 16.409 -6.383 -40.697 1.00 86.81 779 GLY A CA 1
ATOM 6590 C C . GLY A 1 779 ? 17.128 -7.736 -40.718 1.00 86.81 779 GLY A C 1
ATOM 6591 O O . GLY A 1 779 ? 18.356 -7.783 -40.722 1.00 86.81 779 GLY A O 1
ATOM 6592 N N . GLY A 1 780 ? 16.371 -8.836 -40.811 1.00 87.25 780 GLY A N 1
ATOM 6593 C CA . GLY A 1 780 ? 16.926 -10.189 -40.907 1.00 87.25 780 GLY A CA 1
ATOM 6594 C C . GLY A 1 780 ? 17.725 -10.430 -42.193 1.00 87.25 780 GLY A C 1
ATOM 6595 O O . GLY A 1 780 ? 18.840 -10.941 -42.136 1.00 87.25 780 GLY A O 1
ATOM 6596 N N . LEU A 1 781 ? 17.204 -10.023 -43.355 1.00 89.69 781 LEU A N 1
ATOM 6597 C CA . LEU A 1 781 ? 17.911 -10.166 -44.633 1.00 89.69 781 LEU A CA 1
ATOM 6598 C C . LEU A 1 781 ? 19.202 -9.338 -44.667 1.00 89.69 781 LEU A C 1
ATOM 6600 O O . LEU A 1 781 ? 20.229 -9.843 -45.108 1.00 89.69 781 LEU A O 1
ATOM 6604 N N . MET A 1 782 ? 19.191 -8.101 -44.162 1.00 84.88 782 MET A N 1
ATOM 6605 C CA . MET A 1 782 ? 20.399 -7.268 -44.093 1.00 84.88 782 MET A CA 1
ATOM 6606 C C . MET A 1 782 ? 21.472 -7.850 -43.165 1.00 84.88 782 MET A C 1
ATOM 6608 O O . MET A 1 782 ? 22.652 -7.674 -43.455 1.00 84.88 782 MET A O 1
ATOM 6612 N N . TYR A 1 783 ? 21.080 -8.567 -42.105 1.00 86.38 783 TYR A N 1
ATOM 6613 C CA . TYR A 1 783 ? 22.012 -9.294 -41.240 1.00 86.38 783 TYR A CA 1
ATOM 6614 C C . TYR A 1 783 ? 22.691 -10.470 -41.969 1.00 86.38 783 TYR A C 1
ATOM 6616 O O . TYR A 1 783 ? 23.902 -10.631 -41.865 1.00 86.38 783 TYR A O 1
ATOM 6624 N N . PHE A 1 784 ? 21.939 -11.265 -42.740 1.00 86.69 784 PHE A N 1
ATOM 6625 C CA . PHE A 1 784 ? 22.477 -12.453 -43.425 1.00 86.69 784 PHE A CA 1
ATOM 6626 C C . PHE A 1 784 ? 23.165 -12.179 -44.775 1.00 86.69 784 PHE A C 1
ATOM 6628 O O . PHE A 1 784 ? 23.915 -13.030 -45.244 1.00 86.69 784 PHE A O 1
ATOM 6635 N N . ILE A 1 785 ? 22.912 -11.036 -45.424 1.00 87.94 785 ILE A N 1
ATOM 6636 C CA . ILE A 1 785 ? 23.442 -10.724 -46.769 1.00 87.94 785 ILE A CA 1
ATOM 6637 C C . ILE A 1 785 ? 24.826 -10.042 -46.733 1.00 87.94 785 ILE A C 1
ATOM 6639 O O . ILE A 1 785 ? 25.492 -9.986 -47.765 1.00 87.94 785 ILE A O 1
ATOM 6643 N N . GLN A 1 786 ? 25.287 -9.524 -45.586 1.00 80.69 786 GLN A N 1
ATOM 6644 C CA . GLN A 1 786 ? 26.589 -8.847 -45.487 1.00 80.69 786 GLN A CA 1
ATOM 6645 C C . GLN A 1 786 ? 27.473 -9.384 -44.358 1.00 80.69 786 GLN A C 1
ATOM 6647 O O . GLN A 1 786 ? 27.131 -9.283 -43.182 1.00 80.69 786 GLN A O 1
ATOM 6652 N N . ASP A 1 787 ? 28.693 -9.792 -44.726 1.00 77.94 787 ASP A N 1
ATOM 6653 C CA . ASP A 1 787 ? 29.753 -10.301 -43.834 1.00 77.94 787 ASP A CA 1
ATOM 6654 C C . ASP A 1 787 ? 30.183 -9.323 -42.719 1.00 77.94 787 ASP A C 1
ATOM 6656 O O . ASP A 1 787 ? 30.941 -9.683 -41.819 1.00 77.94 787 ASP A O 1
ATOM 6660 N N . LYS A 1 788 ? 29.740 -8.060 -42.793 1.00 77.12 788 LYS A N 1
ATOM 6661 C CA . LYS A 1 788 ? 30.035 -6.980 -41.840 1.00 77.12 788 LYS A CA 1
ATOM 6662 C C . LYS A 1 788 ? 28.772 -6.217 -41.424 1.00 77.12 788 LYS A C 1
ATOM 6664 O O . LYS A 1 788 ? 28.757 -4.990 -41.419 1.00 77.12 788 LYS A O 1
ATOM 6669 N N . SER A 1 789 ? 27.698 -6.935 -41.097 1.00 69.62 789 SER A N 1
ATOM 6670 C CA . SER A 1 789 ? 26.489 -6.329 -40.525 1.00 69.62 789 SER A CA 1
ATOM 6671 C C . SER A 1 789 ? 26.795 -5.539 -39.243 1.00 69.62 789 SER A C 1
ATOM 6673 O O . SER A 1 789 ? 27.273 -6.101 -38.259 1.00 69.62 789 SER A O 1
ATOM 6675 N N . VAL A 1 790 ? 26.422 -4.254 -39.223 1.00 76.06 790 VAL A N 1
ATOM 6676 C CA . VAL A 1 790 ? 26.366 -3.431 -37.999 1.00 76.06 790 VAL A CA 1
ATOM 6677 C C . VAL A 1 790 ? 25.331 -3.946 -36.997 1.00 76.06 790 VAL A C 1
ATOM 6679 O O . VAL A 1 790 ? 25.529 -3.802 -35.792 1.00 76.06 790 VAL A O 1
ATOM 6682 N N . ILE A 1 791 ? 24.234 -4.550 -37.469 1.00 78.56 791 ILE A N 1
ATOM 6683 C CA . ILE A 1 791 ? 23.248 -5.191 -36.590 1.00 78.56 791 ILE A CA 1
ATOM 6684 C C . ILE A 1 791 ? 23.867 -6.473 -36.018 1.00 78.56 791 ILE A C 1
ATOM 6686 O O . ILE A 1 791 ? 24.385 -7.299 -36.773 1.00 78.56 791 ILE A O 1
ATOM 6690 N N . THR A 1 792 ? 23.784 -6.667 -34.701 1.00 82.31 792 THR A N 1
ATOM 6691 C CA . THR A 1 792 ? 24.222 -7.903 -34.038 1.00 82.31 792 THR A CA 1
ATOM 6692 C C . THR A 1 792 ? 23.079 -8.912 -33.954 1.00 82.31 792 THR A C 1
ATOM 6694 O O . THR A 1 792 ? 21.904 -8.550 -33.882 1.00 82.31 792 THR A O 1
ATOM 6697 N N . MET A 1 793 ? 23.413 -10.206 -33.896 1.00 83.31 793 MET A N 1
ATOM 6698 C CA . MET A 1 793 ? 22.418 -11.286 -33.790 1.00 83.31 793 MET A CA 1
ATOM 6699 C C . MET A 1 793 ? 21.443 -11.078 -32.618 1.00 83.31 793 MET A C 1
ATOM 6701 O O . MET A 1 793 ? 20.250 -11.346 -32.735 1.00 83.31 793 MET A O 1
ATOM 6705 N N . THR A 1 794 ? 21.930 -10.535 -31.501 1.00 81.25 794 THR A N 1
ATOM 6706 C CA . THR A 1 794 ? 21.120 -10.238 -30.312 1.00 81.25 794 THR A CA 1
ATOM 6707 C C . THR A 1 794 ? 20.057 -9.165 -30.558 1.00 81.25 794 THR A C 1
ATOM 6709 O O . THR A 1 794 ? 18.988 -9.251 -29.965 1.00 81.25 794 THR A O 1
ATOM 6712 N N . GLU A 1 795 ? 20.262 -8.213 -31.473 1.00 82.75 795 GLU A N 1
ATOM 6713 C CA . GLU A 1 795 ? 19.200 -7.279 -31.876 1.00 82.75 795 GLU A CA 1
ATOM 6714 C C . GLU A 1 795 ? 18.145 -7.937 -32.768 1.00 82.75 795 GLU A C 1
ATOM 6716 O O . GLU A 1 795 ? 16.962 -7.650 -32.613 1.00 82.75 795 GLU A O 1
ATOM 6721 N N . ILE A 1 796 ? 18.541 -8.850 -33.663 1.00 85.88 796 ILE A N 1
ATOM 6722 C CA . ILE A 1 796 ? 17.586 -9.636 -34.460 1.00 85.88 796 ILE A CA 1
ATOM 6723 C C . ILE A 1 796 ? 16.734 -10.518 -33.536 1.00 85.88 796 ILE A C 1
ATOM 6725 O O . ILE A 1 796 ? 15.507 -10.524 -33.642 1.00 85.88 796 ILE A O 1
ATOM 6729 N N . ILE A 1 797 ? 17.363 -11.183 -32.561 1.00 84.00 797 ILE A N 1
ATOM 6730 C CA . ILE A 1 797 ? 16.680 -11.949 -31.508 1.00 84.00 797 ILE A CA 1
ATOM 6731 C C . ILE A 1 797 ? 15.755 -11.042 -30.680 1.00 84.00 797 ILE A C 1
ATOM 6733 O O . ILE A 1 797 ? 14.626 -11.430 -30.391 1.00 84.00 797 ILE A O 1
ATOM 6737 N N . PHE A 1 798 ? 16.192 -9.833 -30.324 1.00 82.88 798 PHE A N 1
ATOM 6738 C CA . PHE A 1 798 ? 15.404 -8.854 -29.567 1.00 82.88 798 PHE A CA 1
ATOM 6739 C C . PHE A 1 798 ? 14.172 -8.363 -30.343 1.00 82.88 798 PHE A C 1
ATOM 6741 O O . PHE A 1 798 ? 13.064 -8.348 -29.804 1.00 82.88 798 PHE A O 1
ATOM 6748 N N . MET A 1 799 ? 14.333 -8.052 -31.630 1.00 87.38 799 MET A N 1
ATOM 6749 C CA . MET A 1 799 ? 13.252 -7.697 -32.551 1.00 87.38 799 MET A CA 1
ATOM 6750 C C . MET A 1 799 ? 12.249 -8.853 -32.718 1.00 87.38 799 MET A C 1
ATOM 6752 O O . MET A 1 799 ? 11.037 -8.647 -32.614 1.00 87.38 799 MET A O 1
ATOM 6756 N N . TRP A 1 800 ? 12.728 -10.085 -32.919 1.00 88.50 800 TRP A N 1
ATOM 6757 C CA . TRP A 1 800 ? 11.874 -11.277 -32.997 1.00 88.50 800 TRP A CA 1
ATOM 6758 C C . TRP A 1 800 ? 11.187 -11.601 -31.667 1.00 88.50 800 TRP A C 1
ATOM 6760 O O . TRP A 1 800 ? 10.026 -12.016 -31.670 1.00 88.50 800 TRP A O 1
ATOM 6770 N N . PHE A 1 801 ? 11.837 -11.360 -30.527 1.00 86.50 801 PHE A N 1
ATOM 6771 C CA . PHE A 1 801 ? 11.212 -11.453 -29.209 1.00 86.50 801 PHE A CA 1
ATOM 6772 C C . PHE A 1 801 ? 10.090 -10.417 -29.061 1.00 86.50 801 PHE A C 1
ATOM 6774 O O . PHE A 1 801 ? 8.974 -10.777 -28.686 1.00 86.50 801 PHE A O 1
ATOM 6781 N N . ALA A 1 802 ? 10.329 -9.157 -29.437 1.00 87.06 802 ALA A N 1
ATOM 6782 C CA . ALA A 1 802 ? 9.317 -8.102 -29.423 1.00 87.06 802 ALA A CA 1
ATOM 6783 C C . ALA A 1 802 ? 8.079 -8.500 -30.250 1.00 87.06 802 ALA A C 1
ATOM 6785 O O . ALA A 1 802 ? 6.947 -8.463 -29.757 1.00 87.06 802 ALA A O 1
ATOM 6786 N N . ILE A 1 803 ? 8.302 -8.977 -31.478 1.00 90.50 803 ILE A N 1
ATOM 6787 C CA . ILE A 1 803 ? 7.268 -9.495 -32.386 1.00 90.50 803 ILE A CA 1
ATOM 6788 C C . ILE A 1 803 ? 6.550 -10.722 -31.801 1.00 90.50 803 ILE A C 1
ATOM 6790 O O . ILE A 1 803 ? 5.325 -10.837 -31.907 1.00 90.50 803 ILE A O 1
ATOM 6794 N N . SER A 1 804 ? 7.275 -11.611 -31.122 1.00 91.00 804 SER A N 1
ATOM 6795 C CA . SER A 1 804 ? 6.698 -12.776 -30.445 1.00 91.00 804 SER A CA 1
ATOM 6796 C C . SER A 1 804 ? 5.796 -12.361 -29.280 1.00 91.00 804 SER A C 1
ATOM 6798 O O . SER A 1 804 ? 4.673 -12.851 -29.189 1.00 91.00 804 SER A O 1
ATOM 6800 N N . THR A 1 805 ? 6.202 -11.395 -28.442 1.00 89.06 805 THR A N 1
ATOM 6801 C CA . THR A 1 805 ? 5.330 -10.878 -27.366 1.00 89.06 805 THR A CA 1
ATOM 6802 C C . THR A 1 805 ? 4.048 -10.259 -27.924 1.00 89.06 805 THR A C 1
ATOM 6804 O O . THR A 1 805 ? 2.962 -10.545 -27.422 1.00 89.06 805 THR A O 1
ATOM 6807 N N . ARG A 1 806 ? 4.145 -9.496 -29.021 1.00 90.50 806 ARG A N 1
ATOM 6808 C CA . ARG A 1 806 ? 2.985 -8.935 -29.726 1.00 90.50 806 ARG A CA 1
ATOM 6809 C C . ARG A 1 806 ? 2.060 -10.035 -30.262 1.00 90.50 806 ARG A C 1
ATOM 6811 O O . ARG A 1 806 ? 0.842 -9.926 -30.134 1.00 90.50 806 ARG A O 1
ATOM 6818 N N . SER A 1 807 ? 2.632 -11.104 -30.816 1.00 93.44 807 SER A N 1
ATOM 6819 C CA . SER A 1 807 ? 1.889 -12.272 -31.308 1.00 93.44 807 SER A CA 1
ATOM 6820 C C . SER A 1 807 ? 1.155 -12.998 -30.175 1.00 93.44 807 SER A C 1
ATOM 6822 O O . SER A 1 807 ? -0.001 -13.375 -30.347 1.00 93.44 807 SER A O 1
ATOM 6824 N N . VAL A 1 808 ? 1.768 -13.112 -28.990 1.00 92.44 808 VAL A N 1
ATOM 6825 C CA . VAL A 1 808 ? 1.130 -13.666 -27.782 1.00 92.44 808 VAL A CA 1
ATOM 6826 C C . VAL A 1 808 ? -0.039 -12.801 -27.300 1.00 92.44 808 VAL A C 1
ATOM 6828 O O . VAL A 1 808 ? -1.095 -13.352 -26.999 1.00 92.44 808 VAL A O 1
ATOM 6831 N N . VAL A 1 809 ? 0.095 -11.468 -27.262 1.00 91.62 809 VAL A N 1
ATOM 6832 C CA . VAL A 1 809 ? -1.022 -10.564 -26.900 1.00 91.62 809 VAL A CA 1
ATOM 6833 C C . VAL A 1 809 ? -2.210 -10.751 -27.849 1.00 91.62 809 VAL A C 1
ATOM 6835 O O . VAL A 1 809 ? -3.360 -10.807 -27.412 1.00 91.62 809 VAL A O 1
ATOM 6838 N N . ILE A 1 810 ? -1.941 -10.894 -29.149 1.00 92.81 810 ILE A N 1
ATOM 6839 C CA . ILE A 1 810 ? -2.986 -11.120 -30.151 1.00 92.81 810 ILE A CA 1
ATOM 6840 C C . ILE A 1 810 ? -3.598 -12.524 -30.005 1.00 92.81 810 ILE A C 1
ATOM 6842 O O . ILE A 1 810 ? -4.818 -12.654 -30.040 1.00 92.81 810 ILE A O 1
ATOM 6846 N N . ALA A 1 811 ? -2.801 -13.566 -29.759 1.00 95.00 811 ALA A N 1
ATOM 6847 C CA . ALA A 1 811 ? -3.302 -14.916 -29.490 1.00 95.00 811 ALA A CA 1
ATOM 6848 C C . ALA A 1 811 ? -4.168 -14.985 -28.216 1.00 95.00 811 ALA A C 1
ATOM 6850 O O . ALA A 1 811 ? -5.211 -15.639 -28.213 1.00 95.00 811 ALA A O 1
ATOM 6851 N N . ALA A 1 812 ? -3.805 -14.242 -27.164 1.00 92.69 812 ALA A N 1
ATOM 6852 C CA . ALA A 1 812 ? -4.575 -14.141 -25.923 1.00 92.69 812 ALA A CA 1
ATOM 6853 C C . ALA A 1 812 ? -5.981 -13.542 -26.134 1.00 92.69 812 ALA A C 1
ATOM 6855 O O . ALA A 1 812 ? -6.923 -13.954 -25.452 1.00 92.69 812 ALA A O 1
ATOM 6856 N N . LYS A 1 813 ? -6.163 -12.631 -27.112 1.00 93.69 813 LYS A N 1
ATOM 6857 C CA . LYS A 1 813 ? -7.503 -12.180 -27.541 1.00 93.69 813 LYS A CA 1
ATOM 6858 C C . LYS A 1 813 ? -8.361 -13.386 -27.916 1.00 93.69 813 LYS A C 1
ATOM 6860 O O . LYS A 1 813 ? -9.443 -13.539 -27.362 1.00 93.69 813 LYS A O 1
ATOM 6865 N N . TYR A 1 814 ? -7.886 -14.217 -28.844 1.00 94.94 814 TYR A N 1
ATOM 6866 C CA . TYR A 1 814 ? -8.651 -15.343 -29.388 1.00 94.94 814 TYR A CA 1
ATOM 6867 C C . TYR A 1 814 ? -8.856 -16.460 -28.358 1.00 94.94 814 TYR A C 1
ATOM 6869 O O . TYR A 1 814 ? -9.961 -16.979 -28.250 1.00 94.94 814 TYR A O 1
ATOM 6877 N N . ALA A 1 815 ? -7.848 -16.746 -27.530 1.00 94.31 815 ALA A N 1
ATOM 6878 C CA . ALA A 1 815 ? -7.918 -17.737 -26.452 1.00 94.31 815 ALA A CA 1
ATOM 6879 C C . ALA A 1 815 ? -9.027 -17.482 -25.409 1.00 94.31 815 ALA A C 1
ATOM 6881 O O . ALA A 1 815 ? -9.385 -18.397 -24.677 1.00 94.31 815 ALA A O 1
ATOM 6882 N N . THR A 1 816 ? -9.562 -16.257 -25.340 1.00 93.00 816 THR A N 1
ATOM 6883 C CA . THR A 1 816 ? -10.637 -15.840 -24.415 1.00 93.00 816 THR A CA 1
ATOM 6884 C C . THR A 1 816 ? -11.969 -15.539 -25.119 1.00 93.00 816 THR A C 1
ATOM 6886 O O . THR A 1 816 ? -12.872 -14.955 -24.520 1.00 93.00 816 THR A O 1
ATOM 6889 N N . LEU A 1 817 ? -12.116 -15.908 -26.397 1.00 91.50 817 LEU A N 1
ATOM 6890 C CA . LEU A 1 817 ? -13.397 -15.873 -27.109 1.00 91.50 817 LEU A CA 1
ATOM 6891 C C . LEU A 1 817 ? -14.076 -17.243 -27.015 1.00 91.50 817 LEU A C 1
ATOM 6893 O O . LEU A 1 817 ? -13.431 -18.262 -27.244 1.00 91.50 817 LEU A O 1
ATOM 6897 N N . SER A 1 818 ? -15.389 -17.270 -26.754 1.00 88.31 818 SER A N 1
ATOM 6898 C CA . SER A 1 818 ? -16.134 -18.538 -26.700 1.00 88.31 818 SER A CA 1
ATOM 6899 C C . SER A 1 818 ? -16.074 -19.307 -28.027 1.00 88.31 818 SER A C 1
ATOM 6901 O O . SER A 1 818 ? -15.944 -18.720 -29.106 1.00 88.31 818 SER A O 1
ATOM 6903 N N . THR A 1 819 ? -16.230 -20.628 -27.958 1.00 88.69 819 THR A N 1
ATOM 6904 C CA . THR A 1 819 ? -16.106 -21.539 -29.108 1.00 88.69 819 THR A CA 1
ATOM 6905 C C . THR A 1 819 ? -16.996 -21.167 -30.300 1.00 88.69 819 THR A C 1
ATOM 6907 O O . THR A 1 819 ? -16.532 -21.247 -31.437 1.00 88.69 819 THR A O 1
ATOM 6910 N N . ALA A 1 820 ? -18.228 -20.680 -30.091 1.00 86.62 820 ALA A N 1
ATOM 6911 C CA . ALA A 1 820 ? -19.064 -20.214 -31.205 1.00 86.62 820 ALA A CA 1
ATOM 6912 C C . ALA A 1 820 ? -18.629 -18.849 -31.763 1.00 86.62 820 ALA A C 1
ATOM 6914 O O . ALA A 1 820 ? -18.726 -18.639 -32.968 1.00 86.62 820 ALA A O 1
ATOM 6915 N N . ARG A 1 821 ? -18.053 -17.949 -30.950 1.00 88.81 821 ARG A N 1
ATOM 6916 C CA . ARG A 1 821 ? -17.423 -16.722 -31.472 1.00 88.81 821 ARG A CA 1
ATOM 6917 C C . ARG A 1 821 ? -16.199 -17.081 -32.317 1.00 88.81 821 ARG A C 1
ATOM 6919 O O . ARG A 1 821 ? -16.066 -16.552 -33.413 1.00 88.81 821 ARG A O 1
ATOM 6926 N N . ILE A 1 822 ? -15.369 -18.041 -31.897 1.00 92.69 822 ILE A N 1
ATOM 6927 C CA . ILE A 1 822 ? -14.276 -18.583 -32.730 1.00 92.69 822 ILE A CA 1
ATOM 6928 C C . ILE A 1 822 ? -14.806 -19.258 -34.008 1.00 92.69 822 ILE A C 1
ATOM 6930 O O . ILE A 1 822 ? -14.233 -19.057 -35.080 1.00 92.69 822 ILE A O 1
ATOM 6934 N N . LYS A 1 823 ? -15.926 -19.989 -33.940 1.00 93.00 823 LYS A N 1
ATOM 6935 C CA . LYS A 1 823 ? -16.618 -20.518 -35.127 1.00 93.00 823 LYS A CA 1
ATOM 6936 C C . LYS A 1 823 ? -17.055 -19.387 -36.065 1.00 93.00 823 LYS A C 1
ATOM 6938 O O . LYS A 1 823 ? -16.806 -19.491 -37.263 1.00 93.00 823 LYS A O 1
ATOM 6943 N N . LEU A 1 824 ? -17.622 -18.297 -35.545 1.00 90.62 824 LEU A N 1
ATOM 6944 C CA . LEU A 1 824 ? -18.023 -17.117 -36.319 1.00 90.62 824 LEU A CA 1
ATOM 6945 C C . LEU A 1 824 ? -16.813 -16.462 -37.010 1.00 90.62 824 LEU A C 1
ATOM 6947 O O . LEU A 1 824 ? -16.838 -16.268 -38.219 1.00 90.62 824 LEU A O 1
ATOM 6951 N N . TYR A 1 825 ? -15.697 -16.262 -36.292 1.00 94.25 825 TYR A N 1
ATOM 6952 C CA . TYR A 1 825 ? -14.419 -15.804 -36.873 1.00 94.25 825 TYR A CA 1
ATOM 6953 C C . TYR A 1 825 ? -13.924 -16.697 -38.029 1.00 94.25 825 TYR A C 1
ATOM 6955 O O . TYR A 1 825 ? -13.227 -16.201 -38.917 1.00 94.25 825 TYR A O 1
ATOM 6963 N N . LYS A 1 826 ? -14.252 -17.998 -38.023 1.00 95.12 826 LYS A N 1
ATOM 6964 C CA . LYS A 1 826 ? -13.877 -18.967 -39.069 1.00 95.12 826 LYS A CA 1
ATOM 6965 C C . LYS A 1 826 ? -14.898 -19.076 -40.213 1.00 95.12 826 LYS A C 1
ATOM 6967 O O . LYS A 1 826 ? -14.502 -19.436 -41.318 1.00 95.12 826 LYS A O 1
ATOM 6972 N N . THR A 1 827 ? -16.175 -18.772 -39.976 1.00 94.69 827 THR A N 1
ATOM 6973 C CA . THR A 1 827 ? -17.279 -19.001 -40.934 1.00 94.69 827 THR A CA 1
ATOM 6974 C C . THR A 1 827 ? -17.797 -17.739 -41.620 1.00 94.69 827 THR A C 1
ATOM 6976 O O . THR A 1 827 ? -18.230 -17.829 -42.766 1.00 94.69 827 THR A O 1
ATOM 6979 N N . GLU A 1 828 ? -17.718 -16.569 -40.981 1.00 94.50 828 GLU A N 1
ATOM 6980 C CA . GLU A 1 828 ? -18.354 -15.330 -41.451 1.00 94.50 828 GLU A CA 1
ATOM 6981 C C . GLU A 1 828 ? -17.414 -14.118 -41.365 1.00 94.50 828 GLU A C 1
ATOM 6983 O O . GLU A 1 828 ? -16.529 -14.052 -40.515 1.00 94.50 828 GLU A O 1
ATOM 6988 N N . GLU A 1 829 ? -17.573 -13.141 -42.264 1.00 94.25 829 GLU A N 1
ATOM 6989 C CA . GLU A 1 829 ? -16.767 -11.913 -42.243 1.00 94.25 829 GLU A CA 1
ATOM 6990 C C . GLU A 1 829 ? -17.365 -10.899 -41.260 1.00 94.25 829 GLU A C 1
ATOM 6992 O O . GLU A 1 829 ? -18.482 -10.422 -41.453 1.00 94.25 829 GLU A O 1
ATOM 6997 N N . LEU A 1 830 ? -16.617 -10.557 -40.208 1.00 91.81 830 LEU A N 1
ATOM 6998 C CA . LEU A 1 830 ? -17.154 -9.776 -39.094 1.00 91.81 830 LEU A CA 1
ATOM 6999 C C . LEU A 1 830 ? -17.271 -8.270 -39.411 1.00 91.81 830 LEU A C 1
ATOM 7001 O O . LEU A 1 830 ? -16.379 -7.701 -40.059 1.00 91.81 830 LEU A O 1
ATOM 7005 N N . PRO A 1 831 ? -18.306 -7.586 -38.881 1.00 91.19 831 PRO A N 1
ATOM 7006 C CA . PRO A 1 831 ? -18.369 -6.128 -38.831 1.00 91.19 831 PRO A CA 1
ATOM 7007 C C . PRO A 1 831 ? -17.158 -5.502 -38.122 1.00 91.19 831 PRO A C 1
ATOM 7009 O O . PRO A 1 831 ? -16.604 -6.059 -37.171 1.00 91.19 831 PRO A O 1
ATOM 7012 N N . GLU A 1 832 ? -16.767 -4.301 -38.557 1.00 87.38 832 GLU A N 1
ATOM 7013 C CA . GLU A 1 832 ? -15.620 -3.562 -38.005 1.00 87.38 832 GLU A CA 1
ATOM 7014 C C . GLU A 1 832 ? -15.801 -3.259 -36.506 1.00 87.38 832 GLU A C 1
ATOM 7016 O O . GLU A 1 832 ? -14.895 -3.501 -35.710 1.00 87.38 832 GLU A O 1
ATOM 7021 N N . GLU A 1 833 ? -16.999 -2.818 -36.115 1.00 85.94 833 GLU A N 1
ATOM 7022 C CA . GLU A 1 833 ? -17.389 -2.541 -34.726 1.00 85.94 833 GLU A CA 1
ATOM 7023 C C . GLU A 1 833 ? -17.236 -3.775 -33.828 1.00 85.94 833 GLU A C 1
ATOM 7025 O O . GLU A 1 833 ? -16.654 -3.699 -32.750 1.00 85.94 833 GLU A O 1
ATOM 7030 N N . MET A 1 834 ? -17.689 -4.937 -34.304 1.00 86.81 834 MET A N 1
ATOM 7031 C CA . MET A 1 834 ? -17.609 -6.217 -33.594 1.00 86.81 834 MET A CA 1
ATOM 7032 C C . MET A 1 834 ? -16.152 -6.661 -33.397 1.00 86.81 834 MET A C 1
ATOM 7034 O O . MET A 1 834 ? -15.760 -7.071 -32.305 1.00 86.81 834 MET A O 1
ATOM 7038 N N . PHE A 1 835 ? -15.318 -6.507 -34.431 1.00 89.00 835 PHE A N 1
ATOM 7039 C CA . PHE A 1 835 ? -13.884 -6.784 -34.349 1.00 89.00 835 PHE A CA 1
ATOM 7040 C C . PHE A 1 835 ? -13.156 -5.852 -33.361 1.00 89.00 835 PHE A C 1
ATOM 7042 O O . PHE A 1 835 ? -12.271 -6.316 -32.632 1.00 89.00 835 PHE A O 1
ATOM 7049 N N . ASN A 1 836 ? -13.523 -4.564 -33.340 1.00 86.06 836 ASN A N 1
ATOM 7050 C CA . ASN A 1 836 ? -12.956 -3.541 -32.456 1.00 86.06 836 ASN A CA 1
ATOM 7051 C C . ASN A 1 836 ? -13.396 -3.735 -30.995 1.00 86.06 836 ASN A C 1
ATOM 7053 O O . ASN A 1 836 ? -12.565 -3.639 -30.093 1.00 86.06 836 ASN A O 1
ATOM 7057 N N . PHE A 1 837 ? -14.657 -4.104 -30.765 1.00 85.06 837 PHE A N 1
ATOM 7058 C CA . PHE A 1 837 ? -15.175 -4.473 -29.448 1.00 85.06 837 PHE A CA 1
ATOM 7059 C C . PHE A 1 837 ? -14.447 -5.709 -28.894 1.00 85.06 837 PHE A C 1
ATOM 7061 O O . PHE A 1 837 ? -13.896 -5.668 -27.793 1.00 85.06 837 PHE A O 1
ATOM 7068 N N . ASP A 1 838 ? -14.315 -6.777 -29.695 1.00 88.44 838 ASP A N 1
ATOM 7069 C CA . ASP A 1 838 ? -13.578 -7.992 -29.313 1.00 88.44 838 ASP A CA 1
ATOM 7070 C C . ASP A 1 838 ? -12.092 -7.727 -29.013 1.00 88.44 838 ASP A C 1
ATOM 7072 O O . ASP A 1 838 ? -11.459 -8.481 -28.265 1.00 88.44 838 ASP A O 1
ATOM 7076 N N . LEU A 1 839 ? -11.509 -6.689 -29.625 1.00 83.56 839 LEU A N 1
ATOM 7077 C CA . LEU A 1 839 ? -10.133 -6.251 -29.388 1.00 83.56 839 LEU A CA 1
ATOM 7078 C C . LEU A 1 839 ? -9.944 -5.736 -27.949 1.00 83.56 839 LEU A C 1
ATOM 7080 O O . LEU A 1 839 ? -8.857 -5.884 -27.402 1.00 83.56 839 LEU A O 1
ATOM 7084 N N . MET A 1 840 ? -11.000 -5.188 -27.331 1.00 78.00 840 MET A N 1
ATOM 7085 C CA . MET A 1 840 ? -11.019 -4.650 -25.962 1.00 78.00 840 MET A CA 1
ATOM 7086 C C . MET A 1 840 ? -9.892 -3.642 -25.661 1.00 78.00 840 MET A C 1
ATOM 7088 O O . MET A 1 840 ? -9.414 -3.567 -24.533 1.00 78.00 840 MET A O 1
ATOM 7092 N N . PHE A 1 841 ? -9.469 -2.848 -26.652 1.00 79.06 841 PHE A N 1
ATOM 7093 C CA . PHE A 1 841 ? -8.579 -1.708 -26.406 1.00 79.06 841 PHE A CA 1
ATOM 7094 C C . PHE A 1 841 ? -9.377 -0.430 -26.143 1.00 79.06 841 PHE A C 1
ATOM 7096 O O . PHE A 1 841 ? -9.427 0.011 -25.000 1.00 79.06 841 PHE A O 1
ATOM 7103 N N . GLN A 1 842 ? -10.025 0.153 -27.157 1.00 82.75 842 GLN A N 1
ATOM 7104 C CA . GLN A 1 842 ? -10.668 1.463 -27.005 1.00 82.75 842 GLN A CA 1
ATOM 7105 C C . GLN A 1 842 ? -11.877 1.420 -26.056 1.00 82.75 842 GLN A C 1
ATOM 7107 O O . GLN A 1 842 ? -11.845 2.079 -25.023 1.00 82.75 842 GLN A O 1
ATOM 7112 N N . ASP A 1 843 ? -12.875 0.572 -26.326 1.00 84.38 843 ASP A N 1
ATOM 7113 C CA . ASP A 1 843 ? -14.069 0.413 -25.476 1.00 84.38 843 ASP A CA 1
ATOM 7114 C C . ASP A 1 843 ? -13.743 0.099 -24.002 1.00 84.38 843 ASP A C 1
ATOM 7116 O O . ASP A 1 843 ? -14.393 0.613 -23.089 1.00 84.38 843 ASP A O 1
ATOM 7120 N N . TRP A 1 844 ? -12.711 -0.716 -23.743 1.00 88.69 844 TRP A N 1
ATOM 7121 C CA . TRP A 1 844 ? -12.279 -1.040 -22.377 1.00 88.69 844 TRP A CA 1
ATOM 7122 C C . TRP A 1 844 ? -11.524 0.115 -21.707 1.00 88.69 844 TRP A C 1
ATOM 7124 O O . TRP A 1 844 ? -11.677 0.370 -20.508 1.00 88.69 844 TRP A O 1
ATOM 7134 N N . PHE A 1 845 ? -10.706 0.834 -22.473 1.00 84.88 845 PHE A N 1
ATOM 7135 C CA . PHE A 1 845 ? -9.946 1.967 -21.965 1.00 84.88 845 PHE A CA 1
ATOM 7136 C C . PHE A 1 845 ? -10.833 3.188 -21.723 1.00 84.88 845 PHE A C 1
ATOM 7138 O O . PHE A 1 845 ? -10.568 3.916 -20.774 1.00 84.88 845 PHE A O 1
ATOM 7145 N N . GLU A 1 846 ? -11.890 3.384 -22.516 1.00 87.50 846 GLU A N 1
ATOM 7146 C CA . GLU A 1 846 ? -12.870 4.473 -22.391 1.00 87.50 846 GLU A CA 1
ATOM 7147 C C . GLU A 1 846 ? -14.041 4.141 -21.452 1.00 87.50 846 GLU A C 1
ATOM 7149 O O . GLU A 1 846 ? -14.584 5.058 -20.842 1.00 87.50 846 GLU A O 1
ATOM 7154 N N . GLN A 1 847 ? -14.369 2.851 -21.277 1.00 91.69 847 GLN A N 1
ATOM 7155 C CA . GLN A 1 847 ? -15.516 2.338 -20.505 1.00 91.69 847 GLN A CA 1
ATOM 7156 C C . GLN A 1 847 ? -16.863 2.783 -21.090 1.00 91.69 847 GLN A C 1
ATOM 7158 O O . GLN A 1 847 ? -17.664 3.445 -20.432 1.00 91.69 847 GLN A O 1
ATOM 7163 N N . SER A 1 848 ? -17.119 2.402 -22.345 1.00 89.12 848 SER A N 1
ATOM 7164 C CA . SER A 1 848 ? -18.402 2.673 -23.002 1.00 89.12 848 SER A CA 1
ATOM 7165 C C . SER A 1 848 ? -19.579 2.050 -22.229 1.00 89.12 848 SER A C 1
ATOM 7167 O O . SER A 1 848 ? -19.437 1.030 -21.551 1.00 89.12 848 SER A O 1
ATOM 7169 N N . SER A 1 849 ? -20.773 2.647 -22.325 1.00 85.62 849 SER A N 1
ATOM 7170 C CA . SER A 1 849 ? -21.964 2.204 -21.572 1.00 85.62 849 SER A CA 1
ATOM 7171 C C . SER A 1 849 ? -22.334 0.737 -21.825 1.00 85.62 849 SER A C 1
ATOM 7173 O O . SER A 1 849 ? -22.786 0.048 -20.911 1.00 85.62 849 SER A O 1
ATOM 7175 N N . LYS A 1 850 ? -22.059 0.234 -23.037 1.00 84.06 850 LYS A N 1
ATOM 7176 C CA . LYS A 1 850 ? -22.177 -1.185 -23.400 1.00 84.06 850 LYS A CA 1
ATOM 7177 C C . LYS A 1 850 ? -21.227 -2.070 -22.583 1.00 84.06 850 LYS A C 1
ATOM 7179 O O . LYS A 1 850 ? -21.657 -3.097 -22.067 1.00 84.06 850 LYS A O 1
ATOM 7184 N N . VAL A 1 851 ? -19.956 -1.682 -22.444 1.00 88.75 851 VAL A N 1
ATOM 7185 C CA . VAL A 1 851 ? -18.965 -2.405 -21.624 1.00 88.75 851 VAL A CA 1
ATOM 7186 C C . VAL A 1 851 ? -19.352 -2.379 -20.148 1.00 88.75 851 VAL A C 1
ATOM 7188 O O . VAL A 1 851 ? -19.372 -3.432 -19.510 1.00 88.75 851 VAL A O 1
ATOM 7191 N N . LEU A 1 852 ? -19.708 -1.195 -19.633 1.00 89.38 852 LEU A N 1
ATOM 7192 C CA . LEU A 1 852 ? -20.161 -1.016 -18.252 1.00 89.38 852 LEU A CA 1
ATOM 7193 C C . LEU A 1 852 ? -21.339 -1.938 -17.932 1.00 89.38 852 LEU A C 1
ATOM 7195 O O . LEU A 1 852 ? -21.317 -2.601 -16.900 1.00 89.38 852 LEU A O 1
ATOM 7199 N N . PHE A 1 853 ? -22.351 -2.004 -18.800 1.00 87.56 853 PHE A N 1
ATOM 7200 C CA . PHE A 1 853 ? -23.490 -2.901 -18.607 1.00 87.56 853 PHE A CA 1
ATOM 7201 C C . PHE A 1 853 ? -23.092 -4.381 -18.686 1.00 87.56 853 PHE A C 1
ATOM 7203 O O . PHE A 1 853 ? -23.396 -5.151 -17.774 1.00 87.56 853 PHE A O 1
ATOM 7210 N N . LEU A 1 854 ? -22.423 -4.790 -19.771 1.00 84.19 854 LEU A N 1
ATOM 7211 C CA . LEU A 1 854 ? -22.209 -6.207 -20.067 1.00 84.19 854 LEU A CA 1
ATOM 7212 C C . LEU A 1 854 ? -21.315 -6.896 -19.038 1.00 84.19 854 LEU A C 1
ATOM 7214 O O . LEU A 1 854 ? -21.637 -8.011 -18.640 1.00 84.19 854 LEU A O 1
ATOM 7218 N N . GLU A 1 855 ? -20.237 -6.267 -18.561 1.00 89.94 855 GLU A N 1
ATOM 7219 C CA . GLU A 1 855 ? -19.394 -6.916 -17.548 1.00 89.94 855 GLU A CA 1
ATOM 7220 C C . GLU A 1 855 ? -20.046 -6.944 -16.159 1.00 89.94 855 GLU A C 1
ATOM 7222 O O . GLU A 1 855 ? -19.850 -7.922 -15.443 1.00 89.94 855 GLU A O 1
ATOM 7227 N N . GLN A 1 856 ? -20.893 -5.967 -15.805 1.00 90.75 856 GLN A N 1
ATOM 7228 C CA . GLN A 1 856 ? -21.720 -6.052 -14.592 1.00 90.75 856 GLN A CA 1
ATOM 7229 C C . GLN A 1 856 ? -22.721 -7.211 -14.679 1.00 90.75 856 GLN A C 1
ATOM 7231 O O . GLN A 1 856 ? -22.778 -8.057 -13.790 1.00 90.75 856 GLN A O 1
ATOM 7236 N N . TYR A 1 857 ? -23.472 -7.293 -15.781 1.00 87.75 857 TYR A N 1
ATOM 7237 C CA . TYR A 1 857 ? -24.433 -8.370 -16.019 1.00 87.75 857 TYR A CA 1
ATOM 7238 C C . TYR A 1 857 ? -23.751 -9.751 -16.028 1.00 87.75 857 TYR A C 1
ATOM 7240 O O . TYR A 1 857 ? -24.239 -10.692 -15.400 1.00 87.75 857 TYR A O 1
ATOM 7248 N N . ARG A 1 858 ? -22.591 -9.879 -16.688 1.00 87.56 858 ARG A N 1
ATOM 7249 C CA . ARG A 1 858 ? -21.814 -11.129 -16.722 1.00 87.56 858 ARG A CA 1
ATOM 7250 C C . ARG A 1 858 ? -21.266 -11.512 -15.348 1.00 87.56 858 ARG A C 1
ATOM 7252 O O . ARG A 1 858 ? -21.314 -12.693 -15.022 1.00 87.56 858 ARG A O 1
ATOM 7259 N N . ALA A 1 859 ? -20.802 -10.558 -14.541 1.00 89.69 859 ALA A N 1
ATOM 7260 C CA . ALA A 1 859 ? -20.348 -10.826 -13.176 1.00 89.69 859 ALA A CA 1
ATOM 7261 C C . ALA A 1 859 ? -21.489 -11.347 -12.287 1.00 89.69 859 ALA A C 1
ATOM 7263 O O . ALA A 1 859 ? -21.353 -12.404 -11.673 1.00 89.69 859 ALA A O 1
ATOM 7264 N N . LEU A 1 860 ? -22.653 -10.686 -12.304 1.00 88.62 860 LEU A N 1
ATOM 7265 C CA . LEU A 1 860 ? -23.847 -11.132 -11.569 1.00 88.62 860 LEU A CA 1
ATOM 7266 C C . LEU A 1 860 ? -24.243 -12.566 -11.944 1.00 88.62 860 LEU A C 1
ATOM 7268 O O . LEU A 1 860 ? -24.519 -13.385 -11.071 1.00 88.62 860 LEU A O 1
ATOM 7272 N N . ARG A 1 861 ? -24.184 -12.912 -13.238 1.00 87.19 861 ARG A N 1
ATOM 7273 C CA . ARG A 1 861 ? -24.408 -14.290 -13.699 1.00 87.19 861 ARG A CA 1
ATOM 7274 C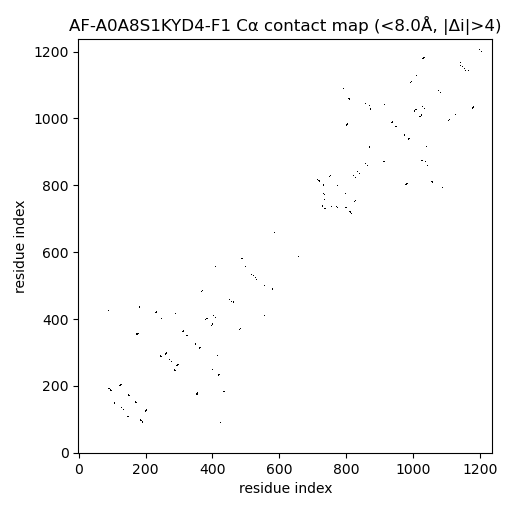 C . ARG A 1 861 ? -23.294 -15.261 -13.285 1.00 87.19 861 ARG A C 1
ATOM 7276 O O . ARG A 1 861 ? -23.614 -16.391 -12.940 1.00 87.19 861 ARG A O 1
ATOM 7283 N N . ARG A 1 862 ? -22.014 -14.853 -13.274 1.00 87.25 862 ARG A N 1
ATOM 7284 C CA . ARG A 1 862 ? -20.886 -15.688 -12.792 1.00 87.25 862 ARG A CA 1
ATOM 7285 C C . ARG A 1 862 ? -21.012 -16.049 -11.311 1.00 87.25 862 ARG A C 1
ATOM 7287 O O . ARG A 1 862 ? -20.573 -17.132 -10.937 1.00 87.25 862 ARG A O 1
ATOM 7294 N N . HIS A 1 863 ? -21.632 -15.185 -10.513 1.00 87.62 863 HIS A N 1
ATOM 7295 C CA . HIS A 1 863 ? -21.931 -15.424 -9.099 1.00 87.62 863 HIS A CA 1
ATOM 7296 C C . HIS A 1 863 ? -23.361 -15.938 -8.834 1.00 87.62 863 HIS A C 1
ATOM 7298 O O . HIS A 1 863 ? -23.729 -16.092 -7.674 1.00 87.62 863 HIS A O 1
ATOM 7304 N N . GLU A 1 864 ? -24.156 -16.197 -9.881 1.00 89.19 864 GLU A N 1
ATOM 7305 C CA . GLU A 1 864 ? -25.545 -16.692 -9.807 1.00 89.19 864 GLU A CA 1
ATOM 7306 C C . GLU A 1 864 ? -26.481 -15.802 -8.948 1.00 89.19 864 GLU A C 1
ATOM 7308 O O . GLU A 1 864 ? -27.435 -16.265 -8.332 1.00 89.19 864 GLU A O 1
ATOM 7313 N N . GLN A 1 865 ? -26.217 -14.489 -8.945 1.00 88.75 865 GLN A N 1
ATOM 7314 C CA . GLN A 1 865 ? -26.909 -13.473 -8.141 1.00 88.75 865 GLN A CA 1
ATOM 7315 C C . GLN A 1 865 ? -28.140 -12.888 -8.856 1.00 88.75 865 GLN A C 1
ATOM 7317 O O . GLN A 1 865 ? -28.116 -12.623 -10.062 1.00 88.75 865 GLN A O 1
ATOM 7322 N N . GLU A 1 866 ? -29.215 -12.629 -8.103 1.00 87.31 866 GLU A N 1
ATOM 7323 C CA . GLU A 1 866 ? -30.426 -11.994 -8.633 1.00 87.31 866 GLU A CA 1
ATOM 7324 C C . GLU A 1 866 ? -30.336 -10.457 -8.685 1.00 87.31 866 GLU A C 1
ATOM 7326 O O . GLU A 1 866 ? -29.864 -9.800 -7.758 1.00 87.31 866 GLU A O 1
ATOM 7331 N N . PHE A 1 867 ? -30.891 -9.853 -9.742 1.00 83.56 867 PHE A N 1
ATOM 7332 C CA . PHE A 1 867 ? -30.958 -8.390 -9.900 1.00 83.56 867 PHE A CA 1
ATOM 7333 C C . PHE A 1 867 ? -31.926 -7.708 -8.918 1.00 83.56 867 PHE A C 1
ATOM 7335 O O . PHE A 1 867 ? -31.782 -6.520 -8.634 1.00 83.56 867 PHE A O 1
ATOM 7342 N N . SER A 1 868 ? -32.913 -8.452 -8.411 1.00 83.62 868 SER A N 1
ATOM 7343 C CA . SER A 1 868 ? -33.882 -8.047 -7.379 1.00 83.62 868 SER A CA 1
ATOM 7344 C C . SER A 1 868 ? -33.192 -7.530 -6.109 1.00 83.62 868 SER A C 1
ATOM 7346 O O . SER A 1 868 ? -33.637 -6.535 -5.532 1.00 83.62 868 SER A O 1
ATOM 7348 N N . LEU A 1 869 ? -32.086 -8.184 -5.741 1.00 89.75 869 LEU A N 1
ATOM 7349 C CA . LEU A 1 869 ? -31.289 -7.979 -4.531 1.00 89.75 869 LEU A CA 1
ATOM 7350 C C . LEU A 1 869 ? -30.222 -6.883 -4.695 1.00 89.75 869 LEU A C 1
ATOM 7352 O O . LEU A 1 869 ? -29.610 -6.467 -3.719 1.00 89.75 869 LEU A O 1
ATOM 7356 N N . TYR A 1 870 ? -29.987 -6.374 -5.912 1.00 92.56 870 TYR A N 1
ATOM 7357 C CA . TYR A 1 870 ? -28.932 -5.389 -6.181 1.00 92.56 870 TYR A CA 1
ATOM 7358 C C . TYR A 1 870 ? -29.398 -3.941 -5.920 1.00 92.56 870 TYR A C 1
ATOM 7360 O O . TYR A 1 870 ? -29.369 -3.072 -6.799 1.00 92.56 870 TYR A O 1
ATOM 7368 N N . LYS A 1 871 ? -29.875 -3.695 -4.693 1.00 93.50 871 LYS A N 1
ATOM 7369 C CA . LYS A 1 871 ? -30.521 -2.453 -4.239 1.00 93.50 871 LYS A CA 1
ATOM 7370 C C . LYS A 1 871 ? -29.863 -1.923 -2.966 1.00 93.50 871 LYS A C 1
ATOM 7372 O O . LYS A 1 871 ? -29.721 -2.657 -1.997 1.00 93.50 871 LYS A O 1
ATOM 7377 N N . PHE A 1 872 ? -29.503 -0.643 -2.962 1.00 95.12 872 PHE A N 1
ATOM 7378 C CA . PHE A 1 872 ? -28.806 0.001 -1.849 1.00 95.12 872 PHE A CA 1
ATOM 7379 C C . PHE A 1 872 ? -29.666 1.032 -1.125 1.00 95.12 872 PHE A C 1
ATOM 7381 O O . PHE A 1 872 ? -30.302 1.880 -1.757 1.00 95.12 872 PHE A O 1
ATOM 7388 N N . ASP A 1 873 ? -29.571 0.991 0.198 1.00 95.50 873 ASP A N 1
ATOM 7389 C CA . ASP A 1 873 ? -29.944 2.043 1.139 1.00 95.50 873 ASP A CA 1
ATOM 7390 C C . ASP A 1 873 ? -28.690 2.515 1.916 1.00 95.50 873 ASP A C 1
ATOM 7392 O O . ASP A 1 873 ? -27.668 1.820 1.962 1.00 95.50 873 ASP A O 1
ATOM 7396 N N . PHE A 1 874 ? -28.721 3.707 2.508 1.00 94.56 874 PHE A N 1
ATOM 7397 C CA . PHE A 1 874 ? -27.559 4.352 3.128 1.00 94.56 874 PHE A CA 1
ATOM 7398 C C . PHE A 1 874 ? -27.915 4.985 4.478 1.00 94.56 874 PHE A C 1
ATOM 7400 O O . PHE A 1 874 ? -28.971 5.588 4.616 1.00 94.56 874 PHE A O 1
ATOM 7407 N N . LEU A 1 875 ? -27.005 4.929 5.462 1.00 90.31 875 LEU A N 1
ATOM 7408 C CA . LEU A 1 875 ? -27.213 5.564 6.782 1.00 90.31 875 LEU A CA 1
ATOM 7409 C C . LEU A 1 875 ? -27.402 7.087 6.695 1.00 90.31 875 LEU A C 1
ATOM 7411 O O . LEU A 1 875 ? -27.937 7.706 7.609 1.00 90.31 875 LEU A O 1
ATOM 7415 N N . LEU A 1 876 ? -26.903 7.693 5.618 1.00 89.69 876 LEU A N 1
ATOM 7416 C CA . LEU A 1 876 ? -27.070 9.098 5.273 1.00 89.69 876 LEU A CA 1
ATOM 7417 C C . LEU A 1 876 ? -27.272 9.186 3.763 1.00 89.69 876 LEU A C 1
ATOM 7419 O O . LEU A 1 876 ? -26.542 8.540 3.011 1.00 89.69 876 LEU A O 1
ATOM 7423 N N . ASP A 1 877 ? -28.204 10.023 3.317 1.00 90.94 877 ASP A N 1
ATOM 7424 C CA . ASP A 1 877 ? -28.482 10.219 1.894 1.00 90.94 877 ASP A CA 1
ATOM 7425 C C . ASP A 1 877 ? -27.220 10.658 1.115 1.00 90.94 877 ASP A C 1
ATOM 7427 O O . ASP A 1 877 ? -26.499 11.572 1.547 1.00 90.94 877 ASP A O 1
ATOM 7431 N N . PRO A 1 878 ? -26.933 10.078 -0.068 1.00 92.44 878 PRO A N 1
ATOM 7432 C CA . PRO A 1 878 ? -25.920 10.612 -0.965 1.00 92.44 878 PRO A CA 1
ATOM 7433 C C . PRO A 1 878 ? -26.223 12.080 -1.284 1.00 92.44 878 PRO A C 1
ATOM 7435 O O . PRO A 1 878 ? -27.310 12.402 -1.762 1.00 92.44 878 PRO A O 1
ATOM 7438 N N . ASN A 1 879 ? -25.251 12.978 -1.062 1.00 93.38 879 ASN A N 1
ATOM 7439 C CA . ASN A 1 879 ? -25.431 14.415 -1.320 1.00 93.38 879 ASN A CA 1
ATOM 7440 C C . ASN A 1 879 ? -26.078 14.655 -2.696 1.00 93.38 879 ASN A C 1
ATOM 7442 O O . ASN A 1 879 ? -25.745 13.957 -3.654 1.00 93.38 879 ASN A O 1
ATOM 7446 N N . LYS A 1 880 ? -26.962 15.657 -2.810 1.00 95.00 880 LYS A N 1
ATOM 7447 C CA . LYS A 1 880 ? -27.827 15.863 -3.989 1.00 95.00 880 LYS A CA 1
ATOM 7448 C C . LYS A 1 880 ? -27.105 15.705 -5.337 1.00 95.00 880 LYS A C 1
ATOM 7450 O O . LYS A 1 880 ? -27.591 14.989 -6.201 1.00 95.00 880 LYS A O 1
ATOM 7455 N N . LYS A 1 881 ? -25.900 16.266 -5.478 1.00 94.94 881 LYS A N 1
ATOM 7456 C CA . LYS A 1 881 ? -25.074 16.161 -6.694 1.00 94.94 881 LYS A CA 1
ATOM 7457 C C . LYS A 1 881 ? -24.570 14.737 -6.986 1.00 94.94 881 LYS A C 1
ATOM 7459 O O . LYS A 1 881 ? -24.430 14.367 -8.145 1.00 94.94 881 LYS A O 1
ATOM 7464 N N . THR A 1 882 ? -24.271 13.948 -5.956 1.00 92.94 882 THR A N 1
ATOM 7465 C CA . THR A 1 882 ? -23.943 12.516 -6.085 1.00 92.94 882 THR A CA 1
ATOM 7466 C C . THR A 1 882 ? -25.190 11.694 -6.402 1.00 92.94 882 THR A C 1
ATOM 7468 O O . THR A 1 882 ? -25.134 10.872 -7.309 1.00 92.94 882 THR A O 1
ATOM 7471 N N . SER A 1 883 ? -26.323 11.957 -5.741 1.00 94.00 883 SER A N 1
ATOM 7472 C CA . SER A 1 883 ? -27.605 11.300 -6.049 1.00 94.00 883 SER A CA 1
ATOM 7473 C C . SER A 1 883 ? -28.033 11.552 -7.507 1.00 94.00 883 SER A C 1
ATOM 7475 O O . SER A 1 883 ? -28.323 10.610 -8.243 1.00 94.00 883 SER A O 1
ATOM 7477 N N . GLU A 1 884 ? -27.945 12.800 -7.979 1.00 93.94 884 GLU A N 1
ATOM 7478 C CA . GLU A 1 884 ? -28.163 13.182 -9.382 1.00 93.94 884 GLU A CA 1
ATOM 7479 C C . GLU A 1 884 ? -27.163 12.506 -10.335 1.00 93.94 884 GLU A C 1
ATOM 7481 O O . GLU A 1 884 ? -27.567 12.012 -11.385 1.00 93.94 884 GLU A O 1
ATOM 7486 N N . ALA A 1 885 ? -25.873 12.426 -9.987 1.00 92.75 885 ALA A N 1
ATOM 7487 C CA . ALA A 1 885 ? -24.856 11.777 -10.824 1.00 92.75 885 ALA A CA 1
ATOM 7488 C C . ALA A 1 885 ? -25.015 10.245 -10.911 1.00 92.75 885 ALA A C 1
ATOM 7490 O O . ALA A 1 885 ? -24.717 9.656 -11.952 1.00 92.75 885 ALA A O 1
ATOM 7491 N N . ILE A 1 886 ? -25.525 9.602 -9.857 1.00 92.19 886 ILE A N 1
ATOM 7492 C CA . ILE A 1 886 ? -25.940 8.194 -9.888 1.00 92.19 886 ILE A CA 1
ATOM 7493 C C . ILE A 1 886 ? -27.157 8.055 -10.814 1.00 92.19 886 ILE A C 1
ATOM 7495 O O . ILE A 1 886 ? -27.096 7.312 -11.790 1.00 92.19 886 ILE A O 1
ATOM 7499 N N . LYS A 1 887 ? -28.225 8.834 -10.592 1.00 88.62 887 LYS A N 1
ATOM 7500 C CA . LYS A 1 887 ? -29.471 8.769 -11.385 1.00 88.62 887 LYS A CA 1
ATOM 7501 C C . LYS A 1 887 ? -29.303 9.147 -12.869 1.00 88.62 887 LYS A C 1
ATOM 7503 O O . LYS A 1 887 ? -30.105 8.721 -13.690 1.00 88.62 887 LYS A O 1
ATOM 7508 N N . THR A 1 888 ? -28.268 9.909 -13.231 1.00 87.94 888 THR A N 1
ATOM 7509 C CA . THR A 1 888 ? -27.947 10.297 -14.626 1.00 87.94 888 THR A CA 1
ATOM 7510 C C . THR A 1 888 ? -26.848 9.448 -15.279 1.00 87.94 888 THR A C 1
ATOM 7512 O O . THR A 1 888 ? -26.433 9.726 -16.406 1.00 87.94 888 THR A O 1
ATOM 7515 N N . THR A 1 889 ? -26.362 8.398 -14.610 1.00 86.38 889 THR A N 1
ATOM 7516 C CA . THR A 1 889 ? -25.351 7.492 -15.171 1.00 86.38 889 THR A CA 1
ATOM 7517 C C . THR A 1 889 ? -25.948 6.662 -16.315 1.00 86.38 889 THR A C 1
ATOM 7519 O O . THR A 1 889 ? -26.756 5.763 -16.098 1.00 86.38 889 THR A O 1
ATOM 7522 N N . ASN A 1 890 ? -25.542 6.970 -17.553 1.00 72.81 890 ASN A N 1
ATOM 7523 C CA . ASN A 1 890 ? -26.145 6.443 -18.782 1.00 72.81 890 ASN A CA 1
ATOM 7524 C C . ASN A 1 890 ? -25.820 4.956 -19.040 1.00 72.81 890 ASN A C 1
ATOM 7526 O O . ASN A 1 890 ? -24.956 4.613 -19.847 1.00 72.81 890 ASN A O 1
ATOM 7530 N N . ILE A 1 891 ? -26.543 4.081 -18.342 1.00 68.00 891 ILE A N 1
ATOM 7531 C CA . ILE A 1 891 ? -26.629 2.629 -18.580 1.00 68.00 891 ILE A CA 1
ATOM 7532 C C . ILE A 1 891 ? -28.092 2.242 -18.920 1.00 68.00 891 ILE A C 1
ATOM 7534 O O . ILE A 1 891 ? -28.358 1.141 -19.406 1.00 68.00 891 ILE A O 1
ATOM 7538 N N . CYS A 1 892 ? -29.036 3.181 -18.749 1.00 58.75 892 CYS A N 1
ATOM 7539 C CA . CYS A 1 892 ? -30.487 2.993 -18.819 1.00 58.75 892 CYS A CA 1
ATOM 7540 C C . CYS A 1 892 ? -30.967 2.206 -20.043 1.00 58.75 892 CYS A C 1
ATOM 7542 O O . CYS A 1 892 ? -31.756 1.291 -19.871 1.00 58.75 892 CYS A O 1
ATOM 7544 N N . PHE A 1 893 ? -30.452 2.473 -21.250 1.00 61.66 893 PHE A N 1
ATOM 7545 C CA . PHE A 1 893 ? -30.880 1.760 -22.465 1.00 61.66 893 PHE A CA 1
ATOM 7546 C C . PHE A 1 893 ? -30.751 0.228 -22.347 1.00 61.66 893 PHE A C 1
ATOM 7548 O O . PHE A 1 893 ? -31.673 -0.505 -22.700 1.00 61.66 893 PHE A O 1
ATOM 7555 N N . TYR A 1 894 ? -29.630 -0.260 -21.808 1.00 60.66 894 TYR A N 1
ATOM 7556 C CA . TYR A 1 894 ? -29.390 -1.696 -21.649 1.00 60.66 894 TYR A CA 1
ATOM 7557 C C . TYR A 1 894 ? -30.071 -2.270 -20.397 1.00 60.66 894 TYR A C 1
ATOM 7559 O O . TYR A 1 894 ? -30.543 -3.406 -20.430 1.00 60.66 894 TYR A O 1
ATOM 7567 N N . VAL A 1 895 ? -30.181 -1.479 -19.321 1.00 61.06 895 VAL A N 1
ATOM 7568 C CA . VAL A 1 895 ? -30.930 -1.857 -18.107 1.00 61.06 895 VAL A CA 1
ATOM 7569 C C . VAL A 1 895 ? -32.419 -2.009 -18.420 1.00 61.06 895 VAL A C 1
ATOM 7571 O O . VAL A 1 895 ? -32.990 -3.052 -18.123 1.00 61.06 895 VAL A O 1
ATOM 7574 N N . GLU A 1 896 ? -33.032 -1.035 -19.094 1.00 61.88 896 GLU A N 1
ATOM 7575 C CA . GLU A 1 896 ? -34.418 -1.106 -19.559 1.00 61.88 896 GLU A CA 1
ATOM 7576 C C . GLU A 1 896 ? -34.644 -2.293 -20.491 1.00 61.88 896 GLU A C 1
ATOM 7578 O O . GLU A 1 896 ? -35.644 -2.987 -20.345 1.00 61.88 896 GLU A O 1
ATOM 7583 N N . TRP A 1 897 ? -33.741 -2.540 -21.446 1.00 66.19 897 TRP A N 1
ATOM 7584 C CA . TRP A 1 897 ? -33.857 -3.675 -22.363 1.00 66.19 897 TRP A CA 1
ATOM 7585 C C . TRP A 1 897 ? -33.842 -5.012 -21.604 1.00 66.19 897 TRP A C 1
ATOM 7587 O O . TRP A 1 897 ? -34.714 -5.852 -21.820 1.00 66.19 897 TRP A O 1
ATOM 7597 N N . ALA A 1 898 ? -32.922 -5.188 -20.649 1.00 61.81 898 ALA A N 1
ATOM 7598 C CA . ALA A 1 898 ? -32.836 -6.405 -19.842 1.00 61.81 898 ALA A CA 1
ATOM 7599 C C . ALA A 1 898 ? -34.006 -6.552 -18.850 1.00 61.81 898 ALA A C 1
ATOM 7601 O O . ALA A 1 898 ? -34.534 -7.651 -18.675 1.00 61.81 898 ALA A O 1
ATOM 7602 N N . MET A 1 899 ? -34.466 -5.455 -18.241 1.00 62.97 899 MET A N 1
ATOM 7603 C CA . MET A 1 899 ? -35.638 -5.455 -17.359 1.00 62.97 899 MET A CA 1
ATOM 7604 C C . MET A 1 899 ? -36.926 -5.741 -18.140 1.00 62.97 899 MET A C 1
ATOM 7606 O O . MET A 1 899 ? -37.702 -6.586 -17.711 1.00 62.97 899 MET A O 1
ATOM 7610 N N . LYS A 1 900 ? -37.114 -5.175 -19.339 1.00 65.81 900 LYS A N 1
ATOM 7611 C CA . LYS A 1 900 ? -38.251 -5.494 -20.228 1.00 65.81 900 LYS A CA 1
ATOM 7612 C C . LYS A 1 900 ? -38.277 -6.972 -20.658 1.00 65.81 900 LYS A C 1
ATOM 7614 O O . LYS A 1 900 ? -39.355 -7.492 -20.938 1.00 65.81 900 LYS A O 1
ATOM 7619 N N . GLN A 1 901 ? -37.127 -7.654 -20.668 1.00 62.41 901 GLN A N 1
ATOM 7620 C CA . GLN A 1 901 ? -37.019 -9.096 -20.932 1.00 62.41 901 GLN A CA 1
ATOM 7621 C C . GLN A 1 901 ? -37.277 -9.984 -19.696 1.00 62.41 901 GLN A C 1
ATOM 7623 O O . GLN A 1 901 ? -37.743 -11.109 -19.865 1.00 62.41 901 GLN A O 1
ATOM 7628 N N . GLN A 1 902 ? -36.968 -9.535 -18.467 1.00 61.53 902 GLN A N 1
ATOM 7629 C CA . GLN A 1 902 ? -36.968 -10.412 -17.272 1.00 61.53 902 GLN A CA 1
ATOM 7630 C C . GLN A 1 902 ? -37.864 -9.974 -16.100 1.00 61.53 902 GLN A C 1
ATOM 7632 O O . GLN A 1 902 ? -38.241 -10.813 -15.288 1.00 61.53 902 GLN A O 1
ATOM 7637 N N . MET A 1 903 ? -38.245 -8.701 -16.005 1.00 54.22 903 MET A N 1
ATOM 7638 C CA . MET A 1 903 ? -39.066 -8.141 -14.925 1.00 54.22 903 MET A CA 1
ATOM 7639 C C . MET A 1 903 ? -40.346 -7.530 -15.503 1.00 54.22 903 MET A C 1
ATOM 7641 O O . MET A 1 903 ? -40.409 -6.344 -15.811 1.00 54.22 903 MET A O 1
ATOM 7645 N N . LYS A 1 904 ? -41.395 -8.351 -15.650 1.00 52.88 904 LYS A N 1
ATOM 7646 C CA . LYS A 1 904 ? -42.703 -7.883 -16.152 1.00 52.88 904 LYS A CA 1
ATOM 7647 C C . LYS A 1 904 ? -43.499 -7.034 -15.155 1.00 52.88 904 LYS A C 1
ATOM 7649 O O . LYS A 1 904 ? -44.416 -6.343 -15.585 1.00 52.88 904 LYS A O 1
ATOM 7654 N N . GLN A 1 905 ? -43.163 -7.092 -13.866 1.00 51.62 905 GLN A N 1
ATOM 7655 C CA . GLN A 1 905 ? -43.760 -6.308 -12.783 1.00 51.62 905 GLN A CA 1
ATOM 7656 C C . GLN A 1 905 ? -42.693 -6.028 -11.711 1.00 51.62 905 GLN A C 1
ATOM 7658 O O . GLN A 1 905 ? -42.281 -6.938 -10.993 1.00 51.62 905 GLN A O 1
ATOM 7663 N N . THR A 1 906 ? -42.270 -4.771 -11.585 1.00 54.81 906 THR A N 1
ATOM 7664 C CA . THR A 1 906 ? -41.674 -4.210 -10.362 1.00 54.81 906 THR A CA 1
ATOM 7665 C C . THR A 1 906 ? -42.574 -3.080 -9.878 1.00 54.81 906 THR A C 1
ATOM 7667 O O . THR A 1 906 ? -43.119 -2.331 -10.688 1.00 54.81 906 THR A O 1
ATOM 7670 N N . ASP A 1 907 ? -42.781 -2.984 -8.566 1.00 55.69 907 ASP A N 1
ATOM 7671 C CA . ASP A 1 907 ? -43.633 -1.943 -7.990 1.00 55.69 907 ASP A CA 1
ATOM 7672 C C . ASP A 1 907 ? -42.891 -0.586 -8.006 1.00 55.69 907 ASP A C 1
ATOM 7674 O O . ASP A 1 907 ? -41.822 -0.482 -7.387 1.00 55.69 907 ASP A O 1
ATOM 7678 N N . PRO A 1 908 ? -43.419 0.456 -8.683 1.00 62.19 908 PRO A N 1
ATOM 7679 C CA . PRO A 1 908 ? -42.755 1.756 -8.799 1.00 62.19 908 PRO A CA 1
ATOM 7680 C C . PRO A 1 908 ? -42.602 2.493 -7.457 1.00 62.19 908 PRO A C 1
ATOM 7682 O O . PRO A 1 908 ? -41.802 3.426 -7.359 1.00 62.19 908 PRO A O 1
ATOM 7685 N N . ILE A 1 909 ? -43.314 2.086 -6.400 1.00 60.19 909 ILE A N 1
ATOM 7686 C CA . ILE A 1 909 ? -43.115 2.627 -5.048 1.00 60.19 909 ILE A CA 1
ATOM 7687 C C . ILE A 1 909 ? -41.707 2.268 -4.538 1.00 60.19 909 ILE A C 1
ATOM 7689 O O . ILE A 1 909 ? -41.017 3.112 -3.964 1.00 60.19 909 ILE A O 1
ATOM 7693 N N . ILE A 1 910 ? -41.235 1.048 -4.820 1.00 61.75 910 ILE A N 1
ATOM 7694 C CA . ILE A 1 910 ? -39.941 0.528 -4.347 1.00 61.75 910 ILE A CA 1
ATOM 7695 C C . ILE A 1 910 ? -38.760 1.241 -5.035 1.00 61.75 910 ILE A C 1
ATOM 7697 O O . ILE A 1 910 ? -37.687 1.375 -4.448 1.00 61.75 910 ILE A O 1
ATOM 7701 N N . GLU A 1 911 ? -38.946 1.746 -6.258 1.00 66.75 911 GLU A N 1
ATOM 7702 C CA . GLU A 1 911 ? -37.894 2.434 -7.027 1.00 66.75 911 GLU A CA 1
ATOM 7703 C C . GLU A 1 911 ? -37.535 3.828 -6.482 1.00 66.75 911 GLU A C 1
ATOM 7705 O O . GLU A 1 911 ? -36.475 4.362 -6.807 1.00 66.75 911 GLU A O 1
ATOM 7710 N N . ASN A 1 912 ? -38.376 4.410 -5.619 1.00 76.31 912 ASN A N 1
ATOM 7711 C CA . ASN A 1 912 ? -38.104 5.708 -4.995 1.00 76.31 912 ASN A CA 1
ATOM 7712 C C . ASN A 1 912 ? -37.245 5.614 -3.723 1.00 76.31 912 ASN A C 1
ATOM 7714 O O . ASN A 1 912 ? -36.583 6.592 -3.379 1.00 76.31 912 ASN A O 1
ATOM 7718 N N . LEU A 1 913 ? -37.244 4.459 -3.046 1.00 82.06 913 LEU A N 1
ATOM 7719 C CA . LEU A 1 913 ? -36.530 4.246 -1.779 1.00 82.06 913 LEU A CA 1
ATOM 7720 C C . LEU A 1 913 ? -35.096 3.731 -1.967 1.00 82.06 913 LEU A C 1
ATOM 7722 O O . LEU A 1 913 ? -34.240 4.007 -1.134 1.00 82.06 913 LEU A O 1
ATOM 7726 N N . TYR A 1 914 ? -34.820 2.994 -3.048 1.00 90.56 914 TYR A N 1
ATOM 7727 C CA . TYR A 1 914 ? -33.548 2.287 -3.222 1.00 90.56 914 TYR A CA 1
ATOM 7728 C C . TYR A 1 914 ? -32.734 2.765 -4.422 1.00 90.56 914 TYR A C 1
ATOM 7730 O O . TYR A 1 914 ? -33.232 2.898 -5.541 1.00 90.56 914 TYR A O 1
ATOM 7738 N N . TYR A 1 915 ? -31.426 2.907 -4.220 1.00 92.50 915 TYR A N 1
ATOM 7739 C CA . TYR A 1 915 ? -30.480 3.150 -5.301 1.00 92.50 915 TYR A CA 1
ATOM 7740 C C . TYR A 1 915 ? -30.121 1.827 -5.999 1.00 92.50 915 TYR A C 1
ATOM 7742 O O . TYR A 1 915 ? -29.587 0.902 -5.389 1.00 92.50 915 TYR A O 1
ATOM 7750 N N . ASN A 1 916 ? -30.394 1.737 -7.302 1.00 90.81 916 ASN A N 1
ATOM 7751 C CA . ASN A 1 916 ? -30.040 0.576 -8.124 1.00 90.81 916 ASN A CA 1
ATOM 7752 C C . ASN A 1 916 ? -28.506 0.425 -8.231 1.00 90.81 916 ASN A C 1
ATOM 7754 O O . ASN A 1 916 ? -27.807 1.361 -8.640 1.00 90.81 916 ASN A O 1
ATOM 7758 N N . GLY A 1 917 ? -27.992 -0.765 -7.904 1.00 93.56 917 GLY A N 1
ATOM 7759 C CA . GLY A 1 917 ? -26.562 -1.073 -7.887 1.00 93.56 917 GLY A CA 1
ATOM 7760 C C . GLY A 1 917 ? -25.842 -0.834 -9.219 1.00 93.56 917 GLY A C 1
ATOM 7761 O O . GLY A 1 917 ? -24.707 -0.355 -9.206 1.00 93.56 917 GLY A O 1
ATOM 7762 N N . PHE A 1 918 ? -26.512 -1.041 -10.363 1.00 91.44 918 PHE A N 1
ATOM 7763 C CA . PHE A 1 918 ? -25.925 -0.779 -11.685 1.00 91.44 918 PHE A CA 1
ATOM 7764 C C . PHE A 1 918 ? -25.554 0.699 -11.875 1.00 91.44 918 PHE A C 1
ATOM 7766 O O . PHE A 1 918 ? -24.499 1.024 -12.428 1.00 91.44 918 PHE A O 1
ATOM 7773 N N . HIS A 1 919 ? -26.409 1.608 -11.397 1.00 93.00 919 HIS A N 1
ATOM 7774 C CA . HIS A 1 919 ? -26.162 3.048 -11.464 1.00 93.00 919 HIS A CA 1
ATOM 7775 C C . HIS A 1 919 ? -25.061 3.476 -10.488 1.00 93.00 919 HIS A C 1
ATOM 7777 O O . HIS A 1 919 ? -24.231 4.312 -10.840 1.00 93.00 919 HIS A O 1
ATOM 7783 N N . ILE A 1 920 ? -25.000 2.867 -9.297 1.00 95.62 920 ILE A N 1
ATOM 7784 C CA . ILE A 1 920 ? -23.918 3.083 -8.324 1.00 95.62 920 ILE A CA 1
ATOM 7785 C C . ILE A 1 920 ? -22.564 2.670 -8.911 1.00 95.62 920 ILE A C 1
ATOM 7787 O O . ILE A 1 920 ? -21.638 3.482 -8.947 1.00 95.62 920 ILE A O 1
ATOM 7791 N N . PHE A 1 921 ? -22.436 1.437 -9.405 1.00 96.38 921 PHE A N 1
ATOM 7792 C CA . PHE A 1 921 ? -21.168 0.938 -9.935 1.00 96.38 921 PHE A CA 1
ATOM 7793 C C . PHE A 1 921 ? -20.743 1.702 -11.198 1.00 96.38 921 PHE A C 1
ATOM 7795 O O . PHE A 1 921 ? -19.590 2.124 -11.317 1.00 96.38 921 PHE A O 1
ATOM 7802 N N . GLY A 1 922 ? -21.689 1.978 -12.102 1.00 95.25 922 GLY A N 1
ATOM 7803 C CA . GLY A 1 922 ? -21.456 2.822 -13.272 1.00 95.25 922 GLY A CA 1
ATOM 7804 C C . GLY A 1 922 ? -20.960 4.226 -12.916 1.00 95.25 922 GLY A C 1
ATOM 7805 O O . GLY A 1 922 ? -20.002 4.712 -13.520 1.00 95.25 922 GLY A O 1
ATOM 7806 N N . TYR A 1 923 ? -21.561 4.866 -11.908 1.00 96.19 923 TYR A N 1
ATOM 7807 C CA . TYR A 1 923 ? -21.130 6.172 -11.407 1.00 96.19 923 TYR A CA 1
ATOM 7808 C C . TYR A 1 923 ? -19.690 6.121 -10.882 1.00 96.19 923 TYR A C 1
ATOM 7810 O O . TYR A 1 923 ? -18.887 6.996 -11.214 1.00 96.19 923 TYR A O 1
ATOM 7818 N N . LEU A 1 924 ? -19.333 5.076 -10.127 1.00 97.00 924 LEU A N 1
ATOM 7819 C CA . LEU A 1 924 ? -17.976 4.892 -9.613 1.00 97.00 924 LEU A CA 1
ATOM 7820 C C . LEU A 1 924 ? -16.944 4.737 -10.739 1.00 97.00 924 LEU A C 1
ATOM 7822 O O . LEU A 1 924 ? -15.934 5.447 -10.736 1.00 97.00 924 LEU A O 1
ATOM 7826 N N . VAL A 1 925 ? -17.191 3.877 -11.732 1.00 96.06 925 VAL A N 1
ATOM 7827 C CA . VAL A 1 925 ? -16.261 3.705 -12.864 1.00 96.06 925 VAL A CA 1
ATOM 7828 C C . VAL A 1 925 ? -16.139 4.995 -13.685 1.00 96.06 925 VAL A C 1
ATOM 7830 O O . VAL A 1 925 ? -15.025 5.416 -14.001 1.00 96.06 925 VAL A O 1
ATOM 7833 N N . ASN A 1 926 ? -17.252 5.682 -13.959 1.00 95.00 926 ASN A N 1
ATOM 7834 C CA . ASN A 1 926 ? -17.248 6.967 -14.663 1.00 95.00 926 ASN A CA 1
ATOM 7835 C C . ASN A 1 926 ? -16.491 8.057 -13.886 1.00 95.00 926 ASN A C 1
ATOM 7837 O O . ASN A 1 926 ? -15.740 8.837 -14.479 1.00 95.00 926 ASN A O 1
ATOM 7841 N N . TYR A 1 927 ? -16.625 8.097 -12.556 1.00 95.94 927 TYR A N 1
ATOM 7842 C CA . TYR A 1 927 ? -15.838 8.991 -11.709 1.00 95.94 927 TYR A CA 1
ATOM 7843 C C . TYR A 1 927 ? -14.341 8.662 -11.796 1.00 95.94 927 TYR A C 1
ATOM 7845 O O . TYR A 1 927 ? -13.525 9.570 -11.992 1.00 95.94 927 TYR A O 1
ATOM 7853 N N . TYR A 1 928 ? -13.967 7.379 -11.692 1.00 95.25 928 TYR A N 1
ATOM 7854 C CA . TYR A 1 928 ? -12.574 6.938 -11.814 1.00 95.25 928 TYR A CA 1
ATOM 7855 C C . TYR A 1 928 ? -11.965 7.391 -13.142 1.00 95.25 928 TYR A C 1
ATOM 7857 O O . TYR A 1 928 ? -10.901 8.013 -13.148 1.00 95.25 928 TYR A O 1
ATOM 7865 N N . GLN A 1 929 ? -12.674 7.130 -14.242 1.00 93.19 929 GLN A N 1
ATOM 7866 C CA . GLN A 1 929 ? -12.274 7.436 -15.612 1.00 93.19 929 GLN A CA 1
ATOM 7867 C C . GLN A 1 929 ? -12.097 8.948 -15.838 1.00 93.19 929 GLN A C 1
ATOM 7869 O O . GLN A 1 929 ? -11.094 9.389 -16.404 1.00 93.19 929 GLN A O 1
ATOM 7874 N N . LYS A 1 930 ? -13.033 9.760 -15.326 1.00 92.94 930 LYS A N 1
ATOM 7875 C CA . LYS A 1 930 ? -12.972 11.230 -15.363 1.00 92.94 930 LYS A CA 1
ATOM 7876 C C . LYS A 1 930 ? -11.824 11.805 -14.530 1.00 92.94 930 LYS A C 1
ATOM 7878 O O . LYS A 1 930 ? -11.254 12.829 -14.900 1.00 92.94 930 LYS A O 1
ATOM 7883 N N . THR A 1 931 ? -11.482 11.162 -13.415 1.00 91.75 931 THR A N 1
ATOM 7884 C CA . THR A 1 931 ? -10.424 11.621 -12.500 1.00 91.75 931 THR A CA 1
ATOM 7885 C C . THR A 1 931 ? -9.031 11.216 -12.991 1.00 91.75 931 THR A C 1
ATOM 7887 O O . THR A 1 931 ? -8.098 12.017 -12.978 1.00 91.75 931 THR A O 1
ATOM 7890 N N . ASN A 1 932 ? -8.877 9.980 -13.470 1.00 89.44 932 ASN A N 1
ATOM 7891 C CA . ASN A 1 932 ? -7.597 9.386 -13.850 1.00 89.44 932 ASN A CA 1
ATOM 7892 C C . ASN A 1 932 ? -7.401 9.451 -15.367 1.00 89.44 932 ASN A C 1
ATOM 7894 O O . ASN A 1 932 ? -7.413 8.420 -16.037 1.00 89.44 932 ASN A O 1
ATOM 7898 N N . SER A 1 933 ? -7.239 10.669 -15.901 1.00 83.00 933 SER A N 1
ATOM 7899 C CA . SER A 1 933 ? -7.242 10.937 -17.350 1.00 83.00 933 SER A CA 1
ATOM 7900 C C . SER A 1 933 ? -6.409 9.934 -18.169 1.00 83.00 933 SER A C 1
ATOM 7902 O O . SER A 1 933 ? -5.173 9.927 -18.144 1.00 83.00 933 SER A O 1
ATOM 7904 N N . SER A 1 934 ? -7.114 9.098 -18.933 1.00 79.31 934 SER A N 1
ATOM 7905 C CA . SER A 1 934 ? -6.557 7.996 -19.725 1.00 79.31 934 SER A CA 1
ATOM 7906 C C . SER A 1 934 ? -5.475 8.476 -20.704 1.00 79.31 934 SER A C 1
ATOM 7908 O O . SER A 1 934 ? -4.408 7.871 -20.810 1.00 79.31 934 SER A O 1
ATOM 7910 N N . SER A 1 935 ? -5.672 9.650 -21.318 1.00 80.69 935 SER A N 1
ATOM 7911 C CA . SER A 1 935 ? -4.676 10.326 -22.161 1.00 80.69 935 SER A CA 1
ATOM 7912 C C . SER A 1 935 ? -3.331 10.573 -21.468 1.00 80.69 935 SER A C 1
ATOM 7914 O O . SER A 1 935 ? -2.307 10.539 -22.151 1.00 80.69 935 SER A O 1
ATOM 7916 N N . SER A 1 936 ? -3.299 10.887 -20.171 1.00 79.75 936 SER A N 1
ATOM 7917 C CA . SER A 1 936 ? -2.038 11.168 -19.469 1.00 79.75 936 SER A CA 1
ATOM 7918 C C . SER A 1 936 ? -1.262 9.874 -19.251 1.00 79.75 936 SER A C 1
ATOM 7920 O O . SER A 1 936 ? -0.065 9.810 -19.522 1.00 79.75 936 SER A O 1
ATOM 7922 N N . PHE A 1 937 ? -1.972 8.813 -18.862 1.00 80.88 937 PHE A N 1
ATOM 7923 C CA . PHE A 1 937 ? -1.414 7.471 -18.746 1.00 80.88 937 PHE A CA 1
ATOM 7924 C C . PHE A 1 937 ? -0.879 6.956 -20.091 1.00 80.88 937 PHE A C 1
ATOM 7926 O O . PHE A 1 937 ? 0.264 6.509 -20.163 1.00 80.88 937 PHE A O 1
ATOM 7933 N N . TYR A 1 938 ? -1.650 7.121 -21.171 1.00 80.75 938 TYR A N 1
ATOM 7934 C CA . TYR A 1 938 ? -1.238 6.748 -22.525 1.00 80.75 938 TYR A CA 1
ATOM 7935 C C . TYR A 1 938 ? 0.057 7.460 -22.944 1.00 80.75 938 TYR A C 1
ATOM 7937 O O . TYR A 1 938 ? 0.999 6.797 -23.365 1.00 80.75 938 TYR A O 1
ATOM 7945 N N . LYS A 1 939 ? 0.167 8.784 -22.735 1.00 85.56 939 LYS A N 1
ATOM 7946 C CA . LYS A 1 939 ? 1.385 9.568 -23.037 1.00 85.56 939 LYS A CA 1
ATOM 7947 C C . LYS A 1 939 ? 2.639 9.018 -22.349 1.00 85.56 939 LYS A C 1
ATOM 7949 O O . LYS A 1 939 ? 3.674 8.917 -23.005 1.00 85.56 939 LYS A O 1
ATOM 7954 N N . TYR A 1 940 ? 2.554 8.611 -21.078 1.00 84.88 940 TYR A N 1
ATOM 7955 C CA . TYR A 1 940 ? 3.683 7.967 -20.393 1.00 84.88 940 TYR A CA 1
ATOM 7956 C C . TYR A 1 940 ? 4.081 6.634 -21.042 1.00 84.88 940 TYR A C 1
ATOM 7958 O O . TYR A 1 940 ? 5.265 6.312 -21.075 1.00 84.88 940 TYR A O 1
ATOM 7966 N N . MET A 1 941 ? 3.128 5.875 -21.588 1.00 83.31 941 MET A N 1
ATOM 7967 C CA . MET A 1 941 ? 3.405 4.599 -22.260 1.00 83.31 941 MET A CA 1
ATOM 7968 C C . MET A 1 941 ? 3.952 4.779 -23.680 1.00 83.31 941 MET A C 1
ATOM 7970 O O . MET A 1 941 ? 4.832 4.013 -24.074 1.00 83.31 941 MET A O 1
ATOM 7974 N N . ILE A 1 942 ? 3.527 5.817 -24.420 1.00 83.19 942 ILE A N 1
ATOM 7975 C CA . ILE A 1 942 ? 4.212 6.222 -25.662 1.00 83.19 942 ILE A CA 1
ATOM 7976 C C . ILE A 1 942 ? 5.664 6.587 -25.334 1.00 83.19 942 ILE A C 1
ATOM 7978 O O . ILE A 1 942 ? 6.578 6.062 -25.959 1.00 83.19 942 ILE A O 1
ATOM 7982 N N . PHE A 1 943 ? 5.885 7.443 -24.328 1.00 87.19 943 PHE A N 1
ATOM 7983 C CA . PHE A 1 943 ? 7.225 7.878 -23.928 1.00 87.19 943 PHE A CA 1
ATOM 7984 C C . PHE A 1 943 ? 8.116 6.708 -23.485 1.00 87.19 943 PHE A C 1
ATOM 7986 O O . PHE A 1 943 ? 9.261 6.626 -23.916 1.00 87.19 943 PHE A O 1
ATOM 7993 N N . PHE A 1 944 ? 7.589 5.770 -22.693 1.00 84.06 944 PHE A N 1
ATOM 7994 C CA . PHE A 1 944 ? 8.319 4.566 -22.288 1.00 84.06 944 PHE A CA 1
ATOM 7995 C C . PHE A 1 944 ? 8.662 3.665 -23.487 1.00 84.06 944 PHE A C 1
ATOM 7997 O O . PHE A 1 944 ? 9.788 3.190 -23.596 1.00 84.06 944 PHE A O 1
ATOM 8004 N N . SER A 1 945 ? 7.723 3.481 -24.423 1.00 83.62 945 SER A N 1
ATOM 8005 C CA . SER A 1 945 ? 7.956 2.702 -25.651 1.00 83.62 945 SER A CA 1
ATOM 8006 C C . SER A 1 945 ? 8.986 3.368 -26.572 1.00 83.62 945 SER A C 1
ATOM 8008 O O . SER A 1 945 ? 9.807 2.679 -27.167 1.00 83.62 945 SER A O 1
ATOM 8010 N N . LEU A 1 946 ? 8.972 4.704 -26.667 1.00 85.81 946 LEU A N 1
ATOM 8011 C CA . LEU A 1 946 ? 9.974 5.486 -27.395 1.00 85.81 946 LEU A CA 1
ATOM 8012 C C . LEU A 1 946 ? 11.351 5.366 -26.744 1.00 85.81 946 LEU A C 1
ATOM 8014 O O . LEU A 1 946 ? 12.303 5.023 -27.431 1.00 85.81 946 LEU A O 1
ATOM 8018 N N . PHE A 1 947 ? 11.452 5.589 -25.431 1.00 84.62 947 PHE A N 1
ATOM 8019 C CA . PHE A 1 947 ? 12.700 5.429 -24.682 1.00 84.62 947 PHE A CA 1
ATOM 8020 C C . PHE A 1 947 ? 13.325 4.050 -24.936 1.00 84.62 947 PHE A C 1
ATOM 8022 O O . PHE A 1 947 ? 14.489 3.974 -25.314 1.00 84.62 947 PHE A O 1
ATOM 8029 N N . TYR A 1 948 ? 12.521 2.988 -24.831 1.00 80.31 948 TYR A N 1
ATOM 8030 C CA . TYR A 1 948 ? 12.965 1.605 -25.007 1.00 80.31 948 TYR A CA 1
ATOM 8031 C C . TYR A 1 948 ? 13.250 1.207 -26.468 1.00 80.31 948 TYR A C 1
ATOM 8033 O O . TYR A 1 948 ? 14.067 0.331 -26.733 1.00 80.31 948 TYR A O 1
ATOM 8041 N N . GLY A 1 949 ? 12.604 1.858 -27.441 1.00 80.31 949 GLY A N 1
ATOM 8042 C CA . GLY A 1 949 ? 12.958 1.705 -28.854 1.00 80.31 949 GLY A CA 1
ATOM 8043 C C . GLY A 1 949 ? 14.279 2.396 -29.213 1.00 80.31 949 GLY A C 1
ATOM 8044 O O . GLY A 1 949 ? 14.996 1.922 -30.090 1.00 80.31 949 GLY A O 1
ATOM 8045 N N . ILE A 1 950 ? 14.605 3.510 -28.545 1.00 82.75 950 ILE A N 1
ATOM 8046 C CA . ILE A 1 950 ? 15.782 4.336 -28.852 1.00 82.75 950 ILE A CA 1
ATOM 8047 C C . ILE A 1 950 ? 17.015 3.913 -28.027 1.00 82.75 950 ILE A C 1
ATOM 8049 O O . ILE A 1 950 ? 18.138 4.108 -28.495 1.00 82.75 950 ILE A O 1
ATOM 8053 N N . SER A 1 951 ? 16.860 3.306 -26.842 1.00 82.12 951 SER A N 1
ATOM 8054 C CA . SER A 1 951 ? 17.994 2.934 -25.977 1.00 82.12 951 SER A CA 1
ATOM 8055 C C . SER A 1 951 ? 19.071 2.069 -26.660 1.00 82.12 951 SER A C 1
ATOM 8057 O O . SER A 1 951 ? 20.242 2.445 -26.535 1.00 82.12 951 SER A O 1
ATOM 8059 N N . PRO A 1 952 ? 18.765 1.041 -27.488 1.00 79.81 952 PRO A N 1
ATOM 8060 C CA . PRO A 1 952 ? 19.799 0.297 -28.218 1.00 79.81 952 PRO A CA 1
ATOM 8061 C C . PRO A 1 952 ? 20.603 1.185 -29.178 1.00 79.81 952 PRO A C 1
ATOM 8063 O O . PRO A 1 952 ? 21.815 1.024 -29.324 1.00 79.81 952 PRO A O 1
ATOM 8066 N N . ILE A 1 953 ? 19.932 2.163 -29.796 1.00 81.25 953 ILE A N 1
ATOM 8067 C CA . ILE A 1 953 ? 20.531 3.109 -30.740 1.00 81.25 953 ILE A CA 1
ATOM 8068 C C . ILE A 1 953 ? 21.465 4.072 -30.010 1.00 81.25 953 ILE A C 1
ATOM 8070 O O . ILE A 1 953 ? 22.561 4.314 -30.497 1.00 81.25 953 ILE A O 1
ATOM 8074 N N . PHE A 1 954 ? 21.076 4.611 -28.848 1.00 82.25 954 PHE A N 1
ATOM 8075 C CA . PHE A 1 954 ? 21.939 5.528 -28.091 1.00 82.25 954 PHE A CA 1
ATOM 8076 C C . PHE A 1 954 ? 23.219 4.844 -27.603 1.00 82.25 954 PHE A C 1
ATOM 8078 O O . PHE A 1 954 ? 24.305 5.394 -27.787 1.00 82.25 954 PHE A O 1
ATOM 8085 N N . ILE A 1 955 ? 23.108 3.629 -27.051 1.00 78.88 955 ILE A N 1
ATOM 8086 C CA . ILE A 1 955 ? 24.269 2.842 -26.605 1.00 78.88 955 ILE A CA 1
ATOM 8087 C C . ILE A 1 955 ? 25.206 2.565 -27.796 1.00 78.88 955 ILE A C 1
ATOM 8089 O O . ILE A 1 955 ? 26.428 2.633 -27.667 1.00 78.88 955 ILE A O 1
ATOM 8093 N N . ARG A 1 956 ? 24.649 2.310 -28.987 1.00 75.25 956 ARG A N 1
ATOM 8094 C CA . ARG A 1 956 ? 25.430 2.087 -30.208 1.00 75.25 956 ARG A CA 1
ATOM 8095 C C . ARG A 1 956 ? 26.007 3.360 -30.833 1.00 75.25 956 ARG A C 1
ATOM 8097 O O . ARG A 1 956 ? 27.130 3.321 -31.322 1.00 75.25 956 ARG A O 1
ATOM 8104 N N . LEU A 1 957 ? 25.294 4.483 -30.806 1.00 78.31 957 LEU A N 1
ATOM 8105 C CA . LEU A 1 957 ? 25.800 5.776 -31.282 1.00 78.31 957 LEU A CA 1
ATOM 8106 C C . LEU A 1 957 ? 27.029 6.217 -30.481 1.00 78.31 957 LEU A C 1
ATOM 8108 O O . LEU A 1 957 ? 27.959 6.765 -31.063 1.00 78.31 957 LEU A O 1
ATOM 8112 N N . GLN A 1 958 ? 27.073 5.907 -29.181 1.00 75.00 958 GLN A N 1
ATOM 8113 C CA . GLN A 1 958 ? 28.271 6.097 -28.364 1.00 75.00 958 GLN A CA 1
ATOM 8114 C C . GLN A 1 958 ? 29.464 5.274 -28.887 1.00 75.00 958 GLN A C 1
ATOM 8116 O O . GLN A 1 958 ? 30.575 5.791 -28.931 1.00 75.00 958 GLN A O 1
ATOM 8121 N N . HIS A 1 959 ? 29.244 4.034 -29.335 1.00 72.81 959 HIS A N 1
ATOM 8122 C CA . HIS A 1 959 ? 30.293 3.198 -29.934 1.00 72.81 959 HIS A CA 1
ATOM 8123 C C . HIS A 1 959 ? 30.709 3.683 -31.339 1.00 72.81 959 HIS A C 1
ATOM 8125 O O . HIS A 1 959 ? 31.890 3.673 -31.674 1.00 72.81 959 HIS A O 1
ATOM 8131 N N . PHE A 1 960 ? 29.769 4.193 -32.145 1.00 70.44 960 PHE A N 1
ATOM 8132 C CA . PHE A 1 960 ? 30.059 4.768 -33.468 1.00 70.44 960 PHE A CA 1
ATOM 8133 C C . PHE A 1 960 ? 30.640 6.186 -33.455 1.00 70.44 960 PHE A C 1
ATOM 8135 O O . PHE A 1 960 ? 31.025 6.688 -34.508 1.00 70.44 960 PHE A O 1
ATOM 8142 N N . MET A 1 961 ? 30.814 6.822 -32.294 1.00 69.06 961 MET A N 1
ATOM 8143 C CA . MET A 1 961 ? 31.638 8.036 -32.221 1.00 69.06 961 MET A CA 1
ATOM 8144 C C . MET A 1 961 ? 33.116 7.778 -32.570 1.00 69.06 961 MET A C 1
ATOM 8146 O O . MET A 1 961 ? 33.831 8.721 -32.896 1.00 69.06 961 MET A O 1
ATOM 8150 N N . GLU A 1 962 ? 33.560 6.516 -32.556 1.00 71.12 962 GLU A N 1
ATOM 8151 C CA . GLU A 1 962 ? 34.910 6.101 -32.957 1.00 71.12 962 GLU A CA 1
ATOM 8152 C C . GLU A 1 962 ? 35.020 5.755 -34.457 1.00 71.12 962 GLU A C 1
ATOM 8154 O O . GLU A 1 962 ? 36.117 5.790 -35.008 1.00 71.12 962 GLU A O 1
ATOM 8159 N N . ASN A 1 963 ? 33.909 5.431 -35.135 1.00 77.94 963 ASN A N 1
ATOM 8160 C CA . ASN A 1 963 ? 33.878 5.040 -36.552 1.00 77.94 963 ASN A CA 1
ATOM 8161 C C . ASN A 1 963 ? 32.560 5.477 -37.213 1.00 77.94 963 ASN A C 1
ATOM 8163 O O . ASN A 1 963 ? 31.492 4.988 -36.844 1.00 77.94 963 ASN A O 1
ATOM 8167 N N . ILE A 1 964 ? 32.636 6.351 -38.225 1.00 68.38 964 ILE A N 1
ATOM 8168 C CA . ILE A 1 964 ? 31.458 6.844 -38.959 1.00 68.38 964 ILE A CA 1
ATOM 8169 C C . ILE A 1 964 ? 30.775 5.666 -39.691 1.00 68.38 964 ILE A C 1
ATOM 8171 O O . ILE A 1 964 ? 31.431 5.029 -40.518 1.00 68.38 964 ILE A O 1
ATOM 8175 N N . PRO A 1 965 ? 29.487 5.373 -39.425 1.00 73.56 965 PRO A N 1
ATOM 8176 C CA . PRO A 1 965 ? 28.766 4.278 -40.075 1.00 73.56 965 PRO A CA 1
ATOM 8177 C C . PRO A 1 965 ? 28.411 4.614 -41.531 1.00 73.56 965 PRO A C 1
ATOM 8179 O O . PRO A 1 965 ? 28.184 5.780 -41.866 1.00 73.56 965 PRO A O 1
ATOM 8182 N N . ASP A 1 966 ? 28.300 3.594 -42.390 1.00 85.19 966 ASP A N 1
ATOM 8183 C CA . ASP A 1 966 ? 27.821 3.785 -43.765 1.00 85.19 966 ASP A CA 1
ATOM 8184 C C . ASP A 1 966 ? 26.336 4.198 -43.784 1.00 85.19 966 ASP A C 1
ATOM 8186 O O . ASP A 1 966 ? 25.570 3.925 -42.854 1.00 85.19 966 ASP A O 1
ATOM 8190 N N . TRP A 1 967 ? 25.881 4.811 -44.879 1.00 84.38 967 TRP A N 1
ATOM 8191 C CA . TRP A 1 967 ? 24.469 5.171 -45.049 1.00 84.38 967 TRP A CA 1
ATOM 8192 C C . TRP A 1 967 ? 23.546 3.939 -44.991 1.00 84.38 967 TRP A C 1
ATOM 8194 O O . TRP A 1 967 ? 22.420 4.040 -44.498 1.00 84.38 967 TRP A O 1
ATOM 8204 N N . GLN A 1 968 ? 24.032 2.762 -45.410 1.00 84.31 968 GLN A N 1
ATOM 8205 C CA . GLN A 1 968 ? 23.326 1.486 -45.251 1.00 84.31 968 GLN A CA 1
ATOM 8206 C C . GLN A 1 968 ? 23.115 1.124 -43.776 1.00 84.31 968 GLN A C 1
ATOM 8208 O O . GLN A 1 968 ? 22.045 0.640 -43.405 1.00 84.31 968 GLN A O 1
ATOM 8213 N N . ASP A 1 969 ? 24.103 1.395 -42.923 1.00 82.62 969 ASP A N 1
ATOM 8214 C CA . ASP A 1 969 ? 24.039 1.114 -41.490 1.00 82.62 969 ASP A CA 1
ATOM 8215 C C . ASP A 1 969 ? 23.149 2.117 -40.751 1.00 82.62 969 ASP A C 1
ATOM 8217 O O . ASP A 1 969 ? 22.386 1.732 -39.866 1.00 82.62 969 ASP A O 1
ATOM 8221 N N . ILE A 1 970 ? 23.133 3.381 -41.180 1.00 84.69 970 ILE A N 1
ATOM 8222 C CA . ILE A 1 970 ? 22.160 4.370 -40.696 1.00 84.69 970 ILE A CA 1
ATOM 8223 C C . ILE A 1 970 ? 20.726 3.918 -41.029 1.00 84.69 970 ILE A C 1
ATOM 8225 O O . ILE A 1 970 ? 19.858 3.927 -40.153 1.00 84.69 970 ILE A O 1
ATOM 8229 N N . ILE A 1 971 ? 20.472 3.442 -42.256 1.00 85.88 971 ILE A N 1
ATOM 8230 C CA . ILE A 1 971 ? 19.165 2.883 -42.644 1.00 85.88 971 ILE A CA 1
ATOM 8231 C C . ILE A 1 971 ? 18.818 1.635 -41.815 1.00 85.88 971 ILE A C 1
ATOM 8233 O O . ILE A 1 971 ? 17.685 1.520 -41.347 1.00 85.88 971 ILE A O 1
ATOM 8237 N N . ARG A 1 972 ? 19.776 0.734 -41.562 1.00 82.75 972 ARG A N 1
ATOM 8238 C CA . ARG A 1 972 ? 19.595 -0.447 -40.693 1.00 82.75 972 ARG A CA 1
ATOM 8239 C C . ARG A 1 972 ? 19.152 -0.079 -39.285 1.00 82.75 972 ARG A C 1
ATOM 8241 O O . ARG A 1 972 ? 18.193 -0.662 -38.783 1.00 82.75 972 ARG A O 1
ATOM 8248 N N . LEU A 1 973 ? 19.812 0.899 -38.665 1.00 83.94 973 LEU A N 1
ATOM 8249 C CA . LEU A 1 973 ? 19.456 1.375 -37.328 1.00 83.94 973 LEU A CA 1
ATOM 8250 C C . LEU A 1 973 ? 18.042 1.969 -37.306 1.00 83.94 973 LEU A C 1
ATOM 8252 O O . LEU A 1 973 ? 17.282 1.679 -36.386 1.00 83.94 973 LEU A O 1
ATOM 8256 N N . ILE A 1 974 ? 17.656 2.724 -38.339 1.00 86.88 974 ILE A N 1
ATOM 8257 C CA . ILE A 1 974 ? 16.303 3.285 -38.477 1.00 86.88 974 ILE A CA 1
ATOM 8258 C C . ILE A 1 974 ? 15.250 2.177 -38.673 1.00 86.88 974 ILE A C 1
ATOM 8260 O O . ILE A 1 974 ? 14.198 2.221 -38.036 1.00 86.88 974 ILE A O 1
ATOM 8264 N N . ILE A 1 975 ? 15.519 1.158 -39.496 1.00 88.69 975 ILE A N 1
ATOM 8265 C CA . ILE A 1 975 ? 14.601 0.023 -39.701 1.00 88.69 975 ILE A CA 1
ATOM 8266 C C . ILE A 1 975 ? 14.445 -0.788 -38.407 1.00 88.69 975 ILE A C 1
ATOM 8268 O O . ILE A 1 975 ? 13.315 -1.054 -37.988 1.00 88.69 975 ILE A O 1
ATOM 8272 N N . ASN A 1 976 ? 15.549 -1.140 -37.740 1.00 84.50 976 ASN A N 1
ATOM 8273 C CA . ASN A 1 976 ? 15.518 -1.888 -36.481 1.00 84.50 976 ASN A CA 1
ATOM 8274 C C . ASN A 1 976 ? 14.787 -1.101 -35.377 1.00 84.50 976 ASN A C 1
ATOM 8276 O O . ASN A 1 976 ? 13.943 -1.657 -34.670 1.00 84.50 976 ASN A O 1
ATOM 8280 N N . PHE A 1 977 ? 15.034 0.211 -35.288 1.00 86.44 977 PHE A N 1
ATOM 8281 C CA . PHE A 1 977 ? 14.328 1.125 -34.390 1.00 86.44 977 PHE A CA 1
ATOM 8282 C C . PHE A 1 977 ? 12.818 1.109 -34.616 1.00 86.44 977 PHE A C 1
ATOM 8284 O O . PHE A 1 977 ? 12.068 0.813 -33.688 1.00 86.44 977 PHE A O 1
ATOM 8291 N N . LEU A 1 978 ? 12.363 1.419 -35.834 1.00 88.44 978 LEU A N 1
ATOM 8292 C CA . LEU A 1 978 ? 10.935 1.543 -36.133 1.00 88.44 978 LEU A CA 1
ATOM 8293 C C . LEU A 1 978 ? 10.202 0.210 -35.923 1.00 88.44 978 LEU A C 1
ATOM 8295 O O . LEU A 1 978 ? 9.106 0.195 -35.360 1.00 88.44 978 LEU A O 1
ATOM 8299 N N . THR A 1 979 ? 10.839 -0.907 -36.287 1.00 88.25 979 THR A N 1
ATOM 8300 C CA . THR A 1 979 ? 10.302 -2.262 -36.079 1.00 88.25 979 THR A CA 1
ATOM 8301 C C . THR A 1 979 ? 10.189 -2.592 -34.589 1.00 88.25 979 THR A C 1
ATOM 8303 O O . THR A 1 979 ? 9.119 -2.995 -34.126 1.00 88.25 979 THR A O 1
ATOM 8306 N N . SER A 1 980 ? 11.254 -2.365 -33.814 1.00 83.88 980 SER A N 1
ATOM 8307 C CA . SER A 1 980 ? 11.281 -2.625 -32.368 1.00 83.88 980 SER A CA 1
ATOM 8308 C C . SER A 1 980 ? 10.298 -1.729 -31.610 1.00 83.88 980 SER A C 1
ATOM 8310 O O . SER A 1 980 ? 9.507 -2.223 -30.805 1.00 83.88 980 SER A O 1
ATOM 8312 N N . LEU A 1 981 ? 10.266 -0.430 -31.927 1.00 86.94 981 LEU A N 1
ATOM 8313 C CA . LEU A 1 981 ? 9.303 0.532 -31.391 1.00 86.94 981 LEU A CA 1
ATOM 8314 C C . LEU A 1 981 ? 7.865 0.069 -31.647 1.00 86.94 981 LEU A C 1
ATOM 8316 O O . LEU A 1 981 ? 7.072 -0.016 -30.712 1.00 86.94 981 LEU A O 1
ATOM 8320 N N . GLN A 1 982 ? 7.520 -0.268 -32.893 1.00 87.31 982 GLN A N 1
ATOM 8321 C CA . GLN A 1 982 ? 6.167 -0.694 -33.252 1.00 87.31 982 GLN A CA 1
ATOM 8322 C C . GLN A 1 982 ? 5.781 -2.040 -32.608 1.00 87.31 982 GLN A C 1
ATOM 8324 O O . GLN A 1 982 ? 4.615 -2.239 -32.237 1.00 87.31 982 GLN A O 1
ATOM 8329 N N . ALA A 1 983 ? 6.733 -2.963 -32.458 1.00 84.75 983 ALA A N 1
ATOM 8330 C CA . ALA A 1 983 ? 6.520 -4.226 -31.764 1.00 84.75 983 ALA A CA 1
ATOM 8331 C C . ALA A 1 983 ? 6.220 -3.995 -30.273 1.00 84.75 983 ALA A C 1
ATOM 8333 O O . ALA A 1 983 ? 5.130 -4.350 -29.810 1.00 84.75 983 ALA A O 1
ATOM 8334 N N . PHE A 1 984 ? 7.130 -3.334 -29.548 1.00 81.94 984 PHE A N 1
ATOM 8335 C CA . PHE A 1 984 ? 6.993 -3.104 -28.108 1.00 81.94 984 PHE A CA 1
ATOM 8336 C C . PHE A 1 984 ? 5.837 -2.176 -27.746 1.00 81.94 984 PHE A C 1
ATOM 8338 O O . PHE A 1 984 ? 5.176 -2.439 -26.748 1.00 81.94 984 PHE A O 1
ATOM 8345 N N . PHE A 1 985 ? 5.523 -1.160 -28.554 1.00 86.62 985 PHE A N 1
ATOM 8346 C CA . PHE A 1 985 ? 4.401 -0.242 -28.314 1.00 86.62 985 PHE A CA 1
ATOM 8347 C C . PHE A 1 985 ? 3.078 -0.981 -28.051 1.00 86.62 985 PHE A C 1
ATOM 8349 O O . PHE A 1 985 ? 2.361 -0.656 -27.106 1.00 86.62 985 PHE A O 1
ATOM 8356 N N . GLY A 1 986 ? 2.782 -2.029 -28.832 1.00 84.31 986 GLY A N 1
ATOM 8357 C CA . GLY A 1 986 ? 1.586 -2.855 -28.630 1.00 84.31 986 GLY A CA 1
ATOM 8358 C C . GLY A 1 986 ? 1.615 -3.638 -27.312 1.00 84.31 986 GLY A C 1
ATOM 8359 O O . GLY A 1 986 ? 0.650 -3.599 -26.548 1.00 84.31 986 GLY A O 1
ATOM 8360 N N . SER A 1 987 ? 2.733 -4.309 -27.024 1.00 86.19 987 SER A N 1
ATOM 8361 C CA . SER A 1 987 ? 2.917 -5.094 -25.797 1.00 86.19 987 SER A CA 1
ATOM 8362 C C . SER A 1 987 ? 2.896 -4.216 -24.538 1.00 86.19 987 SER A C 1
ATOM 8364 O O . SER A 1 987 ? 2.199 -4.537 -23.578 1.00 86.19 987 SER A O 1
ATOM 8366 N N . VAL A 1 988 ? 3.594 -3.075 -24.551 1.00 85.62 988 VAL A N 1
ATOM 8367 C CA . VAL A 1 988 ? 3.651 -2.107 -23.443 1.00 85.62 988 VAL A CA 1
ATOM 8368 C C . VAL A 1 988 ? 2.273 -1.512 -23.166 1.00 85.62 988 VAL A C 1
ATOM 8370 O O . VAL A 1 988 ? 1.865 -1.478 -22.008 1.00 85.62 988 VAL A O 1
ATOM 8373 N N . ILE A 1 989 ? 1.515 -1.105 -24.192 1.00 86.06 989 ILE A N 1
ATOM 8374 C CA . ILE A 1 989 ? 0.150 -0.583 -24.004 1.00 86.06 989 ILE A CA 1
ATOM 8375 C C . ILE A 1 989 ? -0.775 -1.644 -23.395 1.00 86.06 989 ILE A C 1
ATOM 8377 O O . ILE A 1 989 ? -1.547 -1.324 -22.492 1.00 86.06 989 ILE A O 1
ATOM 8381 N N . PHE A 1 990 ? -0.674 -2.907 -23.812 1.00 88.12 990 PHE A N 1
ATOM 8382 C CA . PHE A 1 990 ? -1.479 -3.988 -23.241 1.00 88.12 990 PHE A CA 1
ATOM 8383 C C . PHE A 1 990 ? -1.158 -4.252 -21.753 1.00 88.12 990 PHE A C 1
ATOM 8385 O O . PHE A 1 990 ? -2.078 -4.302 -20.929 1.00 88.12 990 PHE A O 1
ATOM 8392 N N . LEU A 1 991 ? 0.132 -4.320 -21.381 1.00 85.19 991 LEU A N 1
ATOM 8393 C CA . LEU A 1 991 ? 0.578 -4.393 -19.973 1.00 85.19 991 LEU A CA 1
ATOM 8394 C C . LEU A 1 991 ? 0.057 -3.198 -19.164 1.00 85.19 991 LEU A C 1
ATOM 8396 O O . LEU A 1 991 ? -0.445 -3.346 -18.048 1.00 85.19 991 LEU A O 1
ATOM 8400 N N . ALA A 1 992 ? 0.155 -2.005 -19.746 1.00 86.06 992 ALA A N 1
ATOM 8401 C CA . ALA A 1 992 ? -0.244 -0.763 -19.116 1.00 86.06 992 ALA A CA 1
ATOM 8402 C C . ALA A 1 992 ? -1.755 -0.693 -18.866 1.00 86.06 992 ALA A C 1
ATOM 8404 O O . ALA A 1 992 ? -2.166 -0.306 -17.776 1.00 86.06 992 ALA A O 1
ATOM 8405 N N . ILE A 1 993 ? -2.590 -1.107 -19.822 1.00 88.38 993 ILE A N 1
ATOM 8406 C CA . ILE A 1 993 ? -4.045 -1.179 -19.626 1.00 88.38 993 ILE A CA 1
ATOM 8407 C C . ILE A 1 993 ? -4.385 -2.203 -18.530 1.00 88.38 993 ILE A C 1
ATOM 8409 O O . ILE A 1 993 ? -5.263 -1.932 -17.717 1.00 88.38 993 ILE A O 1
ATOM 8413 N N . GLY A 1 994 ? -3.634 -3.306 -18.408 1.00 90.69 994 GLY A N 1
ATOM 8414 C CA . GLY A 1 994 ? -3.734 -4.215 -17.256 1.00 90.69 994 GLY A CA 1
ATOM 8415 C C . GLY A 1 994 ? -3.440 -3.529 -15.913 1.00 90.69 994 GLY A C 1
ATOM 8416 O O . GLY A 1 994 ? -4.206 -3.665 -14.963 1.00 90.69 994 GLY A O 1
ATOM 8417 N N . ILE A 1 995 ? -2.373 -2.728 -15.837 1.00 90.75 995 ILE A N 1
ATOM 8418 C CA . ILE A 1 995 ? -2.027 -1.926 -14.647 1.00 90.75 995 ILE A CA 1
ATOM 8419 C C . ILE A 1 995 ? -3.093 -0.857 -14.343 1.00 90.75 995 ILE A C 1
ATOM 8421 O O . ILE A 1 995 ? -3.398 -0.602 -13.177 1.00 90.75 995 ILE A O 1
ATOM 8425 N N . TYR A 1 996 ? -3.650 -0.215 -15.372 1.00 91.31 996 TYR A N 1
ATOM 8426 C CA . TYR A 1 996 ? -4.712 0.785 -15.237 1.00 91.31 996 TYR A CA 1
ATOM 8427 C C . TYR A 1 996 ? -6.007 0.148 -14.716 1.00 91.31 996 TYR A C 1
ATOM 8429 O O . TYR A 1 996 ? -6.639 0.698 -13.816 1.00 91.31 996 TYR A O 1
ATOM 8437 N N . ASP A 1 997 ? -6.352 -1.048 -15.196 1.00 92.94 997 ASP A N 1
ATOM 8438 C CA . ASP A 1 997 ? -7.521 -1.784 -14.721 1.00 92.94 997 ASP A CA 1
ATOM 8439 C C . ASP A 1 997 ? -7.367 -2.259 -13.268 1.00 92.94 997 ASP A C 1
ATOM 8441 O O . ASP A 1 997 ? -8.280 -2.082 -12.469 1.00 92.94 997 ASP A O 1
ATOM 8445 N N . PHE A 1 998 ? -6.181 -2.723 -12.857 1.00 94.44 998 PHE A N 1
ATOM 8446 C CA . PHE A 1 998 ? -5.901 -2.993 -11.439 1.00 94.44 998 PHE A CA 1
ATOM 8447 C C . PHE A 1 998 ? -6.134 -1.763 -10.546 1.00 94.44 998 PHE A C 1
ATOM 8449 O O . PHE A 1 998 ? -6.711 -1.881 -9.467 1.00 94.44 998 PHE A O 1
ATOM 8456 N N . ARG A 1 999 ? -5.747 -0.563 -11.000 1.00 94.38 999 ARG A N 1
ATOM 8457 C CA . ARG A 1 999 ? -6.010 0.690 -10.267 1.00 94.38 999 ARG A CA 1
ATOM 8458 C C . ARG A 1 999 ? -7.497 1.062 -10.244 1.00 94.38 999 ARG A C 1
ATOM 8460 O O . ARG A 1 999 ? -7.948 1.632 -9.254 1.00 94.38 999 ARG A O 1
ATOM 8467 N N . ARG A 1 1000 ? -8.252 0.729 -11.296 1.00 95.12 1000 ARG A N 1
ATOM 8468 C CA . ARG A 1 1000 ? -9.718 0.845 -11.340 1.00 95.12 1000 ARG A CA 1
ATOM 8469 C C . ARG A 1 1000 ? -10.367 -0.111 -10.329 1.00 95.12 1000 ARG A C 1
ATOM 8471 O O . ARG A 1 1000 ? -11.205 0.331 -9.551 1.00 95.12 1000 ARG A O 1
ATOM 8478 N N . LYS A 1 1001 ? -9.921 -1.373 -10.260 1.00 96.25 1001 LYS A N 1
ATOM 8479 C CA . LYS A 1 1001 ? -10.380 -2.362 -9.264 1.00 96.25 1001 LYS A CA 1
ATOM 8480 C C . LYS A 1 1001 ? -10.081 -1.935 -7.831 1.00 96.25 1001 LYS A C 1
ATOM 8482 O O . LYS A 1 1001 ? -10.991 -1.941 -7.014 1.00 96.25 1001 LYS A O 1
ATOM 8487 N N . PHE A 1 1002 ? -8.858 -1.493 -7.530 1.00 96.19 1002 PHE A N 1
ATOM 8488 C CA . PHE A 1 1002 ? -8.532 -0.967 -6.198 1.00 96.19 1002 PHE A CA 1
ATOM 8489 C C . PHE A 1 1002 ? -9.399 0.230 -5.822 1.00 96.19 1002 PHE A C 1
ATOM 8491 O O . PHE A 1 1002 ? -9.908 0.271 -4.714 1.00 96.19 1002 PHE A O 1
ATOM 8498 N N . PHE A 1 1003 ? -9.652 1.162 -6.744 1.00 96.88 1003 PHE A N 1
ATOM 8499 C CA . PHE A 1 1003 ? -10.578 2.263 -6.483 1.00 96.88 1003 PHE A CA 1
ATOM 8500 C C . PHE A 1 1003 ? -12.009 1.774 -6.181 1.00 96.88 1003 PHE A C 1
ATOM 8502 O O . PHE A 1 1003 ? -12.650 2.307 -5.278 1.00 96.88 1003 PHE A O 1
ATOM 8509 N N . LEU A 1 1004 ? -12.515 0.769 -6.903 1.00 97.38 1004 LEU A N 1
ATOM 8510 C CA . LEU A 1 1004 ? -13.845 0.195 -6.657 1.00 97.38 1004 LEU A CA 1
ATOM 8511 C C . LEU A 1 1004 ? -13.914 -0.505 -5.292 1.00 97.38 1004 LEU A C 1
ATOM 8513 O O . LEU A 1 1004 ? -14.850 -0.274 -4.527 1.00 97.38 1004 LEU A O 1
ATOM 8517 N N . LEU A 1 1005 ? -12.896 -1.296 -4.949 1.00 97.00 1005 LEU A N 1
ATOM 8518 C CA . LEU A 1 1005 ? -12.799 -1.982 -3.660 1.00 97.00 1005 LEU A CA 1
ATOM 8519 C C . LEU A 1 1005 ? -12.561 -1.000 -2.498 1.00 97.00 1005 LEU A C 1
ATOM 8521 O O . LEU A 1 1005 ? -13.152 -1.180 -1.439 1.00 97.00 1005 LEU A O 1
ATOM 8525 N N . ASP A 1 1006 ? -11.816 0.089 -2.710 1.00 95.75 1006 ASP A N 1
ATOM 8526 C CA . ASP A 1 1006 ? -11.694 1.223 -1.780 1.00 95.75 1006 ASP A CA 1
ATOM 8527 C C . ASP A 1 1006 ? -13.074 1.839 -1.475 1.00 95.75 1006 ASP A C 1
ATOM 8529 O O . ASP A 1 1006 ? -13.374 2.139 -0.319 1.00 95.75 1006 ASP A O 1
ATOM 8533 N N . GLN A 1 1007 ? -13.955 1.992 -2.477 1.00 96.81 1007 GLN A N 1
ATOM 8534 C CA . GLN A 1 1007 ? -15.337 2.424 -2.223 1.00 96.81 1007 GLN A CA 1
ATOM 8535 C C . GLN A 1 1007 ? -16.161 1.348 -1.502 1.00 96.81 1007 GLN A C 1
ATOM 8537 O O . GLN A 1 1007 ? -16.949 1.696 -0.629 1.00 96.81 1007 GLN A O 1
ATOM 8542 N N . CYS A 1 1008 ? -15.954 0.059 -1.792 1.00 97.06 1008 CYS A N 1
ATOM 8543 C CA . CYS A 1 1008 ? -16.612 -1.036 -1.067 1.00 97.06 1008 CYS A CA 1
ATOM 8544 C C . CYS A 1 1008 ? -16.182 -1.098 0.414 1.00 97.06 1008 CYS A C 1
ATOM 8546 O O . CYS A 1 1008 ? -17.005 -1.428 1.266 1.00 97.06 1008 CYS A O 1
ATOM 8548 N N . LEU A 1 1009 ? -14.928 -0.753 0.743 1.00 95.50 1009 LEU A N 1
ATOM 8549 C CA . LEU A 1 1009 ? -14.457 -0.595 2.128 1.00 95.50 1009 LEU A CA 1
ATOM 8550 C C . LEU A 1 1009 ? -15.115 0.628 2.783 1.00 95.50 1009 LEU A C 1
ATOM 8552 O O . LEU A 1 1009 ? -15.601 0.554 3.909 1.00 95.50 1009 LEU A O 1
ATOM 8556 N N . TYR A 1 1010 ? -15.193 1.754 2.068 1.00 94.62 1010 TYR A N 1
ATOM 8557 C CA . TYR A 1 1010 ? -15.888 2.944 2.560 1.00 94.62 1010 TYR A CA 1
ATOM 8558 C C . TYR A 1 1010 ? -17.399 2.754 2.745 1.00 94.62 1010 TYR A C 1
ATOM 8560 O O . TYR A 1 1010 ? -17.974 3.449 3.582 1.00 94.62 1010 TYR A O 1
ATOM 8568 N N . MET A 1 1011 ? -18.027 1.844 1.998 1.00 95.81 1011 MET A N 1
ATOM 8569 C CA . MET A 1 1011 ? -19.421 1.438 2.182 1.00 95.81 1011 MET A CA 1
ATOM 8570 C C . MET A 1 1011 ? -19.625 0.692 3.507 1.00 95.81 1011 MET A C 1
ATOM 8572 O O . MET A 1 1011 ? -20.572 1.028 4.211 1.00 95.81 1011 MET A O 1
ATOM 8576 N N . LEU A 1 1012 ? -18.732 -0.245 3.871 1.00 94.75 1012 LEU A N 1
ATOM 8577 C CA . LEU A 1 1012 ? -18.785 -0.953 5.163 1.00 94.75 1012 LEU A CA 1
ATOM 8578 C C . LEU A 1 1012 ? -18.360 -0.111 6.364 1.00 94.75 1012 LEU A C 1
ATOM 8580 O O . LEU A 1 1012 ? -18.753 -0.397 7.489 1.00 94.75 1012 LEU A O 1
ATOM 8584 N N . SER A 1 1013 ? -17.501 0.885 6.175 1.00 90.19 1013 SER A N 1
ATOM 8585 C CA . SER A 1 1013 ? -16.935 1.566 7.331 1.00 90.19 1013 SER A CA 1
ATOM 8586 C C . SER A 1 1013 ? -17.880 2.623 7.892 1.00 90.19 1013 SER A C 1
ATOM 8588 O O . SER A 1 1013 ? -18.078 3.691 7.297 1.00 90.19 1013 SER A O 1
ATOM 8590 N N . ALA A 1 1014 ? -18.414 2.336 9.078 1.00 82.12 1014 ALA A N 1
ATOM 8591 C CA . ALA A 1 1014 ? -19.013 3.333 9.959 1.00 82.12 1014 ALA A CA 1
ATOM 8592 C C . ALA A 1 1014 ? -17.956 4.336 10.467 1.00 82.12 1014 ALA A C 1
ATOM 8594 O O . ALA A 1 1014 ? -18.202 5.540 10.481 1.00 82.12 1014 ALA A O 1
ATOM 8595 N N . LYS A 1 1015 ? -16.753 3.838 10.783 1.00 78.19 1015 LYS A N 1
ATOM 8596 C CA . LYS A 1 1015 ? -15.580 4.620 11.212 1.00 78.19 1015 LYS A CA 1
ATOM 8597 C C . LYS A 1 1015 ? -14.880 5.290 10.024 1.00 78.19 1015 LYS A C 1
ATOM 8599 O O . LYS A 1 1015 ? -15.165 4.977 8.860 1.00 78.19 1015 LYS A O 1
ATOM 8604 N N . LYS A 1 1016 ? -13.900 6.166 10.263 1.00 69.44 1016 LYS A N 1
ATOM 8605 C CA . LYS A 1 1016 ? -13.045 6.682 9.175 1.00 69.44 1016 LYS A CA 1
ATOM 8606 C C . LYS A 1 1016 ? -11.922 5.688 8.830 1.00 69.44 1016 LYS A C 1
ATOM 8608 O O . LYS A 1 1016 ? -10.980 5.514 9.595 1.00 69.44 1016 LYS A O 1
ATOM 8613 N N . VAL A 1 1017 ? -11.985 5.054 7.650 1.00 69.31 1017 VAL A N 1
ATOM 8614 C CA . VAL A 1 1017 ? -10.902 4.157 7.193 1.00 69.31 1017 VAL A CA 1
ATOM 8615 C C . VAL A 1 1017 ? -9.656 4.963 6.814 1.00 69.31 1017 VAL A C 1
ATOM 8617 O O . VAL A 1 1017 ? -9.705 5.801 5.913 1.00 69.31 1017 VAL A O 1
ATOM 8620 N N . ILE A 1 1018 ? -8.530 4.635 7.449 1.00 58.06 1018 ILE A N 1
ATOM 8621 C CA . ILE A 1 1018 ? -7.204 5.245 7.227 1.00 58.06 1018 ILE A CA 1
ATOM 8622 C C . ILE A 1 1018 ? -6.532 4.730 5.930 1.00 58.06 1018 ILE A C 1
ATOM 8624 O O . ILE A 1 1018 ? -5.600 5.342 5.415 1.00 58.06 1018 ILE A O 1
ATOM 8628 N N . TYR A 1 1019 ? -6.974 3.580 5.414 1.00 57.56 1019 TYR A N 1
ATOM 8629 C CA . TYR A 1 1019 ? -6.259 2.787 4.404 1.00 57.56 1019 TYR A CA 1
ATOM 8630 C C . TYR A 1 1019 ? -6.589 3.028 2.913 1.00 57.56 1019 TYR A C 1
ATOM 8632 O O . TYR A 1 1019 ? -5.682 2.811 2.107 1.00 57.56 1019 TYR A O 1
ATOM 8640 N N . PRO A 1 1020 ? -7.805 3.441 2.494 1.00 62.72 1020 PRO A N 1
ATOM 8641 C CA . PRO A 1 1020 ? -8.115 3.605 1.078 1.00 62.72 1020 PRO A CA 1
ATOM 8642 C C . PRO A 1 1020 ? -7.343 4.768 0.453 1.00 62.72 1020 PRO A C 1
ATOM 8644 O O . PRO A 1 1020 ? -7.184 5.835 1.043 1.00 62.72 1020 PRO A O 1
ATOM 8647 N N . THR A 1 1021 ? -6.890 4.570 -0.780 1.00 69.75 1021 THR A N 1
ATOM 8648 C CA . THR A 1 1021 ? -6.181 5.593 -1.565 1.00 69.75 1021 THR A CA 1
ATOM 8649 C C . THR A 1 1021 ? -7.137 6.550 -2.277 1.00 69.75 1021 THR A C 1
ATOM 8651 O O . THR A 1 1021 ? -6.760 7.665 -2.649 1.00 69.75 1021 THR A O 1
ATOM 8654 N N . ALA A 1 1022 ? -8.377 6.108 -2.492 1.00 83.50 1022 ALA A N 1
ATOM 8655 C CA . ALA A 1 1022 ? -9.448 6.902 -3.068 1.00 83.50 1022 ALA A CA 1
ATOM 8656 C C . ALA A 1 1022 ? -10.065 7.880 -2.052 1.00 83.50 1022 ALA A C 1
ATOM 8658 O O . ALA A 1 1022 ? -10.019 7.685 -0.845 1.00 83.50 1022 ALA A O 1
ATOM 8659 N N . ARG A 1 1023 ? -10.759 8.908 -2.550 1.00 87.50 1023 ARG A N 1
ATOM 8660 C CA . ARG A 1 1023 ? -11.698 9.704 -1.742 1.00 87.50 1023 ARG A CA 1
ATOM 8661 C C . ARG A 1 1023 ? -13.012 8.927 -1.582 1.00 87.50 1023 ARG A C 1
ATOM 8663 O O . ARG A 1 1023 ? -13.507 8.418 -2.583 1.00 87.50 1023 ARG A O 1
ATOM 8670 N N . LYS A 1 1024 ? -13.626 8.902 -0.391 1.00 92.00 1024 LYS A N 1
ATOM 8671 C CA . LYS A 1 1024 ? -15.011 8.412 -0.200 1.00 92.00 1024 LYS A CA 1
ATOM 8672 C C . LYS A 1 1024 ? -15.997 9.263 -1.013 1.00 92.00 1024 LYS A C 1
ATOM 8674 O O . LYS A 1 1024 ? -16.042 10.484 -0.839 1.00 92.00 1024 LYS A O 1
ATOM 8679 N N . LEU A 1 1025 ? -16.751 8.633 -1.916 1.00 93.81 1025 LEU A N 1
ATOM 8680 C CA . LEU A 1 1025 ? -17.729 9.298 -2.796 1.00 93.81 1025 LEU A CA 1
ATOM 8681 C C . LEU A 1 1025 ? -19.179 8.993 -2.429 1.00 93.81 1025 LEU A C 1
ATOM 8683 O O . LEU A 1 1025 ? -20.057 9.813 -2.684 1.00 93.81 1025 LEU A O 1
ATOM 8687 N N . ILE A 1 1026 ? -19.409 7.809 -1.867 1.00 94.44 1026 ILE A N 1
ATOM 8688 C CA . ILE A 1 1026 ? -20.718 7.278 -1.495 1.00 94.44 1026 ILE A CA 1
ATOM 8689 C C . ILE A 1 1026 ? -20.754 7.152 0.041 1.00 94.44 1026 ILE A C 1
ATOM 8691 O O . ILE A 1 1026 ? -19.716 6.849 0.640 1.00 94.44 1026 ILE A O 1
ATOM 8695 N N . PRO A 1 1027 ? -21.888 7.452 0.701 1.00 94.12 1027 PRO A N 1
ATOM 8696 C CA . PRO A 1 1027 ? -22.058 7.263 2.143 1.00 94.12 1027 PRO A CA 1
ATOM 8697 C C . PRO A 1 1027 ? -21.919 5.795 2.584 1.00 94.12 1027 PRO A C 1
ATOM 8699 O O . PRO A 1 1027 ? -21.811 4.876 1.774 1.00 94.12 1027 PRO A O 1
ATOM 8702 N N . THR A 1 1028 ? -21.880 5.591 3.900 1.00 95.31 1028 THR A N 1
ATOM 8703 C CA . THR A 1 1028 ? -21.920 4.258 4.521 1.00 95.31 1028 THR A CA 1
ATOM 8704 C C . THR A 1 1028 ? -23.294 3.618 4.288 1.00 95.31 1028 THR A C 1
ATOM 8706 O O . THR A 1 1028 ? -24.312 4.311 4.358 1.00 95.31 1028 THR A O 1
ATOM 8709 N N . ILE A 1 1029 ? -23.329 2.320 3.987 1.00 96.56 1029 ILE A N 1
ATOM 8710 C CA . ILE A 1 1029 ? -24.573 1.589 3.691 1.00 96.56 1029 ILE A CA 1
ATOM 8711 C C . ILE A 1 1029 ? -25.429 1.399 4.947 1.00 96.56 1029 ILE A C 1
ATOM 8713 O O . ILE A 1 1029 ? -24.886 1.328 6.047 1.00 96.56 1029 ILE A O 1
ATOM 8717 N N . ASN A 1 1030 ? -26.754 1.303 4.803 1.00 95.12 1030 ASN A N 1
ATOM 8718 C CA . ASN A 1 1030 ? -27.632 1.040 5.945 1.00 95.12 1030 ASN A CA 1
ATOM 8719 C C . ASN A 1 1030 ? -27.545 -0.433 6.381 1.00 95.12 1030 ASN A C 1
ATOM 8721 O O . ASN A 1 1030 ? -28.246 -1.289 5.846 1.00 95.12 1030 ASN A O 1
ATOM 8725 N N . PHE A 1 1031 ? -26.692 -0.725 7.367 1.00 94.19 1031 PHE A N 1
ATOM 8726 C CA . PHE A 1 1031 ? -26.500 -2.077 7.913 1.00 94.19 1031 PHE A CA 1
ATOM 8727 C C . PHE A 1 1031 ? -27.758 -2.675 8.551 1.00 94.19 1031 PHE A C 1
ATOM 8729 O O . PHE A 1 1031 ? -27.884 -3.893 8.602 1.00 94.19 1031 PHE A O 1
ATOM 8736 N N . ASN A 1 1032 ? -28.708 -1.836 8.978 1.00 93.75 1032 ASN A N 1
ATOM 8737 C CA . ASN A 1 1032 ? -29.981 -2.295 9.536 1.00 93.75 1032 ASN A CA 1
ATOM 8738 C C . ASN A 1 1032 ? -30.881 -2.960 8.476 1.00 93.75 1032 ASN A C 1
ATOM 8740 O O . ASN A 1 1032 ? -31.896 -3.550 8.817 1.00 93.75 1032 ASN A O 1
ATOM 8744 N N . ASN A 1 1033 ? -30.526 -2.877 7.189 1.00 94.25 1033 ASN A N 1
ATOM 8745 C CA . ASN A 1 1033 ? -31.259 -3.500 6.097 1.00 94.25 1033 ASN A CA 1
ATOM 8746 C C . ASN A 1 1033 ? -30.465 -4.688 5.501 1.00 94.25 1033 ASN A C 1
ATOM 8748 O O . ASN A 1 1033 ? -29.522 -4.462 4.733 1.00 94.25 1033 ASN A O 1
ATOM 8752 N N . PRO A 1 1034 ? -30.870 -5.949 5.759 1.00 94.44 1034 PRO A N 1
ATOM 8753 C CA . PRO A 1 1034 ? -30.215 -7.140 5.209 1.00 94.44 1034 PRO A CA 1
ATOM 8754 C C . PRO A 1 1034 ? -30.073 -7.144 3.678 1.00 94.44 1034 PRO A C 1
ATOM 8756 O O . PRO A 1 1034 ? -29.033 -7.543 3.159 1.00 94.44 1034 PRO A O 1
ATOM 8759 N N . LEU A 1 1035 ? -31.054 -6.610 2.933 1.00 93.94 1035 LEU A N 1
ATOM 8760 C CA . LEU A 1 1035 ? -30.968 -6.512 1.466 1.00 93.94 1035 LEU A CA 1
ATOM 8761 C C . LEU A 1 1035 ? -29.801 -5.621 1.019 1.00 93.94 1035 LEU A C 1
ATOM 8763 O O . LEU A 1 1035 ? -29.193 -5.859 -0.020 1.00 93.94 1035 LEU A O 1
ATOM 8767 N N . THR A 1 1036 ? -29.466 -4.606 1.817 1.00 95.88 1036 THR A N 1
ATOM 8768 C CA . THR A 1 1036 ? -28.358 -3.688 1.540 1.00 95.88 1036 THR A CA 1
ATOM 8769 C C . THR A 1 1036 ? -26.997 -4.318 1.861 1.00 95.88 1036 THR A C 1
ATOM 8771 O O . THR A 1 1036 ? -26.041 -4.097 1.113 1.00 95.88 1036 THR A O 1
ATOM 8774 N N . LEU A 1 1037 ? -26.899 -5.143 2.912 1.00 96.25 1037 LEU A N 1
ATOM 8775 C CA . LEU A 1 1037 ? -25.709 -5.967 3.183 1.00 96.25 1037 LEU A CA 1
ATOM 8776 C C . LEU A 1 1037 ? -25.441 -6.935 2.020 1.00 96.25 1037 LEU A C 1
ATOM 8778 O O . LEU A 1 1037 ? -24.328 -6.994 1.488 1.00 96.25 1037 LEU A O 1
ATOM 8782 N N . GLN A 1 1038 ? -26.490 -7.608 1.547 1.00 96.31 1038 GLN A N 1
ATOM 8783 C CA . GLN A 1 1038 ? -26.416 -8.514 0.407 1.00 96.31 1038 GLN A CA 1
ATOM 8784 C C . GLN A 1 1038 ? -26.040 -7.776 -0.893 1.00 96.31 1038 GLN A C 1
ATOM 8786 O O . GLN A 1 1038 ? -25.121 -8.198 -1.600 1.00 96.31 1038 GLN A O 1
ATOM 8791 N N . ALA A 1 1039 ? -26.657 -6.620 -1.177 1.00 96.56 1039 ALA A N 1
ATOM 8792 C CA . ALA A 1 1039 ? -26.290 -5.750 -2.299 1.00 96.56 1039 ALA A CA 1
ATOM 8793 C C . ALA A 1 1039 ? -24.821 -5.297 -2.243 1.00 96.56 1039 ALA A C 1
ATOM 8795 O O . ALA A 1 1039 ? -24.149 -5.206 -3.279 1.00 96.56 1039 ALA A O 1
ATOM 8796 N N . TRP A 1 1040 ? -24.292 -5.057 -1.041 1.00 97.75 1040 TRP A N 1
ATOM 8797 C CA . TRP A 1 1040 ? -22.881 -4.751 -0.845 1.00 97.75 1040 TRP A CA 1
ATOM 8798 C C . TRP A 1 1040 ? -21.967 -5.947 -1.171 1.00 97.75 1040 TRP A C 1
ATOM 8800 O O . TRP A 1 1040 ? -20.963 -5.781 -1.869 1.00 97.75 1040 TRP A O 1
ATOM 8810 N N . SER A 1 1041 ? -22.305 -7.170 -0.757 1.00 97.31 1041 SER A N 1
ATOM 8811 C CA . SER A 1 1041 ? -21.492 -8.339 -1.124 1.00 97.31 1041 SER A CA 1
ATOM 8812 C C . SER A 1 1041 ? -21.574 -8.647 -2.624 1.00 97.31 1041 SER A C 1
ATOM 8814 O O . SER A 1 1041 ? -20.573 -9.049 -3.229 1.00 97.31 1041 SER A O 1
ATOM 8816 N N . ILE A 1 1042 ? -22.708 -8.338 -3.262 1.00 96.81 1042 ILE A N 1
ATOM 8817 C CA . ILE A 1 1042 ? -22.854 -8.318 -4.722 1.00 96.81 1042 ILE A CA 1
ATOM 8818 C C . ILE A 1 1042 ? -21.863 -7.318 -5.358 1.00 96.81 1042 ILE A C 1
ATOM 8820 O O . ILE A 1 1042 ? -21.043 -7.732 -6.182 1.00 96.81 1042 ILE A O 1
ATOM 8824 N N . ILE A 1 1043 ? -21.846 -6.029 -4.963 1.00 97.44 1043 ILE A N 1
ATOM 8825 C CA . ILE A 1 1043 ? -20.917 -5.046 -5.574 1.00 97.44 1043 ILE A CA 1
ATOM 8826 C C . ILE A 1 1043 ? -19.444 -5.352 -5.277 1.00 97.44 1043 ILE A C 1
ATOM 8828 O O . ILE A 1 1043 ? -18.593 -5.123 -6.138 1.00 97.44 1043 ILE A O 1
ATOM 8832 N N . ARG A 1 1044 ? -19.130 -5.920 -4.105 1.00 97.75 1044 ARG A N 1
ATOM 8833 C CA . ARG A 1 1044 ? -17.790 -6.415 -3.758 1.00 97.75 1044 ARG A CA 1
ATOM 8834 C C . ARG A 1 1044 ? -17.350 -7.517 -4.723 1.00 97.75 1044 ARG A C 1
ATOM 8836 O O . ARG A 1 1044 ? -16.285 -7.397 -5.327 1.00 97.75 1044 ARG A O 1
ATOM 8843 N N . SER A 1 1045 ? -18.163 -8.566 -4.873 1.00 96.44 1045 SER A N 1
ATOM 8844 C CA . SER A 1 1045 ? -17.884 -9.718 -5.750 1.00 96.44 1045 SER A CA 1
ATOM 8845 C C . SER A 1 1045 ? -17.642 -9.251 -7.188 1.00 96.44 1045 SER A C 1
ATOM 8847 O O . SER A 1 1045 ? -16.587 -9.497 -7.776 1.00 96.44 1045 SER A O 1
ATOM 8849 N N . LEU A 1 1046 ? -18.571 -8.435 -7.690 1.00 95.81 1046 LEU A N 1
ATOM 8850 C CA . LEU A 1 1046 ? -18.515 -7.801 -9.001 1.00 95.81 1046 LEU A CA 1
ATOM 8851 C C . LEU A 1 1046 ? -17.268 -6.916 -9.179 1.00 95.81 1046 LEU A C 1
ATOM 8853 O O . LEU A 1 1046 ? -16.690 -6.902 -10.260 1.00 95.81 1046 LEU A O 1
ATOM 8857 N N . SER A 1 1047 ? -16.802 -6.211 -8.142 1.00 97.31 1047 SER A N 1
ATOM 8858 C CA . SER A 1 1047 ? -15.597 -5.364 -8.213 1.00 97.31 1047 SER A CA 1
ATOM 8859 C C . SER A 1 1047 ? -14.294 -6.166 -8.346 1.00 97.31 1047 SER A C 1
ATOM 8861 O O . SER A 1 1047 ? -13.369 -5.719 -9.029 1.00 97.31 1047 SER A O 1
ATOM 8863 N N . PHE A 1 1048 ? -14.213 -7.361 -7.747 1.00 95.56 1048 PHE A N 1
ATOM 8864 C CA . PHE A 1 1048 ? -13.102 -8.293 -7.981 1.00 95.56 1048 PHE A CA 1
ATOM 8865 C C . PHE A 1 1048 ? -13.145 -8.872 -9.402 1.00 95.56 1048 PHE A C 1
ATOM 8867 O O . PHE A 1 1048 ? -12.133 -8.874 -10.111 1.00 95.56 1048 PHE A O 1
ATOM 8874 N N . ASP A 1 1049 ? -14.321 -9.334 -9.823 1.00 95.19 1049 ASP A N 1
ATOM 8875 C CA . ASP A 1 1049 ? -14.568 -10.047 -11.081 1.00 95.19 1049 ASP A CA 1
ATOM 8876 C C . ASP A 1 1049 ? -14.758 -9.117 -12.306 1.00 95.19 1049 ASP A C 1
ATOM 8878 O O . ASP A 1 1049 ? -14.813 -9.565 -13.452 1.00 95.19 1049 ASP A O 1
ATOM 8882 N N . TYR A 1 1050 ? -14.780 -7.796 -12.106 1.00 95.00 1050 TYR A N 1
ATOM 8883 C CA . TYR A 1 1050 ? -14.954 -6.823 -13.184 1.00 95.00 1050 TYR A CA 1
ATOM 8884 C C . TYR A 1 1050 ? -13.928 -7.025 -14.310 1.00 95.00 1050 TYR A C 1
ATOM 8886 O O . TYR A 1 1050 ? -12.727 -7.125 -14.057 1.00 95.00 1050 TYR A O 1
ATOM 8894 N N . GLY A 1 1051 ? -14.376 -7.121 -15.563 1.00 91.50 1051 GLY A N 1
ATOM 8895 C CA . GLY A 1 1051 ? -13.472 -7.333 -16.697 1.00 91.50 1051 GLY A CA 1
ATOM 8896 C C . GLY A 1 1051 ? -12.695 -8.653 -16.661 1.00 91.50 1051 GLY A C 1
ATOM 8897 O O . GLY A 1 1051 ? -11.582 -8.706 -17.188 1.00 91.50 1051 GLY A O 1
ATOM 8898 N N . GLN A 1 1052 ? -13.233 -9.716 -16.049 1.00 92.00 1052 GLN A N 1
ATOM 8899 C CA . GLN A 1 1052 ? -12.560 -11.017 -15.927 1.00 92.00 1052 GLN A CA 1
ATOM 8900 C C . GLN A 1 1052 ? -12.018 -11.554 -17.264 1.00 92.00 1052 GLN A C 1
ATOM 8902 O O . GLN A 1 1052 ? -10.915 -12.096 -17.313 1.00 92.00 1052 GLN A O 1
ATOM 8907 N N . THR A 1 1053 ? -12.728 -11.326 -18.371 1.00 89.81 1053 THR A N 1
ATOM 8908 C CA . THR A 1 1053 ? -12.264 -11.665 -19.727 1.00 89.81 1053 THR A CA 1
ATOM 8909 C C . THR A 1 1053 ? -10.935 -10.979 -20.072 1.00 89.81 1053 THR A C 1
ATOM 8911 O O . THR A 1 1053 ? -10.020 -11.621 -20.584 1.00 89.81 1053 THR A O 1
ATOM 8914 N N . TYR A 1 1054 ? -10.782 -9.689 -19.748 1.00 90.56 1054 TYR A N 1
ATOM 8915 C CA . TYR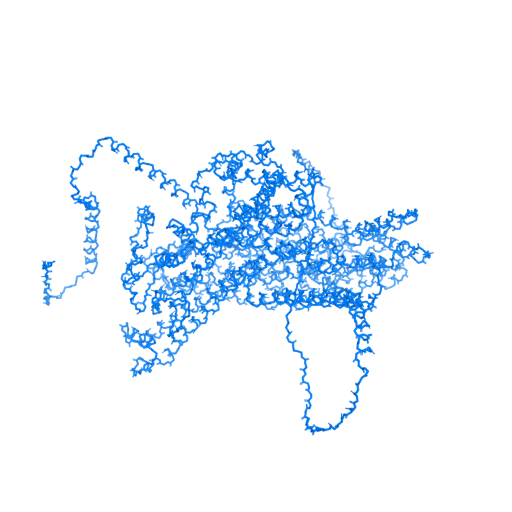 A 1 1054 ? -9.530 -8.951 -19.946 1.00 90.56 1054 TYR A CA 1
ATOM 8916 C C . TYR A 1 1054 ? -8.452 -9.382 -18.938 1.00 90.56 1054 TYR A C 1
ATOM 8918 O O . TYR A 1 1054 ? -7.290 -9.553 -19.308 1.00 90.56 1054 TYR A O 1
ATOM 8926 N N . ASN A 1 1055 ? -8.838 -9.647 -17.685 1.00 91.62 1055 ASN A N 1
ATOM 8927 C CA . ASN A 1 1055 ? -7.952 -10.186 -16.650 1.00 91.62 1055 ASN A CA 1
ATOM 8928 C C . ASN A 1 1055 ? -7.294 -11.506 -17.099 1.00 91.62 1055 ASN A C 1
ATOM 8930 O O . ASN A 1 1055 ? -6.077 -11.631 -17.006 1.00 91.62 1055 ASN A O 1
ATOM 8934 N N . LEU A 1 1056 ? -8.056 -12.442 -17.681 1.00 91.50 1056 LEU A N 1
ATOM 8935 C CA . LEU A 1 1056 ? -7.525 -13.694 -18.241 1.00 91.50 1056 LEU A CA 1
ATOM 8936 C C . LEU A 1 1056 ? -6.543 -13.458 -19.400 1.00 91.50 1056 LEU A C 1
ATOM 8938 O O . LEU A 1 1056 ? -5.485 -14.088 -19.430 1.00 91.50 1056 LEU A O 1
ATOM 8942 N N . ARG A 1 1057 ? -6.823 -12.510 -20.312 1.00 92.62 1057 ARG A N 1
ATOM 8943 C CA . ARG A 1 1057 ? -5.874 -12.120 -21.381 1.00 92.62 1057 ARG A CA 1
ATOM 8944 C C . ARG A 1 1057 ? -4.539 -11.661 -20.796 1.00 92.62 1057 ARG A C 1
ATOM 8946 O O . ARG A 1 1057 ? -3.475 -12.078 -21.254 1.00 92.62 1057 ARG A O 1
ATOM 8953 N N . VAL A 1 1058 ? -4.598 -10.802 -19.779 1.00 91.81 1058 VAL A N 1
ATOM 8954 C CA . VAL A 1 1058 ? -3.414 -10.234 -19.125 1.00 91.81 1058 VAL A CA 1
ATOM 8955 C C . VAL A 1 1058 ? -2.669 -11.299 -18.311 1.00 91.81 1058 VAL A C 1
ATOM 8957 O O . VAL A 1 1058 ? -1.447 -11.388 -18.423 1.00 91.81 1058 VAL A O 1
ATOM 8960 N N . GLN A 1 1059 ? -3.375 -12.167 -17.577 1.00 91.12 1059 GLN A N 1
ATOM 8961 C CA . GLN A 1 1059 ? -2.784 -13.307 -16.867 1.00 91.12 1059 GLN A CA 1
ATOM 8962 C C . GLN A 1 1059 ? -2.071 -14.265 -17.826 1.00 91.12 1059 GLN A C 1
ATOM 8964 O O . GLN A 1 1059 ? -0.938 -14.649 -17.545 1.00 91.12 1059 GLN A O 1
ATOM 8969 N N . GLY A 1 1060 ? -2.678 -14.620 -18.964 1.00 90.31 1060 GLY A N 1
ATOM 8970 C CA . GLY A 1 1060 ? -2.060 -15.481 -19.979 1.00 90.31 1060 GLY A CA 1
ATOM 8971 C C . GLY A 1 1060 ? -0.784 -14.878 -20.576 1.00 90.31 1060 GLY A C 1
ATOM 8972 O O . GLY A 1 1060 ? 0.214 -15.575 -20.757 1.00 90.31 1060 GLY A O 1
ATOM 8973 N N . PHE A 1 1061 ? -0.756 -13.559 -20.790 1.00 91.12 1061 PHE A N 1
ATOM 8974 C CA . PHE A 1 1061 ? 0.450 -12.873 -21.258 1.00 91.12 1061 PHE A CA 1
ATOM 8975 C C . PHE A 1 1061 ? 1.551 -12.807 -20.192 1.00 91.12 1061 PHE A C 1
ATOM 8977 O O . PHE A 1 1061 ? 2.690 -13.189 -20.463 1.00 91.12 1061 PHE A O 1
ATOM 8984 N N . TYR A 1 1062 ? 1.228 -12.390 -18.962 1.00 89.81 1062 TYR A N 1
ATOM 8985 C CA . TYR A 1 1062 ? 2.196 -12.363 -17.858 1.00 89.81 1062 TYR A CA 1
ATOM 8986 C C . TYR A 1 1062 ? 2.699 -13.756 -17.477 1.00 89.81 1062 TYR A C 1
ATOM 8988 O O . TYR A 1 1062 ? 3.851 -13.895 -17.079 1.00 89.81 1062 TYR A O 1
ATOM 8996 N N . SER A 1 1063 ? 1.876 -14.790 -17.652 1.00 88.00 1063 SER A N 1
ATOM 8997 C CA . SER A 1 1063 ? 2.263 -16.196 -17.511 1.00 88.00 1063 SER A CA 1
ATOM 8998 C C . SER A 1 1063 ? 3.404 -16.563 -18.467 1.00 88.00 1063 SER A C 1
ATOM 9000 O O . SER A 1 1063 ? 4.377 -17.205 -18.063 1.00 88.00 1063 SER A O 1
ATOM 9002 N N . LEU A 1 1064 ? 3.344 -16.101 -19.718 1.00 86.88 1064 LEU A N 1
ATOM 9003 C CA . LEU A 1 1064 ? 4.384 -16.350 -20.719 1.00 86.88 1064 LEU A CA 1
ATOM 9004 C C . LEU A 1 1064 ? 5.601 -15.427 -20.549 1.00 86.88 1064 LEU A C 1
ATOM 9006 O O . LEU A 1 1064 ? 6.730 -15.891 -20.699 1.00 86.88 1064 LEU A O 1
ATOM 9010 N N . ILE A 1 1065 ? 5.416 -14.171 -20.123 1.00 87.38 1065 ILE A N 1
ATOM 9011 C CA . ILE A 1 1065 ? 6.534 -13.302 -19.704 1.00 87.38 1065 ILE A CA 1
ATOM 9012 C C . ILE A 1 1065 ? 7.256 -13.887 -18.480 1.00 87.38 1065 ILE A C 1
ATOM 9014 O O . ILE A 1 1065 ? 8.476 -13.806 -18.396 1.00 87.38 1065 ILE A O 1
ATOM 9018 N N . PHE A 1 1066 ? 6.549 -14.515 -17.538 1.00 85.62 1066 PHE A N 1
ATOM 9019 C CA . PHE A 1 1066 ? 7.163 -15.169 -16.380 1.00 85.62 1066 PHE A CA 1
ATOM 9020 C C . PHE A 1 1066 ? 8.044 -16.360 -16.794 1.00 85.62 1066 PHE A C 1
ATOM 9022 O O . PHE A 1 1066 ? 9.159 -16.493 -16.291 1.00 85.62 1066 PHE A O 1
ATOM 9029 N N . VAL A 1 1067 ? 7.611 -17.162 -17.774 1.00 87.38 1067 VAL A N 1
ATOM 9030 C CA . VAL A 1 1067 ? 8.448 -18.219 -18.377 1.00 87.38 1067 VAL A CA 1
ATOM 9031 C C . VAL A 1 1067 ? 9.645 -17.620 -19.124 1.00 87.38 1067 VAL A C 1
ATOM 9033 O O . VAL A 1 1067 ? 10.771 -18.074 -18.925 1.00 87.38 1067 VAL A O 1
ATOM 9036 N N . ALA A 1 1068 ? 9.448 -16.553 -19.906 1.00 84.69 1068 ALA A N 1
ATOM 9037 C CA . ALA A 1 1068 ? 10.547 -15.844 -20.565 1.00 84.69 1068 ALA A CA 1
ATOM 9038 C C . ALA A 1 1068 ? 11.560 -15.280 -19.551 1.00 84.69 1068 ALA A C 1
ATOM 9040 O O . ALA A 1 1068 ? 12.761 -15.422 -19.750 1.00 84.69 1068 ALA A O 1
ATOM 9041 N N . ASN A 1 1069 ? 11.103 -14.727 -18.423 1.00 84.25 1069 ASN A N 1
ATOM 9042 C CA . ASN A 1 1069 ? 11.966 -14.269 -17.333 1.00 84.25 1069 ASN A CA 1
ATOM 9043 C C . ASN A 1 1069 ? 12.797 -15.413 -16.739 1.00 84.25 1069 ASN A C 1
ATOM 9045 O O . ASN A 1 1069 ? 13.977 -15.211 -16.478 1.00 84.25 1069 ASN A O 1
ATOM 9049 N N . ILE A 1 1070 ? 12.228 -16.611 -16.557 1.00 83.75 1070 ILE A N 1
ATOM 9050 C CA . ILE A 1 1070 ? 12.981 -17.791 -16.098 1.00 83.75 1070 ILE A CA 1
ATOM 9051 C C . ILE A 1 1070 ? 14.088 -18.147 -17.103 1.00 83.75 1070 ILE A C 1
ATOM 9053 O O . ILE A 1 1070 ? 15.237 -18.326 -16.703 1.00 83.75 1070 ILE A O 1
ATOM 9057 N N . VAL A 1 1071 ? 13.778 -18.175 -18.403 1.00 86.06 1071 VAL A N 1
ATOM 9058 C CA . VAL A 1 1071 ? 14.775 -18.416 -19.462 1.00 86.06 1071 VAL A CA 1
ATOM 9059 C C . VAL A 1 1071 ? 15.860 -17.330 -19.461 1.00 86.06 1071 VAL A C 1
ATOM 9061 O O . VAL A 1 1071 ? 17.045 -17.652 -19.484 1.00 86.06 1071 VAL A O 1
ATOM 9064 N N . LEU A 1 1072 ? 15.490 -16.052 -19.343 1.00 80.69 1072 LEU A N 1
ATOM 9065 C CA . LEU A 1 1072 ? 16.431 -14.929 -19.261 1.00 80.69 1072 LEU A CA 1
ATOM 9066 C C . LEU A 1 1072 ? 17.300 -14.972 -17.997 1.00 80.69 1072 LEU A C 1
ATOM 9068 O O . LEU A 1 1072 ? 18.473 -14.609 -18.063 1.00 80.69 1072 LEU A O 1
ATOM 9072 N N . ILE A 1 1073 ? 16.777 -15.456 -16.866 1.00 78.56 1073 ILE A N 1
ATOM 9073 C CA . ILE A 1 1073 ? 17.553 -15.702 -15.642 1.00 78.56 1073 ILE A CA 1
ATOM 9074 C C . ILE A 1 1073 ? 18.570 -16.827 -15.870 1.00 78.56 1073 ILE A C 1
ATOM 9076 O O . ILE A 1 1073 ? 19.717 -16.674 -15.460 1.00 78.56 1073 ILE A O 1
ATOM 9080 N N . PHE A 1 1074 ? 18.210 -17.915 -16.561 1.00 82.62 1074 PHE A N 1
ATOM 9081 C CA . PHE A 1 1074 ? 19.162 -18.983 -16.894 1.00 82.62 1074 PHE A CA 1
ATOM 9082 C C . PHE A 1 1074 ? 20.218 -18.554 -17.923 1.00 82.62 1074 PHE A C 1
ATOM 9084 O O . PHE A 1 1074 ? 21.387 -18.890 -17.750 1.00 82.62 1074 PHE A O 1
ATOM 9091 N N . ILE A 1 1075 ? 19.858 -17.758 -18.937 1.00 81.19 1075 ILE A N 1
ATOM 9092 C CA . ILE A 1 1075 ? 20.826 -17.161 -19.876 1.00 81.19 1075 ILE A CA 1
ATOM 9093 C C . ILE A 1 1075 ? 21.760 -16.207 -19.121 1.00 81.19 1075 ILE A C 1
ATOM 9095 O O . ILE A 1 1075 ? 22.976 -16.298 -19.267 1.00 81.19 1075 ILE A O 1
ATOM 9099 N N . SER A 1 1076 ? 21.218 -15.355 -18.244 1.00 73.69 1076 SER A N 1
ATOM 9100 C CA . SER A 1 1076 ? 22.015 -14.472 -17.379 1.00 73.69 1076 SER A CA 1
ATOM 9101 C C . SER A 1 1076 ? 22.947 -15.268 -16.466 1.00 73.69 1076 SER A C 1
ATOM 9103 O O . SER A 1 1076 ? 24.103 -14.896 -16.305 1.00 73.69 1076 SER A O 1
ATOM 9105 N N . LEU A 1 1077 ? 22.488 -16.388 -15.903 1.00 73.00 1077 LEU A N 1
ATOM 9106 C CA . LEU A 1 1077 ? 23.331 -17.276 -15.108 1.00 73.00 1077 LEU A CA 1
ATOM 9107 C C . LEU A 1 1077 ? 24.458 -17.868 -15.965 1.00 73.00 1077 LEU A C 1
ATOM 9109 O O . LEU A 1 1077 ? 25.611 -17.778 -15.567 1.00 73.00 1077 LEU A O 1
ATOM 9113 N N . GLY A 1 1078 ? 24.159 -18.398 -17.155 1.00 79.31 1078 GLY A N 1
ATOM 9114 C CA . GLY A 1 1078 ? 25.168 -18.925 -18.080 1.00 79.31 1078 GLY A CA 1
ATOM 9115 C C . GLY A 1 1078 ? 26.215 -17.883 -18.489 1.00 79.31 1078 GLY A C 1
ATOM 9116 O O . GLY A 1 1078 ? 27.401 -18.190 -18.528 1.00 79.31 1078 GLY A O 1
ATOM 9117 N N . LEU A 1 1079 ? 25.796 -16.634 -18.703 1.00 72.81 1079 LEU A N 1
ATOM 9118 C CA . LEU A 1 1079 ? 26.676 -15.493 -18.981 1.00 72.81 1079 LEU A CA 1
ATOM 9119 C C . LEU A 1 1079 ? 27.571 -15.110 -17.805 1.00 72.81 1079 LEU A C 1
ATOM 9121 O O . LEU A 1 1079 ? 28.725 -14.736 -17.990 1.00 72.81 1079 LEU A O 1
ATOM 9125 N N . ILE A 1 1080 ? 27.032 -15.169 -16.590 1.00 66.56 1080 ILE A N 1
ATOM 9126 C CA . ILE A 1 1080 ? 27.757 -14.809 -15.372 1.00 66.56 1080 ILE A CA 1
ATOM 9127 C C . ILE A 1 1080 ? 28.664 -15.973 -14.911 1.00 66.56 1080 ILE A C 1
ATOM 9129 O O . ILE A 1 1080 ? 29.677 -15.742 -14.264 1.00 66.56 1080 ILE A O 1
ATOM 9133 N N . LEU A 1 1081 ? 28.360 -17.213 -15.301 1.00 73.81 1081 LEU A N 1
ATOM 9134 C CA . LEU A 1 1081 ? 29.231 -18.386 -15.150 1.00 73.81 1081 LEU A CA 1
ATOM 9135 C C . LEU A 1 1081 ? 30.259 -18.535 -16.292 1.00 73.81 1081 LEU A C 1
ATOM 9137 O O . LEU A 1 1081 ? 31.002 -19.515 -16.305 1.00 73.81 1081 LEU A O 1
ATOM 9141 N N . ASP A 1 1082 ? 30.279 -17.596 -17.245 1.00 76.56 1082 ASP A N 1
ATOM 9142 C CA . ASP A 1 1082 ? 31.107 -17.582 -18.462 1.00 76.56 1082 ASP A CA 1
ATOM 9143 C C . ASP A 1 1082 ? 30.925 -18.825 -19.378 1.00 76.56 1082 ASP A C 1
ATOM 9145 O O . ASP A 1 1082 ? 31.747 -19.101 -20.252 1.00 76.56 1082 ASP A O 1
ATOM 9149 N N . LEU A 1 1083 ? 29.801 -19.545 -19.229 1.00 76.25 1083 LEU A N 1
ATOM 9150 C CA . LEU A 1 1083 ? 29.355 -20.649 -20.101 1.00 76.25 1083 LEU A CA 1
ATOM 9151 C C . LEU A 1 1083 ? 28.859 -20.158 -21.471 1.00 76.25 1083 LEU A C 1
ATOM 9153 O O . LEU A 1 1083 ? 28.759 -20.939 -22.415 1.00 76.25 1083 LEU A O 1
ATOM 9157 N N . ILE A 1 1084 ? 28.508 -18.874 -21.566 1.00 80.62 1084 ILE A N 1
ATOM 9158 C CA . ILE A 1 1084 ? 28.083 -18.203 -22.793 1.00 80.62 1084 ILE A CA 1
ATOM 9159 C C . ILE A 1 1084 ? 28.968 -16.965 -22.953 1.00 80.62 1084 ILE A C 1
ATOM 9161 O O . ILE A 1 1084 ? 29.014 -16.121 -22.058 1.00 80.62 1084 ILE A O 1
ATOM 9165 N N . GLN A 1 1085 ? 29.668 -16.844 -24.081 1.00 80.69 1085 GLN A N 1
ATOM 9166 C CA . GLN A 1 1085 ? 30.474 -15.663 -24.398 1.00 80.69 1085 GLN A CA 1
ATOM 9167 C C . GLN A 1 1085 ? 29.633 -14.669 -25.204 1.00 80.69 1085 GLN A C 1
ATOM 9169 O O . GLN A 1 1085 ? 29.131 -15.002 -26.275 1.00 80.69 1085 GLN A O 1
ATOM 9174 N N . ILE A 1 1086 ? 29.463 -13.459 -24.670 1.00 77.38 1086 ILE A N 1
ATOM 9175 C CA . ILE A 1 1086 ? 28.681 -12.361 -25.255 1.00 77.38 1086 ILE A CA 1
ATOM 9176 C C . ILE A 1 1086 ? 29.401 -11.041 -24.946 1.00 77.38 1086 ILE A C 1
ATOM 9178 O O . ILE A 1 1086 ? 29.998 -10.894 -23.877 1.00 77.38 1086 ILE A O 1
ATOM 9182 N N . ASP A 1 1087 ? 29.358 -10.090 -25.882 1.00 78.06 1087 ASP A N 1
ATOM 9183 C CA . ASP A 1 1087 ? 29.991 -8.778 -25.721 1.00 78.06 1087 ASP A CA 1
ATOM 9184 C C . ASP A 1 1087 ? 29.259 -7.856 -24.719 1.00 78.06 1087 ASP A C 1
ATOM 9186 O O . ASP A 1 1087 ? 28.128 -8.104 -24.289 1.00 78.06 1087 ASP A O 1
ATOM 9190 N N . MET A 1 1088 ? 29.914 -6.759 -24.331 1.00 73.69 1088 MET A N 1
ATOM 9191 C CA . MET A 1 1088 ? 29.366 -5.812 -23.353 1.00 73.69 1088 MET A CA 1
ATOM 9192 C C . MET A 1 1088 ? 28.098 -5.087 -23.834 1.00 73.69 1088 MET A C 1
ATOM 9194 O O . MET A 1 1088 ? 27.245 -4.775 -23.007 1.00 73.69 1088 MET A O 1
ATOM 9198 N N . PHE A 1 1089 ? 27.939 -4.836 -25.136 1.00 76.81 1089 PHE A N 1
ATOM 9199 C CA . PHE A 1 1089 ? 26.758 -4.169 -25.695 1.00 76.81 1089 PHE A CA 1
ATOM 9200 C C . PHE A 1 1089 ? 25.531 -5.084 -25.596 1.00 76.81 1089 PHE A C 1
ATOM 9202 O O . PHE A 1 1089 ? 24.495 -4.701 -25.052 1.00 76.81 1089 PHE A O 1
ATOM 9209 N N . GLN A 1 1090 ? 25.676 -6.330 -26.037 1.00 80.06 1090 GLN A N 1
ATOM 9210 C CA . GLN A 1 1090 ? 24.649 -7.362 -25.950 1.00 80.06 1090 GLN A CA 1
ATOM 9211 C C . GLN A 1 1090 ? 24.272 -7.685 -24.492 1.00 80.06 1090 GLN A C 1
ATOM 9213 O O . GLN A 1 1090 ? 23.094 -7.887 -24.195 1.00 80.06 1090 GLN A O 1
ATOM 9218 N N . LEU A 1 1091 ? 25.242 -7.673 -23.567 1.00 77.25 1091 LEU A N 1
ATOM 9219 C CA . LEU A 1 1091 ? 24.988 -7.825 -22.130 1.00 77.25 1091 LEU A CA 1
ATOM 9220 C C . LEU A 1 1091 ? 24.146 -6.668 -21.561 1.00 77.25 1091 LEU A C 1
ATOM 9222 O O . LEU A 1 1091 ? 23.259 -6.915 -20.742 1.00 77.25 1091 LEU A O 1
ATOM 9226 N N . ILE A 1 1092 ? 24.382 -5.426 -22.003 1.00 75.94 1092 ILE A N 1
ATOM 9227 C CA . ILE A 1 1092 ? 23.569 -4.264 -21.605 1.00 75.94 1092 ILE A CA 1
ATOM 9228 C C . ILE A 1 1092 ? 22.136 -4.403 -22.140 1.00 75.94 1092 ILE A C 1
ATOM 9230 O O . ILE A 1 1092 ? 21.199 -4.273 -21.354 1.00 75.94 1092 ILE A O 1
ATOM 9234 N N . LEU A 1 1093 ? 21.949 -4.748 -23.423 1.00 77.00 1093 LEU A N 1
ATOM 9235 C CA . LEU A 1 1093 ? 20.613 -4.959 -24.009 1.00 77.00 1093 LEU A CA 1
ATOM 9236 C C . LEU A 1 1093 ? 19.821 -6.057 -23.282 1.00 77.00 1093 LEU A C 1
ATOM 9238 O O . LEU A 1 1093 ? 18.648 -5.875 -22.946 1.00 77.00 1093 LEU A O 1
ATOM 9242 N N . LEU A 1 1094 ? 20.467 -7.195 -23.006 1.00 80.38 1094 LEU A N 1
ATOM 9243 C CA . LEU A 1 1094 ? 19.850 -8.299 -22.274 1.00 80.38 1094 LEU A CA 1
ATOM 9244 C C . LEU A 1 1094 ? 19.488 -7.882 -20.840 1.00 80.38 1094 LEU A C 1
ATOM 9246 O O . LEU A 1 1094 ? 18.404 -8.215 -20.359 1.00 80.38 1094 LEU A O 1
ATOM 9250 N N . GLY A 1 1095 ? 20.370 -7.128 -20.175 1.00 79.06 1095 GLY A N 1
ATOM 9251 C CA . GLY A 1 1095 ? 20.150 -6.593 -18.834 1.00 79.06 1095 GLY A CA 1
ATOM 9252 C C . GLY A 1 1095 ? 18.989 -5.597 -18.765 1.00 79.06 1095 GLY A C 1
ATOM 9253 O O . GLY A 1 1095 ? 18.171 -5.685 -17.850 1.00 79.06 1095 GLY A O 1
ATOM 9254 N N . GLU A 1 1096 ? 18.868 -4.698 -19.744 1.00 81.50 1096 GLU A N 1
ATOM 9255 C CA . GLU A 1 1096 ? 17.753 -3.750 -19.858 1.00 81.50 1096 GLU A CA 1
ATOM 9256 C C . GLU A 1 1096 ? 16.422 -4.484 -20.072 1.00 81.50 1096 GLU A C 1
ATOM 9258 O O . GLU A 1 1096 ? 15.460 -4.263 -19.330 1.00 81.50 1096 GLU A O 1
ATOM 9263 N N . MET A 1 1097 ? 16.379 -5.429 -21.019 1.00 82.00 1097 MET A N 1
ATOM 9264 C CA . MET A 1 1097 ? 15.194 -6.253 -21.267 1.00 82.00 1097 MET A CA 1
ATOM 9265 C C . MET A 1 1097 ? 14.793 -7.072 -20.034 1.00 82.00 1097 MET A C 1
ATOM 9267 O O . MET A 1 1097 ? 13.622 -7.068 -19.651 1.00 82.00 1097 MET A O 1
ATOM 9271 N N . ALA A 1 1098 ? 15.746 -7.737 -19.376 1.00 82.81 1098 ALA A N 1
ATOM 9272 C CA . ALA A 1 1098 ? 15.480 -8.503 -18.163 1.00 82.81 1098 ALA A CA 1
ATOM 9273 C C . ALA A 1 1098 ? 14.971 -7.602 -17.025 1.00 82.81 1098 ALA A C 1
ATOM 9275 O O . ALA A 1 1098 ? 13.989 -7.946 -16.369 1.00 82.81 1098 ALA A O 1
ATOM 9276 N N . LEU A 1 1099 ? 15.568 -6.422 -16.815 1.00 81.56 1099 LEU A N 1
ATOM 9277 C CA . LEU A 1 1099 ? 15.126 -5.461 -15.800 1.00 81.56 1099 LEU A CA 1
ATOM 9278 C C . LEU A 1 1099 ? 13.683 -5.002 -16.045 1.00 81.56 1099 LEU A C 1
ATOM 9280 O O . LEU A 1 1099 ? 12.899 -4.926 -15.097 1.00 81.56 1099 LEU A O 1
ATOM 9284 N N . ILE A 1 1100 ? 13.313 -4.738 -17.300 1.00 82.88 1100 ILE A N 1
ATOM 9285 C CA . ILE A 1 1100 ? 11.968 -4.291 -17.680 1.00 82.88 1100 ILE A CA 1
ATOM 9286 C C . ILE A 1 1100 ? 10.943 -5.424 -17.540 1.00 82.88 1100 ILE A C 1
ATOM 9288 O O . ILE A 1 1100 ? 9.913 -5.231 -16.890 1.00 82.88 1100 ILE A O 1
ATOM 9292 N N . LEU A 1 1101 ? 11.216 -6.618 -18.073 1.00 85.50 1101 LEU A N 1
ATOM 9293 C CA . LEU A 1 1101 ? 10.287 -7.756 -18.011 1.00 85.50 1101 LEU A CA 1
ATOM 9294 C C . LEU A 1 1101 ? 10.110 -8.287 -16.580 1.00 85.50 1101 LEU A C 1
ATOM 9296 O O . LEU A 1 1101 ? 8.979 -8.559 -16.161 1.00 85.50 1101 LEU A O 1
ATOM 9300 N N . ILE A 1 1102 ? 11.190 -8.381 -15.796 1.00 85.38 1102 ILE A N 1
ATOM 9301 C CA . ILE A 1 1102 ? 11.127 -8.730 -14.368 1.00 85.38 1102 ILE A CA 1
ATOM 9302 C C . ILE A 1 1102 ? 10.440 -7.602 -13.590 1.00 85.38 1102 ILE A C 1
ATOM 9304 O O . ILE A 1 1102 ? 9.618 -7.887 -12.723 1.00 85.38 1102 ILE A O 1
ATOM 9308 N N . GLY A 1 1103 ? 10.705 -6.333 -13.917 1.00 88.00 1103 GLY A N 1
ATOM 9309 C CA . GLY A 1 1103 ? 10.079 -5.166 -13.290 1.00 88.00 1103 GLY A CA 1
ATOM 9310 C C . GLY A 1 1103 ? 8.559 -5.136 -13.464 1.00 88.00 1103 GLY A C 1
ATOM 9311 O O . GLY A 1 1103 ? 7.829 -5.083 -12.472 1.00 88.00 1103 GLY A O 1
ATOM 9312 N N . PHE A 1 1104 ? 8.070 -5.252 -14.703 1.00 87.94 1104 PHE A N 1
ATOM 9313 C CA . PHE A 1 1104 ? 6.636 -5.344 -14.992 1.00 87.94 1104 PHE A CA 1
ATOM 9314 C C . PHE A 1 1104 ? 5.994 -6.572 -14.344 1.00 87.94 1104 PHE A C 1
ATOM 9316 O O . PHE A 1 1104 ? 4.888 -6.462 -13.820 1.00 87.94 1104 PHE A O 1
ATOM 9323 N N . THR A 1 1105 ? 6.667 -7.727 -14.349 1.00 90.25 1105 THR A N 1
ATOM 9324 C CA . THR A 1 1105 ? 6.122 -8.971 -13.773 1.00 90.25 1105 THR A CA 1
ATOM 9325 C C . THR A 1 1105 ? 6.064 -8.909 -12.250 1.00 90.25 1105 THR A C 1
ATOM 9327 O O . THR A 1 1105 ? 5.049 -9.264 -11.658 1.00 90.25 1105 THR A O 1
ATOM 9330 N N . ALA A 1 1106 ? 7.108 -8.396 -11.596 1.00 90.12 1106 ALA A N 1
ATOM 9331 C CA . ALA A 1 1106 ? 7.130 -8.196 -10.152 1.00 90.12 1106 ALA A CA 1
ATOM 9332 C C . ALA A 1 1106 ? 6.091 -7.157 -9.702 1.00 90.12 1106 ALA A C 1
ATOM 9334 O O . ALA A 1 1106 ? 5.449 -7.359 -8.673 1.00 90.12 1106 ALA A O 1
ATOM 9335 N N . TYR A 1 1107 ? 5.885 -6.083 -10.476 1.00 93.31 1107 TYR A N 1
ATOM 9336 C CA . TYR A 1 1107 ? 4.832 -5.106 -10.194 1.00 93.31 1107 TYR A CA 1
ATOM 9337 C C . TYR A 1 1107 ? 3.433 -5.698 -10.408 1.00 93.31 1107 TYR A C 1
ATOM 9339 O O . TYR A 1 1107 ? 2.583 -5.549 -9.543 1.00 93.31 1107 TYR A O 1
ATOM 9347 N N . TYR A 1 1108 ? 3.196 -6.442 -11.489 1.00 92.94 1108 TYR A N 1
ATOM 9348 C CA . TYR A 1 1108 ? 1.912 -7.110 -11.728 1.00 92.94 1108 TYR A CA 1
ATOM 9349 C C . TYR A 1 1108 ? 1.563 -8.133 -10.642 1.00 92.94 1108 TYR A C 1
ATOM 9351 O O . TYR A 1 1108 ? 0.462 -8.109 -10.098 1.00 92.94 1108 TYR A O 1
ATOM 9359 N N . LEU A 1 1109 ? 2.524 -8.974 -10.251 1.00 93.44 1109 LEU A N 1
ATOM 9360 C CA . LEU A 1 1109 ? 2.352 -9.896 -9.132 1.00 93.44 1109 LEU A CA 1
ATOM 9361 C C . LEU A 1 1109 ? 2.111 -9.144 -7.810 1.00 93.44 1109 LEU A C 1
ATOM 9363 O O . LEU A 1 1109 ? 1.283 -9.584 -7.018 1.00 93.44 1109 LEU A O 1
ATOM 9367 N N . PHE A 1 1110 ? 2.777 -8.004 -7.576 1.00 95.50 1110 PHE A N 1
ATOM 9368 C CA . PHE A 1 1110 ? 2.507 -7.123 -6.429 1.00 95.50 1110 PHE A CA 1
ATOM 9369 C C . PHE A 1 1110 ? 1.060 -6.612 -6.429 1.00 95.50 1110 PHE A C 1
ATOM 9371 O O . PHE A 1 1110 ? 0.402 -6.704 -5.397 1.00 95.50 1110 PHE A O 1
ATOM 9378 N N . LEU A 1 1111 ? 0.535 -6.156 -7.572 1.00 95.12 1111 LEU A N 1
ATOM 9379 C CA . LEU A 1 1111 ? -0.871 -5.749 -7.694 1.00 95.12 1111 LEU A CA 1
ATOM 9380 C C . LEU A 1 1111 ? -1.813 -6.937 -7.409 1.00 95.12 1111 LEU A C 1
ATOM 9382 O O . LEU A 1 1111 ? -2.788 -6.788 -6.678 1.00 95.12 1111 LEU A O 1
ATOM 9386 N N . GLY A 1 1112 ? -1.483 -8.135 -7.901 1.00 95.31 1112 GLY A N 1
ATOM 9387 C CA . GLY A 1 1112 ? -2.208 -9.372 -7.593 1.00 95.31 1112 GLY A CA 1
ATOM 9388 C C . GLY A 1 1112 ? -2.215 -9.742 -6.103 1.00 95.31 1112 GLY A C 1
ATOM 9389 O O . GLY A 1 1112 ? -3.240 -10.173 -5.582 1.00 95.31 1112 GLY A O 1
ATOM 9390 N N . ALA A 1 1113 ? -1.101 -9.529 -5.396 1.00 95.62 1113 ALA A N 1
ATOM 9391 C CA . ALA A 1 1113 ? -1.021 -9.741 -3.951 1.00 95.62 1113 ALA A CA 1
ATOM 9392 C C . ALA A 1 1113 ? -1.798 -8.680 -3.156 1.00 95.62 1113 ALA A C 1
ATOM 9394 O O . ALA A 1 1113 ? -2.523 -9.044 -2.235 1.00 95.62 1113 ALA A O 1
ATOM 9395 N N . SER A 1 1114 ? -1.707 -7.399 -3.537 1.00 93.50 1114 SER A N 1
ATOM 9396 C CA . SER A 1 1114 ? -2.528 -6.327 -2.953 1.00 93.50 1114 SER A CA 1
ATOM 9397 C C . SER A 1 1114 ? -4.018 -6.582 -3.140 1.00 93.50 1114 SER A C 1
ATOM 9399 O O . SER A 1 1114 ? -4.783 -6.354 -2.213 1.00 93.50 1114 SER A O 1
ATOM 9401 N N . LEU A 1 1115 ? -4.436 -7.106 -4.298 1.00 95.19 1115 LEU A N 1
ATOM 9402 C CA . LEU A 1 1115 ? -5.834 -7.464 -4.542 1.00 95.19 1115 LEU A CA 1
ATOM 9403 C C . LEU A 1 1115 ? -6.320 -8.529 -3.549 1.00 95.19 1115 LEU A C 1
ATOM 9405 O O . LEU A 1 1115 ? -7.425 -8.417 -3.032 1.00 95.19 1115 LEU A O 1
ATOM 9409 N N . ASN A 1 1116 ? -5.478 -9.508 -3.213 1.00 96.31 1116 ASN A N 1
ATOM 9410 C CA . ASN A 1 1116 ? -5.826 -10.541 -2.239 1.00 96.31 1116 ASN A CA 1
ATOM 9411 C C . ASN A 1 1116 ? -5.870 -10.031 -0.776 1.00 96.31 1116 ASN A C 1
ATOM 9413 O O . ASN A 1 1116 ? -6.649 -10.570 0.005 1.00 96.31 1116 ASN A O 1
ATOM 9417 N N . GLU A 1 1117 ? -5.135 -8.974 -0.397 1.00 93.44 1117 GLU A N 1
ATOM 9418 C CA . GLU A 1 1117 ? -5.226 -8.368 0.955 1.00 93.44 1117 GLU A CA 1
ATOM 9419 C C . GLU A 1 1117 ? -6.551 -7.605 1.203 1.00 93.44 1117 GLU A C 1
ATOM 9421 O O . GLU A 1 1117 ? -6.915 -7.343 2.355 1.00 93.44 1117 GLU A O 1
ATOM 9426 N N . TYR A 1 1118 ? -7.333 -7.293 0.158 1.00 95.38 1118 TYR A N 1
ATOM 9427 C CA . TYR A 1 1118 ? -8.682 -6.742 0.350 1.00 95.38 1118 TYR A CA 1
ATOM 9428 C C . TYR A 1 1118 ? -9.631 -7.752 1.015 1.00 95.38 1118 TYR A C 1
ATOM 9430 O O . TYR A 1 1118 ? -10.525 -7.323 1.738 1.00 95.38 1118 TYR A O 1
ATOM 9438 N N . PHE A 1 1119 ? -9.436 -9.070 0.848 1.00 96.25 1119 PHE A N 1
ATOM 9439 C CA . PHE A 1 1119 ? -10.263 -10.070 1.537 1.00 96.25 1119 PHE A CA 1
ATOM 9440 C C . PHE A 1 1119 ? -10.130 -9.960 3.063 1.00 96.25 1119 PHE A C 1
ATOM 9442 O O . PHE A 1 1119 ? -11.144 -9.825 3.739 1.00 96.25 1119 PHE A O 1
ATOM 9449 N N . ASP A 1 1120 ? -8.900 -9.920 3.591 1.00 92.06 1120 ASP A N 1
ATOM 9450 C CA . ASP A 1 1120 ? -8.645 -9.735 5.031 1.00 92.06 1120 ASP A CA 1
ATOM 9451 C C . ASP A 1 1120 ? -9.205 -8.393 5.547 1.00 92.06 1120 ASP A C 1
ATOM 9453 O O . ASP A 1 1120 ? -9.677 -8.287 6.679 1.00 92.06 1120 ASP A O 1
ATOM 9457 N N . SER A 1 1121 ? -9.184 -7.362 4.696 1.00 90.31 1121 SER A N 1
ATOM 9458 C CA . SER A 1 1121 ? -9.685 -6.020 5.016 1.00 90.31 1121 SER A CA 1
ATOM 9459 C C . SER A 1 1121 ? -11.219 -5.951 5.079 1.00 90.31 1121 SER A C 1
ATOM 9461 O O . SER A 1 1121 ? -11.759 -5.258 5.938 1.00 90.31 1121 SER A O 1
ATOM 9463 N N . PHE A 1 1122 ? -11.933 -6.675 4.209 1.00 95.31 1122 PHE A N 1
ATOM 9464 C CA . PHE A 1 1122 ? -13.395 -6.794 4.276 1.00 95.31 1122 PHE A CA 1
ATOM 9465 C C . PHE A 1 1122 ? -13.854 -7.657 5.455 1.00 95.31 1122 PHE A C 1
ATOM 9467 O O . PHE A 1 1122 ? -14.824 -7.306 6.113 1.00 95.31 1122 PHE A O 1
ATOM 9474 N N . GLU A 1 1123 ? -13.149 -8.756 5.730 1.00 94.38 1123 GLU A N 1
ATOM 9475 C CA . GLU A 1 1123 ? -13.434 -9.688 6.833 1.00 94.38 1123 GLU A CA 1
ATOM 9476 C C . GLU A 1 1123 ? -13.409 -8.941 8.169 1.00 94.38 1123 GLU A C 1
ATOM 9478 O O . GLU A 1 1123 ? -14.374 -8.970 8.929 1.00 94.38 1123 GLU A O 1
ATOM 9483 N N . THR A 1 1124 ? -12.364 -8.130 8.347 1.00 87.94 1124 THR A N 1
ATOM 9484 C CA . THR A 1 1124 ? -12.174 -7.268 9.513 1.00 87.94 1124 THR A CA 1
ATOM 9485 C C . THR A 1 1124 ? -13.229 -6.161 9.627 1.00 87.94 1124 THR A C 1
ATOM 9487 O O . THR A 1 1124 ? -13.722 -5.914 10.720 1.00 87.94 1124 THR A O 1
ATOM 9490 N N . LEU A 1 1125 ? -13.615 -5.490 8.531 1.00 90.12 1125 LEU A N 1
ATOM 9491 C CA . LEU A 1 1125 ? -14.676 -4.469 8.600 1.00 90.12 1125 LEU A CA 1
ATOM 9492 C C . LEU A 1 1125 ? -16.062 -5.073 8.884 1.00 90.12 1125 LEU A C 1
ATOM 9494 O O . LEU A 1 1125 ? -16.906 -4.394 9.464 1.00 90.12 1125 LEU A O 1
ATOM 9498 N N . LEU A 1 1126 ? -16.305 -6.332 8.504 1.00 94.62 1126 LEU A N 1
ATOM 9499 C CA . LEU A 1 1126 ? -17.514 -7.054 8.910 1.00 94.62 1126 LEU A CA 1
ATOM 9500 C C . LEU A 1 1126 ? -17.476 -7.402 10.408 1.00 94.62 1126 LEU A C 1
ATOM 9502 O O . LEU A 1 1126 ? -18.498 -7.240 11.067 1.00 94.62 1126 LEU A O 1
ATOM 9506 N N . ASP A 1 1127 ? -16.320 -7.787 10.964 1.00 89.94 1127 ASP A N 1
ATOM 9507 C CA . ASP A 1 1127 ? -16.144 -7.953 12.421 1.00 89.94 1127 ASP A CA 1
ATOM 9508 C C . ASP A 1 1127 ? -16.317 -6.621 13.189 1.00 89.94 1127 ASP A C 1
ATOM 9510 O O . ASP A 1 1127 ? -16.987 -6.585 14.225 1.00 89.94 1127 ASP A O 1
ATOM 9514 N N . ASP A 1 1128 ? -15.783 -5.504 12.675 1.00 85.94 1128 ASP A N 1
ATOM 9515 C CA . ASP A 1 1128 ? -15.967 -4.161 13.256 1.00 85.94 1128 ASP A CA 1
ATOM 9516 C C . ASP A 1 1128 ? -17.458 -3.762 13.303 1.00 85.94 1128 ASP A C 1
ATOM 9518 O O . ASP A 1 1128 ? -17.914 -3.188 14.289 1.00 85.94 1128 ASP A O 1
ATOM 9522 N N . VAL A 1 1129 ? -18.243 -4.066 12.260 1.00 92.56 1129 VAL A N 1
ATOM 9523 C CA . VAL A 1 1129 ? -19.695 -3.792 12.251 1.00 92.56 1129 VAL A CA 1
ATOM 9524 C C . VAL A 1 1129 ? -20.454 -4.781 13.143 1.00 92.56 1129 VAL A C 1
ATOM 9526 O O . VAL A 1 1129 ? -21.349 -4.371 13.882 1.00 92.56 1129 VAL A O 1
ATOM 9529 N N . LYS A 1 1130 ? -20.081 -6.067 13.133 1.00 93.75 1130 LYS A N 1
ATOM 9530 C CA . LYS A 1 1130 ? -20.689 -7.104 13.979 1.00 93.75 1130 LYS A CA 1
ATOM 9531 C C . LYS A 1 1130 ? -20.512 -6.799 15.467 1.00 93.75 1130 LYS A C 1
ATOM 9533 O O . LYS A 1 1130 ? -21.488 -6.881 16.206 1.00 93.75 1130 LYS A O 1
ATOM 9538 N N . SER A 1 1131 ? -19.317 -6.389 15.895 1.00 86.69 1131 SER A N 1
ATOM 9539 C CA . SER A 1 1131 ? -19.048 -6.028 17.296 1.00 86.69 1131 SER A CA 1
ATOM 9540 C C . SER A 1 1131 ? -19.911 -4.858 17.780 1.00 86.69 1131 SER A C 1
ATOM 9542 O O . SER A 1 1131 ? -20.480 -4.956 18.860 1.00 86.69 1131 SER A O 1
ATOM 9544 N N . ILE A 1 1132 ? -20.141 -3.826 16.956 1.00 89.06 1132 ILE A N 1
ATOM 9545 C CA . ILE A 1 1132 ? -21.074 -2.726 17.281 1.00 89.06 1132 ILE A CA 1
ATOM 9546 C C . ILE A 1 1132 ? -22.496 -3.259 17.533 1.00 89.06 1132 ILE A C 1
ATOM 9548 O O . ILE A 1 1132 ? -23.145 -2.860 18.500 1.00 89.06 1132 ILE A O 1
ATOM 9552 N N . TYR A 1 1133 ? -22.990 -4.188 16.707 1.00 94.19 1133 TYR A N 1
ATOM 9553 C CA . TYR A 1 1133 ? -24.296 -4.815 16.942 1.00 94.19 1133 TYR A CA 1
ATOM 9554 C C . TYR A 1 1133 ? -24.309 -5.710 18.188 1.00 94.19 1133 TYR A C 1
ATOM 9556 O O . TYR A 1 1133 ? -25.295 -5.701 18.924 1.00 94.19 1133 TYR A O 1
ATOM 9564 N N . GLN A 1 1134 ? -23.221 -6.430 18.475 1.00 89.44 1134 GLN A N 1
ATOM 9565 C CA . GLN A 1 1134 ? -23.085 -7.220 19.702 1.00 89.44 1134 GLN A CA 1
ATOM 9566 C C . GLN A 1 1134 ? -23.055 -6.329 20.956 1.00 89.44 1134 GLN A C 1
ATOM 9568 O O . GLN A 1 1134 ? -23.728 -6.653 21.931 1.00 89.44 1134 GLN A O 1
ATOM 9573 N N . ASP A 1 1135 ? -22.378 -5.180 20.930 1.00 85.56 1135 ASP A N 1
ATOM 9574 C CA . ASP A 1 1135 ? -22.364 -4.218 22.039 1.00 85.56 1135 ASP A CA 1
ATOM 9575 C C . ASP A 1 1135 ? -23.734 -3.549 22.242 1.00 85.56 1135 ASP A C 1
ATOM 9577 O O . ASP A 1 1135 ? -24.205 -3.443 23.377 1.00 85.56 1135 ASP A O 1
ATOM 9581 N N . ILE A 1 1136 ? -24.447 -3.189 21.167 1.00 91.94 1136 ILE A N 1
ATOM 9582 C CA . ILE A 1 1136 ? -25.838 -2.706 21.259 1.00 91.94 1136 ILE A CA 1
ATOM 9583 C C . ILE A 1 1136 ? -26.764 -3.799 21.827 1.00 91.94 1136 ILE A C 1
ATOM 9585 O O . ILE A 1 1136 ? -27.621 -3.494 22.656 1.00 91.94 1136 ILE A O 1
ATOM 9589 N N . LEU A 1 1137 ? -26.574 -5.070 21.452 1.00 93.00 1137 LEU A N 1
ATOM 9590 C CA . LEU A 1 1137 ? -27.338 -6.213 21.970 1.00 93.00 1137 LEU A CA 1
ATOM 9591 C C . LEU A 1 1137 ? -27.051 -6.491 23.458 1.00 93.00 1137 LEU A C 1
ATOM 9593 O O . LEU A 1 1137 ? -27.985 -6.728 24.234 1.00 93.00 1137 LEU A O 1
ATOM 9597 N N . ARG A 1 1138 ? -25.776 -6.413 23.869 1.00 84.25 1138 ARG A N 1
ATOM 9598 C CA . ARG A 1 1138 ? -25.318 -6.480 25.271 1.00 84.25 1138 ARG A CA 1
ATOM 9599 C C . ARG A 1 1138 ? -25.943 -5.342 26.100 1.00 84.25 1138 ARG A C 1
ATOM 9601 O O . ARG A 1 1138 ? -26.421 -5.583 27.204 1.00 84.25 1138 ARG A O 1
ATOM 9608 N N . MET A 1 1139 ? -26.011 -4.127 25.548 1.00 87.50 1139 MET A N 1
ATOM 9609 C CA . MET A 1 1139 ? -26.461 -2.901 26.234 1.00 87.50 1139 MET A CA 1
ATOM 9610 C C . MET A 1 1139 ? -27.945 -2.536 26.018 1.00 87.50 1139 MET A C 1
ATOM 9612 O O . MET A 1 1139 ? -28.386 -1.472 26.462 1.00 87.50 1139 MET A O 1
ATOM 9616 N N . ARG A 1 1140 ? -28.744 -3.393 25.365 1.00 94.69 1140 ARG A N 1
ATOM 9617 C CA . ARG A 1 1140 ? -30.110 -3.069 24.897 1.00 94.69 1140 ARG A CA 1
ATOM 9618 C C . ARG A 1 1140 ? -31.055 -2.530 25.983 1.00 94.69 1140 ARG A C 1
ATOM 9620 O O . ARG A 1 1140 ? -31.804 -1.589 25.738 1.00 94.69 1140 ARG A O 1
ATOM 9627 N N . GLU A 1 1141 ? -30.983 -3.042 27.209 1.00 92.00 1141 GLU A N 1
ATOM 9628 C CA . GLU A 1 1141 ? -31.797 -2.543 28.331 1.00 92.00 1141 GLU A CA 1
ATOM 9629 C C . GLU A 1 1141 ? -31.436 -1.093 28.703 1.00 92.00 1141 GLU A C 1
ATOM 9631 O O . GLU A 1 1141 ? -32.307 -0.290 29.040 1.00 92.00 1141 GLU A O 1
ATOM 9636 N N . GLN A 1 1142 ? -30.164 -0.704 28.588 1.00 90.69 1142 GLN A N 1
ATOM 9637 C CA . GLN A 1 1142 ? -29.727 0.667 28.857 1.00 90.69 1142 GLN A CA 1
ATOM 9638 C C . GLN A 1 1142 ? -30.152 1.624 27.737 1.00 90.69 1142 GLN A C 1
ATOM 9640 O O . GLN A 1 1142 ? -30.692 2.698 28.010 1.00 90.69 1142 GLN A O 1
ATOM 9645 N N . TYR A 1 1143 ? -29.954 1.223 26.479 1.00 93.38 1143 TYR A N 1
ATOM 9646 C CA . TYR A 1 1143 ? -30.206 2.074 25.313 1.00 93.38 1143 TYR A CA 1
ATOM 9647 C C . TYR A 1 1143 ? -31.687 2.183 24.921 1.00 93.38 1143 TYR A C 1
ATOM 9649 O O . TYR A 1 1143 ? -32.104 3.235 24.431 1.00 93.38 1143 TYR A O 1
ATOM 9657 N N . PHE A 1 1144 ? -32.500 1.146 25.153 1.00 93.94 1144 PHE A N 1
ATOM 9658 C CA . PHE A 1 1144 ? -33.919 1.138 24.778 1.00 93.94 1144 PHE A CA 1
ATOM 9659 C C . PHE A 1 1144 ? -34.841 1.369 25.989 1.00 93.94 1144 PHE A C 1
ATOM 9661 O O . PHE A 1 1144 ? -35.536 2.383 26.001 1.00 93.94 1144 PHE A O 1
ATOM 9668 N N . GLN A 1 1145 ? -34.798 0.547 27.050 1.00 92.81 1145 GLN A N 1
ATOM 9669 C CA . GLN A 1 1145 ? -35.688 0.737 28.219 1.00 92.81 1145 GLN A CA 1
ATOM 9670 C C . GLN A 1 1145 ? -35.325 1.973 29.053 1.00 92.81 1145 GLN A C 1
ATOM 9672 O O . GLN A 1 1145 ? -36.187 2.794 29.359 1.00 92.81 1145 GLN A O 1
ATOM 9677 N N . ASN A 1 1146 ? -34.049 2.124 29.421 1.00 90.56 1146 ASN A N 1
ATOM 9678 C CA . ASN A 1 1146 ? -33.596 3.234 30.270 1.00 90.56 1146 ASN A CA 1
ATOM 9679 C C . ASN A 1 1146 ? -33.315 4.529 29.480 1.00 90.56 1146 ASN A C 1
ATOM 9681 O O . ASN A 1 1146 ? -33.024 5.562 30.083 1.00 90.56 1146 ASN A O 1
ATOM 9685 N N . ASN A 1 1147 ? -33.414 4.487 28.143 1.00 89.75 1147 ASN A N 1
ATOM 9686 C CA . ASN A 1 1147 ? -33.185 5.609 27.224 1.00 89.75 1147 ASN A CA 1
ATOM 9687 C C . ASN A 1 1147 ? -31.840 6.346 27.439 1.00 89.75 1147 ASN A C 1
ATOM 9689 O O . ASN A 1 1147 ? -31.736 7.556 27.219 1.00 89.75 1147 ASN A O 1
ATOM 9693 N N . ILE A 1 1148 ? -30.797 5.625 27.855 1.00 88.81 1148 ILE A N 1
ATOM 9694 C CA . ILE A 1 1148 ? -29.443 6.172 27.961 1.00 88.81 1148 ILE A CA 1
ATOM 9695 C C . ILE A 1 1148 ? -28.908 6.385 26.541 1.00 88.81 1148 ILE A C 1
ATOM 9697 O O . ILE A 1 1148 ? -28.885 5.463 25.727 1.00 88.81 1148 ILE A O 1
ATOM 9701 N N . GLN A 1 1149 ? -28.501 7.614 26.227 1.00 85.50 1149 GLN A N 1
ATOM 9702 C CA . GLN A 1 1149 ? -27.903 7.949 24.934 1.00 85.50 1149 GLN A CA 1
ATOM 9703 C C . GLN A 1 1149 ? -26.445 7.461 24.883 1.00 85.50 1149 GLN A C 1
ATOM 9705 O O . GLN A 1 1149 ? -25.685 7.792 25.794 1.00 85.50 1149 GLN A O 1
ATOM 9710 N N . PRO A 1 1150 ? -26.018 6.734 23.833 1.00 83.75 1150 PRO A N 1
ATOM 9711 C CA . PRO A 1 1150 ? -24.605 6.424 23.636 1.00 83.75 1150 PRO A CA 1
ATOM 9712 C C . PRO A 1 1150 ? -23.773 7.700 23.433 1.00 83.75 1150 PRO A C 1
ATOM 9714 O O . PRO A 1 1150 ? -24.179 8.597 22.689 1.00 83.75 1150 PRO A O 1
ATOM 9717 N N . ILE A 1 1151 ? -22.593 7.761 24.059 1.00 73.19 1151 ILE A N 1
ATOM 9718 C CA . ILE A 1 1151 ? -21.611 8.846 23.871 1.00 73.19 1151 ILE A CA 1
ATOM 9719 C C . ILE A 1 1151 ? -20.879 8.694 22.527 1.00 73.19 1151 ILE A C 1
ATOM 9721 O O . ILE A 1 1151 ? -20.552 9.684 21.878 1.00 73.19 1151 ILE A O 1
ATOM 9725 N N . ASN A 1 1152 ? -20.663 7.458 22.062 1.00 78.62 1152 ASN A N 1
ATOM 9726 C CA . ASN A 1 1152 ? -20.110 7.189 20.737 1.00 78.62 1152 ASN A CA 1
ATOM 9727 C C . ASN A 1 1152 ? -21.148 7.497 19.631 1.00 78.62 1152 ASN A C 1
ATOM 9729 O O . ASN A 1 1152 ? -22.215 6.879 19.581 1.00 78.62 1152 ASN A O 1
ATOM 9733 N N . ASP A 1 1153 ? -20.805 8.413 18.717 1.00 80.06 1153 ASP A N 1
ATOM 9734 C CA . ASP A 1 1153 ? -21.691 8.889 17.640 1.00 80.06 1153 ASP A CA 1
ATOM 9735 C C . ASP A 1 1153 ? -22.234 7.764 16.740 1.00 80.06 1153 ASP A C 1
ATOM 9737 O O . ASP A 1 1153 ? -23.391 7.811 16.322 1.00 80.06 1153 ASP A O 1
ATOM 9741 N N . VAL A 1 1154 ? -21.433 6.729 16.457 1.00 82.44 1154 VAL A N 1
ATOM 9742 C CA . VAL A 1 1154 ? -21.853 5.596 15.615 1.00 82.44 1154 VAL A CA 1
ATOM 9743 C C . VAL A 1 1154 ? -22.940 4.784 16.318 1.00 82.44 1154 VAL A C 1
ATOM 9745 O O . VAL A 1 1154 ? -24.002 4.552 15.743 1.00 82.44 1154 VAL A O 1
ATOM 9748 N N . HIS A 1 1155 ? -22.719 4.419 17.584 1.00 88.12 1155 HIS A N 1
ATOM 9749 C CA . HIS A 1 1155 ? -23.708 3.694 18.388 1.00 88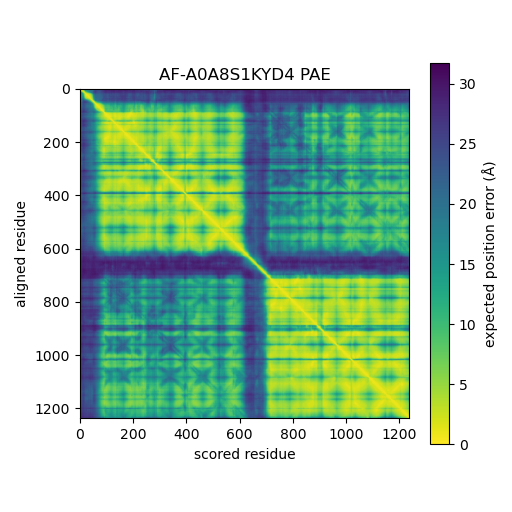.12 1155 HIS A CA 1
ATOM 9750 C C . HIS A 1 1155 ? -25.003 4.497 18.527 1.00 88.12 1155 HIS A C 1
ATOM 9752 O O . HIS A 1 1155 ? -26.093 3.942 18.417 1.00 88.12 1155 HIS A O 1
ATOM 9758 N N . LYS A 1 1156 ? -24.891 5.816 18.710 1.00 90.81 1156 LYS A N 1
ATOM 9759 C CA . LYS A 1 1156 ? -26.030 6.732 18.809 1.00 90.81 1156 LYS A CA 1
ATOM 9760 C C . LYS A 1 1156 ? -26.888 6.738 17.539 1.00 90.81 1156 LYS A C 1
ATOM 9762 O O . LYS A 1 1156 ? -28.105 6.620 17.649 1.00 90.81 1156 LYS A O 1
ATOM 9767 N N . ILE A 1 1157 ? -26.263 6.804 16.359 1.00 89.94 1157 ILE A N 1
ATOM 9768 C CA . ILE A 1 1157 ? -26.945 6.725 15.053 1.00 89.94 1157 ILE A CA 1
ATOM 9769 C C . ILE A 1 1157 ? -27.641 5.367 14.867 1.00 89.94 1157 ILE A C 1
ATOM 9771 O O . ILE A 1 1157 ? -28.783 5.311 14.412 1.00 89.94 1157 ILE A O 1
ATOM 9775 N N . PHE A 1 1158 ? -26.980 4.264 15.227 1.00 91.75 1158 PHE A N 1
ATOM 9776 C CA . PHE A 1 1158 ? -27.555 2.924 15.074 1.00 91.75 1158 PHE A CA 1
ATOM 9777 C C . PHE A 1 1158 ? -28.746 2.730 16.026 1.00 91.75 1158 PHE A C 1
ATOM 9779 O O . PHE A 1 1158 ? -29.815 2.310 15.589 1.00 91.75 1158 PHE A O 1
ATOM 9786 N N . VAL A 1 1159 ? -28.604 3.113 17.301 1.00 94.38 1159 VAL A N 1
ATOM 9787 C CA . VAL A 1 1159 ? -29.682 3.049 18.303 1.00 94.38 1159 VAL A CA 1
ATOM 9788 C C . VAL A 1 1159 ? -30.881 3.912 17.901 1.00 94.38 1159 VAL A C 1
ATOM 9790 O O . VAL A 1 1159 ? -32.011 3.466 18.089 1.00 94.38 1159 VAL A O 1
ATOM 9793 N N . SER A 1 1160 ? -30.679 5.102 17.318 1.00 94.62 1160 SER A N 1
ATOM 9794 C CA . SER A 1 1160 ? -31.803 5.903 16.813 1.00 94.62 1160 SER A CA 1
ATOM 9795 C C . SER A 1 1160 ? -32.504 5.230 15.631 1.00 94.62 1160 SER A C 1
ATOM 9797 O O . SER A 1 1160 ? -33.720 5.099 15.666 1.00 94.62 1160 SER A O 1
ATOM 9799 N N . ILE A 1 1161 ? -31.767 4.714 14.637 1.00 92.94 1161 ILE A N 1
ATOM 9800 C CA . ILE A 1 1161 ? -32.382 4.069 13.461 1.00 92.94 1161 ILE A CA 1
ATOM 9801 C C . ILE A 1 1161 ? -33.164 2.809 13.861 1.00 92.94 1161 ILE A C 1
ATOM 9803 O O . ILE A 1 1161 ? -34.299 2.639 13.426 1.00 92.94 1161 ILE A O 1
ATOM 9807 N N . ILE A 1 1162 ? -32.608 1.959 14.732 1.00 95.06 1162 ILE A N 1
ATOM 9808 C CA . ILE A 1 1162 ? -33.313 0.774 15.251 1.00 95.06 1162 ILE A CA 1
ATOM 9809 C C . ILE A 1 1162 ? -34.585 1.197 16.000 1.00 95.06 1162 ILE A C 1
ATOM 9811 O O . ILE A 1 1162 ? -35.644 0.602 15.802 1.00 95.06 1162 ILE A O 1
ATOM 9815 N N . ARG A 1 1163 ? -34.507 2.253 16.821 1.00 95.00 1163 ARG A N 1
ATOM 9816 C CA . ARG A 1 1163 ? -35.653 2.770 17.579 1.00 95.00 1163 ARG A CA 1
ATOM 9817 C C . ARG A 1 1163 ? -36.752 3.340 16.680 1.00 95.00 1163 ARG A C 1
ATOM 9819 O O . ARG A 1 1163 ? -37.926 3.111 16.953 1.00 95.00 1163 ARG A O 1
ATOM 9826 N N . ASP A 1 1164 ? -36.377 4.040 15.615 1.00 94.50 1164 ASP A N 1
ATOM 9827 C CA . ASP A 1 1164 ? -37.311 4.636 14.655 1.00 94.50 1164 ASP A CA 1
ATOM 9828 C C . ASP A 1 1164 ? -37.950 3.580 13.728 1.00 94.50 1164 ASP A C 1
ATOM 9830 O O . ASP A 1 1164 ? -39.064 3.779 13.246 1.00 94.50 1164 ASP A O 1
ATOM 9834 N N . GLN A 1 1165 ? -37.270 2.448 13.490 1.00 92.94 1165 GLN A N 1
ATOM 9835 C CA . GLN A 1 1165 ? -37.750 1.346 12.642 1.00 92.94 1165 GLN A CA 1
ATOM 9836 C C . GLN A 1 1165 ? -38.573 0.286 13.395 1.00 92.94 1165 GLN A C 1
ATOM 9838 O O . GLN A 1 1165 ? -39.573 -0.193 12.864 1.00 92.94 1165 GLN A O 1
ATOM 9843 N N . ILE A 1 1166 ? -38.141 -0.105 14.599 1.00 94.50 1166 ILE A N 1
ATOM 9844 C CA . ILE A 1 1166 ? -38.666 -1.261 15.355 1.00 94.50 1166 ILE A CA 1
ATOM 9845 C C . ILE A 1 1166 ? -39.380 -0.839 16.650 1.00 94.50 1166 ILE A C 1
ATOM 9847 O O . ILE A 1 1166 ? -40.246 -1.555 17.151 1.00 94.50 1166 ILE A O 1
ATOM 9851 N N . GLY A 1 1167 ? -39.063 0.341 17.187 1.00 93.56 1167 GLY A N 1
ATOM 9852 C CA . GLY A 1 1167 ? -39.608 0.846 18.444 1.00 93.56 1167 GLY A CA 1
ATOM 9853 C C . GLY A 1 1167 ? -38.683 0.617 19.643 1.00 93.56 1167 GLY A C 1
ATOM 9854 O O . GLY A 1 1167 ? -37.461 0.676 19.542 1.00 93.56 1167 GLY A O 1
ATOM 9855 N N . ILE A 1 1168 ? -39.281 0.437 20.823 1.00 94.38 1168 ILE A N 1
ATOM 9856 C CA . ILE A 1 1168 ? -38.573 0.426 22.121 1.00 94.38 1168 ILE A CA 1
ATOM 9857 C C . ILE A 1 1168 ? -38.635 -0.960 22.798 1.00 94.38 1168 ILE A C 1
ATOM 9859 O O . ILE A 1 1168 ? -37.964 -1.190 23.804 1.00 94.38 1168 ILE A O 1
ATOM 9863 N N . ASP A 1 1169 ? -39.415 -1.898 22.251 1.00 96.12 1169 ASP A N 1
ATOM 9864 C CA . ASP A 1 1169 ? -39.532 -3.247 22.806 1.00 96.12 1169 ASP A CA 1
ATOM 9865 C C . ASP A 1 1169 ? -38.214 -4.028 22.692 1.00 96.12 1169 ASP A C 1
ATOM 9867 O O . ASP A 1 1169 ? -37.641 -4.148 21.611 1.00 96.12 1169 ASP A O 1
ATOM 9871 N N . VAL A 1 1170 ? -37.730 -4.561 23.816 1.00 94.44 1170 VAL A N 1
ATOM 9872 C CA . VAL A 1 1170 ? -36.384 -5.147 23.903 1.00 94.44 1170 VAL A CA 1
ATOM 9873 C C . VAL A 1 1170 ? -36.287 -6.509 23.233 1.00 94.44 1170 VAL A C 1
ATOM 9875 O O . VAL A 1 1170 ? -35.228 -6.812 22.684 1.00 94.44 1170 VAL A O 1
ATOM 9878 N N . ASP A 1 1171 ? -37.355 -7.303 23.244 1.00 95.50 1171 ASP A N 1
ATOM 9879 C CA . ASP A 1 1171 ? -37.331 -8.635 22.643 1.00 95.50 1171 ASP A CA 1
ATOM 9880 C C . ASP A 1 1171 ? -37.433 -8.531 21.112 1.00 95.50 1171 ASP A C 1
ATOM 9882 O O . ASP A 1 1171 ? -36.613 -9.110 20.401 1.00 95.50 1171 ASP A O 1
ATOM 9886 N N . THR A 1 1172 ? -38.305 -7.660 20.591 1.00 95.69 1172 THR A N 1
ATOM 9887 C CA . THR A 1 1172 ? -38.357 -7.352 19.149 1.00 95.69 1172 THR A CA 1
ATOM 9888 C C . THR A 1 1172 ? -37.051 -6.709 18.649 1.00 95.69 1172 THR A C 1
ATOM 9890 O O . THR A 1 1172 ? -36.560 -7.051 17.572 1.00 95.69 1172 THR A O 1
ATOM 9893 N N . VAL A 1 1173 ? -36.439 -5.805 19.430 1.00 95.75 1173 VAL A N 1
ATOM 9894 C CA . VAL A 1 1173 ? -35.125 -5.213 19.103 1.00 95.75 1173 VAL A CA 1
ATOM 9895 C C . VAL A 1 1173 ? -34.001 -6.253 19.143 1.00 95.75 1173 VAL A C 1
ATOM 9897 O O . VAL A 1 1173 ? -33.127 -6.224 18.276 1.00 95.75 1173 VAL A O 1
ATOM 9900 N N . LYS A 1 1174 ? -34.016 -7.187 20.103 1.00 96.06 1174 LYS A N 1
ATOM 9901 C CA . LYS A 1 1174 ? -33.068 -8.309 20.159 1.00 96.06 1174 LYS A CA 1
ATOM 9902 C C . LYS A 1 1174 ? -33.161 -9.147 18.884 1.00 96.06 1174 LYS A C 1
ATOM 9904 O O . LYS A 1 1174 ? -32.142 -9.334 18.224 1.00 96.06 1174 LYS A O 1
ATOM 9909 N N . ASP A 1 1175 ? -34.354 -9.621 18.534 1.00 96.62 1175 ASP A N 1
ATOM 9910 C CA . ASP A 1 1175 ? -34.541 -10.541 17.409 1.00 96.62 1175 ASP A CA 1
ATOM 9911 C C . ASP A 1 1175 ? -34.171 -9.871 16.066 1.00 96.62 1175 ASP A C 1
ATOM 9913 O O . ASP A 1 1175 ? -33.592 -10.506 15.182 1.00 96.62 1175 ASP A O 1
ATOM 9917 N N . TYR A 1 1176 ? -34.397 -8.556 15.935 1.00 96.12 1176 TYR A N 1
ATOM 9918 C CA . TYR A 1 1176 ? -33.930 -7.759 14.793 1.00 96.12 1176 TYR A CA 1
ATOM 9919 C C . TYR A 1 1176 ? -32.399 -7.645 14.715 1.00 96.12 1176 TYR A C 1
ATOM 9921 O O . TYR A 1 1176 ? -31.822 -7.771 13.634 1.00 96.12 1176 TYR A O 1
ATOM 9929 N N . ILE A 1 1177 ? -31.720 -7.432 15.847 1.00 96.12 1177 ILE A N 1
ATOM 9930 C CA . ILE A 1 1177 ? -30.251 -7.372 15.886 1.00 96.12 1177 ILE A CA 1
ATOM 9931 C C . ILE A 1 1177 ? -29.641 -8.756 15.612 1.00 96.12 1177 ILE A C 1
ATOM 9933 O O . ILE A 1 1177 ? -28.651 -8.848 14.886 1.00 96.12 1177 ILE A O 1
ATOM 9937 N N . GLU A 1 1178 ? -30.239 -9.834 16.123 1.00 96.50 1178 GLU A N 1
ATOM 9938 C CA . GLU A 1 1178 ? -29.798 -11.207 15.845 1.00 96.50 1178 GLU A CA 1
ATOM 9939 C C . GLU A 1 1178 ? -29.922 -11.554 14.346 1.00 96.50 1178 GLU A C 1
ATOM 9941 O O . GLU A 1 1178 ? -28.988 -12.130 13.786 1.00 96.50 1178 GLU A O 1
ATOM 9946 N N . LEU A 1 1179 ? -30.979 -11.097 13.659 1.00 96.12 1179 LEU A N 1
ATOM 9947 C CA . LEU A 1 1179 ? -31.119 -11.210 12.197 1.00 96.12 1179 LEU A CA 1
ATOM 9948 C C . LEU A 1 1179 ? -30.016 -10.455 11.426 1.00 96.12 1179 LEU A C 1
ATOM 9950 O O . LEU A 1 1179 ? -29.475 -10.971 10.446 1.00 96.12 1179 LEU A O 1
ATOM 9954 N N . ILE A 1 1180 ? -29.660 -9.238 11.855 1.00 96.38 1180 ILE A N 1
ATOM 9955 C CA . ILE A 1 1180 ? -28.574 -8.459 11.230 1.00 96.38 1180 ILE A CA 1
ATOM 9956 C C . ILE A 1 1180 ? -27.219 -9.155 11.445 1.00 96.38 1180 ILE A C 1
ATOM 9958 O O . ILE A 1 1180 ? -26.399 -9.213 10.527 1.00 96.38 1180 ILE A O 1
ATOM 9962 N N . ILE A 1 1181 ? -26.992 -9.731 12.630 1.00 96.50 1181 ILE A N 1
ATOM 9963 C CA . ILE A 1 1181 ? -25.783 -10.503 12.944 1.00 96.50 1181 ILE A CA 1
ATOM 9964 C C . ILE A 1 1181 ? -25.700 -11.783 12.092 1.00 96.50 1181 ILE A C 1
ATOM 9966 O O . ILE A 1 1181 ? -24.622 -12.086 11.577 1.00 96.50 1181 ILE A O 1
ATOM 9970 N N . GLU A 1 1182 ? -26.808 -12.503 11.875 1.00 96.75 1182 GLU A N 1
ATOM 9971 C CA . GLU A 1 1182 ? -26.823 -13.668 10.977 1.00 96.75 1182 GLU A CA 1
ATOM 9972 C C . GLU A 1 1182 ? -26.436 -13.286 9.540 1.00 96.75 1182 GLU A C 1
ATOM 9974 O O . GLU A 1 1182 ? -25.636 -13.988 8.912 1.00 96.75 1182 GLU A O 1
ATOM 9979 N N . GLU A 1 1183 ? -26.942 -12.160 9.022 1.00 97.00 1183 GLU A N 1
ATOM 9980 C CA . GLU A 1 1183 ? -26.605 -11.711 7.669 1.00 97.00 1183 GLU A CA 1
ATOM 9981 C C . GLU A 1 1183 ? -25.155 -11.213 7.560 1.00 97.00 1183 GLU A C 1
ATOM 9983 O O . GLU A 1 1183 ? -24.485 -11.491 6.562 1.00 97.00 1183 GLU A O 1
ATOM 9988 N N . LEU A 1 1184 ? -24.597 -10.568 8.588 1.00 96.44 1184 LEU A N 1
ATOM 9989 C CA . LEU A 1 1184 ? -23.154 -10.288 8.636 1.00 96.44 1184 LEU A CA 1
ATOM 9990 C C . LEU A 1 1184 ? -22.337 -11.593 8.563 1.00 96.44 1184 LEU A C 1
ATOM 9992 O O . LEU A 1 1184 ? -21.377 -11.672 7.791 1.00 96.44 1184 LEU A O 1
ATOM 9996 N N . ASP A 1 1185 ? -22.776 -12.652 9.249 1.00 96.75 1185 ASP A N 1
ATOM 9997 C CA . ASP A 1 1185 ? -22.133 -13.969 9.202 1.00 96.75 1185 ASP A CA 1
ATOM 9998 C C . ASP A 1 1185 ? -22.347 -14.703 7.870 1.00 96.75 1185 ASP A C 1
ATOM 10000 O O . ASP A 1 1185 ? -21.474 -15.470 7.449 1.00 96.75 1185 ASP A O 1
ATOM 10004 N N . ASN A 1 1186 ? -23.464 -14.487 7.166 1.00 96.31 1186 ASN A N 1
ATOM 10005 C CA . ASN A 1 1186 ? -23.651 -14.951 5.783 1.00 96.31 1186 ASN A CA 1
ATOM 10006 C C . ASN A 1 1186 ? -22.623 -14.284 4.855 1.00 96.31 1186 ASN A C 1
ATOM 10008 O O . ASN A 1 1186 ? -21.949 -14.959 4.071 1.00 96.31 1186 ASN A O 1
ATOM 10012 N N . ASN A 1 1187 ? -22.440 -12.969 4.994 1.00 96.75 1187 ASN A N 1
ATOM 10013 C CA . ASN A 1 1187 ? -21.498 -12.196 4.190 1.00 96.75 1187 ASN A CA 1
ATOM 10014 C C . ASN A 1 1187 ? -20.032 -12.551 4.497 1.00 96.75 1187 ASN A C 1
ATOM 10016 O O . ASN A 1 1187 ? -19.237 -12.684 3.563 1.00 96.75 1187 ASN A O 1
ATOM 10020 N N . GLN A 1 1188 ? -19.672 -12.815 5.760 1.00 97.12 1188 GLN A N 1
ATOM 10021 C CA . GLN A 1 1188 ? -18.360 -13.374 6.120 1.00 97.12 1188 GLN A CA 1
ATOM 10022 C C . GLN A 1 1188 ? -18.146 -14.776 5.517 1.00 97.12 1188 GLN A C 1
ATOM 10024 O O . GLN A 1 1188 ? -17.091 -15.043 4.934 1.00 97.12 1188 GLN A O 1
ATOM 10029 N N . ARG A 1 1189 ? -19.151 -15.665 5.571 1.00 97.12 1189 ARG A N 1
ATOM 10030 C CA . ARG A 1 1189 ? -19.095 -17.002 4.940 1.00 97.12 1189 ARG A CA 1
ATOM 10031 C C . ARG A 1 1189 ? -18.891 -16.916 3.421 1.00 97.12 1189 ARG A C 1
ATOM 10033 O O . ARG A 1 1189 ? -18.047 -17.635 2.879 1.00 97.12 1189 ARG A O 1
ATOM 10040 N N . GLN A 1 1190 ? -19.595 -16.012 2.736 1.00 96.00 1190 GLN A N 1
ATOM 10041 C CA . GLN A 1 1190 ? -19.426 -15.775 1.297 1.00 96.00 1190 GLN A CA 1
ATOM 10042 C C . GLN A 1 1190 ? -18.045 -15.183 0.968 1.00 96.00 1190 GLN A C 1
ATOM 10044 O O . GLN A 1 1190 ? -17.386 -15.621 0.024 1.00 96.00 1190 GLN A O 1
ATOM 10049 N N . LEU A 1 1191 ? -17.560 -14.236 1.774 1.00 96.62 1191 LEU A N 1
ATOM 10050 C CA . LEU A 1 1191 ? -16.227 -13.657 1.625 1.00 96.62 1191 LEU A CA 1
ATOM 10051 C C . LEU A 1 1191 ? -15.124 -14.718 1.779 1.00 96.62 1191 LEU A C 1
ATOM 10053 O O . LEU A 1 1191 ? -14.191 -14.752 0.978 1.00 96.62 1191 LEU A O 1
ATOM 10057 N N . ALA A 1 1192 ? -15.252 -15.624 2.752 1.00 96.00 1192 ALA A N 1
ATOM 10058 C CA . ALA A 1 1192 ? -14.329 -16.742 2.953 1.00 96.00 1192 ALA A CA 1
ATOM 10059 C C . ALA A 1 1192 ? -14.374 -17.771 1.803 1.00 96.00 1192 ALA A C 1
ATOM 10061 O O . ALA A 1 1192 ? -13.346 -18.369 1.464 1.00 96.00 1192 ALA A O 1
ATOM 10062 N N . TYR A 1 1193 ? -15.538 -17.957 1.167 1.00 96.38 1193 TYR A N 1
ATOM 10063 C CA . TYR A 1 1193 ? -15.675 -18.735 -0.068 1.00 96.38 1193 TYR A CA 1
ATOM 10064 C C . TYR A 1 1193 ? -14.929 -18.065 -1.234 1.00 96.38 1193 TYR A C 1
ATOM 10066 O O . TYR A 1 1193 ? -14.123 -18.724 -1.896 1.00 96.38 1193 TYR A O 1
ATOM 10074 N N . ASP A 1 1194 ? -15.117 -16.760 -1.455 1.00 95.19 1194 ASP A N 1
ATOM 10075 C CA . ASP A 1 1194 ? -14.415 -16.017 -2.513 1.00 95.19 1194 ASP A CA 1
ATOM 10076 C C . ASP A 1 1194 ? -12.896 -15.996 -2.288 1.00 95.19 1194 ASP A C 1
ATOM 10078 O O . ASP A 1 1194 ? -12.133 -16.293 -3.205 1.00 95.19 1194 ASP A O 1
ATOM 10082 N N . LYS A 1 1195 ? -12.448 -15.745 -1.053 1.00 95.75 1195 LYS A N 1
ATOM 10083 C CA . LYS A 1 1195 ? -11.035 -15.762 -0.630 1.00 95.75 1195 LYS A CA 1
ATOM 10084 C C . LYS A 1 1195 ? -10.340 -17.098 -0.934 1.00 95.75 1195 LYS A C 1
ATOM 10086 O O . LYS A 1 1195 ? -9.136 -17.129 -1.187 1.00 95.75 1195 LYS A O 1
ATOM 10091 N N . ARG A 1 1196 ? -11.092 -18.207 -0.929 1.00 94.12 1196 ARG A N 1
ATOM 10092 C CA . ARG A 1 1196 ? -10.609 -19.567 -1.230 1.00 94.12 1196 ARG A CA 1
ATOM 10093 C C . ARG A 1 1196 ? -10.672 -19.896 -2.723 1.00 94.12 1196 ARG A C 1
ATOM 10095 O O . ARG A 1 1196 ? -9.691 -20.366 -3.298 1.00 94.12 1196 ARG A O 1
ATOM 10102 N N . ASN A 1 1197 ? -11.823 -19.663 -3.348 1.00 94.12 1197 ASN A N 1
ATOM 10103 C CA . ASN A 1 1197 ? -12.125 -20.148 -4.696 1.00 94.12 1197 ASN A CA 1
ATOM 10104 C C . ASN A 1 1197 ? -11.774 -19.125 -5.781 1.00 94.12 1197 ASN A C 1
ATOM 10106 O O . ASN A 1 1197 ? -11.183 -19.493 -6.800 1.00 94.12 1197 ASN A O 1
ATOM 10110 N N . ASN A 1 1198 ? -12.016 -17.842 -5.511 1.00 93.50 1198 ASN A N 1
ATOM 10111 C CA . ASN A 1 1198 ? -11.888 -16.715 -6.433 1.00 93.50 1198 ASN A CA 1
ATOM 10112 C C . ASN A 1 1198 ? -10.701 -15.739 -6.172 1.00 93.50 1198 ASN A C 1
ATOM 10114 O O . ASN A 1 1198 ? -10.746 -14.634 -6.719 1.00 93.50 1198 ASN A O 1
ATOM 10118 N N . PRO A 1 1199 ? -9.620 -16.057 -5.413 1.00 95.44 1199 PRO A N 1
ATOM 10119 C CA . PRO A 1 1199 ? -8.514 -15.115 -5.244 1.00 95.44 1199 PRO A CA 1
ATOM 10120 C C . PRO A 1 1199 ? -7.700 -14.975 -6.536 1.00 95.44 1199 PRO A C 1
ATOM 10122 O O . PRO A 1 1199 ? -7.706 -15.860 -7.400 1.00 95.44 1199 PRO A O 1
ATOM 10125 N N . PHE A 1 1200 ? -6.932 -13.890 -6.649 1.00 94.94 1200 PHE A N 1
ATOM 10126 C CA . PHE A 1 1200 ? -6.048 -13.664 -7.786 1.00 94.94 1200 PHE A CA 1
ATOM 10127 C C . PHE A 1 1200 ? -4.924 -14.712 -7.843 1.00 94.94 1200 PHE A C 1
ATOM 10129 O O . PHE A 1 1200 ? -4.184 -14.923 -6.871 1.00 94.94 1200 PHE A O 1
ATOM 10136 N N . LYS A 1 1201 ? -4.783 -15.343 -9.014 1.00 92.56 1201 LYS A N 1
ATOM 10137 C CA . LYS A 1 1201 ? -3.866 -16.454 -9.295 1.00 92.56 1201 LYS A CA 1
ATOM 10138 C C . LYS A 1 1201 ? -3.033 -16.168 -10.548 1.00 92.56 1201 LYS A C 1
ATOM 10140 O O . LYS A 1 1201 ? -3.504 -15.505 -11.466 1.00 92.56 1201 LYS A O 1
ATOM 10145 N N . LEU A 1 1202 ? -1.834 -16.745 -10.624 1.00 89.19 1202 LEU A N 1
ATOM 10146 C CA . LEU A 1 1202 ? -1.081 -16.915 -11.874 1.00 89.19 1202 LEU A CA 1
ATOM 10147 C C . LEU A 1 1202 ? -0.712 -18.398 -12.000 1.00 89.19 1202 LEU A C 1
ATOM 10149 O O . LEU A 1 1202 ? -0.238 -18.982 -11.029 1.00 89.19 1202 LEU A O 1
ATOM 10153 N N . TYR A 1 1203 ? -0.979 -19.031 -13.149 1.00 81.25 1203 TYR A N 1
ATOM 10154 C CA . TYR A 1 1203 ? -0.895 -20.498 -13.306 1.00 81.25 1203 TYR A CA 1
ATOM 10155 C C . TYR A 1 1203 ? -1.617 -21.288 -12.184 1.00 81.25 1203 TYR A C 1
ATOM 10157 O O . TYR A 1 1203 ? -1.128 -22.305 -11.702 1.00 81.25 1203 TYR A O 1
ATOM 10165 N N . GLY A 1 1204 ? -2.761 -20.788 -11.702 1.00 85.88 1204 GLY A N 1
ATOM 10166 C CA . GLY A 1 1204 ? -3.505 -21.381 -10.579 1.00 85.88 1204 GLY A CA 1
ATOM 10167 C C . GLY A 1 1204 ? -2.900 -21.142 -9.184 1.00 85.88 1204 GLY A C 1
ATOM 10168 O O . GLY A 1 1204 ? -3.613 -21.279 -8.191 1.00 85.88 1204 GLY A O 1
ATOM 10169 N N . VAL A 1 1205 ? -1.638 -20.712 -9.086 1.00 89.94 1205 VAL A N 1
ATOM 10170 C CA . VAL A 1 1205 ? -0.976 -20.375 -7.818 1.00 89.94 1205 VAL A CA 1
ATOM 10171 C C . VAL A 1 1205 ? -1.517 -19.047 -7.291 1.00 89.94 1205 VAL A C 1
ATOM 10173 O O . VAL A 1 1205 ? -1.419 -18.024 -7.968 1.00 89.94 1205 VAL A O 1
ATOM 10176 N N . VAL A 1 1206 ? -2.061 -19.049 -6.071 1.00 94.88 1206 VAL A N 1
ATOM 10177 C CA . VAL A 1 1206 ? -2.551 -17.834 -5.397 1.00 94.88 1206 VAL A CA 1
ATOM 10178 C C . VAL A 1 1206 ? -1.378 -16.902 -5.096 1.00 94.88 1206 VAL A C 1
ATOM 10180 O O . VAL A 1 1206 ? -0.427 -17.277 -4.404 1.00 94.88 1206 VAL A O 1
ATOM 10183 N N . ILE A 1 1207 ? -1.436 -15.673 -5.608 1.00 94.50 1207 ILE A N 1
ATOM 10184 C CA . ILE A 1 1207 ? -0.338 -14.718 -5.454 1.00 94.50 1207 ILE A CA 1
ATOM 10185 C C . ILE A 1 1207 ? -0.485 -13.984 -4.125 1.00 94.50 1207 ILE A C 1
ATOM 10187 O O . ILE A 1 1207 ? -1.406 -13.199 -3.924 1.00 94.50 1207 ILE A O 1
ATOM 10191 N N . THR A 1 1208 ? 0.438 -14.249 -3.203 1.00 93.88 1208 THR A N 1
ATOM 10192 C CA . THR A 1 1208 ? 0.456 -13.654 -1.861 1.00 93.88 1208 THR A CA 1
ATOM 10193 C C . THR A 1 1208 ? 1.730 -12.853 -1.636 1.00 93.88 1208 THR A C 1
ATOM 10195 O O . THR A 1 1208 ? 2.777 -13.131 -2.231 1.00 93.88 1208 THR A O 1
ATOM 10198 N N . PHE A 1 1209 ? 1.698 -11.912 -0.691 1.00 89.38 1209 PHE A N 1
ATOM 10199 C CA . PHE A 1 1209 ? 2.909 -11.203 -0.284 1.00 89.38 1209 PHE A CA 1
ATOM 10200 C C . PHE A 1 1209 ? 3.993 -12.123 0.279 1.00 89.38 1209 PHE A C 1
ATOM 10202 O O . PHE A 1 1209 ? 5.170 -11.791 0.181 1.00 89.38 1209 PHE A O 1
ATOM 10209 N N . ASN A 1 1210 ? 3.649 -13.289 0.829 1.00 85.12 1210 ASN A N 1
ATOM 10210 C CA . ASN A 1 1210 ? 4.638 -14.239 1.343 1.00 85.12 1210 ASN A CA 1
ATOM 10211 C C . ASN A 1 1210 ? 5.297 -15.056 0.217 1.00 85.12 1210 ASN A C 1
ATOM 10213 O O . ASN A 1 1210 ? 6.517 -15.248 0.247 1.00 85.12 1210 ASN A O 1
ATOM 10217 N N . LEU A 1 1211 ? 4.552 -15.416 -0.836 1.00 83.56 1211 LEU A N 1
ATOM 10218 C CA . LEU A 1 1211 ? 5.130 -15.939 -2.079 1.00 83.56 1211 LEU A CA 1
ATOM 10219 C C . LEU A 1 1211 ? 6.022 -14.884 -2.751 1.00 83.56 1211 LEU A C 1
ATOM 10221 O O . LEU A 1 1211 ? 7.177 -15.159 -3.069 1.00 83.56 1211 LEU A O 1
ATOM 10225 N N . LEU A 1 1212 ? 5.551 -13.639 -2.864 1.00 85.88 1212 LEU A N 1
ATOM 10226 C CA . LEU A 1 1212 ? 6.340 -12.517 -3.384 1.00 85.88 1212 LEU A CA 1
ATOM 10227 C C . LEU A 1 1212 ? 7.582 -12.198 -2.555 1.00 85.88 1212 LEU A C 1
ATOM 10229 O O . LEU A 1 1212 ? 8.586 -11.783 -3.133 1.00 85.88 1212 LEU A O 1
ATOM 10233 N N . LYS A 1 1213 ? 7.550 -12.418 -1.233 1.00 82.50 1213 LYS A N 1
ATOM 10234 C CA . LYS A 1 1213 ? 8.714 -12.373 -0.331 1.00 82.50 1213 LYS A CA 1
ATOM 10235 C C . LYS A 1 1213 ? 9.613 -13.608 -0.474 1.00 82.50 1213 LYS A C 1
ATOM 10237 O O . LYS A 1 1213 ? 10.775 -13.505 -0.100 1.00 82.50 1213 LYS A O 1
ATOM 10242 N N . SER A 1 1214 ? 9.182 -14.690 -1.125 1.00 80.56 1214 SER A N 1
ATOM 10243 C CA . SER A 1 1214 ? 9.975 -15.915 -1.359 1.00 80.56 1214 SER A CA 1
ATOM 10244 C C . SER A 1 1214 ? 10.581 -16.028 -2.773 1.00 80.56 1214 SER A C 1
ATOM 10246 O O . SER A 1 1214 ? 11.729 -16.439 -2.901 1.00 80.56 1214 SER A O 1
ATOM 10248 N N . VAL A 1 1215 ? 9.906 -15.562 -3.833 1.00 78.38 1215 VAL A N 1
ATOM 10249 C CA . VAL A 1 1215 ? 10.412 -15.655 -5.227 1.00 78.38 1215 VAL A CA 1
ATOM 10250 C C . VAL A 1 1215 ? 11.715 -14.871 -5.416 1.00 78.38 1215 VAL A C 1
ATOM 10252 O O . VAL A 1 1215 ? 12.781 -15.451 -5.608 1.00 78.38 1215 VAL A O 1
ATOM 10255 N N . GLY A 1 1216 ? 11.674 -13.545 -5.245 1.00 79.38 1216 GLY A N 1
ATOM 10256 C CA . GLY A 1 1216 ? 12.875 -12.698 -5.278 1.00 79.38 1216 GLY A CA 1
ATOM 10257 C C . GLY A 1 1216 ? 13.919 -13.029 -4.198 1.00 79.38 1216 GLY A C 1
ATOM 10258 O O . GLY A 1 1216 ? 15.052 -12.568 -4.275 1.00 79.38 1216 GLY A O 1
ATOM 10259 N N . VAL A 1 1217 ? 13.546 -13.832 -3.190 1.00 77.19 1217 VAL A N 1
ATOM 10260 C CA . VAL A 1 1217 ? 14.449 -14.328 -2.144 1.00 77.19 1217 VAL A CA 1
ATOM 10261 C C . VAL A 1 1217 ? 15.438 -15.291 -2.779 1.00 77.19 1217 VAL A C 1
ATOM 10263 O O . VAL A 1 1217 ? 16.630 -15.097 -2.577 1.00 77.19 1217 VAL A O 1
ATOM 10266 N N . GLY A 1 1218 ? 14.950 -16.218 -3.610 1.00 77.38 1218 GLY A N 1
ATOM 10267 C CA . GLY A 1 1218 ? 15.785 -17.021 -4.493 1.00 77.38 1218 GLY A CA 1
ATOM 10268 C C . GLY A 1 1218 ? 16.519 -16.145 -5.504 1.00 77.38 1218 GLY A C 1
ATOM 10269 O O . GLY A 1 1218 ? 17.738 -16.226 -5.576 1.00 77.38 1218 GLY A O 1
ATOM 10270 N N . LEU A 1 1219 ? 15.819 -15.247 -6.217 1.00 75.44 1219 LEU A N 1
ATOM 10271 C CA . LEU A 1 1219 ? 16.437 -14.461 -7.301 1.00 75.44 1219 LEU A CA 1
ATOM 10272 C C . LEU A 1 1219 ? 17.679 -13.673 -6.870 1.00 75.44 1219 LEU A C 1
ATOM 10274 O O . LEU A 1 1219 ? 18.661 -13.688 -7.603 1.00 75.44 1219 LEU A O 1
ATOM 10278 N N . SER A 1 1220 ? 17.680 -12.996 -5.713 1.00 73.00 1220 SER A N 1
ATOM 10279 C CA . SER A 1 1220 ? 18.889 -12.262 -5.300 1.00 73.00 1220 SER A CA 1
ATOM 10280 C C . SER A 1 1220 ? 19.924 -13.120 -4.569 1.00 73.00 1220 SER A C 1
ATOM 10282 O O . SER A 1 1220 ? 21.093 -12.761 -4.596 1.00 73.00 1220 SER A O 1
ATOM 10284 N N . THR A 1 1221 ? 19.558 -14.271 -3.992 1.00 75.38 1221 THR A N 1
ATOM 10285 C CA . THR A 1 1221 ? 20.562 -15.269 -3.575 1.00 75.38 1221 THR A CA 1
ATOM 10286 C C . THR A 1 1221 ? 21.279 -15.844 -4.805 1.00 75.38 1221 THR A C 1
ATOM 10288 O O . THR A 1 1221 ? 22.504 -15.919 -4.810 1.00 75.38 1221 THR A O 1
ATOM 10291 N N . ILE A 1 1222 ? 20.541 -16.140 -5.883 1.00 70.88 1222 ILE A N 1
ATOM 10292 C CA . ILE A 1 1222 ? 21.080 -16.539 -7.194 1.00 70.88 1222 ILE A CA 1
ATOM 10293 C C . ILE A 1 1222 ? 21.959 -15.424 -7.778 1.00 70.88 1222 ILE A C 1
ATOM 10295 O O . ILE A 1 1222 ? 23.079 -15.698 -8.187 1.00 70.88 1222 ILE A O 1
ATOM 10299 N N . PHE A 1 1223 ? 21.498 -14.169 -7.777 1.00 69.75 1223 PHE A N 1
ATOM 10300 C CA . PHE A 1 1223 ? 22.263 -13.019 -8.281 1.00 69.75 1223 PHE A CA 1
ATOM 10301 C C . PHE A 1 1223 ? 23.578 -12.803 -7.516 1.00 69.75 1223 PHE A C 1
ATOM 10303 O O . PHE A 1 1223 ? 24.625 -12.650 -8.140 1.00 69.75 1223 PHE A O 1
ATOM 10310 N N . SER A 1 1224 ? 23.549 -12.855 -6.179 1.00 70.25 1224 SER A N 1
ATOM 10311 C CA . SER A 1 1224 ? 24.752 -12.752 -5.343 1.00 70.25 1224 SER A CA 1
ATOM 10312 C C . SER A 1 1224 ? 25.721 -13.912 -5.579 1.00 70.25 1224 SER A C 1
ATOM 10314 O O . SER A 1 1224 ? 26.917 -13.674 -5.721 1.00 70.25 1224 SER A O 1
ATOM 10316 N N . TYR A 1 1225 ? 25.220 -15.150 -5.682 1.00 73.62 1225 TYR A N 1
ATOM 10317 C CA . TYR A 1 1225 ? 26.042 -16.321 -6.006 1.00 73.62 1225 TYR A CA 1
ATOM 10318 C C . TYR A 1 1225 ? 26.661 -16.226 -7.410 1.00 73.62 1225 TYR A C 1
ATOM 10320 O O . TYR A 1 1225 ? 27.841 -16.517 -7.594 1.00 73.62 1225 TYR A O 1
ATOM 10328 N N . ALA A 1 1226 ? 25.894 -15.765 -8.398 1.00 63.50 1226 ALA A N 1
ATOM 10329 C CA . ALA A 1 1226 ? 26.381 -15.577 -9.756 1.00 63.50 1226 ALA A CA 1
ATOM 10330 C C . ALA A 1 1226 ? 27.499 -14.514 -9.785 1.00 63.50 1226 ALA A C 1
ATOM 10332 O O . ALA A 1 1226 ? 28.592 -14.787 -10.278 1.00 63.50 1226 ALA A O 1
ATOM 10333 N N . ILE A 1 1227 ? 27.279 -13.343 -9.171 1.00 62.72 1227 ILE A N 1
ATOM 10334 C CA . ILE A 1 1227 ? 28.309 -12.300 -9.013 1.00 62.72 1227 ILE A CA 1
ATOM 10335 C C . ILE A 1 1227 ? 29.565 -12.865 -8.335 1.00 62.72 1227 ILE A C 1
ATOM 10337 O O . ILE A 1 1227 ? 30.671 -12.663 -8.838 1.00 62.72 1227 ILE A O 1
ATOM 10341 N N . GLN A 1 1228 ? 29.406 -13.611 -7.239 1.00 68.50 1228 GLN A N 1
ATOM 10342 C CA . GLN A 1 1228 ? 30.506 -14.281 -6.544 1.00 68.50 1228 GLN A CA 1
ATOM 10343 C C . GLN A 1 1228 ? 31.300 -15.204 -7.484 1.00 68.50 1228 GLN A C 1
ATOM 10345 O O . GLN A 1 1228 ? 32.532 -15.147 -7.502 1.00 68.50 1228 GLN A O 1
ATOM 10350 N N . GLN A 1 1229 ? 30.615 -16.022 -8.289 1.00 69.81 1229 GLN A N 1
ATOM 10351 C CA . GLN A 1 1229 ? 31.268 -16.979 -9.176 1.00 69.81 1229 GLN A CA 1
ATOM 10352 C C . GLN A 1 1229 ? 31.998 -16.304 -10.344 1.00 69.81 1229 GLN A C 1
ATOM 10354 O O . GLN A 1 1229 ? 33.140 -16.670 -10.610 1.00 69.81 1229 GLN A O 1
ATOM 10359 N N . ARG A 1 1230 ? 31.419 -15.279 -10.989 1.00 64.69 1230 ARG A N 1
ATOM 10360 C CA . ARG A 1 1230 ? 32.088 -14.569 -12.101 1.00 64.69 1230 ARG A CA 1
ATOM 10361 C C . ARG A 1 1230 ? 33.382 -13.895 -11.676 1.00 64.69 1230 ARG A C 1
ATOM 10363 O O . ARG A 1 1230 ? 34.382 -13.902 -12.388 1.00 64.69 1230 ARG A O 1
ATOM 10370 N N . LEU A 1 1231 ? 33.360 -13.297 -10.491 1.00 60.22 1231 LEU A N 1
ATOM 10371 C CA . LEU A 1 1231 ? 34.517 -12.609 -9.938 1.00 60.22 1231 LEU A CA 1
ATOM 10372 C C . LEU A 1 1231 ? 35.614 -13.611 -9.549 1.00 60.22 1231 LEU A C 1
ATOM 10374 O O . LEU A 1 1231 ? 36.782 -13.349 -9.820 1.00 60.22 1231 LEU A O 1
ATOM 10378 N N . SER A 1 1232 ? 35.234 -14.793 -9.046 1.00 68.88 1232 SER A N 1
ATOM 10379 C CA . SER A 1 1232 ? 36.162 -15.913 -8.837 1.00 68.88 1232 SER A CA 1
ATOM 10380 C C . SER A 1 1232 ? 36.684 -16.526 -10.146 1.00 68.88 1232 SER A C 1
ATOM 10382 O O . SER A 1 1232 ? 37.833 -16.959 -10.181 1.00 68.88 1232 SER A O 1
ATOM 10384 N N . ASN A 1 1233 ? 35.891 -16.556 -11.224 1.00 63.38 1233 ASN A N 1
ATOM 10385 C CA . ASN A 1 1233 ? 36.345 -16.990 -12.549 1.00 63.38 1233 ASN A CA 1
ATOM 10386 C C . ASN A 1 1233 ? 37.393 -16.024 -13.116 1.00 63.38 1233 ASN A C 1
ATOM 10388 O O . ASN A 1 1233 ? 38.451 -16.466 -13.560 1.00 63.38 1233 ASN A O 1
ATOM 10392 N N . LYS A 1 1234 ? 37.141 -14.708 -13.045 1.00 62.91 1234 LYS A N 1
ATOM 10393 C CA . LYS A 1 1234 ? 38.106 -13.694 -13.498 1.00 62.91 1234 LYS A CA 1
ATOM 10394 C C . LYS A 1 1234 ? 39.432 -13.792 -12.735 1.00 62.91 1234 LYS A C 1
ATOM 10396 O O . LYS A 1 1234 ? 40.485 -13.665 -13.339 1.00 62.91 1234 LYS A O 1
ATOM 10401 N N . GLU A 1 1235 ? 39.387 -14.120 -11.446 1.00 53.78 1235 GLU A N 1
ATOM 10402 C CA . GLU A 1 1235 ? 40.562 -14.341 -10.579 1.00 53.78 1235 GLU A CA 1
ATOM 10403 C C . GLU A 1 1235 ? 41.259 -15.705 -10.760 1.00 53.78 1235 GLU A C 1
ATOM 10405 O O . GLU A 1 1235 ? 42.193 -16.021 -10.026 1.00 53.78 1235 GLU A O 1
ATOM 10410 N N . LYS A 1 1236 ? 40.827 -16.512 -11.740 1.00 63.75 1236 LYS A N 1
ATOM 10411 C CA . LYS A 1 1236 ? 41.576 -17.664 -12.280 1.00 63.75 1236 LYS A CA 1
ATOM 10412 C C . LYS A 1 1236 ? 42.157 -17.394 -13.677 1.00 63.75 1236 LYS A C 1
ATOM 10414 O O . LYS A 1 1236 ? 42.836 -18.262 -14.221 1.00 63.75 1236 LYS A O 1
ATOM 10419 N N . LEU A 1 1237 ? 41.827 -16.243 -14.267 1.00 58.12 1237 LEU A N 1
ATOM 10420 C CA . LEU A 1 1237 ? 42.275 -15.776 -15.584 1.00 58.12 1237 LEU A CA 1
ATOM 10421 C C . LEU A 1 1237 ? 43.260 -14.594 -15.464 1.00 58.12 1237 LEU A C 1
ATOM 10423 O O . LEU A 1 1237 ? 44.109 -14.438 -16.339 1.00 58.12 1237 LEU A O 1
ATOM 10427 N N . GLU A 1 1238 ? 43.133 -13.786 -14.399 1.00 47.53 1238 GLU A N 1
ATOM 10428 C CA . GLU A 1 1238 ? 44.122 -12.814 -13.881 1.00 47.53 1238 GLU A CA 1
ATOM 10429 C C . GLU A 1 1238 ? 45.220 -13.496 -13.041 1.00 47.53 1238 GLU A C 1
ATOM 10431 O O . GLU A 1 1238 ? 46.405 -13.187 -13.295 1.00 47.53 1238 GLU A O 1
#

Solvent-accessible surface area (backbone atoms only — not comparable to full-atom values): 69485 Å² total; per-residue (Å²): 131,85,80,89,89,86,84,87,80,83,86,77,85,85,80,100,69,97,71,61,67,63,60,58,50,49,52,49,50,54,50,51,50,49,53,50,54,52,46,62,57,43,68,77,70,62,70,81,80,72,83,67,78,86,66,83,76,56,76,78,50,52,64,54,51,51,48,52,49,54,51,48,53,51,50,51,53,54,47,51,53,51,48,54,56,46,62,74,52,46,75,72,62,80,40,64,69,44,25,53,55,43,27,49,54,41,46,46,28,44,74,75,40,39,68,58,41,52,78,79,29,46,87,51,82,21,57,27,29,41,42,66,73,29,62,68,46,97,45,75,65,20,58,54,52,50,51,41,18,54,27,44,50,49,40,51,48,41,48,77,69,39,91,81,52,85,49,43,70,70,54,42,52,48,38,50,48,24,46,46,52,33,24,44,54,56,8,26,51,51,12,49,49,54,74,66,56,53,47,43,42,37,73,41,73,72,54,71,68,59,51,53,57,69,62,52,57,63,59,60,71,65,55,43,56,72,53,51,51,52,44,52,52,25,44,32,65,68,67,63,54,65,76,87,56,35,34,33,39,48,69,45,82,56,52,68,71,50,51,52,47,36,73,64,43,76,46,68,68,59,49,62,54,45,76,70,64,84,58,80,90,84,56,68,59,56,99,77,27,33,30,47,70,43,53,52,52,29,49,53,55,51,51,46,74,71,60,58,69,71,71,57,55,53,52,41,52,51,54,20,47,50,65,29,38,48,78,55,62,79,36,51,70,58,58,74,80,45,94,74,48,75,68,52,52,49,53,50,51,43,44,28,51,31,25,21,58,20,34,36,62,41,43,52,52,55,51,49,52,52,54,47,55,53,49,33,50,55,47,47,53,50,53,51,46,28,60,51,86,62,96,71,87,66,91,85,67,82,82,72,60,44,34,47,29,70,92,38,62,56,24,47,53,25,47,53,48,53,50,49,42,45,69,54,52,58,51,64,56,49,53,31,49,35,57,36,52,41,52,52,48,54,52,46,52,51,53,50,53,49,50,48,34,38,62,68,67,77,39,94,71,55,71,66,58,50,48,53,52,49,52,53,51,51,53,50,48,50,56,53,50,54,50,49,49,52,36,10,52,59,48,45,50,51,62,54,48,49,55,44,48,52,54,55,42,51,53,51,54,50,47,63,76,38,37,59,47,55,72,70,67,59,51,86,56,85,52,68,61,62,37,48,51,54,53,50,52,56,74,74,45,90,50,67,64,61,50,49,53,52,52,50,53,44,44,51,54,50,52,50,50,49,52,54,47,54,48,40,56,70,76,66,44,46,48,49,91,80,44,70,41,36,62,72,55,50,51,40,50,51,50,37,51,50,51,54,50,50,51,40,49,52,50,51,51,48,54,48,48,62,68,42,45,63,56,51,48,52,50,45,51,52,50,49,51,49,45,70,68,72,62,83,63,86,84,79,89,86,83,84,90,88,86,84,84,91,88,88,83,87,84,85,83,92,78,85,79,84,83,49,34,72,84,94,92,91,90,92,90,91,89,89,87,89,91,81,85,87,80,90,79,86,82,83,85,78,83,82,76,89,79,80,74,82,84,63,63,93,76,57,79,51,70,64,60,55,50,52,52,58,68,72,52,39,78,69,58,79,40,64,67,50,23,54,54,43,26,51,57,40,46,42,25,48,68,75,42,32,69,58,35,52,84,72,31,45,81,57,84,21,57,40,29,39,36,63,74,28,61,68,45,90,42,74,68,24,54,54,52,44,50,44,16,50,28,45,46,51,49,51,48,53,45,76,76,37,103,76,44,84,67,51,71,66,54,56,51,49,40,50,47,31,46,47,52,35,26,44,55,55,11,31,49,54,14,47,47,55,71,67,56,51,46,42,43,47,72,43,79,70,55,70,68,60,56,49,55,69,63,52,50,64,53,62,70,72,54,40,48,67,53,56,47,49,40,51,55,25,30,35,56,66,68,72,54,63,76,88,46,35,33,38,48,48,74,47,80,54,56,68,69,53,43,51,46,27,77,64,36,75,42,54,75,61,50,51,53,52,36,72,73,74,51,94,77,75,67,73,75,59,62,77,73,38,49,50,41,70,29,51,53,47,30,51,54,52,48,50,51,70,69,57,49,58,69,61,59,49,51,54,48,53,51,51,30,48,51,66,30,43,47,68,52,54,63,46,52,63,61,39,74,81,47,86,73,53,72,70,49,54,50,47,53,52,37,48,29,54,30,34,26,60,25,38,39,56,42,52,49,54,56,46,51,51,55,51,47,53,54,50,34,51,45,48,48,31,46,50,50,40,28,58,36,88,62,88,78,88,78,54,89,55,81,83,83,62,50,31,48,26,67,92,37,61,54,25,52,52,20,48,53,50,53,48,52,36,35,72,47,50,52,47,54,57,50,51,32,49,45,57,44,51,53,51,51,52,53,50,46,53,52,52,50,50,52,50,45,33,44,35,68,64,77,42,90,76,57,74,68,57,51,48,54,52,49,52,52,48,51,50,56,47,46,53,48,54,48,51,48,46,53,35,18,55,58,46,52,49,50,63,53,51,52,49,43,50,49,58,52,43,49,54,52,49,52,49,61,74,41,37,62,46,50,42,73,67,59,48,78,56,87,41,66,68,59,33,54,50,55,48,53,48,37,76,74,76,46,58,55,64,66,65,50,45,55,53,51,52,54,44,48,51,48,52,50,50,51,47,53,51,49,55,46,39,61,69,77,66,49,46,54,57,96,80,44,71,40,37,65,68,53,60,61,46,55,52,15,51,54,26,43,51,50,52,50,34,54,53,47,34,56,54,52,49,67,74,74,109

pLDDT: mean 79.47, std 17.74, range [22.41, 97.75]

Organism: NCBI:txid65129